Protein AF-0000000087754261 (afdb_homodimer)

Organism: NCBI:txid74557

Structure (mmCIF, N/CA/C/O backbone):
data_AF-0000000087754261-model_v1
#
loop_
_entity.id
_entity.type
_entity.pdbx_description
1 polymer 'Glycosyl transferase family 1 domain-containing protein'
#
loop_
_atom_site.group_PDB
_atom_site.id
_atom_site.type_symbol
_atom_site.label_atom_id
_atom_site.label_alt_id
_atom_site.label_comp_id
_atom_site.label_asym_id
_atom_site.label_entity_id
_atom_site.label_seq_id
_atom_site.pdbx_PDB_ins_code
_atom_site.Cartn_x
_atom_site.Cartn_y
_atom_site.Cartn_z
_atom_site.occupancy
_atom_site.B_iso_or_equiv
_atom_site.auth_seq_id
_atom_site.auth_comp_id
_atom_site.auth_asym_id
_atom_site.auth_atom_id
_atom_site.pdbx_PDB_model_num
ATOM 1 N N . MET A 1 1 ? 26.438 15.797 -62.719 1 22.52 1 MET A N 1
ATOM 2 C CA . MET A 1 1 ? 27.344 15.492 -61.625 1 22.52 1 MET A CA 1
ATOM 3 C C . MET A 1 1 ? 27.234 16.547 -60.531 1 22.52 1 MET A C 1
ATOM 5 O O . MET A 1 1 ? 28.047 16.578 -59.594 1 22.52 1 MET A O 1
ATOM 9 N N . ASN A 1 2 ? 26.531 17.562 -60.781 1 22.89 2 ASN A N 1
ATOM 10 C CA . ASN A 1 2 ? 26.359 18.766 -59.969 1 22.89 2 ASN A CA 1
ATOM 11 C C . ASN A 1 2 ? 25.844 18.422 -58.562 1 22.89 2 ASN A C 1
ATOM 13 O O . ASN A 1 2 ? 24.812 17.766 -58.438 1 22.89 2 ASN A O 1
ATOM 17 N N . GLU A 1 3 ? 26.766 18.406 -57.531 1 22.2 3 GLU A N 1
ATOM 18 C CA . GLU A 1 3 ? 26.969 18.062 -56.125 1 22.2 3 GLU A CA 1
ATOM 19 C C . GLU A 1 3 ? 26.094 18.938 -55.219 1 22.2 3 GLU A C 1
ATOM 21 O O . GLU A 1 3 ? 26.391 20.109 -55.031 1 22.2 3 GLU A O 1
ATOM 26 N N . GLN A 1 4 ? 24.797 19.016 -55.5 1 21.5 4 GLN A N 1
ATOM 27 C CA . GLN A 1 4 ? 23.906 19.922 -54.781 1 21.5 4 GLN A CA 1
ATOM 28 C C . GLN A 1 4 ? 24.078 19.75 -53.281 1 21.5 4 GLN A C 1
ATOM 30 O O . GLN A 1 4 ? 24 18.641 -52.75 1 21.5 4 GLN A O 1
ATOM 35 N N . ASN A 1 5 ? 24.844 20.688 -52.625 1 22.14 5 ASN A N 1
ATOM 36 C CA . ASN A 1 5 ? 25.375 20.828 -51.25 1 22.14 5 ASN A CA 1
ATOM 37 C C . ASN A 1 5 ? 24.25 20.891 -50.219 1 22.14 5 ASN A C 1
ATOM 39 O O . ASN A 1 5 ? 23.453 21.844 -50.219 1 22.14 5 ASN A O 1
ATOM 43 N N . PRO A 1 6 ? 23.562 19.797 -49.906 1 25.78 6 PRO A N 1
ATOM 44 C CA . PRO A 1 6 ? 22.375 19.875 -49.062 1 25.78 6 PRO A CA 1
ATOM 45 C C . PRO A 1 6 ? 22.672 20.531 -47.688 1 25.78 6 PRO A C 1
ATOM 47 O O . PRO A 1 6 ? 23.578 20.094 -47 1 25.78 6 PRO A O 1
ATOM 50 N N . TYR A 1 7 ? 22.641 21.844 -47.625 1 20.73 7 TYR A N 1
ATOM 51 C CA . TYR A 1 7 ? 22.797 22.641 -46.438 1 20.73 7 TYR A CA 1
ATOM 52 C C . TYR A 1 7 ? 21.969 22.078 -45.281 1 20.73 7 TYR A C 1
ATOM 54 O O . TYR A 1 7 ? 20.734 22.062 -45.344 1 20.73 7 TYR A O 1
ATOM 62 N N . ARG A 1 8 ? 22.531 21.078 -44.531 1 23 8 ARG A N 1
ATOM 63 C CA . ARG A 1 8 ? 22.078 20.453 -43.281 1 23 8 ARG A CA 1
ATOM 64 C C . ARG A 1 8 ? 21.75 21.516 -42.219 1 23 8 ARG A C 1
ATOM 66 O O . ARG A 1 8 ? 22.641 22.234 -41.781 1 23 8 ARG A O 1
ATOM 73 N N . GLU A 1 9 ? 20.656 22.281 -42.406 1 20.75 9 GLU A N 1
ATOM 74 C CA . GLU A 1 9 ? 20.266 23.266 -41.406 1 20.75 9 GLU A CA 1
ATOM 75 C C . GLU A 1 9 ? 20.297 22.672 -40 1 20.75 9 GLU A C 1
ATOM 77 O O . GLU A 1 9 ? 19.672 21.641 -39.75 1 20.75 9 GLU A O 1
ATOM 82 N N . HIS A 1 10 ? 21.438 22.797 -39.312 1 21.73 10 HIS A N 1
ATOM 83 C CA . HIS A 1 10 ? 21.766 22.547 -37.906 1 21.73 10 HIS A CA 1
ATOM 84 C C . HIS A 1 10 ? 20.734 23.188 -36.969 1 21.73 10 HIS A C 1
ATOM 86 O O . HIS A 1 10 ? 20.641 24.422 -36.906 1 21.73 10 HIS A O 1
ATOM 92 N N . ASN A 1 11 ? 19.5 22.703 -37.031 1 22.11 11 ASN A N 1
ATOM 93 C CA . ASN A 1 11 ? 18.531 23.219 -36.094 1 22.11 11 ASN A CA 1
ATOM 94 C C . ASN A 1 11 ? 19.109 23.25 -34.656 1 22.11 11 ASN A C 1
ATOM 96 O O . ASN A 1 11 ? 19.547 22.219 -34.156 1 22.11 11 ASN A O 1
ATOM 100 N N . VAL A 1 12 ? 19.734 24.344 -34.25 1 22.09 12 VAL A N 1
ATOM 101 C CA . VAL A 1 12 ? 20.188 24.797 -32.938 1 22.09 12 VAL A CA 1
ATOM 102 C C . VAL A 1 12 ? 19.125 24.469 -31.891 1 22.09 12 VAL A C 1
ATOM 104 O O . VAL A 1 12 ? 18.016 25.016 -31.938 1 22.09 12 VAL A O 1
ATOM 107 N N . ALA A 1 13 ? 19.031 23.219 -31.531 1 22.95 13 ALA A N 1
ATOM 108 C CA . ALA A 1 13 ? 18.266 22.781 -30.359 1 22.95 13 ALA A CA 1
ATOM 109 C C . ALA A 1 13 ? 18.547 23.688 -29.172 1 22.95 13 ALA A C 1
ATOM 111 O O . ALA A 1 13 ? 19.656 23.719 -28.625 1 22.95 13 ALA A O 1
ATOM 112 N N . CYS A 1 14 ? 18.016 24.969 -29.188 1 22.41 14 CYS A N 1
ATOM 113 C CA . CYS A 1 14 ? 18.016 25.891 -28.062 1 22.41 14 CYS A CA 1
ATOM 114 C C . CYS A 1 14 ? 17.672 25.172 -26.75 1 22.41 14 CYS A C 1
ATOM 116 O O . CYS A 1 14 ? 16.609 24.562 -26.625 1 22.41 14 CYS A O 1
ATOM 118 N N . TYR A 1 15 ? 18.672 24.562 -26.141 1 25.06 15 TYR A N 1
ATOM 119 C CA . TYR A 1 15 ? 18.734 24.109 -24.766 1 25.06 15 TYR A CA 1
ATOM 120 C C . TYR A 1 15 ? 18.062 25.109 -23.828 1 25.06 15 TYR A C 1
ATOM 122 O O . TYR A 1 15 ? 18.641 26.141 -23.484 1 25.06 15 TYR A O 1
ATOM 130 N N . GLY A 1 16 ? 16.812 25.406 -24.156 1 25.86 16 GLY A N 1
ATOM 131 C CA . GLY A 1 16 ? 16.031 26.25 -23.266 1 25.86 16 GLY A CA 1
ATOM 132 C C . GLY A 1 16 ? 16.188 25.891 -21.812 1 25.86 16 GLY A C 1
ATOM 133 O O . GLY A 1 16 ? 16.203 24.703 -21.453 1 25.86 16 GLY A O 1
ATOM 134 N N . LEU A 1 17 ? 16.922 26.719 -21.141 1 29.64 17 LEU A N 1
ATOM 135 C CA . LEU A 1 17 ? 17.062 26.703 -19.688 1 29.64 17 LEU A CA 1
ATOM 136 C C . LEU A 1 17 ? 15.758 26.297 -19.016 1 29.64 17 LEU A C 1
ATOM 138 O O . LEU A 1 17 ? 14.734 26.969 -19.188 1 29.64 17 LEU A O 1
ATOM 142 N N . ARG A 1 18 ? 15.648 25.062 -18.938 1 31.81 18 ARG A N 1
ATOM 143 C CA . ARG A 1 18 ? 14.43 24.578 -18.281 1 31.81 18 ARG A CA 1
ATOM 144 C C . ARG A 1 18 ? 14.078 25.422 -17.062 1 31.81 18 ARG A C 1
ATOM 146 O O . ARG A 1 18 ? 14.953 25.766 -16.266 1 31.81 18 ARG A O 1
ATOM 153 N N . PRO A 1 19 ? 12.938 26.031 -17.047 1 33.53 19 PRO A N 1
ATOM 154 C CA . PRO A 1 19 ? 12.453 26.844 -15.93 1 33.53 19 PRO A CA 1
ATOM 155 C C . PRO A 1 19 ? 12.773 26.25 -14.562 1 33.53 19 PRO A C 1
ATOM 157 O O . PRO A 1 19 ? 12.875 26.969 -13.57 1 33.53 19 PRO A O 1
ATOM 160 N N . SER A 1 20 ? 13.078 25.031 -14.523 1 36.19 20 SER A N 1
ATOM 161 C CA . SER A 1 20 ? 13.375 24.406 -13.242 1 36.19 20 SER A CA 1
ATOM 162 C C . SER A 1 20 ? 14.75 24.812 -12.727 1 36.19 20 SER A C 1
ATOM 164 O O . SER A 1 20 ? 14.969 24.875 -11.516 1 36.19 20 SER A O 1
ATOM 166 N N . ARG A 1 21 ? 15.664 25.031 -13.594 1 41.97 21 ARG A N 1
ATOM 167 C CA . ARG A 1 21 ? 17 25.469 -13.18 1 41.97 21 ARG A CA 1
ATOM 168 C C . ARG A 1 21 ? 16.969 26.922 -12.695 1 41.97 21 ARG A C 1
ATOM 170 O O . ARG A 1 21 ? 17.688 27.281 -11.766 1 41.97 21 ARG A O 1
ATOM 177 N N . LEU A 1 22 ? 16.156 27.641 -13.375 1 35.28 22 LEU A N 1
ATOM 178 C CA . LEU A 1 22 ? 16.062 29.031 -12.945 1 35.28 22 LEU A CA 1
ATOM 179 C C . LEU A 1 22 ? 15.445 29.125 -11.547 1 35.28 22 LEU A C 1
ATOM 181 O O . LEU A 1 22 ? 15.883 29.938 -10.734 1 35.28 22 LEU A O 1
ATOM 185 N N . ILE A 1 23 ? 14.562 28.281 -11.273 1 38.97 23 ILE A N 1
ATOM 186 C CA . ILE A 1 23 ? 13.953 28.266 -9.953 1 38.97 23 ILE A CA 1
ATOM 187 C C . ILE A 1 23 ? 14.953 27.766 -8.922 1 38.97 23 ILE A C 1
ATOM 189 O O . ILE A 1 23 ? 15.094 28.344 -7.84 1 38.97 23 ILE A O 1
ATOM 193 N N . LEU A 1 24 ? 15.75 26.875 -9.352 1 42.88 24 LEU A N 1
ATOM 194 C CA . LEU A 1 24 ? 16.781 26.391 -8.43 1 42.88 24 LEU A CA 1
ATOM 195 C C . LEU A 1 24 ? 17.812 27.484 -8.156 1 42.88 24 LEU A C 1
ATOM 197 O O . LEU A 1 24 ? 18.234 27.672 -7.012 1 42.88 24 LEU A O 1
ATOM 201 N N . LEU A 1 25 ? 18.125 28.203 -9.148 1 43.28 25 LEU A N 1
ATOM 202 C CA . LEU A 1 25 ? 19.094 29.281 -8.977 1 43.28 25 LEU A CA 1
ATOM 203 C C . LEU A 1 25 ? 18.516 30.406 -8.125 1 43.28 25 LEU A C 1
ATOM 205 O O . LEU A 1 25 ? 19.234 30.984 -7.301 1 43.28 25 LEU A O 1
ATOM 209 N N . SER A 1 26 ? 17.281 30.641 -8.289 1 42.03 26 SER A N 1
ATOM 210 C CA . SER A 1 26 ? 16.672 31.688 -7.473 1 42.03 26 SER A CA 1
ATOM 211 C C . SER A 1 26 ? 16.547 31.25 -6.016 1 42.03 26 SER A C 1
ATOM 213 O O . SER A 1 26 ? 16.688 32.062 -5.102 1 42.03 26 SER A O 1
ATOM 215 N N . VAL A 1 27 ? 16.266 30.031 -5.82 1 44.97 27 VAL A N 1
ATOM 216 C CA . VAL A 1 27 ? 16.219 29.469 -4.473 1 44.97 27 VAL A CA 1
ATOM 217 C C . VAL A 1 27 ? 17.609 29.5 -3.848 1 44.97 27 VAL A C 1
ATOM 219 O O . VAL A 1 27 ? 17.766 29.875 -2.688 1 44.97 27 VAL A O 1
ATOM 222 N N . LEU A 1 28 ? 18.531 29.281 -4.66 1 45 28 LEU A N 1
ATOM 223 C CA . LEU A 1 28 ? 19.906 29.281 -4.176 1 45 28 LEU A CA 1
ATOM 224 C C . LEU A 1 28 ? 20.375 30.703 -3.875 1 45 28 LEU A C 1
ATOM 226 O O . LEU A 1 28 ? 21.094 30.922 -2.895 1 45 28 LEU A O 1
ATOM 230 N N . ALA A 1 29 ? 19.953 31.562 -4.668 1 43.72 29 ALA A N 1
ATOM 231 C CA . ALA A 1 29 ? 20.281 32.969 -4.426 1 43.72 29 ALA A CA 1
ATOM 232 C C . ALA A 1 29 ? 19.625 33.469 -3.152 1 43.72 29 ALA A C 1
ATOM 234 O O . ALA A 1 29 ? 20.234 34.219 -2.375 1 43.72 29 ALA A O 1
ATOM 235 N N . THR A 1 30 ? 18.516 33 -2.904 1 44.44 30 THR A N 1
ATOM 236 C CA . THR A 1 30 ? 17.859 33.406 -1.664 1 44.44 30 THR A CA 1
ATOM 237 C C . THR A 1 30 ? 18.516 32.719 -0.466 1 44.44 30 THR A C 1
ATOM 239 O O . THR A 1 30 ? 18.672 33.344 0.593 1 44.44 30 THR A O 1
ATOM 242 N N . CYS A 1 31 ? 18.984 31.578 -0.702 1 45.25 31 CYS A N 1
ATOM 243 C CA . CYS A 1 31 ? 19.719 30.906 0.362 1 45.25 31 CYS A CA 1
ATOM 244 C C . CYS A 1 31 ? 21.031 31.641 0.661 1 45.25 31 CYS A C 1
ATOM 246 O O . CYS A 1 31 ? 21.391 31.812 1.824 1 45.25 31 CYS A O 1
ATOM 248 N N . ALA A 1 32 ? 21.703 32.062 -0.369 1 43.78 32 ALA A N 1
ATOM 249 C CA . ALA A 1 32 ? 22.922 32.844 -0.176 1 43.78 32 ALA A CA 1
ATOM 250 C C . ALA A 1 32 ? 22.609 34.156 0.543 1 43.78 32 ALA A C 1
ATOM 252 O O . ALA A 1 32 ? 23.375 34.594 1.417 1 43.78 32 ALA A O 1
ATOM 253 N N . LEU A 1 33 ? 21.578 34.688 0.209 1 41.97 33 LEU A N 1
ATOM 254 C CA . LEU A 1 33 ? 21.219 35.938 0.864 1 41.97 33 LEU A CA 1
ATOM 255 C C . LEU A 1 33 ? 20.828 35.719 2.316 1 41.97 33 LEU A C 1
ATOM 257 O O . LEU A 1 33 ? 21.203 36.469 3.205 1 41.97 33 LEU A O 1
ATOM 261 N N . VAL A 1 34 ? 20.188 34.625 2.582 1 42.09 34 VAL A N 1
ATOM 262 C CA . VAL A 1 34 ? 19.812 34.312 3.957 1 42.09 34 VAL A CA 1
ATOM 263 C C . VAL A 1 34 ? 21.062 33.938 4.754 1 42.09 34 VAL A C 1
ATOM 265 O O . VAL A 1 34 ? 21.219 34.375 5.906 1 42.09 34 VAL A O 1
ATOM 268 N N . GLN A 1 35 ? 21.984 33.312 4.141 1 40.22 35 GLN A N 1
ATOM 269 C CA . GLN A 1 35 ? 23.266 33.062 4.797 1 40.22 35 GLN A CA 1
ATOM 270 C C . GLN A 1 35 ? 23.984 34.375 5.082 1 40.22 35 GLN A C 1
ATOM 272 O O . GLN A 1 35 ? 24.594 34.531 6.141 1 40.22 35 GLN A O 1
ATOM 277 N N . LEU A 1 36 ? 23.984 35.219 4.191 1 38.97 36 LEU A N 1
ATOM 278 C CA . LEU A 1 36 ? 24.594 36.531 4.434 1 38.97 36 LEU A CA 1
ATOM 279 C C . LEU A 1 36 ? 23.922 37.219 5.602 1 38.97 36 LEU A C 1
ATOM 281 O O . LEU A 1 36 ? 24.578 37.875 6.406 1 38.97 36 LEU A O 1
ATOM 285 N N . ILE A 1 37 ? 22.672 37.062 5.66 1 38.09 37 ILE A N 1
ATOM 286 C CA . ILE A 1 37 ? 21.984 37.688 6.789 1 38.09 37 ILE A CA 1
ATOM 287 C C . ILE A 1 37 ? 22.266 36.875 8.062 1 38.09 37 ILE A C 1
ATOM 289 O O . ILE A 1 37 ? 22.484 37.469 9.125 1 38.09 37 ILE A O 1
ATOM 293 N N . LEU A 1 38 ? 22.406 35.562 7.996 1 37.22 38 LEU A N 1
ATOM 294 C CA . LEU A 1 38 ? 22.641 34.688 9.164 1 37.22 38 LEU A CA 1
ATOM 295 C C . LEU A 1 38 ? 24.078 34.844 9.656 1 37.22 38 LEU A C 1
ATOM 297 O O . LEU A 1 38 ? 24.328 34.844 10.867 1 37.22 38 LEU A O 1
ATOM 301 N N . PHE A 1 39 ? 25.094 34.812 8.852 1 36.22 39 PHE A N 1
ATOM 302 C CA . PHE A 1 39 ? 26.422 35 9.406 1 36.22 39 PHE A CA 1
ATOM 303 C C . PHE A 1 39 ? 26.516 36.281 10.188 1 36.22 39 PHE A C 1
ATOM 305 O O . PHE A 1 39 ? 27.25 36.375 11.18 1 36.22 39 PHE A O 1
ATOM 312 N N . GLY A 1 40 ? 25.875 37.344 9.797 1 32.81 40 GLY A N 1
ATOM 313 C CA . GLY A 1 40 ? 25.953 38.531 10.625 1 32.81 40 GLY A CA 1
ATOM 314 C C . GLY A 1 40 ? 25.156 38.438 11.914 1 32.81 40 GLY A C 1
ATOM 315 O O . GLY A 1 40 ? 25.547 38.969 12.945 1 32.81 40 GLY A O 1
ATOM 316 N N . ALA A 1 41 ? 23.953 37.875 11.898 1 33.03 41 ALA A N 1
ATOM 317 C CA . ALA A 1 41 ? 23.062 37.906 13.055 1 33.03 41 ALA A CA 1
ATOM 318 C C . ALA A 1 41 ? 23.328 36.75 13.992 1 33.03 41 ALA A C 1
ATOM 320 O O . ALA A 1 41 ? 22.922 36.781 15.156 1 33.03 41 ALA A O 1
ATOM 321 N N . TYR A 1 42 ? 23.828 35.625 13.523 1 30.98 42 TYR A N 1
ATOM 322 C CA . TYR A 1 42 ? 23.875 34.469 14.43 1 30.98 42 TYR A CA 1
ATOM 323 C C . TYR A 1 42 ? 25.047 34.594 15.406 1 30.98 42 TYR A C 1
ATOM 325 O O . TYR A 1 42 ? 25.359 33.625 16.125 1 30.98 42 TYR A O 1
ATOM 333 N N . ASN A 1 43 ? 25.922 35.594 15.367 1 27.55 43 ASN A N 1
ATOM 334 C CA . ASN A 1 43 ? 26.891 35.469 16.438 1 27.55 43 ASN A CA 1
ATOM 335 C C . ASN A 1 43 ? 26.219 35.312 17.797 1 27.55 43 ASN A C 1
ATOM 337 O O . ASN A 1 43 ? 26.578 34.406 18.562 1 27.55 43 ASN A O 1
ATOM 341 N N . ASP A 1 44 ? 25.781 36.531 18.469 1 25.77 44 ASP A N 1
ATOM 342 C CA . ASP A 1 44 ? 25.641 36.656 19.906 1 25.77 44 ASP A CA 1
ATOM 343 C C . ASP A 1 44 ? 24.328 36.062 20.391 1 25.77 44 ASP A C 1
ATOM 345 O O . ASP A 1 44 ? 23.312 36.75 20.484 1 25.77 44 ASP A O 1
ATOM 349 N N . TYR A 1 45 ? 23.938 34.938 20.031 1 27.84 45 TYR A N 1
ATOM 350 C CA . TYR A 1 45 ? 22.641 34.375 20.438 1 27.84 45 TYR A CA 1
ATOM 351 C C . TYR A 1 45 ? 22.547 34.25 21.953 1 27.84 45 TYR A C 1
ATOM 353 O O . TYR A 1 45 ? 22.609 33.156 22.516 1 27.84 45 TYR A O 1
ATOM 361 N N . GLY A 1 46 ? 23.156 35.094 22.734 1 25.11 46 GLY A N 1
ATOM 362 C CA . GLY A 1 46 ? 22.672 35.062 24.109 1 25.11 46 GLY A CA 1
ATOM 363 C C . GLY A 1 46 ? 21.172 35.312 24.234 1 25.11 46 GLY A C 1
ATOM 364 O O . GLY A 1 46 ? 20.641 36.219 23.625 1 25.11 46 GLY A O 1
ATOM 365 N N . PHE A 1 47 ? 20.328 34.281 24.359 1 26.02 47 PHE A N 1
ATOM 366 C CA . PHE A 1 47 ? 18.906 34.25 24.672 1 26.02 47 PHE A CA 1
ATOM 367 C C . PHE A 1 47 ? 18.547 35.312 25.719 1 26.02 47 PHE A C 1
ATOM 369 O O . PHE A 1 47 ? 18.797 35.125 26.906 1 26.02 47 PHE A O 1
ATOM 376 N N . ASP A 1 48 ? 18.781 36.594 25.562 1 24.27 48 ASP A N 1
ATOM 377 C CA . ASP A 1 48 ? 18.156 37.469 26.531 1 24.27 48 ASP A CA 1
ATOM 378 C C . ASP A 1 48 ? 16.641 37.312 26.531 1 24.27 48 ASP A C 1
ATOM 380 O O . ASP A 1 48 ? 15.992 37.594 25.516 1 24.27 48 ASP A O 1
ATOM 384 N N . LEU A 1 49 ? 15.93 36.469 27.344 1 26.34 49 LEU A N 1
ATOM 385 C CA . LEU A 1 49 ? 14.555 36.156 27.719 1 26.34 49 LEU A CA 1
ATOM 386 C C . LEU A 1 49 ? 13.766 37.406 28.016 1 26.34 49 LEU A C 1
ATOM 388 O O . LEU A 1 49 ? 12.641 37.344 28.516 1 26.34 49 LEU A O 1
ATOM 392 N N . ASN A 1 50 ? 14.367 38.594 28.266 1 26.75 50 ASN A N 1
ATOM 393 C CA . ASN A 1 50 ? 13.531 39.656 28.781 1 26.75 50 ASN A CA 1
ATOM 394 C C . ASN A 1 50 ? 12.453 40.062 27.781 1 26.75 50 ASN A C 1
ATOM 396 O O . ASN A 1 50 ? 12.711 40.156 26.578 1 26.75 50 ASN A O 1
ATOM 400 N N . LEU A 1 51 ? 11.086 39.938 28.031 1 29.77 51 LEU A N 1
ATOM 401 C CA . LEU A 1 51 ? 9.766 40.219 27.484 1 29.77 51 LEU A CA 1
ATOM 402 C C . LEU A 1 51 ? 9.742 41.625 26.844 1 29.77 51 LEU A C 1
ATOM 404 O O . LEU A 1 51 ? 8.672 42.188 26.609 1 29.77 51 LEU A O 1
ATOM 408 N N . ARG A 1 52 ? 10.844 42.375 27.016 1 36.06 52 ARG A N 1
ATOM 409 C CA . ARG A 1 52 ? 10.633 43.719 26.516 1 36.06 52 ARG A CA 1
ATOM 410 C C . ARG A 1 52 ? 10.281 43.719 25.031 1 36.06 52 ARG A C 1
ATOM 412 O O . ARG A 1 52 ? 10.445 42.719 24.359 1 36.06 52 ARG A O 1
ATOM 419 N N . ALA A 1 53 ? 9.969 44.906 24.391 1 37.31 53 ALA A N 1
ATOM 420 C CA . ALA A 1 53 ? 9.578 45.25 23.016 1 37.31 53 ALA A CA 1
ATOM 421 C C . ALA A 1 53 ? 10.375 44.438 22.016 1 37.31 53 ALA A C 1
ATOM 423 O O . ALA A 1 53 ? 11.602 44.312 22.109 1 37.31 53 ALA A O 1
ATOM 424 N N . PRO A 1 54 ? 9.789 43.375 21.344 1 43.22 54 PRO A N 1
ATOM 425 C CA . PRO A 1 54 ? 10.625 42.625 20.391 1 43.22 54 PRO A CA 1
ATOM 426 C C . PRO A 1 54 ? 11.594 43.531 19.625 1 43.22 54 PRO A C 1
ATOM 428 O O . PRO A 1 54 ? 11.164 44.5 18.984 1 43.22 54 PRO A O 1
ATOM 431 N N . SER A 1 55 ? 12.75 43.688 20.188 1 48.28 55 SER A N 1
ATOM 432 C CA . SER A 1 55 ? 13.836 44.438 19.578 1 48.28 55 SER A CA 1
ATOM 433 C C . SER A 1 55 ? 13.93 44.156 18.078 1 48.28 55 SER A C 1
ATOM 435 O O . SER A 1 55 ? 13.359 43.156 17.594 1 48.28 55 SER A O 1
ATOM 437 N N . LYS A 1 56 ? 14.336 45.062 17.344 1 56.06 56 LYS A N 1
ATOM 438 C CA . LYS A 1 56 ? 14.727 44.969 15.938 1 56.06 56 LYS A CA 1
ATOM 439 C C . LYS A 1 56 ? 15.398 43.625 15.641 1 56.06 56 LYS A C 1
ATOM 441 O O . LYS A 1 56 ? 15.195 43.062 14.578 1 56.06 56 LYS A O 1
ATOM 446 N N . TYR A 1 57 ? 15.992 43.094 16.672 1 43.34 57 TYR A N 1
ATOM 447 C CA . TYR A 1 57 ? 16.719 41.844 16.516 1 43.34 57 TYR A CA 1
ATOM 448 C C . TYR A 1 57 ? 15.766 40.656 16.469 1 43.34 57 TYR A C 1
ATOM 450 O O . TYR A 1 57 ? 15.906 39.75 15.625 1 43.34 57 TYR A O 1
ATOM 458 N N . ASP A 1 58 ? 14.734 40.656 17.312 1 65.44 58 ASP A N 1
ATOM 459 C CA . ASP A 1 58 ? 13.766 39.562 17.359 1 65.44 58 ASP A CA 1
ATOM 460 C C . ASP A 1 58 ? 12.945 39.5 16.062 1 65.44 58 ASP A C 1
ATOM 462 O O . ASP A 1 58 ? 12.656 38.438 15.555 1 65.44 58 ASP A O 1
ATOM 466 N N . HIS A 1 59 ? 12.789 40.688 15.594 1 71.25 59 HIS A N 1
ATOM 467 C CA . HIS A 1 59 ? 12.031 40.781 14.352 1 71.25 59 HIS A CA 1
ATOM 468 C C . HIS A 1 59 ? 12.836 40.25 13.172 1 71.25 59 HIS A C 1
ATOM 470 O O . HIS A 1 59 ? 12.32 39.469 12.344 1 71.25 59 HIS A O 1
ATOM 476 N N . ASN A 1 60 ? 14.07 40.688 13.172 1 70.31 60 ASN A N 1
ATOM 477 C CA . ASN A 1 60 ? 14.922 40.25 12.07 1 70.31 60 ASN A CA 1
ATOM 478 C C . ASN A 1 60 ? 15.164 38.75 12.109 1 70.31 60 ASN A C 1
ATOM 480 O O . ASN A 1 60 ? 15.211 38.094 11.062 1 70.31 60 ASN A O 1
ATOM 484 N N . LEU A 1 61 ? 15.273 38.25 13.242 1 73.12 61 LEU A N 1
ATOM 485 C CA . LEU A 1 61 ? 15.461 36.812 13.383 1 73.12 61 LEU A CA 1
ATOM 486 C C . LEU A 1 61 ? 14.219 36.062 12.914 1 73.12 61 LEU A C 1
ATOM 488 O O . LEU A 1 61 ? 14.336 35.031 12.219 1 73.12 61 LEU A O 1
ATOM 492 N N . LEU A 1 62 ? 13.141 36.562 13.336 1 80.62 62 LEU A N 1
ATOM 493 C CA . LEU A 1 62 ? 11.891 35.938 12.945 1 80.62 62 LEU A CA 1
ATOM 494 C C . LEU A 1 62 ? 11.695 35.969 11.438 1 80.62 62 LEU A C 1
ATOM 496 O O . LEU A 1 62 ? 11.289 35 10.82 1 80.62 62 LEU A O 1
ATOM 500 N N . LEU A 1 63 ? 11.984 37.094 10.914 1 78.88 63 LEU A N 1
ATOM 501 C CA . LEU A 1 63 ? 11.875 37.25 9.469 1 78.88 63 LEU A CA 1
ATOM 502 C C . LEU A 1 63 ? 12.797 36.25 8.75 1 78.88 63 LEU A C 1
ATOM 504 O O . LEU A 1 63 ? 12.398 35.625 7.77 1 78.88 63 LEU A O 1
ATOM 508 N N . SER A 1 64 ? 13.945 36.188 9.242 1 77.94 64 SER A N 1
ATOM 509 C CA . SER A 1 64 ? 14.906 35.25 8.672 1 77.94 64 SER A CA 1
ATOM 510 C C . SER A 1 64 ? 14.398 33.812 8.75 1 77.94 64 SER A C 1
ATOM 512 O O . SER A 1 64 ? 14.516 33.031 7.793 1 77.94 64 SER A O 1
ATOM 514 N N . ASP A 1 65 ? 13.844 33.469 9.875 1 83.06 65 ASP A N 1
ATOM 515 C CA . ASP A 1 65 ? 13.297 32.125 10.055 1 83.06 65 ASP A CA 1
ATOM 516 C C . ASP A 1 65 ? 12.203 31.844 9.031 1 83.06 65 ASP A C 1
ATOM 518 O O . ASP A 1 65 ? 12.156 30.75 8.453 1 83.06 65 ASP A O 1
ATOM 522 N N . LEU A 1 66 ? 11.438 32.781 8.836 1 87.38 66 LEU A N 1
ATOM 523 C CA . LEU A 1 66 ? 10.297 32.625 7.938 1 87.38 66 LEU A CA 1
ATOM 524 C C . LEU A 1 66 ? 10.758 32.469 6.492 1 87.38 66 LEU A C 1
ATOM 526 O O . LEU A 1 66 ? 10.258 31.625 5.754 1 87.38 66 LEU A O 1
ATOM 530 N N . LEU A 1 67 ? 11.672 33.312 6.141 1 81.62 67 LEU A N 1
ATOM 531 C CA . LEU A 1 67 ? 12.188 33.25 4.777 1 81.62 67 LEU A CA 1
ATOM 532 C C . LEU A 1 67 ? 12.922 31.922 4.531 1 81.62 67 LEU A C 1
ATOM 534 O O . LEU A 1 67 ? 12.781 31.312 3.465 1 81.62 67 LEU A O 1
ATOM 538 N N . LEU A 1 68 ? 13.648 31.531 5.512 1 83.88 68 LEU A N 1
ATOM 539 C CA . LEU A 1 68 ? 14.383 30.281 5.41 1 83.88 68 LEU A CA 1
ATOM 540 C C . LEU A 1 68 ? 13.43 29.094 5.293 1 83.88 68 LEU A C 1
ATOM 542 O O . LEU A 1 68 ? 13.641 28.188 4.48 1 83.88 68 LEU A O 1
ATOM 546 N N . MET A 1 69 ? 12.398 29.078 6.047 1 89.94 69 MET A N 1
ATOM 547 C CA . MET A 1 69 ? 11.414 28 6.008 1 89.94 69 MET A CA 1
ATOM 548 C C . MET A 1 69 ? 10.766 27.906 4.629 1 89.94 69 MET A C 1
ATOM 550 O O . MET A 1 69 ? 10.57 26.797 4.109 1 89.94 69 MET A O 1
ATOM 554 N N . ASN A 1 70 ? 10.453 29.031 4.09 1 87.94 70 ASN A N 1
ATOM 555 C CA . ASN A 1 70 ? 9.883 29.031 2.742 1 87.94 70 ASN A CA 1
ATOM 556 C C . ASN A 1 70 ? 10.859 28.453 1.722 1 87.94 70 ASN A C 1
ATOM 558 O O . ASN A 1 70 ? 10.461 27.703 0.833 1 87.94 70 ASN A O 1
ATOM 562 N N . THR A 1 71 ? 12.062 28.781 1.893 1 83.44 71 THR A N 1
ATOM 563 C CA . THR A 1 71 ? 13.094 28.297 0.982 1 83.44 71 THR A CA 1
ATOM 564 C C . THR A 1 71 ? 13.234 26.781 1.095 1 83.44 71 THR A C 1
ATOM 566 O O . THR A 1 71 ? 13.289 26.078 0.082 1 83.44 71 THR A O 1
ATOM 569 N N . PHE A 1 72 ? 13.281 26.281 2.277 1 89.19 72 PHE A N 1
ATOM 570 C CA . PHE A 1 72 ? 13.406 24.844 2.492 1 89.19 72 PHE A CA 1
ATOM 571 C C . PHE A 1 72 ? 12.219 24.109 1.887 1 89.19 72 PHE A C 1
ATOM 573 O O . PHE A 1 72 ? 12.383 23.047 1.296 1 89.19 72 PHE A O 1
ATOM 580 N N . ASN A 1 73 ? 11.078 24.656 2.041 1 91 73 ASN A N 1
ATOM 581 C CA . ASN A 1 73 ? 9.891 24.031 1.486 1 91 73 ASN A CA 1
ATOM 582 C C . ASN A 1 73 ? 9.938 23.969 -0.038 1 91 73 ASN A C 1
ATOM 584 O O . ASN A 1 73 ? 9.57 22.953 -0.64 1 91 73 ASN A O 1
ATOM 588 N N . ASP A 1 74 ? 10.391 25.062 -0.576 1 85.5 74 ASP A N 1
ATOM 589 C CA . ASP A 1 74 ? 10.531 25.109 -2.027 1 85.5 74 ASP A CA 1
ATOM 590 C C . ASP A 1 74 ? 11.531 24.047 -2.512 1 85.5 74 ASP A C 1
ATOM 592 O O . ASP A 1 74 ? 11.273 23.344 -3.492 1 85.5 74 ASP A O 1
ATOM 596 N N . VAL A 1 75 ? 12.594 23.953 -1.827 1 87.38 75 VAL A N 1
ATOM 597 C CA . VAL A 1 75 ? 13.617 22.984 -2.17 1 87.38 75 VAL A CA 1
ATOM 598 C C . VAL A 1 75 ? 13.055 21.562 -2.02 1 87.38 75 VAL A C 1
ATOM 600 O O . VAL A 1 75 ? 13.273 20.703 -2.883 1 87.38 75 VAL A O 1
ATOM 603 N N . CYS A 1 76 ? 12.328 21.328 -0.996 1 93.44 76 CYS A N 1
ATOM 604 C CA . CYS A 1 76 ? 11.727 20.031 -0.722 1 93.44 76 CYS A CA 1
ATOM 605 C C . CYS A 1 76 ? 10.789 19.609 -1.849 1 93.44 76 CYS A C 1
ATOM 607 O O . CYS A 1 76 ? 10.766 18.438 -2.244 1 93.44 76 CYS A O 1
ATOM 609 N N . LEU A 1 77 ? 10.07 20.531 -2.375 1 90.12 77 LEU A N 1
ATOM 610 C CA . LEU A 1 77 ? 9.086 20.266 -3.412 1 90.12 77 LEU A CA 1
ATOM 611 C C . LEU A 1 77 ? 9.758 20.094 -4.77 1 90.12 77 LEU A C 1
ATOM 613 O O . LEU A 1 77 ? 9.242 19.375 -5.633 1 90.12 77 LEU A O 1
ATOM 617 N N . GLU A 1 78 ? 10.906 20.703 -4.926 1 86.19 78 GLU A N 1
ATOM 618 C CA . GLU A 1 78 ? 11.562 20.688 -6.23 1 86.19 78 GLU A CA 1
ATOM 619 C C . GLU A 1 78 ? 12.57 19.547 -6.332 1 86.19 78 GLU A C 1
ATOM 621 O O . GLU A 1 78 ? 12.664 18.875 -7.359 1 86.19 78 GLU A O 1
ATOM 626 N N . ALA A 1 79 ? 13.344 19.422 -5.285 1 90.06 79 ALA A N 1
ATOM 627 C CA . ALA A 1 79 ? 14.367 18.375 -5.25 1 90.06 79 ALA A CA 1
ATOM 628 C C . ALA A 1 79 ? 13.906 17.172 -4.445 1 90.06 79 ALA A C 1
ATOM 630 O O . ALA A 1 79 ? 14.492 16.828 -3.418 1 90.06 79 ALA A O 1
ATOM 631 N N . LYS A 1 80 ? 13.008 16.422 -4.992 1 92.62 80 LYS A N 1
ATOM 632 C CA . LYS A 1 80 ? 12.242 15.43 -4.238 1 92.62 80 LYS A CA 1
ATOM 633 C C . LYS A 1 80 ? 13.109 14.227 -3.867 1 92.62 80 LYS A C 1
ATOM 635 O O . LYS A 1 80 ? 12.797 13.5 -2.924 1 92.62 80 LYS A O 1
ATOM 640 N N . ASP A 1 81 ? 14.18 14 -4.578 1 93.69 81 ASP A N 1
ATOM 641 C CA . ASP A 1 81 ? 14.969 12.805 -4.301 1 93.69 81 ASP A CA 1
ATOM 642 C C . ASP A 1 81 ? 16.344 13.172 -3.734 1 93.69 81 ASP A C 1
ATOM 644 O O . ASP A 1 81 ? 17.25 12.336 -3.678 1 93.69 81 ASP A O 1
ATOM 648 N N . ALA A 1 82 ? 16.547 14.414 -3.309 1 93.69 82 ALA A N 1
ATOM 649 C CA . ALA A 1 82 ? 17.828 14.875 -2.799 1 93.69 82 ALA A CA 1
ATOM 650 C C . ALA A 1 82 ? 17.859 14.844 -1.272 1 93.69 82 ALA A C 1
ATOM 652 O O . ALA A 1 82 ? 16.812 14.898 -0.624 1 93.69 82 ALA A O 1
ATOM 653 N N . VAL A 1 83 ? 19.078 14.648 -0.772 1 94.94 83 VAL A N 1
ATOM 654 C CA . VAL A 1 83 ? 19.312 14.914 0.645 1 94.94 83 VAL A CA 1
ATOM 655 C C . VAL A 1 83 ? 19.281 16.422 0.907 1 94.94 83 VAL A C 1
ATOM 657 O O . VAL A 1 83 ? 19.953 17.188 0.219 1 94.94 83 VAL A O 1
ATOM 660 N N . ILE A 1 84 ? 18.453 16.875 1.794 1 92.62 84 ILE A N 1
ATOM 661 C CA . ILE A 1 84 ? 18.375 18.281 2.17 1 92.62 84 ILE A CA 1
ATOM 662 C C . ILE A 1 84 ? 18.922 18.469 3.582 1 92.62 84 ILE A C 1
ATOM 664 O O . ILE A 1 84 ? 18.359 17.953 4.547 1 92.62 84 ILE A O 1
ATOM 668 N N . SER A 1 85 ? 20 19.125 3.729 1 90.31 85 SER A N 1
ATOM 669 C CA . SER A 1 85 ? 20.625 19.328 5.023 1 90.31 85 SER A CA 1
ATOM 670 C C . SER A 1 85 ? 20.594 20.812 5.43 1 90.31 85 SER A C 1
ATOM 672 O O . SER A 1 85 ? 20.609 21.688 4.57 1 90.31 85 SER A O 1
ATOM 674 N N . PHE A 1 86 ? 20.391 21 6.746 1 84.19 86 PHE A N 1
ATOM 675 C CA . PHE A 1 86 ? 20.484 22.359 7.262 1 84.19 86 PHE A CA 1
ATOM 676 C C . PHE A 1 86 ? 21.906 22.906 7.07 1 84.19 86 PHE A C 1
ATOM 678 O O . PHE A 1 86 ? 22.078 24.062 6.719 1 84.19 86 PHE A O 1
ATOM 685 N N . LYS A 1 87 ? 22.906 21.922 7.457 1 68.88 87 LYS A N 1
ATOM 686 C CA . LYS A 1 87 ? 24.312 22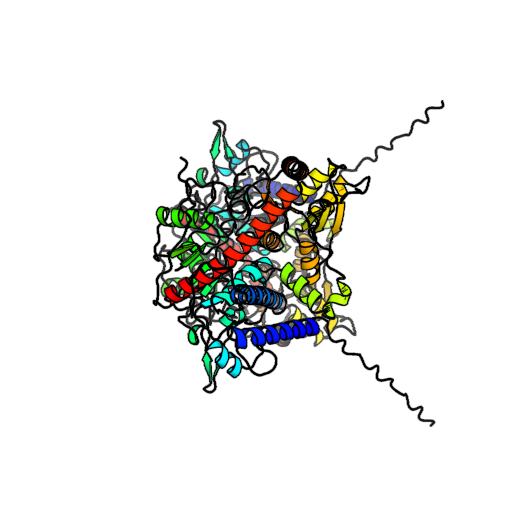.312 7.297 1 68.88 87 LYS A CA 1
ATOM 687 C C . LYS A 1 87 ? 24.688 22.375 5.82 1 68.88 87 LYS A C 1
ATOM 689 O O . LYS A 1 87 ? 24.297 21.516 5.031 1 68.88 87 LYS A O 1
ATOM 694 N N . MET A 1 88 ? 24.969 23.594 5.367 1 51.84 88 MET A N 1
ATOM 695 C CA . MET A 1 88 ? 25.375 23.766 3.977 1 51.84 88 MET A CA 1
ATOM 696 C C . MET A 1 88 ? 26.516 22.812 3.627 1 51.84 88 MET A C 1
ATOM 698 O O . MET A 1 88 ? 27.422 22.609 4.43 1 51.84 88 MET A O 1
ATOM 702 N N . ASN A 1 89 ? 26.234 21.781 2.777 1 43.5 89 ASN A N 1
ATOM 703 C CA . ASN A 1 89 ? 27.297 20.875 2.375 1 43.5 89 ASN A CA 1
ATOM 704 C C . ASN A 1 89 ? 28.453 21.625 1.708 1 43.5 89 ASN A C 1
ATOM 706 O O . ASN A 1 89 ? 28.219 22.547 0.918 1 43.5 89 ASN A O 1
ATOM 710 N N . GLY A 1 90 ? 29.531 22 2.328 1 36.25 90 GLY A N 1
ATOM 711 C CA . GLY A 1 90 ? 30.844 22.578 2.109 1 36.25 90 GLY A CA 1
ATOM 712 C C . GLY A 1 90 ? 31.078 22.984 0.667 1 36.25 90 GLY A C 1
ATOM 713 O O . GLY A 1 90 ? 32.125 23.531 0.336 1 36.25 90 GLY A O 1
ATOM 714 N N . THR A 1 91 ? 30.797 22.188 -0.311 1 38 91 THR A N 1
ATOM 715 C CA . THR A 1 91 ? 31.422 22.656 -1.54 1 38 91 THR A CA 1
ATOM 716 C C . THR A 1 91 ? 30.812 23.969 -1.999 1 38 91 THR A C 1
ATOM 718 O O . THR A 1 91 ? 29.656 24.266 -1.704 1 38 91 THR A O 1
ATOM 721 N N . ASP A 1 92 ? 31.766 24.875 -2.451 1 39.25 92 ASP A N 1
ATOM 722 C CA . ASP A 1 92 ? 31.562 26.281 -2.836 1 39.25 92 ASP A CA 1
ATOM 723 C C . ASP A 1 92 ? 30.203 26.469 -3.508 1 39.25 92 ASP A C 1
ATOM 725 O O . ASP A 1 92 ? 29.609 27.547 -3.406 1 39.25 92 ASP A O 1
ATOM 729 N N . GLU A 1 93 ? 30.125 25.812 -4.742 1 38.41 93 GLU A N 1
ATOM 730 C CA . GLU A 1 93 ? 29.078 26.281 -5.652 1 38.41 93 GLU A CA 1
ATOM 731 C C . GLU A 1 93 ? 27.719 25.672 -5.289 1 38.41 93 GLU A C 1
ATOM 733 O O . GLU A 1 93 ? 26.672 26.156 -5.727 1 38.41 93 GLU A O 1
ATOM 738 N N . ASN A 1 94 ? 27.641 24.281 -5.133 1 44.66 94 ASN A N 1
ATOM 739 C CA . ASN A 1 94 ? 26.328 23.641 -5.035 1 44.66 94 ASN A CA 1
ATOM 740 C C . ASN A 1 94 ? 25.922 23.422 -3.58 1 44.66 94 ASN A C 1
ATOM 742 O O . ASN A 1 94 ? 26.594 22.719 -2.836 1 44.66 94 ASN A O 1
ATOM 746 N N . PRO A 1 95 ? 24.875 24.109 -3.104 1 49.72 95 PRO A N 1
ATOM 747 C CA . PRO A 1 95 ? 24.047 24.188 -1.898 1 49.72 95 PRO A CA 1
ATOM 748 C C . PRO A 1 95 ? 23.75 22.828 -1.292 1 49.72 95 PRO A C 1
ATOM 750 O O . PRO A 1 95 ? 24.078 21.797 -1.883 1 49.72 95 PRO A O 1
ATOM 753 N N . LEU A 1 96 ? 22.578 22.656 -0.428 1 60.88 96 LEU A N 1
ATOM 754 C CA . LEU A 1 96 ? 21.672 21.938 0.463 1 60.88 96 LEU A CA 1
ATOM 755 C C . LEU A 1 96 ? 21.312 20.578 -0.113 1 60.88 96 LEU A C 1
ATOM 757 O O . LEU A 1 96 ? 20.609 19.797 0.523 1 60.88 96 LEU A O 1
ATOM 761 N N . LEU A 1 97 ? 22.062 20.047 -1.144 1 83.31 97 LEU A N 1
ATOM 762 C CA . LEU A 1 97 ? 21.406 18.891 -1.729 1 83.31 97 LEU A CA 1
ATOM 763 C C . LEU A 1 97 ? 22.422 17.828 -2.119 1 83.31 97 LEU A C 1
ATOM 765 O O . LEU A 1 97 ? 23.469 18.141 -2.684 1 83.31 97 LEU A O 1
ATOM 769 N N . LEU A 1 98 ? 22.406 16.594 -1.646 1 89.19 98 LEU A N 1
ATOM 770 C CA . LEU A 1 98 ? 23.109 15.406 -2.125 1 89.19 98 LEU A CA 1
ATOM 771 C C . LEU A 1 98 ? 22.188 14.547 -2.988 1 89.19 98 LEU A C 1
ATOM 773 O O . LEU A 1 98 ? 21.047 14.289 -2.619 1 89.19 98 LEU A O 1
ATOM 777 N N . GLU A 1 99 ? 22.734 14.102 -4.141 1 91.38 99 GLU A N 1
ATOM 778 C CA . GLU A 1 99 ? 21.984 13.242 -5.055 1 91.38 99 GLU A CA 1
ATOM 779 C C . GLU A 1 99 ? 22.641 11.867 -5.176 1 91.38 99 GLU A C 1
ATOM 781 O O . GLU A 1 99 ? 23.844 11.719 -4.973 1 91.38 99 GLU A O 1
ATOM 786 N N . GLU A 1 100 ? 21.812 10.867 -5.594 1 92.94 100 GLU A N 1
ATOM 787 C CA . GLU A 1 100 ? 22.219 9.469 -5.621 1 92.94 100 GLU A CA 1
ATOM 788 C C . GLU A 1 100 ? 23.359 9.242 -6.621 1 92.94 100 GLU A C 1
ATOM 790 O O . GLU A 1 100 ? 24.219 8.391 -6.398 1 92.94 100 GLU A O 1
ATOM 795 N N . ASN A 1 101 ? 23.406 9.984 -7.707 1 92.75 101 ASN A N 1
ATOM 796 C CA . ASN A 1 101 ? 24.328 9.734 -8.805 1 92.75 101 ASN A CA 1
ATOM 797 C C . ASN A 1 101 ? 25.688 10.367 -8.539 1 92.75 101 ASN A C 1
ATOM 799 O O . ASN A 1 101 ? 26.609 10.234 -9.352 1 92.75 101 ASN A O 1
ATOM 803 N N . MET A 1 102 ? 25.875 11.102 -7.457 1 91.75 102 MET A N 1
ATOM 804 C CA . MET A 1 102 ? 27.156 11.68 -7.098 1 91.75 102 MET A CA 1
ATOM 805 C C . MET A 1 102 ? 28.172 10.586 -6.785 1 91.75 102 MET A C 1
ATOM 807 O O . MET A 1 102 ? 27.797 9.438 -6.527 1 91.75 102 MET A O 1
ATOM 811 N N . ASP A 1 103 ? 29.438 10.945 -6.938 1 93.19 103 ASP A N 1
ATOM 812 C CA . ASP A 1 103 ? 30.484 9.961 -6.684 1 93.19 103 ASP A CA 1
ATOM 813 C C . ASP A 1 103 ? 30.469 9.508 -5.223 1 93.19 103 ASP A C 1
ATOM 815 O O . ASP A 1 103 ? 30.172 10.305 -4.324 1 93.19 103 ASP A O 1
ATOM 819 N N . HIS A 1 104 ? 30.859 8.336 -4.93 1 96.12 104 HIS A N 1
ATOM 820 C CA . HIS A 1 104 ? 30.75 7.707 -3.617 1 96.12 104 HIS A CA 1
ATOM 821 C C . HIS A 1 104 ? 31.609 8.438 -2.59 1 96.12 104 HIS A C 1
ATOM 823 O O . HIS A 1 104 ? 31.219 8.555 -1.424 1 96.12 104 HIS A O 1
ATOM 829 N N . ALA A 1 105 ? 32.75 8.906 -2.986 1 94 105 ALA A N 1
ATOM 830 C CA . ALA A 1 105 ? 33.625 9.617 -2.059 1 94 105 ALA A CA 1
ATOM 831 C C . ALA A 1 105 ? 32.969 10.867 -1.501 1 94 105 ALA A C 1
ATOM 833 O O . ALA A 1 105 ? 33.031 11.125 -0.298 1 94 105 ALA A O 1
ATOM 834 N N . THR A 1 106 ? 32.312 11.617 -2.375 1 91.25 106 THR A N 1
ATOM 835 C CA . THR A 1 106 ? 31.594 12.812 -1.979 1 91.25 106 THR A CA 1
ATOM 836 C C . THR A 1 106 ? 30.438 12.461 -1.051 1 91.25 106 THR A C 1
ATOM 838 O O . THR A 1 106 ? 30.234 13.102 -0.015 1 91.25 106 THR A O 1
ATOM 841 N N . LEU A 1 107 ? 29.688 11.43 -1.437 1 94.62 107 LEU A N 1
ATOM 842 C CA . LEU A 1 107 ? 28.547 11.008 -0.625 1 94.62 107 LEU A CA 1
ATOM 843 C C . LEU A 1 107 ? 29 10.562 0.761 1 94.62 107 LEU A C 1
ATOM 845 O O . LEU A 1 107 ? 28.406 10.945 1.769 1 94.62 107 LEU A O 1
ATOM 849 N N . ILE A 1 108 ? 30.062 9.789 0.813 1 95.56 108 ILE A N 1
ATOM 850 C CA . ILE A 1 108 ? 30.578 9.297 2.084 1 95.56 108 ILE A CA 1
ATOM 851 C C . ILE A 1 108 ? 31.016 10.477 2.951 1 95.56 108 ILE A C 1
ATOM 853 O O . ILE A 1 108 ? 30.703 10.531 4.145 1 95.56 108 ILE A O 1
ATOM 857 N N . GLN A 1 109 ? 31.672 11.453 2.404 1 91.25 109 GLN A N 1
ATOM 858 C CA . GLN A 1 109 ? 32.156 12.617 3.129 1 91.25 109 GLN A CA 1
ATOM 859 C C . GLN A 1 109 ? 31.031 13.383 3.795 1 91.25 109 GLN A C 1
ATOM 861 O O . GLN A 1 109 ? 31.094 13.703 4.98 1 91.25 109 GLN A O 1
ATOM 866 N N . HIS A 1 110 ? 29.984 13.586 3.049 1 90.56 110 HIS A N 1
ATOM 867 C CA . HIS A 1 110 ? 28.906 14.438 3.547 1 90.56 110 HIS A CA 1
ATOM 868 C C . HIS A 1 110 ? 27.938 13.641 4.406 1 90.56 110 HIS A C 1
ATOM 870 O O . HIS A 1 110 ? 27.391 14.164 5.379 1 90.56 110 HIS A O 1
ATOM 876 N N . LEU A 1 111 ? 27.688 12.391 4.043 1 93.62 111 LEU A N 1
ATOM 877 C CA . LEU A 1 111 ? 26.75 11.562 4.816 1 93.62 111 LEU A CA 1
ATOM 878 C C . LEU A 1 111 ? 27.375 11.164 6.152 1 93.62 111 LEU A C 1
ATOM 880 O O . LEU A 1 111 ? 26.656 10.867 7.109 1 93.62 111 LEU A O 1
ATOM 884 N N . SER A 1 112 ? 28.672 11.188 6.242 1 94 112 SER A N 1
ATOM 885 C CA . SER A 1 112 ? 29.359 10.805 7.473 1 94 112 SER A CA 1
ATOM 886 C C . SER A 1 112 ? 29.312 11.938 8.5 1 94 112 SER A C 1
ATOM 888 O O . SER A 1 112 ? 29.625 11.719 9.68 1 94 112 SER A O 1
ATOM 890 N N . ASP A 1 113 ? 29.031 13.148 8.023 1 90.94 113 ASP A N 1
ATOM 891 C CA . ASP A 1 113 ? 28.812 14.242 8.953 1 90.94 113 ASP A CA 1
ATOM 892 C C . ASP A 1 113 ? 27.438 14.133 9.617 1 90.94 113 ASP A C 1
ATOM 894 O O . ASP A 1 113 ? 26.5 14.859 9.258 1 90.94 113 ASP A O 1
ATOM 898 N N . CYS A 1 114 ? 27.359 13.258 10.578 1 92.75 114 CYS A N 1
ATOM 899 C CA . CYS A 1 114 ? 26.078 12.883 11.188 1 92.75 114 CYS A CA 1
ATOM 900 C C . CYS A 1 114 ? 25.469 14.062 11.938 1 92.75 114 CYS A C 1
ATOM 902 O O . CYS A 1 114 ? 26.141 14.719 12.727 1 92.75 114 CYS A O 1
ATOM 904 N N . HIS A 1 115 ? 24.25 14.375 11.68 1 91.06 115 HIS A N 1
ATOM 905 C CA . HIS A 1 115 ? 23.469 15.375 12.391 1 91.06 115 HIS A CA 1
ATOM 906 C C . HIS A 1 115 ? 22.891 14.812 13.68 1 91.06 115 HIS A C 1
ATOM 908 O O . HIS A 1 115 ? 22.969 13.609 13.93 1 91.06 115 HIS A O 1
ATOM 914 N N . ASP A 1 116 ? 22.422 15.711 14.516 1 90.5 116 ASP A N 1
ATOM 915 C CA . ASP A 1 116 ? 21.797 15.258 15.758 1 90.5 116 ASP A CA 1
ATOM 916 C C . ASP A 1 116 ? 20.547 14.438 15.469 1 90.5 116 ASP A C 1
ATOM 918 O O . ASP A 1 116 ? 20.156 13.578 16.266 1 90.5 116 ASP A O 1
ATOM 922 N N . VAL A 1 117 ? 19.938 14.781 14.352 1 95.94 117 VAL A N 1
ATOM 923 C CA . VAL A 1 117 ? 18.734 14.078 13.945 1 95.94 117 VAL A CA 1
ATOM 924 C C . VAL A 1 117 ? 18.656 14.008 12.422 1 95.94 117 VAL A C 1
ATOM 926 O O . VAL A 1 117 ? 19.078 14.945 11.734 1 95.94 117 VAL A O 1
ATOM 929 N N . ASP A 1 118 ? 18.25 12.898 11.914 1 97.38 118 ASP A N 1
ATOM 930 C CA . ASP A 1 118 ? 17.891 12.773 10.508 1 97.38 118 ASP A CA 1
ATOM 931 C C . ASP A 1 118 ? 16.391 12.492 10.344 1 97.38 118 ASP A C 1
ATOM 933 O O . ASP A 1 118 ? 15.742 12.031 11.273 1 97.38 118 ASP A O 1
ATOM 937 N N . ILE A 1 119 ? 15.867 12.852 9.188 1 98.25 119 ILE A N 1
ATOM 938 C CA . ILE A 1 119 ? 14.461 12.656 8.867 1 98.25 119 ILE A CA 1
ATOM 939 C C . ILE A 1 119 ? 14.328 11.773 7.637 1 98.25 119 ILE A C 1
ATOM 941 O O . ILE A 1 119 ? 14.922 12.055 6.594 1 98.25 119 ILE A O 1
ATOM 945 N N . PHE A 1 120 ? 13.602 10.68 7.824 1 98.62 120 PHE A N 1
ATOM 946 C CA . PHE A 1 120 ? 13.258 9.914 6.637 1 98.62 120 PHE A CA 1
ATOM 947 C C . PHE A 1 120 ? 12.133 10.578 5.859 1 98.62 120 PHE A C 1
ATOM 949 O O . PHE A 1 120 ? 10.992 10.617 6.328 1 98.62 120 PHE A O 1
ATOM 956 N N . LEU A 1 121 ? 12.43 11.102 4.668 1 98.25 121 LEU A N 1
ATOM 957 C CA . LEU A 1 121 ? 11.469 11.797 3.822 1 98.25 121 LEU A CA 1
ATOM 958 C C . LEU A 1 121 ? 11.656 11.414 2.357 1 98.25 121 LEU A C 1
ATOM 960 O O . LEU A 1 121 ? 12.266 12.156 1.586 1 98.25 121 LEU A O 1
ATOM 964 N N . PRO A 1 122 ? 11.047 10.32 1.981 1 97.81 122 PRO A N 1
ATOM 965 C CA . PRO A 1 122 ? 11.242 9.797 0.626 1 97.81 122 PRO A CA 1
ATOM 966 C C . PRO A 1 122 ? 10.516 10.633 -0.433 1 97.81 122 PRO A C 1
ATOM 968 O O . PRO A 1 122 ? 9.625 11.414 -0.104 1 97.81 122 PRO A O 1
ATOM 971 N N . LYS A 1 123 ? 10.922 10.438 -1.63 1 96.25 123 LYS A N 1
ATOM 972 C CA . LYS A 1 123 ? 10.492 11.227 -2.779 1 96.25 123 LYS A CA 1
ATOM 973 C C . LYS A 1 123 ? 8.969 11.281 -2.879 1 96.25 123 LYS A C 1
ATOM 975 O O . LYS A 1 123 ? 8.398 12.336 -3.121 1 96.25 123 LYS A O 1
ATOM 980 N N . ASP A 1 124 ? 8.312 10.195 -2.691 1 94.81 124 ASP A N 1
ATOM 981 C CA . ASP A 1 124 ? 6.879 10.094 -2.92 1 94.81 124 ASP A CA 1
ATOM 982 C C . ASP A 1 124 ? 6.094 10.773 -1.799 1 94.81 124 ASP A C 1
ATOM 984 O O . ASP A 1 124 ? 4.898 11.039 -1.943 1 94.81 124 ASP A O 1
ATOM 988 N N . LEU A 1 125 ? 6.727 11.07 -0.672 1 96.12 125 LEU A N 1
ATOM 989 C CA . LEU A 1 125 ? 6.07 11.727 0.455 1 96.12 125 LEU A CA 1
ATOM 990 C C . LEU A 1 125 ? 6.195 13.242 0.358 1 96.12 125 LEU A C 1
ATOM 992 O O . LEU A 1 125 ? 5.496 13.969 1.062 1 96.12 125 LEU A O 1
ATOM 996 N N . ARG A 1 126 ? 7.094 13.695 -0.434 1 95.81 126 ARG A N 1
ATOM 997 C CA . ARG A 1 126 ? 7.402 15.125 -0.491 1 95.81 126 ARG A CA 1
ATOM 998 C C . ARG A 1 126 ? 6.324 15.883 -1.257 1 95.81 126 ARG A C 1
ATOM 1000 O O . ARG A 1 126 ? 6.469 16.141 -2.455 1 95.81 126 ARG A O 1
ATOM 1007 N N . SER A 1 127 ? 5.32 16.219 -0.548 1 92.62 127 SER A N 1
ATOM 1008 C CA . SER A 1 127 ? 4.195 17.078 -0.906 1 92.62 127 SER A CA 1
ATOM 1009 C C . SER A 1 127 ? 4.137 18.312 -0.01 1 92.62 127 SER A C 1
ATOM 1011 O O . SER A 1 127 ? 4.926 18.438 0.926 1 92.62 127 SER A O 1
ATOM 1013 N N . HIS A 1 128 ? 3.264 19.172 -0.272 1 90.25 128 HIS A N 1
ATOM 1014 C CA . HIS A 1 128 ? 3.197 20.422 0.473 1 90.25 128 HIS A CA 1
ATOM 1015 C C . HIS A 1 128 ? 3.084 20.156 1.972 1 90.25 128 HIS A C 1
ATOM 1017 O O . HIS A 1 128 ? 3.826 20.75 2.764 1 90.25 128 HIS A O 1
ATOM 1023 N N . GLY A 1 129 ? 2.227 19.234 2.355 1 93.44 129 GLY A N 1
ATOM 1024 C CA . GLY A 1 129 ? 2.006 18.984 3.77 1 93.44 129 GLY A CA 1
ATOM 1025 C C . GLY A 1 129 ? 3.221 18.391 4.465 1 93.44 129 GLY A C 1
ATOM 1026 O O . GLY A 1 129 ? 3.662 18.906 5.492 1 93.44 129 GLY A O 1
ATOM 1027 N N . TYR A 1 130 ? 3.812 17.422 3.896 1 96.69 130 TYR A N 1
ATOM 1028 C CA . TYR A 1 130 ? 4.914 16.734 4.559 1 96.69 130 TYR A CA 1
ATOM 1029 C C . TYR A 1 130 ? 6.211 17.516 4.422 1 96.69 130 TYR A C 1
ATOM 1031 O O . TYR A 1 130 ? 7.109 17.391 5.262 1 96.69 130 TYR A O 1
ATOM 1039 N N . CYS A 1 131 ? 6.328 18.359 3.395 1 96.31 131 CYS A N 1
ATOM 1040 C CA . CYS A 1 131 ? 7.457 19.281 3.338 1 96.31 131 CYS A CA 1
ATOM 1041 C C . CYS A 1 131 ? 7.371 20.328 4.445 1 96.31 131 CYS A C 1
ATOM 1043 O O . CYS A 1 131 ? 8.383 20.672 5.062 1 96.31 131 CYS A O 1
ATOM 1045 N N . GLU A 1 132 ? 6.125 20.75 4.719 1 96.38 132 GLU A N 1
ATOM 1046 C CA . GLU A 1 132 ? 5.953 21.672 5.844 1 96.38 132 GLU A CA 1
ATOM 1047 C C . GLU A 1 132 ? 6.395 21.031 7.152 1 96.38 132 GLU A C 1
ATOM 1049 O O . GLU A 1 132 ? 7.078 21.656 7.961 1 96.38 132 GLU A O 1
ATOM 1054 N N . ASP A 1 133 ? 6.035 19.75 7.309 1 97.62 133 ASP A N 1
ATOM 1055 C CA . ASP A 1 133 ? 6.422 19.031 8.516 1 97.62 133 ASP A CA 1
ATOM 1056 C C . ASP A 1 133 ? 7.934 18.828 8.578 1 97.62 133 ASP A C 1
ATOM 1058 O O . ASP A 1 133 ? 8.578 19.203 9.562 1 97.62 133 ASP A O 1
ATOM 1062 N N . GLY A 1 134 ? 8.469 18.312 7.547 1 97.56 134 GLY A N 1
ATOM 1063 C CA . GLY A 1 134 ? 9.859 17.891 7.523 1 97.56 134 GLY A CA 1
ATOM 1064 C C . GLY A 1 134 ? 10.836 19.062 7.566 1 97.56 134 GLY A C 1
ATOM 1065 O O . GLY A 1 134 ? 11.844 19 8.273 1 97.56 134 GLY A O 1
ATOM 1066 N N . MET A 1 135 ? 10.555 20.125 6.828 1 95.56 135 MET A N 1
ATOM 1067 C CA . MET A 1 135 ? 11.508 21.219 6.703 1 95.56 135 MET A CA 1
ATOM 1068 C C . MET A 1 135 ? 11.555 22.047 7.98 1 95.56 135 MET A C 1
ATOM 1070 O O . MET A 1 135 ? 12.586 22.641 8.305 1 95.56 135 MET A O 1
ATOM 1074 N N . ALA A 1 136 ? 10.438 22.047 8.703 1 96.88 136 ALA A N 1
ATOM 1075 C CA . ALA A 1 136 ? 10.5 22.672 10.031 1 96.88 136 ALA A CA 1
ATOM 1076 C C . ALA A 1 136 ? 11.508 21.953 10.922 1 96.88 136 ALA A C 1
ATOM 1078 O O . ALA A 1 136 ? 12.281 22.594 11.633 1 96.88 136 ALA A O 1
ATOM 1079 N N . TYR A 1 137 ? 11.508 20.641 10.875 1 97.38 137 TYR A N 1
ATOM 1080 C CA . TYR A 1 137 ? 12.461 19.875 11.656 1 97.38 137 TYR A CA 1
ATOM 1081 C C . TYR A 1 137 ? 13.883 20.078 11.133 1 97.38 137 TYR A C 1
ATOM 1083 O O . TYR A 1 137 ? 14.828 20.156 11.914 1 97.38 137 TYR A O 1
ATOM 1091 N N . VAL A 1 138 ? 14.031 20.156 9.805 1 94.94 138 VAL A N 1
ATOM 1092 C CA . VAL A 1 138 ? 15.352 20.406 9.234 1 94.94 138 VAL A CA 1
ATOM 1093 C C . VAL A 1 138 ? 15.906 21.719 9.773 1 94.94 138 VAL A C 1
ATOM 1095 O O . VAL A 1 138 ? 17.047 21.781 10.219 1 94.94 138 VAL A O 1
ATOM 1098 N N . GLN A 1 139 ? 15.117 22.688 9.773 1 92.38 139 GLN A N 1
ATOM 1099 C CA . GLN A 1 139 ? 15.57 24.031 10.156 1 92.38 139 GLN A CA 1
ATOM 1100 C C . GLN A 1 139 ? 15.82 24.109 11.656 1 92.38 139 GLN A C 1
ATOM 1102 O O . GLN A 1 139 ? 16.875 24.562 12.094 1 92.38 139 GLN A O 1
ATOM 1107 N N . PHE A 1 140 ? 14.93 23.609 12.453 1 94.62 140 PHE A N 1
ATOM 1108 C CA . PHE A 1 140 ? 14.969 23.969 13.867 1 94.62 140 PHE A CA 1
ATOM 1109 C C . PHE A 1 140 ? 15.695 22.891 14.672 1 94.62 140 PHE A C 1
ATOM 1111 O O . PHE A 1 140 ? 16.125 23.125 15.797 1 94.62 140 PHE A O 1
ATOM 1118 N N . LEU A 1 141 ? 15.812 21.672 14.086 1 95.12 141 LEU A N 1
ATOM 1119 C CA . LEU A 1 141 ? 16.625 20.625 14.703 1 95.12 141 LEU A CA 1
ATOM 1120 C C . LEU A 1 141 ? 18 20.562 14.039 1 95.12 141 LEU A C 1
ATOM 1122 O O . LEU A 1 141 ? 18.828 19.719 14.391 1 95.12 141 LEU A O 1
ATOM 1126 N N . ARG A 1 142 ? 18.172 21.484 13.047 1 89.19 142 ARG A N 1
ATOM 1127 C CA . ARG A 1 142 ? 19.391 21.406 12.242 1 89.19 142 ARG A CA 1
ATOM 1128 C C . ARG A 1 142 ? 19.609 20 11.703 1 89.19 142 ARG A C 1
ATOM 1130 O O . ARG A 1 142 ? 20.703 19.438 11.844 1 89.19 142 ARG A O 1
ATOM 1137 N N . ALA A 1 143 ? 18.578 19.469 11.227 1 94.06 143 ALA A N 1
ATOM 1138 C CA . ALA A 1 143 ? 18.547 18.062 10.805 1 94.06 143 ALA A CA 1
ATOM 1139 C C . ALA A 1 143 ? 18.781 17.953 9.297 1 94.06 143 ALA A C 1
ATOM 1141 O O . ALA A 1 143 ? 19.125 18.938 8.633 1 94.06 143 ALA A O 1
ATOM 1142 N N . ARG A 1 144 ? 18.766 16.719 8.844 1 94.12 144 ARG A N 1
ATOM 1143 C CA . ARG A 1 144 ? 18.844 16.375 7.43 1 94.12 144 ARG A CA 1
ATOM 1144 C C . ARG A 1 144 ? 17.672 15.484 7.008 1 94.12 144 ARG A C 1
ATOM 1146 O O . ARG A 1 144 ? 17.297 14.57 7.738 1 94.12 144 ARG A O 1
ATOM 1153 N N . ALA A 1 145 ? 17.031 15.875 5.863 1 96.62 145 ALA A N 1
ATOM 1154 C CA . ALA A 1 145 ? 16 15.023 5.262 1 96.62 145 ALA A CA 1
ATOM 1155 C C . ALA A 1 145 ? 16.609 14.031 4.277 1 96.62 145 ALA A C 1
ATOM 1157 O O . ALA A 1 145 ? 17.312 14.43 3.346 1 96.62 145 ALA A O 1
ATOM 1158 N N . LEU A 1 146 ? 16.344 12.773 4.508 1 97.5 146 LEU A N 1
ATOM 1159 C CA . LEU A 1 146 ? 16.969 11.711 3.727 1 97.5 146 LEU A CA 1
ATOM 1160 C C . LEU A 1 146 ? 15.945 11.016 2.84 1 97.5 146 LEU A C 1
ATOM 1162 O O . LEU A 1 146 ? 14.898 10.578 3.32 1 97.5 146 LEU A O 1
ATOM 1166 N N . PRO A 1 147 ? 16.234 10.953 1.497 1 97.5 147 PRO A N 1
ATOM 1167 C CA . PRO A 1 147 ? 15.414 10.102 0.629 1 97.5 147 PRO A CA 1
ATOM 1168 C C . PRO A 1 147 ? 15.695 8.609 0.824 1 97.5 147 PRO A C 1
ATOM 1170 O O . PRO A 1 147 ? 16.641 8.242 1.521 1 97.5 147 PRO A O 1
ATOM 1173 N N . HIS A 1 148 ? 14.883 7.805 0.251 1 96.88 148 HIS A N 1
ATOM 1174 C CA . HIS A 1 148 ? 14.93 6.363 0.471 1 96.88 148 HIS A CA 1
ATOM 1175 C C . HIS A 1 148 ? 16.25 5.777 -0 1 96.88 148 HIS A C 1
ATOM 1177 O O . HIS A 1 148 ? 16.781 4.852 0.623 1 96.88 148 HIS A O 1
ATOM 1183 N N . TRP A 1 149 ? 16.797 6.285 -1.09 1 96.31 149 TRP A N 1
ATOM 1184 C CA . TRP A 1 149 ? 17.984 5.68 -1.699 1 96.31 149 TRP A CA 1
ATOM 1185 C C . TRP A 1 149 ? 19.172 5.73 -0.749 1 96.31 149 TRP A C 1
ATOM 1187 O O . TRP A 1 149 ? 20.094 4.926 -0.86 1 96.31 149 TRP A O 1
ATOM 1197 N N . VAL A 1 150 ? 19.203 6.691 0.191 1 97.31 150 VAL A N 1
ATOM 1198 C CA . VAL A 1 150 ? 20.297 6.82 1.132 1 97.31 150 VAL A CA 1
ATOM 1199 C C . VAL A 1 150 ? 20.438 5.547 1.959 1 97.31 150 VAL A C 1
ATOM 1201 O O . VAL A 1 150 ? 21.547 5.145 2.322 1 97.31 150 VAL A O 1
ATOM 1204 N N . PHE A 1 151 ? 19.359 4.863 2.211 1 97 151 PHE A N 1
ATOM 1205 C CA . PHE A 1 151 ? 19.359 3.67 3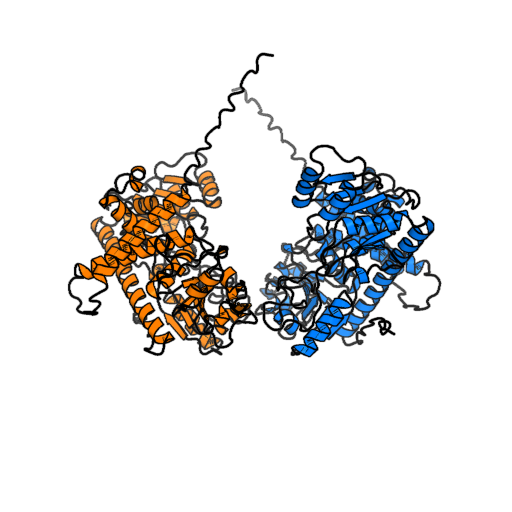.051 1 97 151 PHE A CA 1
ATOM 1206 C C . PHE A 1 151 ? 19.641 2.422 2.223 1 97 151 PHE A C 1
ATOM 1208 O O . PHE A 1 151 ? 20.016 1.382 2.766 1 97 151 PHE A O 1
ATOM 1215 N N . ASP A 1 152 ? 19.469 2.512 0.944 1 93.81 152 ASP A N 1
ATOM 1216 C CA . ASP A 1 152 ? 19.594 1.354 0.066 1 93.81 152 ASP A CA 1
ATOM 1217 C C . ASP A 1 152 ? 20.984 1.316 -0.584 1 93.81 152 ASP A C 1
ATOM 1219 O O . ASP A 1 152 ? 21.5 0.242 -0.901 1 93.81 152 ASP A O 1
ATOM 1223 N N . ILE A 1 153 ? 21.578 2.438 -0.748 1 95.12 153 ILE A N 1
ATOM 1224 C CA . ILE A 1 153 ? 22.781 2.551 -1.55 1 95.12 153 ILE A CA 1
ATOM 1225 C C . ILE A 1 153 ? 23.953 1.874 -0.827 1 95.12 153 ILE A C 1
ATOM 1227 O O . ILE A 1 153 ? 24.062 1.955 0.399 1 95.12 153 ILE A O 1
ATOM 1231 N N . GLN A 1 154 ? 24.75 1.148 -1.608 1 93.81 154 GLN A N 1
ATOM 1232 C CA . GLN A 1 154 ? 26.031 0.604 -1.147 1 93.81 154 GLN A CA 1
ATOM 1233 C C . GLN A 1 154 ? 27.203 1.466 -1.619 1 93.81 154 GLN A C 1
ATOM 1235 O O . GLN A 1 154 ? 27.469 1.559 -2.82 1 93.81 154 GLN A O 1
ATOM 1240 N N . LEU A 1 155 ? 27.844 2.076 -0.667 1 96.69 155 LEU A N 1
ATOM 1241 C CA . LEU A 1 155 ? 28.938 2.998 -0.965 1 96.69 155 LEU A CA 1
ATOM 1242 C C . LEU A 1 155 ? 30.297 2.303 -0.835 1 96.69 155 LEU A C 1
ATOM 1244 O O . LEU A 1 155 ? 30.531 1.586 0.138 1 96.69 155 LEU A O 1
ATOM 1248 N N . ARG A 1 156 ? 31.078 2.508 -1.823 1 96.75 156 ARG A N 1
ATOM 1249 C CA . ARG A 1 156 ? 32.438 1.952 -1.79 1 96.75 156 ARG A CA 1
ATOM 1250 C C . ARG A 1 156 ? 33.469 3.035 -1.483 1 96.75 156 ARG A C 1
ATOM 1252 O O . ARG A 1 156 ? 33.5 4.062 -2.162 1 96.75 156 ARG A O 1
ATOM 1259 N N . ASN A 1 157 ? 34.281 2.736 -0.456 1 94.94 157 ASN A N 1
ATOM 1260 C CA . ASN A 1 157 ? 35.312 3.697 -0.122 1 94.94 157 ASN A CA 1
ATOM 1261 C C . ASN A 1 157 ? 36.625 3.404 -0.874 1 94.94 157 ASN A C 1
ATOM 1263 O O . ASN A 1 157 ? 36.656 2.561 -1.771 1 94.94 157 ASN A O 1
ATOM 1267 N N . GLU A 1 158 ? 37.688 4.133 -0.569 1 92.81 158 GLU A N 1
ATOM 1268 C CA . GLU A 1 158 ? 38.969 4.012 -1.266 1 92.81 158 GLU A CA 1
ATOM 1269 C C . GLU A 1 158 ? 39.562 2.621 -1.085 1 92.81 158 GLU A C 1
ATOM 1271 O O . GLU A 1 158 ? 40.25 2.119 -1.972 1 92.81 158 GLU A O 1
ATOM 1276 N N . ASP A 1 159 ? 39.281 1.896 -0.043 1 94.56 159 ASP A N 1
ATOM 1277 C CA . ASP A 1 159 ? 39.781 0.562 0.257 1 94.56 159 ASP A CA 1
ATOM 1278 C C . ASP A 1 159 ? 38.875 -0.517 -0.286 1 94.56 159 ASP A C 1
ATOM 1280 O O . ASP A 1 159 ? 39 -1.694 0.054 1 94.56 159 ASP A O 1
ATOM 1284 N N . ASP A 1 160 ? 37.781 -0.142 -0.905 1 93.38 160 ASP A N 1
ATOM 1285 C CA . ASP A 1 160 ? 36.844 -1.024 -1.561 1 93.38 160 ASP A CA 1
ATOM 1286 C C . ASP A 1 160 ? 35.906 -1.677 -0.54 1 93.38 160 ASP A C 1
ATOM 1288 O O . ASP A 1 160 ? 35.375 -2.76 -0.786 1 93.38 160 ASP A O 1
ATOM 1292 N N . GLU A 1 161 ? 35.906 -1.065 0.607 1 95.5 161 GLU A N 1
ATOM 1293 C CA . GLU A 1 161 ? 34.938 -1.51 1.603 1 95.5 161 GLU A CA 1
ATOM 1294 C C . GLU A 1 161 ? 33.531 -0.962 1.299 1 95.5 161 GLU A C 1
ATOM 1296 O O . GLU A 1 161 ? 33.375 0.188 0.879 1 95.5 161 GLU A O 1
ATOM 1301 N N . ILE A 1 162 ? 32.531 -1.805 1.493 1 95.5 162 ILE A N 1
ATOM 1302 C CA . ILE A 1 162 ? 31.172 -1.385 1.274 1 95.5 162 ILE A CA 1
ATOM 1303 C C . ILE A 1 162 ? 30.609 -0.78 2.559 1 95.5 162 ILE A C 1
ATOM 1305 O O . ILE A 1 162 ? 30.656 -1.403 3.621 1 95.5 162 ILE A O 1
ATOM 1309 N N . LEU A 1 163 ? 30.094 0.432 2.422 1 96.81 163 LEU A N 1
ATOM 1310 C CA . LEU A 1 163 ? 29.5 1.152 3.545 1 96.81 163 LEU A CA 1
ATOM 1311 C C . LEU A 1 163 ? 28.031 1.499 3.262 1 96.81 163 LEU A C 1
ATOM 1313 O O . LEU A 1 163 ? 27.672 1.739 2.111 1 96.81 163 LEU A O 1
ATOM 1317 N N . THR A 1 164 ? 27.25 1.441 4.297 1 97 164 THR A N 1
ATOM 1318 C CA . THR A 1 164 ? 25.875 1.907 4.238 1 97 164 THR A CA 1
ATOM 1319 C C . THR A 1 164 ? 25.672 3.109 5.152 1 97 164 THR A C 1
ATOM 1321 O O . THR A 1 164 ? 26.562 3.467 5.926 1 97 164 THR A O 1
ATOM 1324 N N . TYR A 1 165 ? 24.516 3.752 5.051 1 97.75 165 TYR A N 1
ATOM 1325 C CA . TYR A 1 165 ? 24.172 4.859 5.93 1 97.75 165 TYR A CA 1
ATOM 1326 C C . TYR A 1 165 ? 24.312 4.461 7.391 1 97.75 165 TYR A C 1
ATOM 1328 O O . TYR A 1 165 ? 24.766 5.258 8.219 1 97.75 165 TYR A O 1
ATOM 1336 N N . PHE A 1 166 ? 24.016 3.227 7.703 1 97.62 166 PHE A N 1
ATOM 1337 C CA . PHE A 1 166 ? 24 2.766 9.086 1 97.62 166 PHE A CA 1
ATOM 1338 C C . PHE A 1 166 ? 25.422 2.549 9.594 1 97.62 166 PHE A C 1
ATOM 1340 O O . PHE A 1 166 ? 25.641 2.52 10.805 1 97.62 166 PHE A O 1
ATOM 1347 N N . ASP A 1 167 ? 26.344 2.348 8.688 1 97.31 167 ASP A N 1
ATOM 1348 C CA . ASP A 1 167 ? 27.75 2.314 9.07 1 97.31 167 ASP A CA 1
ATOM 1349 C C . ASP A 1 167 ? 28.266 3.721 9.359 1 97.31 167 ASP A C 1
ATOM 1351 O O . ASP A 1 167 ? 29.094 3.912 10.25 1 97.31 167 ASP A O 1
ATOM 1355 N N . LEU A 1 168 ? 27.766 4.656 8.594 1 97.25 168 LEU A N 1
ATOM 1356 C CA . LEU A 1 168 ? 28.25 6.031 8.688 1 97.25 168 LEU A CA 1
ATOM 1357 C C . LEU A 1 168 ? 27.656 6.734 9.906 1 97.25 168 LEU A C 1
ATOM 1359 O O . LEU A 1 168 ? 28.359 7.426 10.641 1 97.25 168 LEU A O 1
ATOM 1363 N N . CYS A 1 169 ? 26.359 6.586 10.148 1 97.06 169 CYS A N 1
ATOM 1364 C CA . CYS A 1 169 ? 25.656 7.258 11.234 1 97.06 169 CYS A CA 1
ATOM 1365 C C . CYS A 1 169 ? 24.828 6.266 12.039 1 97.06 169 CYS A C 1
ATOM 1367 O O . CYS A 1 169 ? 23.594 6.391 12.109 1 97.06 169 CYS A O 1
ATOM 1369 N N . PRO A 1 170 ? 25.391 5.312 12.758 1 96.94 170 PRO A N 1
ATOM 1370 C CA . PRO A 1 170 ? 24.672 4.23 13.445 1 96.94 170 PRO A CA 1
ATOM 1371 C C . PRO A 1 170 ? 23.844 4.73 14.633 1 96.94 170 PRO A C 1
ATOM 1373 O O . PRO A 1 170 ? 22.875 4.078 15.031 1 96.94 170 PRO A O 1
ATOM 1376 N N . LYS A 1 171 ? 24.141 5.93 15.148 1 96.12 171 LYS A N 1
ATOM 1377 C CA . LYS A 1 171 ? 23.516 6.34 16.406 1 96.12 171 LYS A CA 1
ATOM 1378 C C . LYS A 1 171 ? 22.594 7.535 16.188 1 96.12 171 LYS A C 1
ATOM 1380 O O . LYS A 1 171 ? 21.875 7.945 17.109 1 96.12 171 LYS A O 1
ATOM 1385 N N . THR A 1 172 ? 22.609 8.164 15.008 1 97.06 172 THR A N 1
ATOM 1386 C CA . THR A 1 172 ? 21.781 9.336 14.742 1 97.06 172 THR A CA 1
ATOM 1387 C C . THR A 1 172 ? 20.297 8.984 14.797 1 97.06 172 THR A C 1
ATOM 1389 O O . THR A 1 172 ? 19.828 8.109 14.062 1 97.06 172 THR A O 1
ATOM 1392 N N . PRO A 1 173 ? 19.5 9.617 15.703 1 97.94 173 PRO A N 1
ATOM 1393 C CA . PRO A 1 173 ? 18.062 9.359 15.719 1 97.94 173 PRO A CA 1
ATOM 1394 C C . PRO A 1 173 ? 17.406 9.633 14.375 1 97.94 173 PRO A C 1
ATOM 1396 O O . PRO A 1 173 ? 17.828 10.531 13.641 1 97.94 173 PRO A O 1
ATOM 1399 N N . LEU A 1 174 ? 16.453 8.852 14.078 1 98.5 174 LEU A N 1
ATOM 1400 C CA . LEU A 1 174 ? 15.742 8.969 12.805 1 98.5 174 LEU A CA 1
ATOM 1401 C C . LEU A 1 174 ? 14.266 9.305 13.039 1 98.5 174 LEU A C 1
ATOM 1403 O O . LEU A 1 174 ? 13.562 8.57 13.742 1 98.5 174 LEU A O 1
ATOM 1407 N N . ILE A 1 175 ? 13.781 10.43 12.516 1 98.75 175 ILE A N 1
ATOM 1408 C CA . ILE A 1 175 ? 12.367 10.773 12.547 1 98.75 175 ILE A CA 1
ATOM 1409 C C . ILE A 1 175 ? 11.633 10.062 11.422 1 98.75 175 ILE A C 1
ATOM 1411 O O . ILE A 1 175 ? 12.039 10.133 10.258 1 98.75 175 ILE A O 1
ATOM 1415 N N . LEU A 1 176 ? 10.672 9.312 11.781 1 98.62 176 LEU A N 1
ATOM 1416 C CA . LEU A 1 176 ? 9.734 8.68 10.859 1 98.62 176 LEU A CA 1
ATOM 1417 C C . LEU A 1 176 ? 8.344 9.281 11 1 98.62 176 LEU A C 1
ATOM 1419 O O . LEU A 1 176 ? 7.879 9.531 12.109 1 98.62 176 LEU A O 1
ATOM 1423 N N . MET A 1 177 ? 7.715 9.523 9.883 1 98.19 177 MET A N 1
ATOM 1424 C CA . MET A 1 177 ? 6.41 10.172 9.922 1 98.19 177 MET A CA 1
ATOM 1425 C C . MET A 1 177 ? 5.293 9.164 9.656 1 98.19 177 MET A C 1
ATOM 1427 O O . MET A 1 177 ? 5.316 8.445 8.656 1 98.19 177 MET A O 1
ATOM 1431 N N . ASN A 1 178 ? 4.352 9.117 10.562 1 97.81 178 ASN A N 1
ATOM 1432 C CA . ASN A 1 178 ? 3.18 8.266 10.43 1 97.81 178 ASN A CA 1
ATOM 1433 C C . ASN A 1 178 ? 3.57 6.812 10.156 1 97.81 178 ASN A C 1
ATOM 1435 O O . ASN A 1 178 ? 4.387 6.238 10.883 1 97.81 178 ASN A O 1
ATOM 1439 N N . HIS A 1 179 ? 2.93 6.188 9.211 1 96.5 179 HIS A N 1
ATOM 1440 C CA . HIS A 1 179 ? 3.207 4.801 8.852 1 96.5 179 HIS A CA 1
ATOM 1441 C C . HIS A 1 179 ? 4.199 4.719 7.699 1 96.5 179 HIS A C 1
ATOM 1443 O O . HIS A 1 179 ? 4.543 3.623 7.25 1 96.5 179 HIS A O 1
ATOM 1449 N N . TYR A 1 180 ? 4.727 5.805 7.262 1 97.19 180 TYR A N 1
ATOM 1450 C CA . TYR A 1 180 ? 5.562 5.84 6.066 1 97.19 180 TYR A CA 1
ATOM 1451 C C . TYR A 1 180 ? 7 5.465 6.398 1 97.19 180 TYR A C 1
ATOM 1453 O O . TYR A 1 180 ? 7.93 6.234 6.129 1 97.19 180 TYR A O 1
ATOM 1461 N N . TRP A 1 181 ? 7.195 4.254 6.867 1 96.81 181 TRP A N 1
ATOM 1462 C CA . TRP A 1 181 ? 8.508 3.822 7.336 1 96.81 181 TRP A CA 1
ATOM 1463 C C . TRP A 1 181 ? 9.25 3.053 6.246 1 96.81 181 TRP A C 1
ATOM 1465 O O . TRP A 1 181 ? 10.477 2.949 6.281 1 96.81 181 TRP A O 1
ATOM 1475 N N . ARG A 1 182 ? 8.5 2.52 5.289 1 93.56 182 ARG A N 1
ATOM 1476 C CA . ARG A 1 182 ? 9.031 1.768 4.156 1 93.56 182 ARG A CA 1
ATOM 1477 C C . ARG A 1 182 ? 9.992 0.677 4.617 1 93.56 182 ARG A C 1
ATOM 1479 O O . ARG A 1 182 ? 11.008 0.423 3.969 1 93.56 182 ARG A O 1
ATOM 1486 N N . GLY A 1 183 ? 9.797 0.169 5.836 1 93.25 183 GLY A N 1
ATOM 1487 C CA . GLY A 1 183 ? 10.57 -0.955 6.34 1 93.25 183 GLY A CA 1
ATOM 1488 C C . GLY A 1 183 ? 11.969 -0.566 6.793 1 93.25 183 GLY A C 1
ATOM 1489 O O . GLY A 1 183 ? 12.781 -1.431 7.121 1 93.25 183 GLY A O 1
ATOM 1490 N N . VAL A 1 184 ? 12.32 0.689 6.934 1 96.38 184 VAL A N 1
ATOM 1491 C CA . VAL A 1 184 ? 13.664 1.15 7.25 1 96.38 184 VAL A CA 1
ATOM 1492 C C . VAL A 1 184 ? 14.094 0.602 8.609 1 96.38 184 VAL A C 1
ATOM 1494 O O . VAL A 1 184 ? 15.172 0.016 8.734 1 96.38 184 VAL A O 1
ATOM 1497 N N . PRO A 1 185 ? 13.258 0.599 9.594 1 96.06 185 PRO A N 1
ATOM 1498 C CA . PRO A 1 185 ? 13.695 0.077 10.891 1 96.06 185 PRO A CA 1
ATOM 1499 C C . PRO A 1 185 ? 13.852 -1.442 10.891 1 96.06 185 PRO A C 1
ATOM 1501 O O . PRO A 1 185 ? 14.422 -2.008 11.828 1 96.06 185 PRO A O 1
ATOM 1504 N N . GLU A 1 186 ? 13.328 -2.078 9.867 1 94.06 186 GLU A N 1
ATOM 1505 C CA . GLU A 1 186 ? 13.383 -3.535 9.773 1 94.06 186 GLU A CA 1
ATOM 1506 C C . GLU A 1 186 ? 14.602 -3.988 8.977 1 94.06 186 GLU A C 1
ATOM 1508 O O . GLU A 1 186 ? 14.883 -5.188 8.891 1 94.06 186 GLU A O 1
ATOM 1513 N N . MET A 1 187 ? 15.328 -3.082 8.391 1 95.19 187 MET A N 1
ATOM 1514 C CA . MET A 1 187 ? 16.5 -3.434 7.605 1 95.19 187 MET A CA 1
ATOM 1515 C C . MET A 1 187 ? 17.531 -4.164 8.461 1 95.19 187 MET A C 1
ATOM 1517 O O . MET A 1 187 ? 17.703 -3.846 9.641 1 95.19 187 MET A O 1
ATOM 1521 N N . ALA A 1 188 ? 18.266 -5.137 7.863 1 93.38 188 ALA A N 1
ATOM 1522 C CA . ALA A 1 188 ? 19.219 -5.98 8.562 1 93.38 188 ALA A CA 1
ATOM 1523 C C . ALA A 1 188 ? 20.328 -5.145 9.203 1 93.38 188 ALA A C 1
ATOM 1525 O O . ALA A 1 188 ? 20.812 -5.469 10.281 1 93.38 188 ALA A O 1
ATOM 1526 N N . LYS A 1 189 ? 20.688 -4.016 8.594 1 94.56 189 LYS A N 1
ATOM 1527 C CA . LYS A 1 189 ? 21.812 -3.199 9.055 1 94.56 189 LYS A CA 1
ATOM 1528 C C . LYS A 1 189 ? 21.344 -2.107 10.008 1 94.56 189 LYS A C 1
ATOM 1530 O O . LYS A 1 189 ? 22.156 -1.382 10.578 1 94.56 189 LYS A O 1
ATOM 1535 N N . PHE A 1 190 ? 19.984 -1.935 10.188 1 97.06 190 PHE A N 1
ATOM 1536 C CA . PHE A 1 190 ? 19.469 -0.962 11.141 1 97.06 190 PHE A CA 1
ATOM 1537 C C . PHE A 1 190 ? 19.875 -1.329 12.562 1 97.06 190 PHE A C 1
ATOM 1539 O O . PHE A 1 190 ? 19.5 -2.387 13.07 1 97.06 190 PHE A O 1
ATOM 1546 N N . PRO A 1 191 ? 20.656 -0.49 13.195 1 96.5 191 PRO A N 1
ATOM 1547 C CA . PRO A 1 191 ? 21.094 -0.841 14.555 1 96.5 191 PRO A CA 1
ATOM 1548 C C . PRO A 1 191 ? 19.922 -0.94 15.539 1 96.5 191 PRO A C 1
ATOM 1550 O O . PRO A 1 191 ? 19.031 -0.099 15.523 1 96.5 191 PRO A O 1
ATOM 1553 N N . ASP A 1 192 ? 19.922 -1.888 16.406 1 92.06 192 ASP A N 1
ATOM 1554 C CA . ASP A 1 192 ? 18.844 -2.154 17.344 1 92.06 192 ASP A CA 1
ATOM 1555 C C . ASP A 1 192 ? 18.672 -0.994 18.328 1 92.06 192 ASP A C 1
ATOM 1557 O O . ASP A 1 192 ? 17.547 -0.711 18.766 1 92.06 192 ASP A O 1
ATOM 1561 N N . GLU A 1 193 ? 19.797 -0.344 18.594 1 93.81 193 GLU A N 1
ATOM 1562 C CA . GLU A 1 193 ? 19.75 0.709 19.609 1 93.81 193 GLU A CA 1
ATOM 1563 C C . GLU A 1 193 ? 19.531 2.078 18.969 1 93.81 193 GLU A C 1
ATOM 1565 O O . GLU A 1 193 ? 19.453 3.09 19.672 1 93.81 193 GLU A O 1
ATOM 1570 N N . LYS A 1 194 ? 19.516 2.131 17.656 1 96.19 194 LYS A N 1
ATOM 1571 C CA . LYS A 1 194 ? 19.281 3.41 16.984 1 96.19 194 LYS A CA 1
ATOM 1572 C C . LYS A 1 194 ? 17.922 3.996 17.375 1 96.19 194 LYS A C 1
ATOM 1574 O O . LYS A 1 194 ? 16.891 3.336 17.234 1 96.19 194 LYS A O 1
ATOM 1579 N N . PRO A 1 195 ? 17.875 5.242 17.906 1 97.31 195 PRO A N 1
ATOM 1580 C CA . PRO A 1 195 ? 16.594 5.809 18.359 1 97.31 195 PRO A CA 1
ATOM 1581 C C . PRO A 1 195 ? 15.656 6.117 17.188 1 97.31 195 PRO A C 1
ATOM 1583 O O . PRO A 1 195 ? 16.109 6.574 16.141 1 97.31 195 PRO A O 1
ATOM 1586 N N . ILE A 1 196 ? 14.438 5.805 17.391 1 98.38 196 ILE A N 1
ATOM 1587 C CA . ILE A 1 196 ? 13.383 6.086 16.422 1 98.38 196 ILE A CA 1
ATOM 1588 C C . ILE A 1 196 ? 12.422 7.125 16.984 1 98.38 196 ILE A C 1
ATOM 1590 O O . ILE A 1 196 ? 11.953 6.988 18.125 1 98.38 196 ILE A O 1
ATOM 1594 N N . ILE A 1 197 ? 12.18 8.164 16.25 1 98.75 197 ILE A N 1
ATOM 1595 C CA . ILE A 1 197 ? 11.273 9.25 16.625 1 98.75 197 ILE A CA 1
ATOM 1596 C C . ILE A 1 197 ? 10.062 9.242 15.695 1 98.75 197 ILE A C 1
ATOM 1598 O O . ILE A 1 197 ? 10.203 9.25 14.477 1 98.75 197 ILE A O 1
ATOM 1602 N N . LEU A 1 198 ? 8.859 9.203 16.281 1 98.81 198 LEU A N 1
ATOM 1603 C CA . LEU A 1 198 ? 7.633 9.211 15.484 1 98.81 198 LEU A CA 1
ATOM 1604 C C . LEU A 1 198 ? 6.988 10.586 15.492 1 98.81 198 LEU A C 1
ATOM 1606 O O . LEU A 1 198 ? 6.809 11.188 16.547 1 98.81 198 LEU A O 1
ATOM 1610 N N . MET A 1 199 ? 6.746 11.156 14.359 1 98.62 199 MET A N 1
ATOM 1611 C CA . MET A 1 199 ? 5.832 12.281 14.211 1 98.62 199 MET A CA 1
ATOM 1612 C C . MET A 1 199 ? 4.492 11.82 13.641 1 98.62 199 MET A C 1
ATOM 1614 O O . MET A 1 199 ? 4.348 11.656 12.43 1 98.62 199 MET A O 1
ATOM 1618 N N . PRO A 1 200 ? 3.527 11.68 14.469 1 98.38 200 PRO A N 1
ATOM 1619 C CA . PRO A 1 200 ? 2.244 11.148 14 1 98.38 200 PRO A CA 1
ATOM 1620 C C . PRO A 1 200 ? 1.253 12.25 13.625 1 98.38 200 PRO A C 1
ATOM 1622 O O . PRO A 1 200 ? 1.293 13.344 14.195 1 98.38 200 PRO A O 1
ATOM 1625 N N . ASN A 1 201 ? 0.488 12.031 12.609 1 97.94 201 ASN A N 1
ATOM 1626 C CA . ASN A 1 201 ? -0.854 12.578 12.445 1 97.94 201 ASN A CA 1
ATOM 1627 C C . ASN A 1 201 ? -1.923 11.586 12.898 1 97.94 201 ASN A C 1
ATOM 1629 O O . ASN A 1 201 ? -2.254 10.648 12.172 1 97.94 201 ASN A O 1
ATOM 1633 N N . ILE A 1 202 ? -2.469 11.82 14.07 1 97.56 202 ILE A N 1
ATOM 1634 C CA . ILE A 1 202 ? -3.184 10.766 14.781 1 97.56 202 ILE A CA 1
ATOM 1635 C C . ILE A 1 202 ? -4.52 10.492 14.094 1 97.56 202 ILE A C 1
ATOM 1637 O O . ILE A 1 202 ? -5.176 9.492 14.375 1 97.56 202 ILE A O 1
ATOM 1641 N N . GLU A 1 203 ? -4.973 11.406 13.18 1 95.69 203 GLU A N 1
ATOM 1642 C CA . GLU A 1 203 ? -6.223 11.195 12.461 1 95.69 203 GLU A CA 1
ATOM 1643 C C . GLU A 1 203 ? -6.047 10.172 11.336 1 95.69 203 GLU A C 1
ATOM 1645 O O . GLU A 1 203 ? -7.027 9.68 10.781 1 95.69 203 GLU A O 1
ATOM 1650 N N . MET A 1 204 ? -4.832 9.82 11.047 1 94.19 204 MET A N 1
ATOM 1651 C CA . MET A 1 204 ? -4.562 8.906 9.945 1 94.19 204 MET A CA 1
ATOM 1652 C C . MET A 1 204 ? -5.082 7.504 10.266 1 94.19 204 MET A C 1
ATOM 1654 O O . MET A 1 204 ? -4.98 7.047 11.406 1 94.19 204 MET A O 1
ATOM 1658 N N . HIS A 1 205 ? -5.496 6.785 9.195 1 92.44 205 HIS A N 1
ATOM 1659 C CA . HIS A 1 205 ? -6.176 5.5 9.336 1 92.44 205 HIS A CA 1
ATOM 1660 C C . HIS A 1 205 ? -5.18 4.352 9.398 1 92.44 205 HIS A C 1
ATOM 1662 O O . HIS A 1 205 ? -5.52 3.25 9.836 1 92.44 205 HIS A O 1
ATOM 1668 N N . GLU A 1 206 ? -3.971 4.629 9.031 1 92.44 206 GLU A N 1
ATOM 1669 C CA . GLU A 1 206 ? -3.035 3.529 8.805 1 92.44 206 GLU A CA 1
ATOM 1670 C C . GLU A 1 206 ? -2.164 3.293 10.039 1 92.44 206 GLU A C 1
ATOM 1672 O O . GLU A 1 206 ? -1.469 2.277 10.125 1 92.44 206 GLU A O 1
ATOM 1677 N N . LEU A 1 207 ? -2.178 4.152 10.984 1 95.25 207 LEU A N 1
ATOM 1678 C CA . LEU A 1 207 ? -1.374 3.992 12.195 1 95.25 207 LEU A CA 1
ATOM 1679 C C . LEU A 1 207 ? -1.93 2.877 13.07 1 95.25 207 LEU A C 1
ATOM 1681 O O . LEU A 1 207 ? -3.146 2.744 13.219 1 95.25 207 LEU A O 1
ATOM 1685 N N . ARG A 1 208 ? -1.06 2.027 13.633 1 95.62 208 ARG A N 1
ATOM 1686 C CA . ARG A 1 208 ? -1.373 0.898 14.5 1 95.62 208 ARG A CA 1
ATOM 1687 C C . ARG A 1 208 ? -0.53 0.935 15.773 1 95.62 208 ARG A C 1
ATOM 1689 O O . ARG A 1 208 ? 0.401 1.735 15.883 1 95.62 208 ARG A O 1
ATOM 1696 N N . ALA A 1 209 ? -0.858 0.077 16.734 1 96.56 209 ALA A N 1
ATOM 1697 C CA . ALA A 1 209 ? -0.164 0.003 18.016 1 96.56 209 ALA A CA 1
ATOM 1698 C C . ALA A 1 209 ? 1.329 -0.24 17.828 1 96.56 209 ALA A C 1
ATOM 1700 O O . ALA A 1 209 ? 2.156 0.306 18.562 1 96.56 209 ALA A O 1
ATOM 1701 N N . GLU A 1 210 ? 1.677 -0.978 16.844 1 94.44 210 GLU A N 1
ATOM 1702 C CA . GLU A 1 210 ? 3.064 -1.367 16.609 1 94.44 210 GLU A CA 1
ATOM 1703 C C . GLU A 1 210 ? 3.934 -0.151 16.297 1 94.44 210 GLU A C 1
ATOM 1705 O O . GLU A 1 210 ? 5.105 -0.11 16.672 1 94.44 210 GLU A O 1
ATOM 1710 N N . HIS A 1 211 ? 3.391 0.824 15.617 1 96.94 211 HIS A N 1
ATOM 1711 C CA . HIS A 1 211 ? 4.145 2.037 15.32 1 96.94 211 HIS A CA 1
ATOM 1712 C C . HIS A 1 211 ? 4.531 2.771 16.594 1 96.94 211 HIS A C 1
ATOM 1714 O O . HIS A 1 211 ? 5.648 3.283 16.719 1 96.94 211 HIS A O 1
ATOM 1720 N N . TYR A 1 212 ? 3.627 2.775 17.531 1 98.31 212 TYR A N 1
ATOM 1721 C CA . TYR A 1 212 ? 3.844 3.521 18.766 1 98.31 212 TYR A CA 1
ATOM 1722 C C . TYR A 1 212 ? 4.719 2.734 19.734 1 98.31 212 TYR A C 1
ATOM 1724 O O . TYR A 1 212 ? 5.488 3.318 20.5 1 98.31 212 TYR A O 1
ATOM 1732 N N . TRP A 1 213 ? 4.613 1.415 19.703 1 97.5 213 TRP A N 1
ATOM 1733 C CA . TRP A 1 213 ? 5.41 0.579 20.594 1 97.5 213 TRP A CA 1
ATOM 1734 C C . TRP A 1 213 ? 6.855 0.499 20.109 1 97.5 213 TRP A C 1
ATOM 1736 O O . TRP A 1 213 ? 7.742 0.089 20.875 1 97.5 213 TRP A O 1
ATOM 1746 N N . ARG A 1 214 ? 7.148 0.908 18.859 1 96.5 214 ARG A N 1
ATOM 1747 C CA . ARG A 1 214 ? 8.453 0.694 18.25 1 96.5 214 ARG A CA 1
ATOM 1748 C C . ARG A 1 214 ? 9.328 1.938 18.375 1 96.5 214 ARG A C 1
ATOM 1750 O O . ARG A 1 214 ? 10.477 1.947 17.922 1 96.5 214 ARG A O 1
ATOM 1757 N N . VAL A 1 215 ? 8.883 2.975 19.016 1 98.31 215 VAL A N 1
ATOM 1758 C CA . VAL A 1 215 ? 9.609 4.238 18.922 1 98.31 215 VAL A CA 1
ATOM 1759 C C . VAL A 1 215 ? 10.094 4.656 20.297 1 98.31 215 VAL A C 1
ATOM 1761 O O . VAL A 1 215 ? 9.609 4.145 21.312 1 98.31 215 VAL A O 1
ATOM 1764 N N . ASP A 1 216 ? 11.055 5.551 20.312 1 98.19 216 ASP A N 1
ATOM 1765 C CA . ASP A 1 216 ? 11.617 6.086 21.547 1 98.19 216 ASP A CA 1
ATOM 1766 C C . ASP A 1 216 ? 10.969 7.418 21.922 1 98.19 216 ASP A C 1
ATOM 1768 O O . ASP A 1 216 ? 10.883 7.766 23.109 1 98.19 216 ASP A O 1
ATOM 1772 N N . TYR A 1 217 ? 10.586 8.148 20.969 1 98.69 217 TYR A N 1
ATOM 1773 C CA . TYR A 1 217 ? 9.945 9.445 21.156 1 98.69 217 TYR A CA 1
ATOM 1774 C C . TYR A 1 217 ? 8.75 9.602 20.219 1 98.69 217 TYR A C 1
ATOM 1776 O O . TYR A 1 217 ? 8.75 9.078 19.109 1 98.69 217 TYR A O 1
ATOM 1784 N N . VAL A 1 218 ? 7.719 10.219 20.719 1 98.81 218 VAL A N 1
ATOM 1785 C CA . VAL A 1 218 ? 6.59 10.648 19.891 1 98.81 218 VAL A CA 1
ATOM 1786 C C . VAL A 1 218 ? 6.469 12.164 19.938 1 98.81 218 VAL A C 1
ATOM 1788 O O . VAL A 1 218 ? 6.344 12.758 21 1 98.81 218 VAL A O 1
ATOM 1791 N N . LEU A 1 219 ? 6.586 12.805 18.797 1 98.81 219 LEU A N 1
ATOM 1792 C CA . LEU A 1 219 ? 6.43 14.258 18.703 1 98.81 219 LEU A CA 1
ATOM 1793 C C . LEU A 1 219 ? 4.984 14.625 18.391 1 98.81 219 LEU A C 1
ATOM 1795 O O . LEU A 1 219 ? 4.531 14.5 17.25 1 98.81 219 LEU A O 1
ATOM 1799 N N . CYS A 1 220 ? 4.297 15.109 19.391 1 98.75 220 CYS A N 1
ATOM 1800 C CA . CYS A 1 220 ? 2.908 15.516 19.203 1 98.75 220 CYS A CA 1
ATOM 1801 C C . CYS A 1 220 ? 2.816 17 18.844 1 98.75 220 CYS A C 1
ATOM 1803 O O . CYS A 1 220 ? 3.215 17.859 19.625 1 98.75 220 CYS A O 1
ATOM 1805 N N . LYS A 1 221 ? 2.197 17.266 17.766 1 98.31 221 LYS A N 1
ATOM 1806 C CA . LYS A 1 221 ? 2.111 18.625 17.25 1 98.31 221 LYS A CA 1
ATOM 1807 C C . LYS A 1 221 ? 0.952 19.391 17.891 1 98.31 221 LYS A C 1
ATOM 1809 O O . LYS A 1 221 ? 0.864 20.609 17.766 1 98.31 221 LYS A O 1
ATOM 1814 N N . THR A 1 222 ? 0.008 18.688 18.5 1 98.12 222 THR A N 1
ATOM 1815 C CA . THR A 1 222 ? -1.168 19.297 19.109 1 98.12 222 THR A CA 1
ATOM 1816 C C . THR A 1 222 ? -1.373 18.766 20.531 1 98.12 222 THR A C 1
ATOM 1818 O O . THR A 1 222 ? -0.819 17.734 20.906 1 98.12 222 THR A O 1
ATOM 1821 N N . LYS A 1 223 ? -2.104 19.547 21.344 1 97.75 223 LYS A N 1
ATOM 1822 C CA . LYS A 1 223 ? -2.447 19.094 22.688 1 97.75 223 LYS A CA 1
ATOM 1823 C C . LYS A 1 223 ? -3.283 17.828 22.656 1 97.75 223 LYS A C 1
ATOM 1825 O O . LYS A 1 223 ? -3.1 16.922 23.484 1 97.75 223 LYS A O 1
ATOM 1830 N N . ASP A 1 224 ? -4.168 17.781 21.719 1 97.69 224 ASP A N 1
ATOM 1831 C CA . ASP A 1 224 ? -5.02 16.609 21.562 1 97.69 224 ASP A CA 1
ATOM 1832 C C . ASP A 1 224 ? -4.184 15.352 21.297 1 97.69 224 ASP A C 1
ATOM 1834 O O . ASP A 1 224 ? -4.422 14.305 21.891 1 97.69 224 ASP A O 1
ATOM 1838 N N . CYS A 1 225 ? -3.244 15.469 20.406 1 98.31 225 CYS A N 1
ATOM 1839 C CA . CYS A 1 225 ? -2.33 14.359 20.125 1 98.31 225 CYS A CA 1
ATOM 1840 C C . CYS A 1 225 ? -1.612 13.922 21.406 1 98.31 225 CYS A C 1
ATOM 1842 O O . CYS A 1 225 ? -1.593 12.734 21.734 1 98.31 225 CYS A O 1
ATOM 1844 N N . TYR A 1 226 ? -1.032 14.883 22.141 1 98.44 226 TYR A N 1
ATOM 1845 C CA . TYR A 1 226 ? -0.3 14.578 23.359 1 98.44 226 TYR A CA 1
ATOM 1846 C C . TYR A 1 226 ? -1.18 13.82 24.344 1 98.44 226 TYR A C 1
ATOM 1848 O O . TYR A 1 226 ? -0.783 12.773 24.875 1 98.44 226 TYR A O 1
ATOM 1856 N N . ARG A 1 227 ? -2.357 14.328 24.562 1 97.75 227 ARG A N 1
ATOM 1857 C CA . ARG A 1 227 ? -3.264 13.75 25.547 1 97.75 227 ARG A CA 1
ATOM 1858 C C . ARG A 1 227 ? -3.662 12.328 25.172 1 97.75 227 ARG A C 1
ATOM 1860 O O . ARG A 1 227 ? -3.648 11.422 26 1 97.75 227 ARG A O 1
ATOM 1867 N N . ARG A 1 228 ? -4 12.125 23.922 1 98.31 228 ARG A N 1
ATOM 1868 C CA . ARG A 1 228 ? -4.465 10.82 23.469 1 98.31 228 ARG A CA 1
ATOM 1869 C C . ARG A 1 228 ? -3.336 9.797 23.5 1 98.31 228 ARG A C 1
ATOM 1871 O O . ARG A 1 228 ? -3.527 8.672 23.969 1 98.31 228 ARG A O 1
ATOM 1878 N N . VAL A 1 229 ? -2.18 10.172 23.016 1 98.69 229 VAL A N 1
ATOM 1879 C CA . VAL A 1 229 ? -1.054 9.242 22.938 1 98.69 229 VAL A CA 1
ATOM 1880 C C . VAL A 1 229 ? -0.594 8.891 24.359 1 98.69 229 VAL A C 1
ATOM 1882 O O . VAL A 1 229 ? -0.304 7.727 24.641 1 98.69 229 VAL A O 1
ATOM 1885 N N . ASP A 1 230 ? -0.524 9.914 25.188 1 98.25 230 ASP A N 1
ATOM 1886 C CA . ASP A 1 230 ? -0.157 9.672 26.578 1 98.25 230 ASP A CA 1
ATOM 1887 C C . ASP A 1 230 ? -1.134 8.711 27.25 1 98.25 230 ASP A C 1
ATOM 1889 O O . ASP A 1 230 ? -0.718 7.758 27.922 1 98.25 230 ASP A O 1
ATOM 1893 N N . ALA A 1 231 ? -2.424 8.953 27.047 1 98.44 231 ALA A N 1
ATOM 1894 C CA . ALA A 1 231 ? -3.453 8.078 27.609 1 98.44 231 ALA A CA 1
ATOM 1895 C C . ALA A 1 231 ? -3.328 6.66 27.062 1 98.44 231 ALA A C 1
ATOM 1897 O O . ALA A 1 231 ? -3.521 5.688 27.797 1 98.44 231 ALA A O 1
ATOM 1898 N N . TRP A 1 232 ? -3.047 6.543 25.797 1 98.62 232 TRP A N 1
ATOM 1899 C CA . TRP A 1 232 ? -2.943 5.242 25.156 1 98.62 232 TRP A CA 1
ATOM 1900 C C . TRP A 1 232 ? -1.793 4.43 25.75 1 98.62 232 TRP A C 1
ATOM 1902 O O . TRP A 1 232 ? -1.946 3.24 26.031 1 98.62 232 TRP A O 1
ATOM 1912 N N . TYR A 1 233 ? -0.588 5.062 25.938 1 98.56 233 TYR A N 1
ATOM 1913 C CA . TYR A 1 233 ? 0.542 4.359 26.531 1 98.56 233 TYR A CA 1
ATOM 1914 C C . TYR A 1 233 ? 0.206 3.889 27.938 1 98.56 233 TYR A C 1
ATOM 1916 O O . TYR A 1 233 ? 0.628 2.807 28.359 1 98.56 233 TYR A O 1
ATOM 1924 N N . LYS A 1 234 ? -0.509 4.676 28.688 1 98 234 LYS A N 1
ATOM 1925 C CA . LYS A 1 234 ? -0.93 4.285 30.031 1 98 234 LYS A CA 1
ATOM 1926 C C . LYS A 1 234 ? -1.874 3.088 29.984 1 98 234 LYS A C 1
ATOM 1928 O O . LYS A 1 234 ? -1.819 2.213 30.844 1 98 234 LYS A O 1
ATOM 1933 N N . GLN A 1 235 ? -2.684 3.07 28.953 1 98.06 235 GLN A N 1
ATOM 1934 C CA . GLN A 1 235 ? -3.678 2.018 28.766 1 98.06 235 GLN A CA 1
ATOM 1935 C C . GLN A 1 235 ? -3.025 0.726 28.281 1 98.06 235 GLN A C 1
ATOM 1937 O O . GLN A 1 235 ? -3.289 -0.349 28.828 1 98.06 235 GLN A O 1
ATOM 1942 N N . GLU A 1 236 ? -2.184 0.82 27.25 1 97.25 236 GLU A N 1
ATOM 1943 C CA . GLU A 1 236 ? -1.724 -0.344 26.5 1 97.25 236 GLU A CA 1
ATOM 1944 C C . GLU A 1 236 ? -0.318 -0.756 26.922 1 97.25 236 GLU A C 1
ATOM 1946 O O . GLU A 1 236 ? 0.176 -1.812 26.531 1 97.25 236 GLU A O 1
ATOM 1951 N N . GLY A 1 237 ? 0.332 0.056 27.688 1 97.38 237 GLY A N 1
ATOM 1952 C CA . GLY A 1 237 ? 1.71 -0.203 28.078 1 97.38 237 GLY A CA 1
ATOM 1953 C C . GLY A 1 237 ? 2.721 0.518 27.203 1 97.38 237 GLY A C 1
A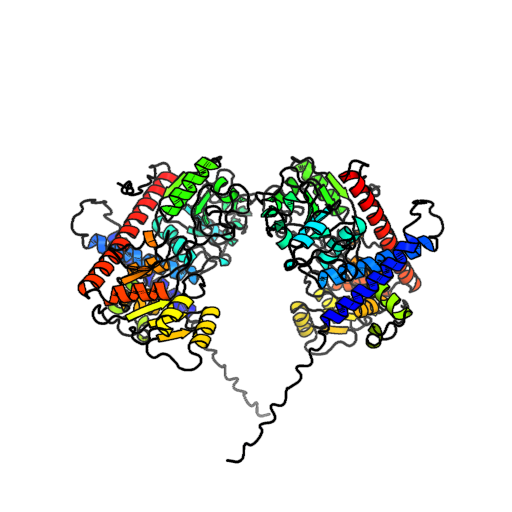TOM 1954 O O . GLY A 1 237 ? 2.393 0.968 26.109 1 97.38 237 GLY A O 1
ATOM 1955 N N . ASN A 1 238 ? 3.895 0.661 27.703 1 97.06 238 ASN A N 1
ATOM 1956 C CA . ASN A 1 238 ? 4.996 1.379 27.078 1 97.06 238 ASN A CA 1
ATOM 1957 C C . ASN A 1 238 ? 6.305 0.594 27.172 1 97.06 238 ASN A C 1
ATOM 1959 O O . ASN A 1 238 ? 7.215 0.983 27.906 1 97.06 238 ASN A O 1
ATOM 1963 N N . PRO A 1 239 ? 6.344 -0.436 26.359 1 93.81 239 PRO A N 1
ATOM 1964 C CA . PRO A 1 239 ? 7.457 -1.376 26.516 1 93.81 239 PRO A CA 1
ATOM 1965 C C . PRO A 1 239 ? 8.812 -0.736 26.234 1 93.81 239 PRO A C 1
ATOM 1967 O O . PRO A 1 239 ? 9.828 -1.16 26.797 1 93.81 239 PRO A O 1
ATOM 1970 N N . ARG A 1 240 ? 8.922 0.334 25.469 1 94.44 240 ARG A N 1
ATOM 1971 C CA . ARG A 1 240 ? 10.195 0.953 25.125 1 94.44 240 ARG A CA 1
ATOM 1972 C C . ARG A 1 240 ? 10.422 2.23 25.922 1 94.44 240 ARG A C 1
ATOM 1974 O O . ARG A 1 240 ? 11.383 2.963 25.672 1 94.44 240 ARG A O 1
ATOM 1981 N N . LYS A 1 241 ? 9.5 2.484 26.844 1 96.38 241 LYS A N 1
ATOM 1982 C CA . LYS A 1 241 ? 9.57 3.703 27.641 1 96.38 241 LYS A CA 1
ATOM 1983 C C . LYS A 1 241 ? 9.633 4.941 26.75 1 96.38 241 LYS A C 1
ATOM 1985 O O . LYS A 1 241 ? 10.461 5.832 26.969 1 96.38 241 LYS A O 1
ATOM 1990 N N . SER A 1 242 ? 8.82 4.852 25.734 1 98.06 242 SER A N 1
ATOM 1991 C CA . SER A 1 242 ? 8.727 5.969 24.797 1 98.06 242 SER A CA 1
ATOM 1992 C C . SER A 1 242 ? 8.32 7.25 25.516 1 98.06 242 SER A C 1
ATOM 1994 O O . SER A 1 242 ? 7.457 7.23 26.406 1 98.06 242 SER A O 1
ATOM 1996 N N . ARG A 1 243 ? 8.969 8.352 25.188 1 98.38 243 ARG A N 1
ATOM 1997 C CA . ARG A 1 243 ? 8.57 9.656 25.719 1 98.38 243 ARG A CA 1
ATOM 1998 C C . ARG A 1 243 ? 7.676 10.398 24.734 1 98.38 243 ARG A C 1
ATOM 2000 O O . ARG A 1 243 ? 8.008 10.5 23.547 1 98.38 243 ARG A O 1
ATOM 2007 N N . VAL A 1 244 ? 6.535 10.852 25.203 1 98.62 244 VAL A N 1
ATOM 2008 C CA . VAL A 1 244 ? 5.605 11.641 24.406 1 98.62 244 VAL A CA 1
ATOM 2009 C C . VAL A 1 244 ? 5.875 13.133 24.609 1 98.62 244 VAL A C 1
ATOM 2011 O O . VAL A 1 244 ? 5.797 13.625 25.734 1 98.62 244 VAL A O 1
ATOM 2014 N N . LEU A 1 245 ? 6.211 13.867 23.578 1 98.69 245 LEU A N 1
ATOM 2015 C CA . LEU A 1 245 ? 6.609 15.266 23.688 1 98.69 245 LEU A CA 1
ATOM 2016 C C . LEU A 1 245 ? 5.59 16.172 23 1 98.69 245 LEU A C 1
ATOM 2018 O O . LEU A 1 245 ? 5.238 15.945 21.844 1 98.69 245 LEU A O 1
ATOM 2022 N N . TYR A 1 246 ? 5.082 17.125 23.703 1 98.44 246 TYR A N 1
ATOM 2023 C CA . TYR A 1 246 ? 4.277 18.188 23.109 1 98.44 246 TYR A CA 1
ATOM 2024 C C . TYR A 1 246 ? 5.156 19.297 22.547 1 98.44 246 TYR A C 1
ATOM 2026 O O . TYR A 1 246 ? 5.703 20.109 23.297 1 98.44 246 TYR A O 1
ATOM 2034 N N . THR A 1 247 ? 5.227 19.359 21.25 1 98.06 247 THR A N 1
ATOM 2035 C CA . THR A 1 247 ? 6.184 20.266 20.609 1 98.06 247 THR A CA 1
ATOM 2036 C C . THR A 1 247 ? 5.461 21.406 19.906 1 98.06 247 THR A C 1
ATOM 2038 O O . THR A 1 247 ? 6.086 22.391 19.516 1 98.06 247 THR A O 1
ATOM 2041 N N . GLN A 1 248 ? 4.102 21.281 19.859 1 97.19 248 GLN A N 1
ATOM 2042 C CA . GLN A 1 248 ? 3.432 22.078 18.828 1 97.19 248 GLN A CA 1
ATOM 2043 C C . GLN A 1 248 ? 4.102 21.891 17.469 1 97.19 248 GLN A C 1
ATOM 2045 O O . GLN A 1 248 ? 4.562 20.781 17.141 1 97.19 248 GLN A O 1
ATOM 2050 N N . HIS A 1 249 ? 3.869 22.688 16.531 1 97.81 249 HIS A N 1
ATOM 2051 C CA . HIS A 1 249 ? 4.516 22.719 15.227 1 97.81 249 HIS A CA 1
ATOM 2052 C C . HIS A 1 249 ? 4.41 24.109 14.609 1 97.81 249 HIS A C 1
ATOM 2054 O O . HIS A 1 249 ? 4.035 25.078 15.289 1 97.81 249 HIS A O 1
ATOM 2060 N N . THR A 1 250 ? 4.918 24.297 13.492 1 96.44 250 THR A N 1
ATOM 2061 C CA . THR A 1 250 ? 4.793 25.562 12.781 1 96.44 250 THR A CA 1
ATOM 2062 C C . THR A 1 250 ? 4.695 25.328 11.273 1 96.44 250 THR A C 1
ATOM 2064 O O . THR A 1 250 ? 4.684 24.188 10.82 1 96.44 250 THR A O 1
ATOM 2067 N N . SER A 1 251 ? 4.43 26.391 10.57 1 96.44 251 SER A N 1
ATOM 2068 C CA . SER A 1 251 ? 4.289 26.375 9.117 1 96.44 251 SER A CA 1
ATOM 2069 C C . SER A 1 251 ? 5 27.562 8.469 1 96.44 251 SER A C 1
ATOM 2071 O O . SER A 1 251 ? 5.281 28.562 9.133 1 96.44 251 SER A O 1
ATOM 2073 N N . SER A 1 252 ? 5.285 27.406 7.211 1 94 252 SER A N 1
ATOM 2074 C CA . SER A 1 252 ? 5.82 28.516 6.441 1 94 252 SER A CA 1
ATOM 2075 C C . SER A 1 252 ? 4.785 29.625 6.289 1 94 252 SER A C 1
ATOM 2077 O O . SER A 1 252 ? 3.602 29.422 6.57 1 94 252 SER A O 1
ATOM 2079 N N . ASP A 1 253 ? 5.316 30.797 5.91 1 94.44 253 ASP A N 1
ATOM 2080 C CA . ASP A 1 253 ? 4.477 31.969 5.688 1 94.44 253 ASP A CA 1
ATOM 2081 C C . ASP A 1 253 ? 4.664 32.531 4.273 1 94.44 253 ASP A C 1
ATOM 2083 O O . ASP A 1 253 ? 5.453 33.438 4.059 1 94.44 253 ASP A O 1
ATOM 2087 N N . PRO A 1 254 ? 3.879 32.094 3.404 1 91.06 254 PRO A N 1
ATOM 2088 C CA . PRO A 1 254 ? 4.004 32.562 2.025 1 91.06 254 PRO A CA 1
ATOM 2089 C C . PRO A 1 254 ? 3.754 34.062 1.898 1 91.06 254 PRO A C 1
ATOM 2091 O O . PRO A 1 254 ? 4.281 34.688 0.986 1 91.06 254 PRO A O 1
ATOM 2094 N N . THR A 1 255 ? 3.008 34.594 2.799 1 91.56 255 THR A N 1
ATOM 2095 C CA . THR A 1 255 ? 2.695 36.031 2.775 1 91.56 255 THR A CA 1
ATOM 2096 C C . THR A 1 255 ? 3.955 36.844 2.992 1 91.56 255 THR A C 1
ATOM 2098 O O . THR A 1 255 ? 4.195 37.812 2.27 1 91.56 255 THR A O 1
ATOM 2101 N N . THR A 1 256 ? 4.684 36.438 3.992 1 87.06 256 THR A N 1
ATOM 2102 C CA . THR A 1 256 ? 5.934 37.156 4.273 1 87.06 256 THR A CA 1
ATOM 2103 C C . THR A 1 256 ? 6.875 37.062 3.072 1 87.06 256 THR A C 1
ATOM 2105 O O . THR A 1 256 ? 7.539 38.062 2.738 1 87.06 256 THR A O 1
ATOM 2108 N N . LEU A 1 257 ? 6.91 36 2.447 1 83.31 257 LEU A N 1
ATOM 2109 C CA . LEU A 1 257 ? 7.742 35.844 1.261 1 83.31 257 LEU A CA 1
ATOM 2110 C C . LEU A 1 257 ? 7.289 36.781 0.145 1 83.31 257 LEU A C 1
ATOM 2112 O O . LEU A 1 257 ? 8.109 37.438 -0.481 1 83.31 257 LEU A O 1
ATOM 2116 N N . ALA A 1 258 ? 6.07 36.781 -0.059 1 85 258 ALA A N 1
ATOM 2117 C CA . ALA A 1 258 ? 5.516 37.656 -1.104 1 85 258 ALA A CA 1
ATOM 2118 C C . ALA A 1 258 ? 5.785 39.125 -0.807 1 85 258 ALA A C 1
ATOM 2120 O O . ALA A 1 258 ? 6.184 39.875 -1.695 1 85 258 ALA A O 1
ATOM 2121 N N . LYS A 1 259 ? 5.562 39.531 0.385 1 84.75 259 LYS A N 1
ATOM 2122 C CA . LYS A 1 259 ? 5.793 40.906 0.788 1 84.75 259 LYS A CA 1
ATOM 2123 C C . LYS A 1 259 ? 7.27 41.281 0.665 1 84.75 259 LYS A C 1
ATOM 2125 O O . LYS A 1 259 ? 7.602 42.406 0.248 1 84.75 259 LYS A O 1
ATOM 2130 N N . TYR A 1 260 ? 8.039 40.312 1.072 1 79.31 260 TYR A N 1
ATOM 2131 C CA . TYR A 1 260 ? 9.477 40.562 0.978 1 79.31 260 TYR A CA 1
ATOM 2132 C C . TYR A 1 260 ? 9.898 40.781 -0.469 1 79.31 260 TYR A C 1
ATOM 2134 O O . TYR A 1 260 ? 10.633 41.719 -0.771 1 79.31 260 TYR A O 1
ATOM 2142 N N . HIS A 1 261 ? 9.477 39.969 -1.34 1 75.94 261 HIS A N 1
ATOM 2143 C CA . HIS A 1 261 ? 9.828 40.094 -2.752 1 75.94 261 HIS A CA 1
ATOM 2144 C C . HIS A 1 261 ? 9.25 41.344 -3.367 1 75.94 261 HIS A C 1
ATOM 2146 O O . HIS A 1 261 ? 9.891 42 -4.207 1 75.94 261 HIS A O 1
ATOM 2152 N N . TRP A 1 262 ? 8.094 41.656 -2.955 1 77.62 262 TRP A N 1
ATOM 2153 C CA . TRP A 1 262 ? 7.469 42.875 -3.439 1 77.62 262 TRP A CA 1
ATOM 2154 C C . TRP A 1 262 ? 8.281 44.094 -3.027 1 77.62 262 TRP A C 1
ATOM 2156 O O . TRP A 1 262 ? 8.5 45 -3.832 1 77.62 262 TRP A O 1
ATOM 2166 N N . LYS A 1 263 ? 8.648 44.125 -1.823 1 74.38 263 LYS A N 1
ATOM 2167 C CA . LYS A 1 263 ? 9.414 45.281 -1.311 1 74.38 263 LYS A CA 1
ATOM 2168 C C . LYS A 1 263 ? 10.773 45.375 -1.991 1 74.38 263 LYS A C 1
ATOM 2170 O O . LYS A 1 263 ? 11.258 46.469 -2.264 1 74.38 263 LYS A O 1
ATOM 2175 N N . LYS A 1 264 ? 11.312 44.219 -2.324 1 71.69 264 LYS A N 1
ATOM 2176 C CA . LYS A 1 264 ? 12.648 44.219 -2.914 1 71.69 264 LYS A CA 1
ATOM 2177 C C . LYS A 1 264 ? 12.578 44.312 -4.434 1 71.69 264 LYS A C 1
ATOM 2179 O O . LYS A 1 264 ? 13.609 44.312 -5.109 1 71.69 264 LYS A O 1
ATOM 2184 N N . HIS A 1 265 ? 11.398 44.531 -4.934 1 60.78 265 HIS A N 1
ATOM 2185 C CA . HIS A 1 265 ? 11.148 44.719 -6.359 1 60.78 265 HIS A CA 1
ATOM 2186 C C . HIS A 1 265 ? 11.875 43.656 -7.18 1 60.78 265 HIS A C 1
ATOM 2188 O O . HIS A 1 265 ? 12.523 43.969 -8.18 1 60.78 265 HIS A O 1
ATOM 2194 N N . THR A 1 266 ? 11.719 42.469 -6.711 1 59.91 266 THR A N 1
ATOM 2195 C CA . THR A 1 266 ? 12.406 41.406 -7.438 1 59.91 266 THR A CA 1
ATOM 2196 C C . THR A 1 266 ? 11.695 41.125 -8.758 1 59.91 266 THR A C 1
ATOM 2198 O O . THR A 1 266 ? 10.461 41.156 -8.82 1 59.91 266 THR A O 1
ATOM 2201 N N . PRO A 1 267 ? 12.414 41 -9.867 1 52.53 267 PRO A N 1
ATOM 2202 C CA . PRO A 1 267 ? 11.867 40.688 -11.195 1 52.53 267 PRO A CA 1
ATOM 2203 C C . PRO A 1 267 ? 10.867 39.531 -11.18 1 52.53 267 PRO A C 1
ATOM 2205 O O . PRO A 1 267 ? 9.977 39.469 -12.031 1 52.53 267 PRO A O 1
ATOM 2208 N N . VAL A 1 268 ? 11.039 38.688 -10.266 1 52.38 268 VAL A N 1
ATOM 2209 C CA . VAL A 1 268 ? 10.172 37.531 -10.227 1 52.38 268 VAL A CA 1
ATOM 2210 C C . VAL A 1 268 ? 8.719 37.969 -10.102 1 52.38 268 VAL A C 1
ATOM 2212 O O . VAL A 1 268 ? 7.816 37.281 -10.617 1 52.38 268 VAL A O 1
ATOM 2215 N N . LEU A 1 269 ? 8.508 39.188 -9.547 1 55.03 269 LEU A N 1
ATOM 2216 C CA . LEU A 1 269 ? 7.184 39.688 -9.211 1 55.03 269 LEU A CA 1
ATOM 2217 C C . LEU A 1 269 ? 6.531 40.375 -10.414 1 55.03 269 LEU A C 1
ATOM 2219 O O . LEU A 1 269 ? 5.336 40.656 -10.391 1 55.03 269 LEU A O 1
ATOM 2223 N N . ASP A 1 270 ? 7.387 40.75 -11.328 1 54.88 270 ASP A N 1
ATOM 2224 C CA . ASP A 1 270 ? 6.73 41.5 -12.398 1 54.88 270 ASP A CA 1
ATOM 2225 C C . ASP A 1 270 ? 5.461 40.781 -12.867 1 54.88 270 ASP A C 1
ATOM 2227 O O . ASP A 1 270 ? 4.488 41.438 -13.258 1 54.88 270 ASP A O 1
ATOM 2231 N N . GLY A 1 271 ? 5.355 39.531 -12.445 1 60.81 271 GLY A N 1
ATOM 2232 C CA . GLY A 1 271 ? 4.148 38.875 -12.898 1 60.81 271 GLY A CA 1
ATOM 2233 C C . GLY A 1 271 ? 3.053 38.844 -11.852 1 60.81 271 GLY A C 1
ATOM 2234 O O . GLY A 1 271 ? 1.893 38.562 -12.164 1 60.81 271 GLY A O 1
ATOM 2235 N N . ILE A 1 272 ? 3.352 39.188 -10.57 1 69.19 272 ILE A N 1
ATOM 2236 C CA . ILE A 1 272 ? 2.295 39 -9.586 1 69.19 272 ILE A CA 1
ATOM 2237 C C . ILE A 1 272 ? 1.597 40.344 -9.305 1 69.19 272 ILE A C 1
ATOM 2239 O O . ILE A 1 272 ? 0.476 40.375 -8.797 1 69.19 272 ILE A O 1
ATOM 2243 N N . GLY A 1 273 ? 2.141 41.531 -9.617 1 74.25 273 GLY A N 1
ATOM 2244 C CA . GLY A 1 273 ? 1.526 42.812 -9.406 1 74.25 273 GLY A CA 1
ATOM 2245 C C . GLY A 1 273 ? 1.583 43.281 -7.961 1 74.25 273 GLY A C 1
ATOM 2246 O O . GLY A 1 273 ? 2.18 42.594 -7.117 1 74.25 273 GLY A O 1
ATOM 2247 N N . ARG A 1 274 ? 1.014 44.438 -7.613 1 81.19 274 ARG A N 1
ATOM 2248 C CA . ARG A 1 274 ? 1.013 45.094 -6.301 1 81.19 274 ARG A CA 1
ATOM 2249 C C . ARG A 1 274 ? 0.12 44.344 -5.32 1 81.19 274 ARG A C 1
ATOM 2251 O O . ARG A 1 274 ? -0.954 43.844 -5.695 1 81.19 274 ARG A O 1
ATOM 2258 N N . ILE A 1 275 ? 0.623 44.25 -4.031 1 89.38 275 ILE A N 1
ATOM 2259 C CA . ILE A 1 275 ? -0.184 43.688 -2.959 1 89.38 275 ILE A CA 1
ATOM 2260 C C . ILE A 1 275 ? -1.05 44.75 -2.326 1 89.38 275 ILE A C 1
ATOM 2262 O O . ILE A 1 275 ? -0.531 45.719 -1.742 1 89.38 275 ILE A O 1
ATOM 2266 N N . LYS A 1 276 ? -2.283 44.625 -2.482 1 89.5 276 LYS A N 1
ATOM 2267 C CA . LYS A 1 276 ? -3.215 45.594 -1.914 1 89.5 276 LYS A CA 1
ATOM 2268 C C . LYS A 1 276 ? -3.316 45.438 -0.399 1 89.5 276 LYS A C 1
ATOM 2270 O O . LYS A 1 276 ? -3.328 44.312 0.113 1 89.5 276 LYS A O 1
ATOM 2275 N N . PRO A 1 277 ? -3.377 46.562 0.303 1 90.69 277 PRO A N 1
ATOM 2276 C CA . PRO A 1 277 ? -3.551 46.469 1.754 1 90.69 277 PRO A CA 1
ATOM 2277 C C . PRO A 1 277 ? -4.891 45.844 2.143 1 90.69 277 PRO A C 1
ATOM 2279 O O . PRO A 1 277 ? -5.906 46.125 1.498 1 90.69 277 PRO A O 1
ATOM 2282 N N . ARG A 1 278 ? -4.805 45.094 3.135 1 93.88 278 ARG A N 1
ATOM 2283 C CA . ARG A 1 278 ? -6.016 44.469 3.67 1 93.88 278 ARG A CA 1
ATOM 2284 C C . ARG A 1 278 ? -6.957 45.531 4.246 1 93.88 278 ARG A C 1
ATOM 2286 O O . ARG A 1 278 ? -6.516 46.469 4.902 1 93.88 278 ARG A O 1
ATOM 2293 N N . ASN A 1 279 ? -8.297 45.406 3.824 1 94.75 279 ASN A N 1
ATOM 2294 C CA . ASN A 1 279 ? -9.328 46.312 4.293 1 94.75 279 ASN A CA 1
ATOM 2295 C C . ASN A 1 279 ? -10.5 45.562 4.93 1 94.75 279 ASN A C 1
ATOM 2297 O O . ASN A 1 279 ? -11.359 45.031 4.223 1 94.75 279 ASN A O 1
ATOM 2301 N N . PHE A 1 280 ? -10.633 45.625 6.285 1 96.12 280 PHE A N 1
ATOM 2302 C CA . PHE A 1 280 ? -11.633 44.875 7.016 1 96.12 280 PHE A CA 1
ATOM 2303 C C . PHE A 1 280 ? -13.008 45.5 6.891 1 96.12 280 PHE A C 1
ATOM 2305 O O . PHE A 1 280 ? -14.008 44.938 7.332 1 96.12 280 PHE A O 1
ATOM 2312 N N . ARG A 1 281 ? -13.148 46.656 6.215 1 94.62 281 ARG A N 1
ATOM 2313 C CA . ARG A 1 281 ? -14.438 47.281 5.953 1 94.62 281 ARG A CA 1
ATOM 2314 C C . ARG A 1 281 ? -15.062 46.75 4.676 1 94.62 281 ARG A C 1
ATOM 2316 O O . ARG A 1 281 ? -16.266 46.906 4.441 1 94.62 281 ARG A O 1
ATOM 2323 N N . ASP A 1 282 ? -14.234 46.281 3.924 1 94.38 282 ASP A N 1
ATOM 2324 C CA . ASP A 1 282 ? -14.648 45.625 2.684 1 94.38 282 ASP A CA 1
ATOM 2325 C C . ASP A 1 282 ? -14.25 44.156 2.668 1 94.38 282 ASP A C 1
ATOM 2327 O O . ASP A 1 282 ? -13.242 43.781 2.061 1 94.38 282 ASP A O 1
ATOM 2331 N N . ILE A 1 283 ? -15.109 43.312 3.156 1 95.44 283 ILE A N 1
ATOM 2332 C CA . ILE A 1 283 ? -14.766 41.938 3.463 1 95.44 283 ILE A CA 1
ATOM 2333 C C . ILE A 1 283 ? -14.734 41.125 2.176 1 95.44 283 ILE A C 1
ATOM 2335 O O . ILE A 1 283 ? -15.68 41.156 1.381 1 95.44 283 ILE A O 1
ATOM 2339 N N . HIS A 1 284 ? -13.672 40.469 1.99 1 94.94 284 HIS A N 1
ATOM 2340 C CA . HIS A 1 284 ? -13.484 39.5 0.918 1 94.94 284 HIS A CA 1
ATOM 2341 C C . HIS A 1 284 ? -13.016 38.156 1.467 1 94.94 284 HIS A C 1
ATOM 2343 O O . HIS A 1 284 ? -12.078 38.094 2.268 1 94.94 284 HIS A O 1
ATOM 2349 N N . PHE A 1 285 ? -13.711 37.094 0.99 1 98 285 PHE A N 1
ATOM 2350 C CA . PHE A 1 285 ? -13.398 35.75 1.508 1 98 285 PHE A CA 1
ATOM 2351 C C . PHE A 1 285 ? -12.5 35 0.541 1 98 285 PHE A C 1
ATOM 2353 O O . PHE A 1 285 ? -12.617 35.156 -0.676 1 98 285 PHE A O 1
ATOM 2360 N N . PHE A 1 286 ? -11.602 34.156 1.115 1 98 286 PHE A N 1
ATOM 2361 C CA . PHE A 1 286 ? -10.695 33.344 0.337 1 98 286 PHE A CA 1
ATOM 2362 C C . PHE A 1 286 ? -10.719 31.891 0.841 1 98 286 PHE A C 1
ATOM 2364 O O . PHE A 1 286 ? -10.828 31.656 2.045 1 98 286 PHE A O 1
ATOM 2371 N N . HIS A 1 287 ? -10.672 30.922 -0.092 1 98.12 287 HIS A N 1
ATOM 2372 C CA . HIS A 1 287 ? -10.539 29.516 0.235 1 98.12 287 HIS A CA 1
ATOM 2373 C C . HIS A 1 287 ? -9.797 28.766 -0.861 1 98.12 287 HIS A C 1
ATOM 2375 O O . HIS A 1 287 ? -10.008 29.016 -2.049 1 98.12 287 HIS A O 1
ATOM 2381 N N . ALA A 1 288 ? -8.891 27.906 -0.445 1 96 288 ALA A N 1
ATOM 2382 C CA . ALA A 1 288 ? -8.18 27.016 -1.353 1 96 288 ALA A CA 1
ATOM 2383 C C . ALA A 1 288 ? -8.039 25.625 -0.747 1 96 288 ALA A C 1
ATOM 2385 O O . ALA A 1 288 ? -7.641 25.469 0.413 1 96 288 ALA A O 1
ATOM 2386 N N . ASN A 1 289 ? -8.367 24.547 -1.553 1 94.44 289 ASN A N 1
ATOM 2387 C CA . ASN A 1 289 ? -8.312 23.203 -0.975 1 94.44 289 ASN A CA 1
ATOM 2388 C C . ASN A 1 289 ? -7.309 22.328 -1.715 1 94.44 289 ASN A C 1
ATOM 2390 O O . ASN A 1 289 ? -7.062 21.188 -1.311 1 94.44 289 ASN A O 1
ATOM 2394 N N . GLY A 1 290 ? -6.652 22.906 -2.748 1 90.94 290 GLY A N 1
ATOM 2395 C CA . GLY A 1 290 ? -5.832 22 -3.547 1 90.94 290 GLY A CA 1
ATOM 2396 C C . GLY A 1 290 ? -6.566 20.75 -3.986 1 90.94 290 GLY A C 1
ATOM 2397 O O . GLY A 1 290 ? -7.66 20.828 -4.551 1 90.94 290 GLY A O 1
ATOM 2398 N N . HIS A 1 291 ? -6.039 19.578 -3.648 1 89.44 291 HIS A N 1
ATOM 2399 C CA . HIS A 1 291 ? -6.66 18.312 -4 1 89.44 291 HIS A CA 1
ATOM 2400 C C . HIS A 1 291 ? -7.41 17.703 -2.814 1 89.44 291 HIS A C 1
ATOM 2402 O O . HIS A 1 291 ? -8.039 16.656 -2.939 1 89.44 291 HIS A O 1
ATOM 2408 N N . SER A 1 292 ? -7.34 18.359 -1.733 1 90.75 292 SER A N 1
ATOM 2409 C CA . SER A 1 292 ? -7.898 17.812 -0.507 1 90.75 292 SER A CA 1
ATOM 2410 C C . SER A 1 292 ? -9.422 17.781 -0.556 1 90.75 292 SER A C 1
ATOM 2412 O O . SER A 1 292 ? -10.055 18.75 -0.987 1 90.75 292 SER A O 1
ATOM 2414 N N . THR A 1 293 ? -9.945 16.656 -0.086 1 89.81 293 THR A N 1
ATOM 2415 C CA . THR A 1 293 ? -11.398 16.516 0.024 1 89.81 293 THR A CA 1
ATOM 2416 C C . THR A 1 293 ? -11.852 16.719 1.467 1 89.81 293 THR A C 1
ATOM 2418 O O . THR A 1 293 ? -13.031 16.562 1.778 1 89.81 293 THR A O 1
ATOM 2421 N N . GLN A 1 294 ? -10.898 17.109 2.332 1 91.44 294 GLN A N 1
ATOM 2422 C CA . GLN A 1 294 ? -11.188 17.188 3.76 1 91.44 294 GLN A CA 1
ATOM 2423 C C . GLN A 1 294 ? -11.43 18.625 4.191 1 91.44 294 GLN A C 1
ATOM 2425 O O . GLN A 1 294 ? -11.719 18.891 5.363 1 91.44 294 GLN A O 1
ATOM 2430 N N . LYS A 1 295 ? -11.414 19.594 3.254 1 96.19 295 LYS A N 1
ATOM 2431 C CA . LYS A 1 295 ? -11.438 21 3.625 1 96.19 295 LYS A CA 1
ATOM 2432 C C . LYS A 1 295 ? -12.836 21.594 3.455 1 96.19 295 LYS A C 1
ATOM 2434 O O . LYS A 1 295 ? -12.992 22.812 3.355 1 96.19 295 LYS A O 1
ATOM 2439 N N . SER A 1 296 ? -13.859 20.781 3.34 1 97.19 296 SER A N 1
ATOM 2440 C CA . SER A 1 296 ? -15.281 21.125 3.338 1 97.19 296 SER A CA 1
ATOM 2441 C C . SER A 1 296 ? -15.594 22.172 2.266 1 97.19 296 SER A C 1
ATOM 2443 O O . SER A 1 296 ? -16.359 23.094 2.504 1 97.19 296 SER A O 1
ATOM 2445 N N . THR A 1 297 ? -14.938 22.047 1.141 1 97.88 297 THR A N 1
ATOM 2446 C CA . THR A 1 297 ? -15.102 23 0.044 1 97.88 297 THR A CA 1
ATOM 2447 C C . THR A 1 297 ? -16.516 22.938 -0.514 1 97.88 297 THR A C 1
ATOM 2449 O O . THR A 1 297 ? -17.109 23.984 -0.829 1 97.88 297 THR A O 1
ATOM 2452 N N . ARG A 1 298 ? -17.094 21.797 -0.61 1 97 298 ARG A N 1
ATOM 2453 C CA . ARG A 1 298 ? -18.469 21.656 -1.104 1 97 298 ARG A CA 1
ATOM 2454 C C . ARG A 1 298 ? -19.453 22.375 -0.197 1 97 298 ARG A C 1
ATOM 2456 O O . ARG A 1 298 ? -20.406 22.984 -0.678 1 97 298 ARG A O 1
ATOM 2463 N N . GLN A 1 299 ? -19.203 22.297 1.059 1 97.94 299 GLN A N 1
ATOM 2464 C CA . GLN A 1 299 ? -20.078 22.953 2.031 1 97.94 299 GLN A CA 1
ATOM 2465 C C . GLN A 1 299 ? -19.984 24.469 1.936 1 97.94 299 GLN A C 1
ATOM 2467 O O . GLN A 1 299 ? -20.969 25.172 2.16 1 97.94 299 GLN A O 1
ATOM 2472 N N . ILE A 1 300 ? -18.781 25 1.665 1 98.56 300 ILE A N 1
ATOM 2473 C CA . ILE A 1 300 ? -18.609 26.422 1.411 1 98.56 300 ILE A CA 1
ATOM 2474 C C . ILE A 1 300 ? -19.469 26.844 0.221 1 98.56 300 ILE A C 1
ATOM 2476 O O . ILE A 1 300 ? -20.203 27.828 0.292 1 98.56 300 ILE A O 1
ATOM 2480 N N . LEU A 1 301 ? -19.406 26.047 -0.816 1 97.88 301 LEU A N 1
ATOM 2481 C CA . LEU A 1 301 ? -20.203 26.312 -2.016 1 97.88 301 LEU A CA 1
ATOM 2482 C C . LEU A 1 301 ? -21.688 26.266 -1.713 1 97.88 301 LEU A C 1
ATOM 2484 O O . LEU A 1 301 ? -22.469 27.078 -2.217 1 97.88 301 LEU A O 1
ATOM 2488 N N . ASP A 1 302 ? -22.078 25.312 -0.917 1 97.62 302 ASP A N 1
ATOM 2489 C CA . ASP A 1 302 ? -23.484 25.203 -0.525 1 97.62 302 ASP A CA 1
ATOM 2490 C C . ASP A 1 302 ? -23.969 26.484 0.145 1 97.62 302 ASP A C 1
ATOM 2492 O O . ASP A 1 302 ? -25.094 26.922 -0.099 1 97.62 302 ASP A O 1
ATOM 2496 N N . CYS A 1 303 ? -23.188 27.047 1.032 1 98.19 303 CYS A N 1
ATOM 2497 C CA . CYS A 1 303 ? -23.547 28.281 1.716 1 98.19 303 CYS A CA 1
ATOM 2498 C C . CYS A 1 303 ? -23.719 29.422 0.721 1 98.19 303 CYS A C 1
ATOM 2500 O O . CYS A 1 303 ? -24.75 30.078 0.705 1 98.19 303 CYS A O 1
ATOM 2502 N N . TRP A 1 304 ? -22.75 29.672 -0.165 1 97.81 304 TRP A N 1
ATOM 2503 C CA . TRP A 1 304 ? -22.797 30.781 -1.107 1 97.81 304 TRP A CA 1
ATOM 2504 C C . TRP A 1 304 ? -23.922 30.594 -2.113 1 97.81 304 TRP A C 1
ATOM 2506 O O . TRP A 1 304 ? -24.516 31.578 -2.588 1 97.81 304 TRP A O 1
ATOM 2516 N N . ALA A 1 305 ? -24.203 29.344 -2.438 1 96.44 305 ALA A N 1
ATOM 2517 C CA . ALA A 1 305 ? -25.297 29.078 -3.367 1 96.44 305 ALA A CA 1
ATOM 2518 C C . ALA A 1 305 ? -26.625 29.547 -2.803 1 96.44 305 ALA A C 1
ATOM 2520 O O . ALA A 1 305 ? -27.5 29.984 -3.551 1 96.44 305 ALA A O 1
ATOM 2521 N N . ARG A 1 306 ? -26.766 29.547 -1.557 1 95.31 306 ARG A N 1
ATOM 2522 C CA . ARG A 1 306 ? -28.016 29.922 -0.903 1 95.31 306 ARG A CA 1
ATOM 2523 C C . ARG A 1 306 ? -28.016 31.391 -0.504 1 95.31 306 ARG A C 1
ATOM 2525 O O . ARG A 1 306 ? -29.047 31.938 -0.118 1 95.31 306 ARG A O 1
ATOM 2532 N N . ARG A 1 307 ? -26.875 32 -0.668 1 96.75 307 ARG A N 1
ATOM 2533 C CA . ARG A 1 307 ? -26.719 33.344 -0.136 1 96.75 307 ARG A CA 1
ATOM 2534 C C . ARG A 1 307 ? -26.062 34.25 -1.163 1 96.75 307 ARG A C 1
ATOM 2536 O O . ARG A 1 307 ? -24.922 34.688 -0.989 1 96.75 307 ARG A O 1
ATOM 2543 N N . PRO A 1 308 ? -26.828 34.688 -2.109 1 95.12 308 PRO A N 1
ATOM 2544 C CA . PRO A 1 308 ? -26.266 35.594 -3.121 1 95.12 308 PRO A CA 1
ATOM 2545 C C . PRO A 1 308 ? -25.906 36.969 -2.553 1 95.12 308 PRO A C 1
ATOM 2547 O O . PRO A 1 308 ? -25.219 37.75 -3.215 1 95.12 308 PRO A O 1
ATOM 2550 N N . ASP A 1 309 ? -26.344 37.25 -1.35 1 96.31 309 ASP A N 1
ATOM 2551 C CA . ASP A 1 309 ? -26.078 38.531 -0.692 1 96.31 309 ASP A CA 1
ATOM 2552 C C . ASP A 1 309 ? -24.688 38.531 -0.057 1 96.31 309 ASP A C 1
ATOM 2554 O O . ASP A 1 309 ? -24.203 39.594 0.334 1 96.31 309 ASP A O 1
ATOM 2558 N N . LEU A 1 310 ? -24.016 37.438 -0.037 1 97.69 310 LEU A N 1
ATOM 2559 C CA . LEU A 1 310 ? -22.719 37.344 0.638 1 97.69 310 LEU A CA 1
ATOM 2560 C C . LEU A 1 310 ? -21.625 38.031 -0.185 1 97.69 310 LEU A C 1
ATOM 2562 O O . LEU A 1 310 ? -21.75 38.156 -1.407 1 97.69 310 LEU A O 1
ATOM 2566 N N . PRO A 1 311 ? -20.578 38.5 0.579 1 97.25 311 PRO A N 1
ATOM 2567 C CA . PRO A 1 311 ? -19.453 39.125 -0.135 1 97.25 311 PRO A CA 1
ATOM 2568 C C . PRO A 1 311 ? -18.766 38.125 -1.073 1 97.25 311 PRO A C 1
ATOM 2570 O O . PRO A 1 311 ? -19.047 36.938 -1.041 1 97.25 311 PRO A O 1
ATOM 2573 N N . MET A 1 312 ? -17.859 38.719 -1.838 1 97 312 MET A N 1
ATOM 2574 C CA . MET A 1 312 ? -17.141 37.938 -2.844 1 97 312 MET A CA 1
ATOM 2575 C C . MET A 1 312 ? -16.328 36.812 -2.195 1 97 312 MET A C 1
ATOM 2577 O O . MET A 1 312 ? -15.703 37.031 -1.152 1 97 312 MET A O 1
ATOM 2581 N N . LEU A 1 313 ? -16.391 35.625 -2.799 1 97.94 313 LEU A N 1
ATOM 2582 C CA . LEU A 1 313 ? -15.562 34.469 -2.449 1 97.94 313 LEU A CA 1
ATOM 2583 C C . LEU A 1 313 ? -14.578 34.156 -3.568 1 97.94 313 LEU A C 1
ATOM 2585 O O . LEU A 1 313 ? -14.984 33.906 -4.711 1 97.94 313 LEU A O 1
ATOM 2589 N N . GLU A 1 314 ? -13.344 34.281 -3.262 1 97.06 314 GLU A N 1
ATOM 2590 C CA . GLU A 1 314 ? -12.305 33.75 -4.145 1 97.06 314 GLU A CA 1
ATOM 2591 C C . GLU A 1 314 ? -11.945 32.312 -3.789 1 97.06 314 GLU A C 1
ATOM 2593 O O . GLU A 1 314 ? -11.422 32.031 -2.703 1 97.06 314 GLU A O 1
ATOM 2598 N N . LEU A 1 315 ? -12.211 31.344 -4.715 1 97.12 315 LEU A N 1
ATOM 2599 C CA . LEU A 1 315 ? -12.07 29.922 -4.422 1 97.12 315 LEU A CA 1
ATOM 2600 C C . LEU A 1 315 ? -11.148 29.234 -5.43 1 97.12 315 LEU A C 1
ATOM 2602 O O . LEU A 1 315 ? -11.398 29.281 -6.637 1 97.12 315 LEU A O 1
ATOM 2606 N N . TYR A 1 316 ? -10.07 28.656 -4.953 1 96.38 316 TYR A N 1
ATOM 2607 C CA . TYR A 1 316 ? -9.148 27.891 -5.773 1 96.38 316 TYR A CA 1
ATOM 2608 C C . TYR A 1 316 ? -9.234 26.406 -5.438 1 96.38 316 TYR A C 1
ATOM 2610 O O . TYR A 1 316 ? -9.188 26.016 -4.266 1 96.38 316 TYR A O 1
ATOM 2618 N N . SER A 1 317 ? -9.383 25.484 -6.48 1 95.62 317 SER A N 1
ATOM 2619 C CA . SER A 1 317 ? -9.484 24.062 -6.234 1 95.62 317 SER A CA 1
ATOM 2620 C C . SER A 1 317 ? -8.836 23.25 -7.359 1 95.62 317 SER A C 1
ATOM 2622 O O . SER A 1 317 ? -8.812 23.703 -8.508 1 95.62 317 SER A O 1
ATOM 2624 N N . LEU A 1 318 ? -8.266 22.141 -7.008 1 93.12 318 LEU A N 1
ATOM 2625 C CA . LEU A 1 318 ? -7.746 21.172 -7.969 1 93.12 318 LEU A CA 1
ATOM 2626 C C . LEU A 1 318 ? -8.477 19.828 -7.848 1 93.12 318 LEU A C 1
ATOM 2628 O O . LEU A 1 318 ? -8.078 18.844 -8.461 1 93.12 318 LEU A O 1
ATOM 2632 N N . ASP A 1 319 ? -9.484 19.781 -7.07 1 93.31 319 ASP A N 1
ATOM 2633 C CA . ASP A 1 319 ? -10.258 18.562 -6.793 1 93.31 319 ASP A CA 1
ATOM 2634 C C . ASP A 1 319 ? -11.445 18.438 -7.742 1 93.31 319 ASP A C 1
ATOM 2636 O O . ASP A 1 319 ? -12.305 19.312 -7.785 1 93.31 319 ASP A O 1
ATOM 2640 N N . TYR A 1 320 ? -11.617 17.328 -8.469 1 91.69 320 TYR A N 1
ATOM 2641 C CA . TYR A 1 320 ? -12.695 17.109 -9.43 1 91.69 320 TYR A CA 1
ATOM 2642 C C . TYR A 1 320 ? -14.055 17.109 -8.742 1 91.69 320 TYR A C 1
ATOM 2644 O O . TYR A 1 320 ? -15.047 17.578 -9.312 1 91.69 320 TYR A O 1
ATOM 2652 N N . GLY A 1 321 ? -14.023 16.578 -7.566 1 92.94 321 GLY A N 1
ATOM 2653 C CA . GLY A 1 321 ? -15.273 16.578 -6.824 1 92.94 321 GLY A CA 1
ATOM 2654 C C . GLY A 1 321 ? -15.852 17.953 -6.609 1 92.94 321 GLY A C 1
ATOM 2655 O O . GLY A 1 321 ? -17.062 18.156 -6.746 1 92.94 321 GLY A O 1
ATOM 2656 N N . THR A 1 322 ? -15.016 18.906 -6.312 1 94.56 322 THR A N 1
ATOM 2657 C CA . THR A 1 322 ? -15.43 20.281 -6.129 1 94.56 322 THR A CA 1
ATOM 2658 C C . THR A 1 322 ? -15.938 20.875 -7.441 1 94.56 322 THR A C 1
ATOM 2660 O O . THR A 1 322 ? -16.969 21.547 -7.469 1 94.56 322 THR A O 1
ATOM 2663 N N . ARG A 1 323 ? -15.188 20.625 -8.5 1 94.94 323 ARG A N 1
ATOM 2664 C CA . ARG A 1 323 ? -15.594 21.109 -9.812 1 94.94 323 ARG A CA 1
ATOM 2665 C C . ARG A 1 323 ? -16.984 20.594 -10.172 1 94.94 323 ARG A C 1
ATOM 2667 O O . ARG A 1 323 ? -17.844 21.359 -10.602 1 94.94 323 ARG A O 1
ATOM 2674 N N . ASP A 1 324 ? -17.172 19.328 -9.977 1 95.25 324 ASP A N 1
ATOM 2675 C CA . ASP A 1 324 ? -18.453 18.719 -10.328 1 95.25 324 ASP A CA 1
ATOM 2676 C C . ASP A 1 324 ? -19.578 19.281 -9.469 1 95.25 324 ASP A C 1
ATOM 2678 O O . ASP A 1 324 ? -20.688 19.516 -9.969 1 95.25 324 ASP A O 1
ATOM 2682 N N . HIS A 1 325 ? -19.312 19.422 -8.211 1 95.75 325 HIS A N 1
ATOM 2683 C CA . HIS A 1 325 ? -20.312 20 -7.312 1 95.75 325 HIS A CA 1
ATOM 2684 C C . HIS A 1 325 ? -20.672 21.422 -7.727 1 95.75 325 HIS A C 1
ATOM 2686 O O . HIS A 1 325 ? -21.844 21.797 -7.758 1 95.75 325 HIS A O 1
ATOM 2692 N N . TYR A 1 326 ? -19.688 22.328 -7.988 1 96.31 326 TYR A N 1
ATOM 2693 C CA . TYR A 1 326 ? -19.891 23.688 -8.469 1 96.31 326 TYR A CA 1
ATOM 2694 C C . TYR A 1 326 ? -20.781 23.703 -9.703 1 96.31 326 TYR A C 1
ATOM 2696 O O . TYR A 1 326 ? -21.75 24.469 -9.781 1 96.31 326 TYR A O 1
ATOM 2704 N N . ASN A 1 327 ? -20.453 22.812 -10.641 1 95.25 327 ASN A N 1
ATOM 2705 C CA . ASN A 1 327 ? -21.203 22.75 -11.891 1 95.25 327 ASN A CA 1
ATOM 2706 C C . ASN A 1 327 ? -22.656 22.328 -11.648 1 95.25 327 ASN A C 1
ATOM 2708 O O . ASN A 1 327 ? -23.562 22.781 -12.352 1 95.25 327 ASN A O 1
ATOM 2712 N N . GLN A 1 328 ? -22.766 21.453 -10.75 1 95.56 328 GLN A N 1
ATOM 2713 C CA . GLN A 1 328 ? -24.094 20.969 -10.438 1 95.56 328 GLN A CA 1
ATOM 2714 C C . GLN A 1 328 ? -24.953 22.062 -9.805 1 95.56 328 GLN A C 1
ATOM 2716 O O . GLN A 1 328 ? -26.094 22.266 -10.195 1 95.56 328 GLN A O 1
ATOM 2721 N N . ILE A 1 329 ? -24.422 22.734 -8.867 1 94.88 329 ILE A N 1
ATOM 2722 C CA . ILE A 1 329 ? -25.203 23.703 -8.102 1 94.88 329 ILE A CA 1
ATOM 2723 C C . ILE A 1 329 ? -25.406 24.969 -8.922 1 94.88 329 ILE A C 1
ATOM 2725 O O . ILE A 1 329 ? -26.391 25.672 -8.758 1 94.88 329 ILE A O 1
ATOM 2729 N N . PHE A 1 330 ? -24.516 25.281 -9.805 1 94.19 330 PHE A N 1
ATOM 2730 C CA . PHE A 1 330 ? -24.609 26.5 -10.609 1 94.19 330 PHE A CA 1
ATOM 2731 C C . PHE A 1 330 ? -24.781 26.156 -12.086 1 94.19 330 PHE A C 1
ATOM 2733 O O . PHE A 1 330 ? -24.156 26.781 -12.945 1 94.19 330 PHE A O 1
ATOM 2740 N N . GLU A 1 331 ? -25.422 25.125 -12.312 1 89.19 331 GLU A N 1
ATOM 2741 C CA . GLU A 1 331 ? -25.656 24.641 -13.672 1 89.19 331 GLU A CA 1
ATOM 2742 C C . GLU A 1 331 ? -26.344 25.688 -14.523 1 89.19 331 GLU A C 1
ATOM 2744 O O . GLU A 1 331 ? -26.031 25.844 -15.711 1 89.19 331 GLU A O 1
ATOM 2749 N N . ASN A 1 332 ? -27.266 26.469 -13.977 1 86.69 332 ASN A N 1
ATOM 2750 C CA . ASN A 1 332 ? -28.141 27.359 -14.758 1 86.69 332 ASN A CA 1
ATOM 2751 C C . ASN A 1 332 ? -27.562 28.766 -14.828 1 86.69 332 ASN A C 1
ATOM 2753 O O . ASN A 1 332 ? -27.844 29.5 -15.773 1 86.69 332 ASN A O 1
ATOM 2757 N N . ALA A 1 333 ? -26.922 29.266 -13.766 1 85.44 333 ALA A N 1
ATOM 2758 C CA . ALA A 1 333 ? -26.406 30.625 -13.703 1 85.44 333 ALA A CA 1
ATOM 2759 C C . ALA A 1 333 ? -25.125 30.688 -12.859 1 85.44 333 ALA A C 1
ATOM 2761 O O . ALA A 1 333 ? -25.109 30.188 -11.727 1 85.44 333 ALA A O 1
ATOM 2762 N N . LYS A 1 334 ? -24.25 31.375 -13.492 1 89.56 334 LYS A N 1
ATOM 2763 C CA . LYS A 1 334 ? -23.031 31.594 -12.734 1 89.56 334 LYS A CA 1
ATOM 2764 C C . LYS A 1 334 ? -23.25 32.594 -11.609 1 89.56 334 LYS A C 1
ATOM 2766 O O . LYS A 1 334 ? -23.875 33.656 -11.812 1 89.56 334 LYS A O 1
ATOM 2771 N N . PRO A 1 335 ? -22.766 32.25 -10.438 1 94 335 PRO A N 1
ATOM 2772 C CA . PRO A 1 335 ? -22.938 33.219 -9.336 1 94 335 PRO A CA 1
ATOM 2773 C C . PRO A 1 335 ? -22.094 34.469 -9.5 1 94 335 PRO A C 1
ATOM 2775 O O . PRO A 1 335 ? -20.969 34.406 -10.023 1 94 335 PRO A O 1
ATOM 2778 N N . ASN A 1 336 ? -22.516 35.594 -8.992 1 94.12 336 ASN A N 1
ATOM 2779 C CA . ASN A 1 336 ? -21.812 36.844 -9.094 1 94.12 336 ASN A CA 1
ATOM 2780 C C . ASN A 1 336 ? -20.844 37.062 -7.926 1 94.12 336 ASN A C 1
ATOM 2782 O O . ASN A 1 336 ? -19.953 37.906 -7.992 1 94.12 336 ASN A O 1
ATOM 2786 N N . ASN A 1 337 ? -21.047 36.344 -6.922 1 96.62 337 ASN A N 1
ATOM 2787 C CA . ASN A 1 337 ? -20.266 36.562 -5.711 1 96.62 337 ASN A CA 1
ATOM 2788 C C . ASN A 1 337 ? -19.266 35.438 -5.457 1 96.62 337 ASN A C 1
ATOM 2790 O O . ASN A 1 337 ? -18.812 35.25 -4.324 1 96.62 337 ASN A O 1
ATOM 2794 N N . ILE A 1 338 ? -18.938 34.625 -6.492 1 97.25 338 ILE A N 1
ATOM 2795 C CA . ILE A 1 338 ? -17.922 33.594 -6.383 1 97.25 338 ILE A CA 1
ATOM 2796 C C . ILE A 1 338 ? -16.969 33.688 -7.574 1 97.25 338 ILE A C 1
ATOM 2798 O O . ILE A 1 338 ? -17.391 33.625 -8.727 1 97.25 338 ILE A O 1
ATOM 2802 N N . ALA A 1 339 ? -15.75 33.875 -7.355 1 96.38 339 ALA A N 1
ATOM 2803 C CA . ALA A 1 339 ? -14.703 33.656 -8.344 1 96.38 339 ALA A CA 1
ATOM 2804 C C . ALA A 1 339 ? -14.07 32.281 -8.188 1 96.38 339 ALA A C 1
ATOM 2806 O O . ALA A 1 339 ? -13.148 32.094 -7.387 1 96.38 339 ALA A O 1
ATOM 2807 N N . PHE A 1 340 ? -14.531 31.328 -8.961 1 95.81 340 PHE A N 1
ATOM 2808 C CA . PHE A 1 340 ? -14.086 29.953 -8.852 1 95.81 340 PHE A CA 1
ATOM 2809 C C . PHE A 1 340 ? -12.953 29.672 -9.836 1 95.81 340 PHE A C 1
ATOM 2811 O O . PHE A 1 340 ? -13.133 29.75 -11.047 1 95.81 340 PHE A O 1
ATOM 2818 N N . HIS A 1 341 ? -11.773 29.406 -9.305 1 94.81 341 HIS A N 1
ATOM 2819 C CA . HIS A 1 341 ? -10.586 29.062 -10.078 1 94.81 341 HIS A CA 1
ATOM 2820 C C . HIS A 1 341 ? -10.281 27.578 -10.016 1 94.81 341 HIS A C 1
ATOM 2822 O O . HIS A 1 341 ? -9.633 27.109 -9.078 1 94.81 341 HIS A O 1
ATOM 2828 N N . TRP A 1 342 ? -10.711 26.812 -10.992 1 91.12 342 TRP A N 1
ATOM 2829 C CA . TRP A 1 342 ? -10.5 25.375 -11.055 1 91.12 342 TRP A CA 1
ATOM 2830 C C . TRP A 1 342 ? -9.258 25.031 -11.875 1 91.12 342 TRP A C 1
ATOM 2832 O O . TRP A 1 342 ? -9.07 25.562 -12.969 1 91.12 342 TRP A O 1
ATOM 2842 N N . GLY A 1 343 ? -8.406 24.125 -11.352 1 88.62 343 GLY A N 1
ATOM 2843 C CA . GLY A 1 343 ? -7.297 23.562 -12.109 1 88.62 343 GLY A CA 1
ATOM 2844 C C . GLY A 1 343 ? -6.109 24.5 -12.188 1 88.62 343 GLY A C 1
ATOM 2845 O O . GLY A 1 343 ? -5.113 24.203 -12.852 1 88.62 343 GLY A O 1
ATOM 2846 N N . GLU A 1 344 ? -6.227 25.734 -11.594 1 84.19 344 GLU A N 1
ATOM 2847 C CA . GLU A 1 344 ? -5.121 26.688 -11.594 1 84.19 344 GLU A CA 1
ATOM 2848 C C . GLU A 1 344 ? -4.121 26.375 -10.484 1 84.19 344 GLU A C 1
ATOM 2850 O O . GLU A 1 344 ? -4.457 26.422 -9.305 1 84.19 344 GLU A O 1
ATOM 2855 N N . ASP A 1 345 ? -2.979 25.953 -10.93 1 77.62 345 ASP A N 1
ATOM 2856 C CA . ASP A 1 345 ? -1.903 25.766 -9.961 1 77.62 345 ASP A CA 1
ATOM 2857 C C . ASP A 1 345 ? -1.177 27.078 -9.672 1 77.62 345 ASP A C 1
ATOM 2859 O O . ASP A 1 345 ? -0.527 27.641 -10.562 1 77.62 345 ASP A O 1
ATOM 2863 N N . ILE A 1 346 ? -1.327 27.625 -8.516 1 80.19 346 ILE A N 1
ATOM 2864 C CA . ILE A 1 346 ? -0.764 28.922 -8.156 1 80.19 346 ILE A CA 1
ATOM 2865 C C . ILE A 1 346 ? 0.586 28.734 -7.469 1 80.19 346 ILE A C 1
ATOM 2867 O O . ILE A 1 346 ? 0.742 27.828 -6.641 1 80.19 346 ILE A O 1
ATOM 2871 N N . ASP A 1 347 ? 1.575 29.453 -7.934 1 78.75 347 ASP A N 1
ATOM 2872 C CA . ASP A 1 347 ? 2.883 29.328 -7.297 1 78.75 347 ASP A CA 1
ATOM 2873 C C . ASP A 1 347 ? 2.877 29.984 -5.914 1 78.75 347 ASP A C 1
ATOM 2875 O O . ASP A 1 347 ? 1.908 30.641 -5.535 1 78.75 347 ASP A O 1
ATOM 2879 N N . VAL A 1 348 ? 3.984 29.922 -5.223 1 83.19 348 VAL A N 1
ATOM 2880 C CA . VAL A 1 348 ? 4.043 30.266 -3.807 1 83.19 348 VAL A CA 1
ATOM 2881 C C . VAL A 1 348 ? 3.924 31.781 -3.645 1 83.19 348 VAL A C 1
ATOM 2883 O O . VAL A 1 348 ? 3.34 32.25 -2.672 1 83.19 348 VAL A O 1
ATOM 2886 N N . LEU A 1 349 ? 4.457 32.594 -4.555 1 84.5 349 LEU A N 1
ATOM 2887 C CA . LEU A 1 349 ? 4.41 34.031 -4.441 1 84.5 349 LEU A CA 1
ATOM 2888 C C . LEU A 1 349 ? 2.998 34.562 -4.684 1 84.5 349 LEU A C 1
ATOM 2890 O O . LEU A 1 349 ? 2.51 35.406 -3.947 1 84.5 349 LEU A O 1
ATOM 2894 N N . ARG A 1 350 ? 2.426 34.062 -5.734 1 87.88 350 ARG A N 1
ATOM 2895 C CA . ARG A 1 350 ? 1.042 34.438 -6 1 87.88 350 ARG A CA 1
ATOM 2896 C C . ARG A 1 350 ? 0.125 33.969 -4.867 1 87.88 350 ARG A C 1
ATOM 2898 O O . ARG A 1 350 ? -0.788 34.719 -4.477 1 87.88 350 ARG A O 1
ATOM 2905 N N . PHE A 1 351 ? 0.373 32.812 -4.402 1 91.75 351 PHE A N 1
ATOM 2906 C CA . PHE A 1 351 ? -0.391 32.344 -3.266 1 91.75 351 PHE A CA 1
ATOM 2907 C C . PHE A 1 351 ? -0.228 33.25 -2.061 1 91.75 351 PHE A C 1
ATOM 2909 O O . PHE A 1 351 ? -1.213 33.625 -1.419 1 91.75 351 PHE A O 1
ATOM 2916 N N . GLY A 1 352 ? 1.01 33.656 -1.778 1 92.38 352 GLY A N 1
ATOM 2917 C CA . GLY A 1 352 ? 1.286 34.594 -0.701 1 92.38 352 GLY A CA 1
ATOM 2918 C C . GLY A 1 352 ? 0.57 35.906 -0.865 1 92.38 352 GLY A C 1
ATOM 2919 O O . GLY A 1 352 ? 0.087 36.469 0.112 1 92.38 352 GLY A O 1
ATOM 2920 N N . LYS A 1 353 ? 0.519 36.375 -2.111 1 92.12 353 LYS A N 1
ATOM 2921 C CA . LYS A 1 353 ? -0.186 37.625 -2.393 1 92.12 353 LYS A CA 1
ATOM 2922 C C . LYS A 1 353 ? -1.676 37.469 -2.088 1 92.12 353 LYS A C 1
ATOM 2924 O O . LYS A 1 353 ? -2.268 38.375 -1.471 1 92.12 353 LYS A O 1
ATOM 2929 N N . LEU A 1 354 ? -2.227 36.375 -2.57 1 94 354 LEU A N 1
ATOM 2930 C CA . LEU A 1 354 ? -3.646 36.125 -2.334 1 94 354 LEU A CA 1
ATOM 2931 C C . LEU A 1 354 ? -3.953 36.125 -0.84 1 94 354 LEU A C 1
ATOM 2933 O O . LEU A 1 354 ? -4.934 36.719 -0.392 1 94 354 LEU A O 1
ATOM 2937 N N . LEU A 1 355 ? -3.115 35.5 -0.082 1 95.94 355 LEU A N 1
ATOM 2938 C CA . LEU A 1 355 ? -3.291 35.438 1.364 1 95.94 355 LEU A CA 1
ATOM 2939 C C . LEU A 1 355 ? -3.133 36.812 1.987 1 95.94 355 LEU A C 1
ATOM 2941 O O . LEU A 1 355 ? -3.867 37.156 2.912 1 95.94 355 LEU A O 1
ATOM 2945 N N . ALA A 1 356 ? -2.209 37.531 1.482 1 93.94 356 ALA A N 1
ATOM 2946 C CA . ALA A 1 356 ? -1.914 38.875 2.012 1 93.94 356 ALA A CA 1
ATOM 2947 C C . ALA A 1 356 ? -3.094 39.812 1.807 1 93.94 356 ALA A C 1
ATOM 2949 O O . ALA A 1 356 ? -3.336 40.719 2.627 1 93.94 356 ALA A O 1
ATOM 2950 N N . GLU A 1 357 ? -3.797 39.625 0.762 1 94.81 357 GLU A N 1
ATOM 2951 C CA . GLU A 1 357 ? -4.855 40.531 0.386 1 94.81 357 GLU A CA 1
ATOM 2952 C C . GLU A 1 357 ? -6.199 40.125 0.964 1 94.81 357 GLU A C 1
ATOM 2954 O O . GLU A 1 357 ? -7.121 40.938 1.089 1 94.81 357 GLU A O 1
ATOM 2959 N N . ALA A 1 358 ? -6.383 38.906 1.316 1 96.31 358 ALA A N 1
ATOM 2960 C CA . ALA A 1 358 ? -7.645 38.375 1.824 1 96.31 358 ALA A CA 1
ATOM 2961 C C . ALA A 1 358 ? -7.965 38.938 3.203 1 96.31 358 ALA A C 1
ATOM 2963 O O . ALA A 1 358 ? -7.074 39.094 4.047 1 96.31 358 ALA A O 1
ATOM 2964 N N . THR A 1 359 ? -9.25 39.344 3.342 1 97.31 359 THR A N 1
ATOM 2965 C CA . THR A 1 359 ? -9.695 39.844 4.641 1 97.31 359 THR A CA 1
ATOM 2966 C C . THR A 1 359 ? -10.016 38.656 5.574 1 97.31 359 THR A C 1
ATOM 2968 O O . THR A 1 359 ? -9.688 38.719 6.762 1 97.31 359 THR A O 1
ATOM 2971 N N . ALA A 1 360 ? -10.664 37.719 5.02 1 98.38 360 ALA A N 1
ATOM 2972 C CA . ALA A 1 360 ? -11.062 36.531 5.758 1 98.38 360 ALA A CA 1
ATOM 2973 C C . ALA A 1 360 ? -10.75 35.25 4.957 1 98.38 360 ALA A C 1
ATOM 2975 O O . ALA A 1 360 ? -10.977 35.219 3.748 1 98.38 360 ALA A O 1
ATOM 2976 N N . ILE A 1 361 ? -10.164 34.312 5.602 1 98.69 361 ILE A N 1
ATOM 2977 C CA . ILE A 1 361 ? -9.836 33.031 4.945 1 98.69 361 ILE A CA 1
ATOM 2978 C C . ILE A 1 361 ? -10.625 31.906 5.594 1 98.69 361 ILE A C 1
ATOM 2980 O O . ILE A 1 361 ? -10.586 31.719 6.812 1 98.69 361 ILE A O 1
ATOM 2984 N N . LEU A 1 362 ? -11.352 31.156 4.777 1 98.81 362 LEU A N 1
ATOM 2985 C CA . LEU A 1 362 ? -12.148 30.016 5.223 1 98.81 362 LEU A CA 1
ATOM 2986 C C . LEU A 1 362 ? -11.312 28.734 5.234 1 98.81 362 LEU A C 1
ATOM 2988 O O . LEU A 1 362 ? -10.898 28.25 4.184 1 98.81 362 LEU A O 1
ATOM 2992 N N . CYS A 1 363 ? -11.164 28.141 6.445 1 98.56 363 CYS A N 1
ATOM 2993 C CA . CYS A 1 363 ? -10.375 26.922 6.617 1 98.56 363 CYS A CA 1
ATOM 2994 C C . CYS A 1 363 ? -11.172 25.859 7.359 1 98.56 363 CYS A C 1
ATOM 2996 O O . CYS A 1 363 ? -10.703 25.312 8.352 1 98.56 363 CYS A O 1
ATOM 2998 N N . PRO A 1 364 ? -12.336 25.562 6.828 1 98.25 364 PRO A N 1
ATOM 2999 C CA . PRO A 1 364 ? -13.047 24.453 7.477 1 98.25 364 PRO A CA 1
ATOM 3000 C C . PRO A 1 364 ? -12.484 23.078 7.105 1 98.25 364 PRO A C 1
ATOM 3002 O O . PRO A 1 364 ? -12.18 22.828 5.938 1 98.25 364 PRO A O 1
ATOM 3005 N N . SER A 1 365 ? -12.227 22.25 8.086 1 97.31 365 SER A N 1
ATOM 3006 C CA . SER A 1 365 ? -11.695 20.922 7.832 1 97.31 365 SER A CA 1
ATOM 3007 C C . SER A 1 365 ? -12.5 19.859 8.562 1 97.31 365 SER A C 1
ATOM 3009 O O . SER A 1 365 ? -12.953 20.078 9.695 1 97.31 365 SER A O 1
ATOM 3011 N N . LYS A 1 366 ? -12.641 18.734 7.883 1 96.69 366 LYS A N 1
ATOM 3012 C CA . LYS A 1 366 ? -13.25 17.562 8.523 1 96.69 366 LYS A CA 1
ATOM 3013 C C . LYS A 1 366 ? -12.312 16.969 9.57 1 96.69 366 LYS A C 1
ATOM 3015 O O . LYS A 1 366 ? -12.766 16.484 10.609 1 96.69 366 LYS A O 1
ATOM 3020 N N . MET A 1 367 ? -11.109 16.906 9.336 1 95.94 367 MET A N 1
ATOM 3021 C CA . MET A 1 367 ? -10.086 16.438 10.258 1 95.94 367 MET A CA 1
ATOM 3022 C C . MET A 1 367 ? -8.719 17.016 9.898 1 95.94 367 MET A C 1
ATOM 3024 O O . MET A 1 367 ? -8.453 17.312 8.734 1 95.94 367 MET A O 1
ATOM 3028 N N . GLU A 1 368 ? -7.859 17.203 10.922 1 95.94 368 GLU A N 1
ATOM 3029 C CA . GLU A 1 368 ? -6.492 17.688 10.758 1 95.94 368 GLU A CA 1
ATOM 3030 C C . GLU A 1 368 ? -5.531 16.969 11.695 1 95.94 368 GLU A C 1
ATOM 3032 O O . GLU A 1 368 ? -5.926 16.531 12.781 1 95.94 368 GLU A O 1
ATOM 3037 N N . GLY A 1 369 ? -4.344 16.828 11.242 1 95.62 369 GLY A N 1
ATOM 3038 C CA . GLY A 1 369 ? -3.277 16.422 12.148 1 95.62 369 GLY A CA 1
ATOM 3039 C C . GLY A 1 369 ? -2.664 17.594 12.898 1 95.62 369 GLY A C 1
ATOM 3040 O O . GLY A 1 369 ? -2.342 17.469 14.086 1 95.62 369 GLY A O 1
ATOM 3041 N N . PHE A 1 370 ? -2.461 18.625 12.258 1 97.19 370 PHE A N 1
ATOM 3042 C CA . PHE A 1 370 ? -1.979 19.891 12.789 1 97.19 370 PHE A CA 1
ATOM 3043 C C . PHE A 1 370 ? -2.76 21.062 12.195 1 97.19 370 PHE A C 1
ATOM 3045 O O . PHE A 1 370 ? -3.367 21.844 12.93 1 97.19 370 PHE A O 1
ATOM 3052 N N . GLY A 1 371 ? -2.807 21.125 10.906 1 97.25 371 GLY A N 1
ATOM 3053 C CA . GLY A 1 371 ? -3.535 22.172 10.234 1 97.25 371 GLY A CA 1
ATOM 3054 C C . GLY A 1 371 ? -2.631 23.25 9.641 1 97.25 371 GLY A C 1
ATOM 3055 O O . GLY A 1 371 ? -2.816 24.438 9.898 1 97.25 371 GLY A O 1
ATOM 3056 N N . HIS A 1 372 ? -1.764 22.812 8.766 1 96.94 372 HIS A N 1
ATOM 3057 C CA . HIS A 1 372 ? -0.799 23.719 8.156 1 96.94 372 HIS A CA 1
ATOM 3058 C C . HIS A 1 372 ? -1.501 24.859 7.434 1 96.94 372 HIS A C 1
ATOM 3060 O O . HIS A 1 372 ? -1.079 26.016 7.535 1 96.94 372 HIS A O 1
ATOM 3066 N N . TYR A 1 373 ? -2.527 24.641 6.668 1 95.62 373 TYR A N 1
ATOM 3067 C CA . TYR A 1 373 ? -3.145 25.703 5.883 1 95.62 373 TYR A CA 1
ATOM 3068 C C . TYR A 1 373 ? -3.893 26.672 6.785 1 95.62 373 TYR A C 1
ATOM 3070 O O . TYR A 1 373 ? -4.016 27.859 6.457 1 95.62 373 TYR A O 1
ATOM 3078 N N . ILE A 1 374 ? -4.371 26.188 7.93 1 98.31 374 ILE A N 1
ATOM 3079 C CA . ILE A 1 374 ? -4.953 27.062 8.938 1 98.31 374 ILE A CA 1
ATOM 3080 C C . ILE A 1 374 ? -3.869 27.969 9.516 1 98.31 374 ILE A C 1
ATOM 3082 O O . ILE A 1 374 ? -4.074 29.172 9.664 1 98.31 374 ILE A O 1
ATOM 3086 N N . ASN A 1 375 ? -2.766 27.312 9.805 1 98.19 375 ASN A N 1
ATOM 3087 C CA . ASN A 1 375 ? -1.66 28.062 10.398 1 98.19 375 ASN A CA 1
ATOM 3088 C C . ASN A 1 375 ? -1.092 29.094 9.422 1 98.19 375 ASN A C 1
ATOM 3090 O O . ASN A 1 375 ? -0.711 30.188 9.828 1 98.19 375 ASN A O 1
ATOM 3094 N N . GLN A 1 376 ? -1.038 28.781 8.172 1 97 376 GLN A N 1
ATOM 3095 C CA . GLN A 1 376 ? -0.605 29.734 7.148 1 97 376 GLN A CA 1
ATOM 3096 C C . GLN A 1 376 ? -1.593 30.891 7.02 1 97 376 GLN A C 1
ATOM 3098 O O . GLN A 1 376 ? -1.193 32.031 6.781 1 97 376 GLN A O 1
ATOM 3103 N N . ALA A 1 377 ? -2.822 30.594 7.172 1 98.25 377 ALA A N 1
ATOM 3104 C CA . ALA A 1 377 ? -3.838 31.641 7.168 1 98.25 377 ALA A CA 1
ATOM 3105 C C . ALA A 1 377 ? -3.645 32.594 8.344 1 98.25 377 ALA A C 1
ATOM 3107 O O . ALA A 1 377 ? -3.742 33.812 8.18 1 98.25 377 ALA A O 1
ATOM 3108 N N . ARG A 1 378 ? -3.373 32.031 9.492 1 98.06 378 ARG A N 1
ATOM 3109 C CA . ARG A 1 378 ? -3.066 32.875 10.648 1 98.06 378 ARG A CA 1
ATOM 3110 C C . ARG A 1 378 ? -1.852 33.75 10.383 1 98.06 378 ARG A C 1
ATOM 3112 O O . ARG A 1 378 ? -1.862 34.938 10.695 1 98.06 378 ARG A O 1
ATOM 3119 N N . ALA A 1 379 ? -0.854 33.188 9.789 1 96.56 379 ALA A N 1
ATOM 3120 C CA . ALA A 1 379 ? 0.388 33.875 9.484 1 96.56 379 ALA A CA 1
ATOM 3121 C C . ALA A 1 379 ? 0.127 35.094 8.594 1 96.56 379 ALA A C 1
ATOM 3123 O O . ALA A 1 379 ? 0.825 36.094 8.688 1 96.56 379 ALA A O 1
ATOM 3124 N N . SER A 1 380 ? -0.806 35 7.797 1 96.56 380 SER A N 1
ATOM 3125 C CA . SER A 1 380 ? -1.082 36.062 6.801 1 96.56 380 SER A CA 1
ATOM 3126 C C . SER A 1 380 ? -1.638 37.312 7.457 1 96.56 380 SER A C 1
ATOM 3128 O O . SER A 1 380 ? -1.583 38.406 6.871 1 96.56 380 SER A O 1
ATOM 3130 N N . GLY A 1 381 ? -2.26 37.125 8.57 1 96.94 381 GLY A N 1
ATOM 3131 C CA . GLY A 1 381 ? -2.902 38.25 9.234 1 96.94 381 GLY A CA 1
ATOM 3132 C C . GLY A 1 381 ? -4.367 38.406 8.867 1 96.94 381 GLY A C 1
ATOM 3133 O O . GLY A 1 381 ? -5 39.406 9.234 1 96.94 381 GLY A O 1
ATOM 3134 N N . ALA A 1 382 ? -4.871 37.5 8.172 1 98.12 382 ALA A N 1
ATOM 3135 C CA . ALA A 1 382 ? -6.293 37.5 7.84 1 98.12 382 ALA A CA 1
ATOM 3136 C C . ALA A 1 382 ? -7.133 36.969 8.992 1 98.12 382 ALA A C 1
ATOM 3138 O O . ALA A 1 382 ? -6.598 36.344 9.914 1 98.12 382 ALA A O 1
ATOM 3139 N N . LEU A 1 383 ? -8.414 37.344 8.984 1 98.62 383 LEU A N 1
ATOM 3140 C CA . LEU A 1 383 ? -9.352 36.656 9.875 1 98.62 383 LEU A CA 1
ATOM 3141 C C . LEU A 1 383 ? -9.562 35.219 9.438 1 98.62 383 LEU A C 1
ATOM 3143 O O . LEU A 1 383 ? -9.922 34.938 8.289 1 98.62 383 LEU A O 1
ATOM 3147 N N . VAL A 1 384 ? -9.352 34.281 10.328 1 98.88 384 VAL A N 1
ATOM 3148 C CA . VAL A 1 384 ? -9.43 32.875 9.977 1 98.88 384 VAL A CA 1
ATOM 3149 C C . VAL A 1 384 ? -10.719 32.25 10.539 1 98.88 384 VAL A C 1
ATOM 3151 O O . VAL A 1 384 ? -11.039 32.438 11.719 1 98.88 384 VAL A O 1
ATOM 3154 N N . LEU A 1 385 ? -11.492 31.641 9.719 1 98.81 385 LEU A N 1
ATOM 3155 C CA . LEU A 1 385 ? -12.641 30.828 10.125 1 98.81 385 LEU A CA 1
ATOM 3156 C C . LEU A 1 385 ? -12.344 29.344 9.977 1 98.81 385 LEU A C 1
ATOM 3158 O O . LEU A 1 385 ? -11.992 28.891 8.891 1 98.81 385 LEU A O 1
ATOM 3162 N N . THR A 1 386 ? -12.453 28.578 11.047 1 98.75 386 THR A N 1
ATOM 3163 C CA . THR A 1 386 ? -12.125 27.156 10.953 1 98.75 386 THR A CA 1
ATOM 3164 C C . THR A 1 386 ? -13.086 26.328 11.789 1 98.75 386 THR A C 1
ATOM 3166 O O . THR A 1 386 ? -13.953 26.875 12.477 1 98.75 386 THR A O 1
ATOM 3169 N N . THR A 1 387 ? -13 25.047 11.648 1 98.62 387 THR A N 1
ATOM 3170 C CA . THR A 1 387 ? -13.891 24.062 12.273 1 98.62 387 THR A CA 1
ATOM 3171 C C . THR A 1 387 ? -13.75 24.094 13.789 1 98.62 387 THR A C 1
ATOM 3173 O O . THR A 1 387 ? -12.633 24.109 14.312 1 98.62 387 THR A O 1
ATOM 3176 N N . ASN A 1 388 ? -14.875 24.188 14.5 1 98.44 388 ASN A N 1
ATOM 3177 C CA . ASN A 1 388 ? -14.867 24.047 15.953 1 98.44 388 ASN A CA 1
ATOM 3178 C C . ASN A 1 388 ? -14.75 22.594 16.375 1 98.44 388 ASN A C 1
ATOM 3180 O O . ASN A 1 388 ? -15.695 22.031 16.938 1 98.44 388 ASN A O 1
ATOM 3184 N N . GLY A 1 389 ? -13.664 22.047 16.219 1 97.31 389 GLY A N 1
ATOM 3185 C CA . GLY A 1 389 ? -13.258 20.703 16.578 1 97.31 389 GLY A CA 1
ATOM 3186 C C . GLY A 1 389 ? -11.75 20.531 16.688 1 97.31 389 GLY A C 1
ATOM 3187 O O . GLY A 1 389 ? -11 21.172 15.953 1 97.31 389 GLY A O 1
ATOM 3188 N N . THR A 1 390 ? -11.281 19.688 17.562 1 95.56 390 THR A N 1
ATOM 3189 C CA . THR A 1 390 ? -9.852 19.453 17.719 1 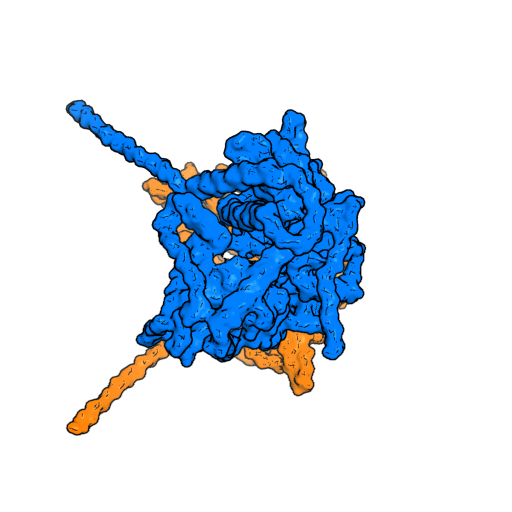95.56 390 THR A CA 1
ATOM 3190 C C . THR A 1 390 ? -9.297 18.672 16.531 1 95.56 390 THR A C 1
ATOM 3192 O O . THR A 1 390 ? -9.93 17.734 16.062 1 95.56 390 THR A O 1
ATOM 3195 N N . PRO A 1 391 ? -8.086 19.078 16.047 1 96.94 391 PRO A N 1
ATOM 3196 C CA . PRO A 1 391 ? -7.219 20.062 16.688 1 96.94 391 PRO A CA 1
ATOM 3197 C C . PRO A 1 391 ? -7.34 21.453 16.062 1 96.94 391 PRO A C 1
ATOM 3199 O O . PRO A 1 391 ? -6.555 22.359 16.375 1 96.94 391 PRO A O 1
ATOM 3202 N N . MET A 1 392 ? -8.328 21.672 15.18 1 98 392 MET A N 1
ATOM 3203 C CA . MET A 1 392 ? -8.445 22.953 14.492 1 98 392 MET A CA 1
ATOM 3204 C C . MET A 1 392 ? -8.672 24.094 15.477 1 98 392 MET A C 1
ATOM 3206 O O . MET A 1 392 ? -8.07 25.156 15.352 1 98 392 MET A O 1
ATOM 3210 N N . ASN A 1 393 ? -9.438 23.828 16.516 1 98 393 ASN A N 1
ATOM 3211 C CA . ASN A 1 393 ? -9.797 24.875 17.469 1 98 393 ASN A CA 1
ATOM 3212 C C . ASN A 1 393 ? -8.695 25.094 18.5 1 98 393 ASN A C 1
ATOM 3214 O O . ASN A 1 393 ? -8.867 25.875 19.438 1 98 393 ASN A O 1
ATOM 3218 N N . GLU A 1 394 ? -7.586 24.375 18.359 1 96.62 394 GLU A N 1
ATOM 3219 C CA . GLU A 1 394 ? -6.391 24.703 19.125 1 96.62 394 GLU A CA 1
ATOM 3220 C C . GLU A 1 394 ? -5.629 25.875 18.5 1 96.62 394 GLU A C 1
ATOM 3222 O O . GLU A 1 394 ? -4.926 26.609 19.203 1 96.62 394 GLU A O 1
ATOM 3227 N N . LEU A 1 395 ? -5.762 26.016 17.156 1 96.56 395 LEU A N 1
ATOM 3228 C CA . LEU A 1 395 ? -5.059 27.078 16.438 1 96.56 395 LEU A CA 1
ATOM 3229 C C . LEU A 1 395 ? -5.84 28.375 16.469 1 96.56 395 LEU A C 1
ATOM 3231 O O . LEU A 1 395 ? -5.242 29.469 16.484 1 96.56 395 LEU A O 1
ATOM 3235 N N . VAL A 1 396 ? -7.137 28.234 16.453 1 97.75 396 VAL A N 1
ATOM 3236 C CA . VAL A 1 396 ? -8.016 29.406 16.375 1 97.75 396 VAL A CA 1
ATOM 3237 C C . VAL A 1 396 ? -9.102 29.297 17.453 1 97.75 396 VAL A C 1
ATOM 3239 O O . VAL A 1 396 ? -9.656 28.219 17.672 1 97.75 396 VAL A O 1
ATOM 3242 N N . ASP A 1 397 ? -9.328 30.375 18.203 1 95.88 397 ASP A N 1
ATOM 3243 C CA . ASP A 1 397 ? -10.461 30.453 19.109 1 95.88 397 ASP A CA 1
ATOM 3244 C C . ASP A 1 397 ? -11.25 31.75 18.891 1 95.88 397 ASP A C 1
ATOM 3246 O O . ASP A 1 397 ? -11.047 32.438 17.891 1 95.88 397 ASP A O 1
ATOM 3250 N N . GLU A 1 398 ? -12.125 32.031 19.766 1 93.62 398 GLU A N 1
ATOM 3251 C CA . GLU A 1 398 ? -13.047 33.156 19.578 1 93.62 398 GLU A CA 1
ATOM 3252 C C . GLU A 1 398 ? -12.312 34.5 19.656 1 93.62 398 GLU A C 1
ATOM 3254 O O . GLU A 1 398 ? -12.781 35.5 19.109 1 93.62 398 GLU A O 1
ATOM 3259 N N . ASP A 1 399 ? -11.156 34.5 20.25 1 96.31 399 ASP A N 1
ATOM 3260 C CA . ASP A 1 399 ? -10.398 35.75 20.391 1 96.31 399 ASP A CA 1
ATOM 3261 C C . ASP A 1 399 ? -9.516 36 19.172 1 96.31 399 ASP A C 1
ATOM 3263 O O . ASP A 1 399 ? -9.07 37.125 18.938 1 96.31 399 ASP A O 1
ATOM 3267 N N . SER A 1 400 ? -9.266 35 18.406 1 98.25 400 SER A N 1
ATOM 3268 C CA . SER A 1 400 ? -8.25 35.094 17.359 1 98.25 400 SER A CA 1
ATOM 3269 C C . SER A 1 400 ? -8.844 34.844 15.992 1 98.25 400 SER A C 1
ATOM 3271 O O . SER A 1 400 ? -8.164 35 14.969 1 98.25 400 SER A O 1
ATOM 3273 N N . GLY A 1 401 ? -10.023 34.469 15.875 1 98.44 401 GLY A N 1
ATOM 3274 C CA . GLY A 1 401 ? -10.734 34.156 14.641 1 98.44 401 GLY A CA 1
ATOM 3275 C C . GLY A 1 401 ? -12.203 33.875 14.852 1 98.44 401 GLY A C 1
ATOM 3276 O O . GLY A 1 401 ? -12.875 34.531 15.641 1 98.44 401 GLY A O 1
ATOM 3277 N N . VAL A 1 402 ? -12.742 33 14.016 1 98.62 402 VAL A N 1
ATOM 3278 C CA . VAL A 1 402 ? -14.133 32.562 14.117 1 98.62 402 VAL A CA 1
ATOM 3279 C C . VAL A 1 402 ? -14.234 31.062 14 1 98.62 402 VAL A C 1
ATOM 3281 O O . VAL A 1 402 ? -13.68 30.469 13.07 1 98.62 402 VAL A O 1
ATOM 3284 N N . LEU A 1 403 ? -14.922 30.453 14.977 1 98.62 403 LEU A N 1
ATOM 3285 C CA . LEU A 1 403 ? -15.117 29 14.938 1 98.62 403 LEU A CA 1
ATOM 3286 C C . LEU A 1 403 ? -16.422 28.656 14.242 1 98.62 403 LEU A C 1
ATOM 3288 O O . LEU A 1 403 ? -17.469 29.234 14.539 1 98.62 403 LEU A O 1
ATOM 3292 N N . ILE A 1 404 ? -16.344 27.797 13.312 1 98.75 404 ILE A N 1
ATOM 3293 C CA . ILE A 1 404 ? -17.516 27.266 12.617 1 98.75 404 ILE A CA 1
ATOM 3294 C C . ILE A 1 404 ? -18.047 26.047 13.359 1 98.75 404 ILE A C 1
ATOM 3296 O O . ILE A 1 404 ? -17.312 25.109 13.633 1 98.75 404 ILE A O 1
ATOM 3300 N N . LYS A 1 405 ? -19.281 26.078 13.648 1 98.38 405 LYS A N 1
ATOM 3301 C CA . LYS A 1 405 ? -19.906 24.922 14.289 1 98.38 405 LYS A CA 1
ATOM 3302 C C . LYS A 1 405 ? -19.688 23.656 13.477 1 98.38 405 LYS A C 1
ATOM 3304 O O . LYS A 1 405 ? -19.641 23.703 12.242 1 98.38 405 LYS A O 1
ATOM 3309 N N . ALA A 1 406 ? -19.516 22.531 14.172 1 98.38 406 ALA A N 1
ATOM 3310 C CA . ALA A 1 406 ? -19.328 21.25 13.516 1 98.38 406 ALA A CA 1
ATOM 3311 C C . ALA A 1 406 ? -19.812 20.109 14.406 1 98.38 406 ALA A C 1
ATOM 3313 O O . ALA A 1 406 ? -19.781 20.219 15.633 1 98.38 406 ALA A O 1
ATOM 3314 N N . ASP A 1 407 ? -20.266 19.062 13.797 1 97.88 407 ASP A N 1
ATOM 3315 C CA . ASP A 1 407 ? -20.734 17.891 14.523 1 97.88 407 ASP A CA 1
ATOM 3316 C C . ASP A 1 407 ? -19.688 16.766 14.508 1 97.88 407 ASP A C 1
ATOM 3318 O O . ASP A 1 407 ? -19.203 16.375 13.438 1 97.88 407 ASP A O 1
ATOM 3322 N N . PRO A 1 408 ? -19.328 16.328 15.766 1 96.44 408 PRO A N 1
ATOM 3323 C CA . PRO A 1 408 ? -18.484 15.133 15.742 1 96.44 408 PRO A CA 1
ATOM 3324 C C . PRO A 1 408 ? -19.141 13.953 15.039 1 96.44 408 PRO A C 1
ATOM 3326 O O . PRO A 1 408 ? -20.344 13.734 15.18 1 96.44 408 PRO A O 1
ATOM 3329 N N . ILE A 1 409 ? -18.406 13.336 14.234 1 94.12 409 ILE A N 1
ATOM 3330 C CA . ILE A 1 409 ? -18.969 12.172 13.547 1 94.12 409 ILE A CA 1
ATOM 3331 C C . ILE A 1 409 ? -18.188 10.922 13.938 1 94.12 409 ILE A C 1
ATOM 3333 O O . ILE A 1 409 ? -17.016 11 14.297 1 94.12 409 ILE A O 1
ATOM 3337 N N . PRO A 1 410 ? -18.891 9.758 13.898 1 87.12 410 PRO A N 1
ATOM 3338 C CA . PRO A 1 410 ? -18.219 8.508 14.258 1 87.12 410 PRO A CA 1
ATOM 3339 C C . PRO A 1 410 ? -17.109 8.133 13.273 1 87.12 410 PRO A C 1
ATOM 3341 O O . PRO A 1 410 ? -17.25 8.352 12.062 1 87.12 410 PRO A O 1
ATOM 3344 N N . SER A 1 411 ? -16.062 7.652 13.891 1 84.56 411 SER A N 1
ATOM 3345 C CA . SER A 1 411 ? -14.992 7.117 13.055 1 84.56 411 SER A CA 1
ATOM 3346 C C . SER A 1 411 ? -15.438 5.848 12.336 1 84.56 411 SER A C 1
ATOM 3348 O O . SER A 1 411 ? -16.344 5.152 12.797 1 84.56 411 SER A O 1
ATOM 3350 N N . GLU A 1 412 ? -14.898 5.574 11.164 1 83.56 412 GLU A N 1
ATOM 3351 C CA . GLU A 1 412 ? -15.172 4.348 10.422 1 83.56 412 GLU A CA 1
ATOM 3352 C C . GLU A 1 412 ? -14.414 3.162 11.016 1 83.56 412 GLU A C 1
ATOM 3354 O O . GLU A 1 412 ? -14.414 2.07 10.445 1 83.56 412 GLU A O 1
ATOM 3359 N N . GLY A 1 413 ? -13.789 3.41 12.062 1 90.75 413 GLY A N 1
ATOM 3360 C CA . GLY A 1 413 ? -13.156 2.324 12.797 1 90.75 413 GLY A CA 1
ATOM 3361 C C . GLY A 1 413 ? -11.695 2.131 12.43 1 90.75 413 GLY A C 1
ATOM 3362 O O . GLY A 1 413 ? -11.086 1.124 12.797 1 90.75 413 GLY A O 1
ATOM 3363 N N . ASN A 1 414 ? -11.109 3.057 11.781 1 93.12 414 ASN A N 1
ATOM 3364 C CA . ASN A 1 414 ? -9.742 2.883 11.312 1 93.12 414 ASN A CA 1
ATOM 3365 C C . ASN A 1 414 ? -8.773 3.787 12.07 1 93.12 414 ASN A C 1
ATOM 3367 O O . ASN A 1 414 ? -7.555 3.686 11.898 1 93.12 414 ASN A O 1
ATOM 3371 N N . GLN A 1 415 ? -9.242 4.676 12.914 1 96.44 415 GLN A N 1
ATOM 3372 C CA . GLN A 1 415 ? -8.383 5.59 13.664 1 96.44 415 GLN A CA 1
ATOM 3373 C C . GLN A 1 415 ? -8.094 5.051 15.062 1 96.44 415 GLN A C 1
ATOM 3375 O O . GLN A 1 415 ? -8.992 4.965 15.898 1 96.44 415 GLN A O 1
ATOM 3380 N N . LEU A 1 416 ? -6.82 4.832 15.352 1 97.44 416 LEU A N 1
ATOM 3381 C CA . LEU A 1 416 ? -6.359 4.16 16.562 1 97.44 416 LEU A CA 1
ATOM 3382 C C . LEU A 1 416 ? -6.844 4.895 17.812 1 97.44 416 LEU A C 1
ATOM 3384 O O . LEU A 1 416 ? -7.176 4.27 18.812 1 97.44 416 LEU A O 1
ATOM 3388 N N . PHE A 1 417 ? -6.965 6.234 17.688 1 98 417 PHE A N 1
ATOM 3389 C CA . PHE A 1 417 ? -7.223 7.039 18.875 1 98 417 PHE A CA 1
ATOM 3390 C C . PHE A 1 417 ? -8.648 7.574 18.875 1 98 417 PHE A C 1
ATOM 3392 O O . PHE A 1 417 ? -8.961 8.539 19.578 1 98 417 PHE A O 1
ATOM 3399 N N . ALA A 1 418 ? -9.516 7.109 18.016 1 97.12 418 ALA A N 1
ATOM 3400 C CA . ALA A 1 418 ? -10.93 7.457 17.953 1 97.12 418 ALA A CA 1
ATOM 3401 C C . ALA A 1 418 ? -11.805 6.293 18.406 1 97.12 418 ALA A C 1
ATOM 3403 O O . ALA A 1 418 ? -11.32 5.172 18.578 1 97.12 418 ALA A O 1
ATOM 3404 N N . PRO A 1 419 ? -13.031 6.574 18.641 1 94.62 419 PRO A N 1
ATOM 3405 C CA . PRO A 1 419 ? -13.93 5.492 19.062 1 94.62 419 PRO A CA 1
ATOM 3406 C C . PRO A 1 419 ? -14.125 4.434 17.969 1 94.62 419 PRO A C 1
ATOM 3408 O O . PRO A 1 419 ? -13.969 4.723 16.781 1 94.62 419 PRO A O 1
ATOM 3411 N N . ASN A 1 420 ? -14.484 3.189 18.469 1 90.62 420 ASN A N 1
ATOM 3412 C CA . ASN A 1 420 ? -14.906 2.078 17.625 1 90.62 420 ASN A CA 1
ATOM 3413 C C . ASN A 1 420 ? -13.773 1.612 16.719 1 90.62 420 ASN A C 1
ATOM 3415 O O . ASN A 1 420 ? -14.008 1.254 15.562 1 90.62 420 ASN A O 1
ATOM 3419 N N . PHE A 1 421 ? -12.523 1.714 17.203 1 94.31 421 PHE A N 1
ATOM 3420 C CA . PHE A 1 421 ? -11.391 1.194 16.438 1 94.31 421 PHE A CA 1
ATOM 3421 C C . PHE A 1 421 ? -11.547 -0.3 16.188 1 94.31 421 PHE A C 1
ATOM 3423 O O . PHE A 1 421 ? -11.75 -1.076 17.125 1 94.31 421 PHE A O 1
ATOM 3430 N N . LYS A 1 422 ? -11.477 -0.683 14.875 1 92.69 422 LYS A N 1
ATOM 3431 C CA . LYS A 1 422 ? -11.836 -2.037 14.461 1 92.69 422 LYS A CA 1
ATOM 3432 C C . LYS A 1 422 ? -10.727 -3.025 14.797 1 92.69 422 LYS A C 1
ATOM 3434 O O . LYS A 1 422 ? -10.945 -4.238 14.797 1 92.69 422 LYS A O 1
ATOM 3439 N N . TYR A 1 423 ? -9.539 -2.59 15.047 1 94.56 423 TYR A N 1
ATOM 3440 C CA . TYR A 1 423 ? -8.398 -3.457 15.328 1 94.56 423 TYR A CA 1
ATOM 3441 C C . TYR A 1 423 ? -8.078 -3.479 16.812 1 94.56 423 TYR A C 1
ATOM 3443 O O . TYR A 1 423 ? -8.758 -2.822 17.609 1 94.56 423 TYR A O 1
ATOM 3451 N N . LYS A 1 424 ? -7.094 -4.297 17.219 1 94.38 424 LYS A N 1
ATOM 3452 C CA . LYS A 1 424 ? -6.715 -4.434 18.625 1 94.38 424 LYS A CA 1
ATOM 3453 C C . LYS A 1 424 ? -6.004 -3.184 19.125 1 94.38 424 LYS A C 1
ATOM 3455 O O . LYS A 1 424 ? -5.391 -2.455 18.344 1 94.38 424 LYS A O 1
ATOM 3460 N N . HIS A 1 425 ? -6.172 -2.82 20.422 1 96.44 425 HIS A N 1
ATOM 3461 C CA . HIS A 1 425 ? -5.371 -1.861 21.188 1 96.44 425 HIS A CA 1
ATOM 3462 C C . HIS A 1 425 ? -5.789 -0.429 20.875 1 96.44 425 HIS A C 1
ATOM 3464 O O . HIS A 1 425 ? -4.957 0.48 20.875 1 96.44 425 HIS A O 1
ATOM 3470 N N . GLY A 1 426 ? -7.008 -0.258 20.469 1 96.62 426 GLY A N 1
ATOM 3471 C CA . GLY A 1 426 ? -7.516 1.098 20.312 1 96.62 426 GLY A CA 1
ATOM 3472 C C . GLY A 1 426 ? -7.645 1.833 21.641 1 96.62 426 GLY A C 1
ATOM 3473 O O . GLY A 1 426 ? -7.777 1.208 22.688 1 96.62 426 GLY A O 1
ATOM 3474 N N . LEU A 1 427 ? -7.527 3.15 21.578 1 97.75 427 LEU A N 1
ATOM 3475 C CA . LEU A 1 427 ? -7.75 3.941 22.781 1 97.75 427 LEU A CA 1
ATOM 3476 C C . LEU A 1 427 ? -9.203 3.848 23.234 1 97.75 427 LEU A C 1
ATOM 3478 O O . LEU A 1 427 ? -10.117 4.117 22.453 1 97.75 427 LEU A O 1
ATOM 3482 N N . MET A 1 428 ? -9.367 3.475 24.453 1 95.75 428 MET A N 1
ATOM 3483 C CA . MET A 1 428 ? -10.711 3.361 25.016 1 95.75 428 MET A CA 1
ATOM 3484 C C . MET A 1 428 ? -11.219 4.723 25.484 1 95.75 428 MET A C 1
ATOM 3486 O O . MET A 1 428 ? -10.43 5.609 25.812 1 95.75 428 MET A O 1
ATOM 3490 N N . ASN A 1 429 ? -12.539 4.922 25.453 1 93.94 429 ASN A N 1
ATOM 3491 C CA . ASN A 1 429 ? -13.211 6.125 25.938 1 93.94 429 ASN A CA 1
ATOM 3492 C C . ASN A 1 429 ? -12.703 7.375 25.219 1 93.94 429 ASN A C 1
ATOM 3494 O O . ASN A 1 429 ? -12.461 8.398 25.859 1 93.94 429 ASN A O 1
ATOM 3498 N N . SER A 1 430 ? -12.398 7.223 23.969 1 95.31 430 SER A N 1
ATOM 3499 C CA . SER A 1 430 ? -11.891 8.336 23.172 1 95.31 430 SER A CA 1
ATOM 3500 C C . SER A 1 430 ? -13.031 9.086 22.5 1 95.31 430 SER A C 1
ATOM 3502 O O . SER A 1 430 ? -14.172 8.617 22.484 1 95.31 430 SER A O 1
ATOM 3504 N N . THR A 1 431 ? -12.75 10.266 22.078 1 95.88 431 THR A N 1
ATOM 3505 C CA . THR A 1 431 ? -13.695 11.062 21.312 1 95.88 431 THR A CA 1
ATOM 3506 C C . THR A 1 431 ? -13.312 11.086 19.828 1 95.88 431 THR A C 1
ATOM 3508 O O . THR A 1 431 ? -12.219 10.664 19.453 1 95.88 431 THR A O 1
ATOM 3511 N N . SER A 1 432 ? -14.258 11.562 19.062 1 96.06 432 SER A N 1
ATOM 3512 C CA . SER A 1 432 ? -14.07 11.555 17.609 1 96.06 432 SER A CA 1
ATOM 3513 C C . SER A 1 432 ? -12.914 12.453 17.188 1 96.06 432 SER A C 1
ATOM 3515 O O . SER A 1 432 ? -12.633 13.453 17.859 1 96.06 432 SER A O 1
ATOM 3517 N N . LEU A 1 433 ? -12.289 12.062 16.109 1 96.88 433 LEU A N 1
ATOM 3518 C CA . LEU A 1 433 ? -11.242 12.875 15.5 1 96.88 433 LEU A CA 1
ATOM 3519 C C . LEU A 1 433 ? -11.75 13.523 14.219 1 96.88 433 LEU A C 1
ATOM 3521 O O . LEU A 1 433 ? -11.008 14.25 13.547 1 96.88 433 LEU A O 1
ATOM 3525 N N . GLU A 1 434 ? -12.977 13.289 13.867 1 96.38 434 GLU A N 1
ATOM 3526 C CA . GLU A 1 434 ? -13.578 13.805 12.648 1 96.38 434 GLU A CA 1
ATOM 3527 C C . GLU A 1 434 ? -14.828 14.633 12.953 1 96.38 434 GLU A C 1
ATOM 3529 O O . GLU A 1 434 ? -15.57 14.32 13.883 1 96.38 434 GLU A O 1
ATOM 3534 N N . PHE A 1 435 ? -15.023 15.641 12.102 1 97.56 435 PHE A N 1
ATOM 3535 C CA . PHE A 1 435 ? -16.125 16.578 12.297 1 97.56 435 PHE A CA 1
ATOM 3536 C C . PHE A 1 435 ? -16.812 16.875 10.969 1 97.56 435 PHE A C 1
ATOM 3538 O O . PHE A 1 435 ? -16.156 17.016 9.938 1 97.56 435 PHE A O 1
ATOM 3545 N N . GLU A 1 436 ? -18.047 16.906 11.008 1 97 436 GLU A N 1
ATOM 3546 C CA . GLU A 1 436 ? -18.812 17.297 9.836 1 97 436 GLU A CA 1
ATOM 3547 C C . GLU A 1 436 ? -19.219 18.766 9.914 1 97 436 GLU A C 1
ATOM 3549 O O . GLU A 1 436 ? -19.859 19.203 10.891 1 97 436 GLU A O 1
ATOM 3554 N N . VAL A 1 437 ? -18.812 19.531 8.938 1 97.88 437 VAL A N 1
ATOM 3555 C CA . VAL A 1 437 ? -19.219 20.922 8.789 1 97.88 437 VAL A CA 1
ATOM 3556 C C . VAL A 1 437 ? -20.328 21.031 7.75 1 97.88 437 VAL A C 1
ATOM 3558 O O . VAL A 1 437 ? -20.188 20.531 6.633 1 97.88 437 VAL A O 1
ATOM 3561 N N . HIS A 1 438 ? -21.391 21.719 8.133 1 97.56 438 HIS A N 1
ATOM 3562 C CA . HIS A 1 438 ? -22.516 21.891 7.211 1 97.56 438 HIS A CA 1
ATOM 3563 C C . HIS A 1 438 ? -22.5 23.281 6.57 1 97.56 438 HIS A C 1
ATOM 3565 O O . HIS A 1 438 ? -21.953 24.219 7.145 1 97.56 438 HIS A O 1
ATOM 3571 N N . GLY A 1 439 ? -23.109 23.328 5.375 1 98.12 439 GLY A N 1
ATOM 3572 C CA . GLY A 1 439 ? -23.203 24.594 4.684 1 98.12 439 GLY A CA 1
ATOM 3573 C C . GLY A 1 439 ? -23.844 25.688 5.52 1 98.12 439 GLY A C 1
ATOM 3574 O O . GLY A 1 439 ? -23.375 26.828 5.543 1 98.12 439 GLY A O 1
ATOM 3575 N N . HIS A 1 440 ? -24.891 25.328 6.195 1 98.06 440 HIS A N 1
ATOM 3576 C CA . HIS A 1 440 ? -25.594 26.328 6.969 1 98.06 440 HIS A CA 1
ATOM 3577 C C . HIS A 1 440 ? -24.766 26.781 8.172 1 98.06 440 HIS A C 1
ATOM 3579 O O . HIS A 1 440 ? -24.891 27.938 8.617 1 98.06 440 HIS A O 1
ATOM 3585 N N . TYR A 1 441 ? -23.891 25.859 8.742 1 98.62 441 TYR A N 1
ATOM 3586 C CA . TYR A 1 441 ? -22.969 26.266 9.797 1 98.62 441 TYR A CA 1
ATOM 3587 C C . TYR A 1 441 ? -22 27.328 9.297 1 98.62 441 TYR A C 1
ATOM 3589 O O . TYR A 1 441 ? -21.688 28.281 10.016 1 98.62 441 TYR A O 1
ATOM 3597 N N . ILE A 1 442 ? -21.516 27.188 8.078 1 98.75 442 ILE A N 1
ATOM 3598 C CA . ILE A 1 442 ? -20.609 28.141 7.461 1 98.75 442 ILE A CA 1
ATOM 3599 C C . ILE A 1 442 ? -21.328 29.484 7.277 1 98.75 442 ILE A C 1
ATOM 3601 O O . ILE A 1 442 ? -20.781 30.531 7.621 1 98.75 442 ILE A O 1
ATOM 3605 N N . CYS A 1 443 ? -22.562 29.453 6.809 1 98.69 443 CYS A N 1
ATOM 3606 C CA . CYS A 1 443 ? -23.344 30.672 6.621 1 98.69 443 CYS A CA 1
ATOM 3607 C C . CYS A 1 443 ? -23.562 31.391 7.945 1 98.69 443 CYS A C 1
ATOM 3609 O O . CYS A 1 443 ? -23.469 32.625 8.008 1 98.69 443 CYS A O 1
ATOM 3611 N N . GLU A 1 444 ? -23.781 30.609 8.922 1 98.56 444 GLU A N 1
ATOM 3612 C CA . GLU A 1 444 ? -23.969 31.203 10.242 1 98.56 444 GLU A CA 1
ATOM 3613 C C . GLU A 1 444 ? -22.703 31.906 10.711 1 98.56 444 GLU A C 1
ATOM 3615 O O . GLU A 1 444 ? -22.766 33 11.281 1 98.56 444 GLU A O 1
ATOM 3620 N N . ALA A 1 445 ? -21.609 31.297 10.539 1 98.56 445 ALA A N 1
ATOM 3621 C CA . ALA A 1 445 ? -20.328 31.891 10.914 1 98.56 445 ALA A CA 1
ATOM 3622 C C . ALA A 1 445 ? -20.078 33.188 10.133 1 98.56 445 ALA A C 1
ATOM 3624 O O . ALA A 1 445 ? -19.594 34.156 10.695 1 98.56 445 ALA A O 1
ATOM 3625 N N . ILE A 1 446 ? -20.391 33.188 8.867 1 98.5 446 ILE A N 1
ATOM 3626 C CA . ILE A 1 446 ? -20.203 34.375 8.023 1 98.5 446 ILE A CA 1
ATOM 3627 C C . ILE A 1 446 ? -21.125 35.5 8.492 1 98.5 446 ILE A C 1
ATOM 3629 O O . ILE A 1 446 ? -20.719 36.656 8.539 1 98.5 446 ILE A O 1
ATOM 3633 N N . ASP A 1 447 ? -22.344 35.125 8.828 1 98.38 447 ASP A N 1
ATOM 3634 C CA . ASP A 1 447 ? -23.266 36.125 9.359 1 98.38 447 ASP A CA 1
ATOM 3635 C C . ASP A 1 447 ? -22.688 36.781 10.617 1 98.38 447 ASP A C 1
ATOM 3637 O O . ASP A 1 447 ? -22.844 38 10.812 1 98.38 447 ASP A O 1
ATOM 3641 N N . ARG A 1 448 ? -22.094 35.969 11.422 1 97.81 448 ARG A N 1
ATOM 3642 C CA . ARG A 1 448 ? -21.453 36.531 12.609 1 97.81 448 ARG A CA 1
ATOM 3643 C C . ARG A 1 448 ? -20.344 37.5 12.242 1 97.81 448 ARG A C 1
ATOM 3645 O O . ARG A 1 448 ? -20.219 38.562 12.859 1 97.81 448 ARG A O 1
ATOM 3652 N N . VAL A 1 449 ? -19.547 37.188 11.266 1 98 449 VAL A N 1
ATOM 3653 C CA . VAL A 1 449 ? -18.469 38.031 10.797 1 98 449 VAL A CA 1
ATOM 3654 C C . VAL A 1 449 ? -19.047 39.375 10.289 1 98 449 VAL A C 1
ATOM 3656 O O . VAL A 1 449 ? -18.547 40.438 10.641 1 98 449 VAL A O 1
ATOM 3659 N N . LEU A 1 450 ? -20.094 39.281 9.523 1 97.38 450 LEU A N 1
ATOM 3660 C CA . LEU A 1 450 ? -20.688 40.469 8.898 1 97.38 450 LEU A CA 1
ATOM 3661 C C . LEU A 1 450 ? -21.359 41.344 9.938 1 97.38 450 LEU A C 1
ATOM 3663 O O . LEU A 1 450 ? -21.594 42.531 9.703 1 97.38 450 LEU A O 1
ATOM 3667 N N . GLY A 1 451 ? -21.672 40.75 11.023 1 96.94 451 GLY A N 1
ATOM 3668 C CA . GLY A 1 451 ? -22.328 41.469 12.094 1 96.94 451 GLY A CA 1
ATOM 3669 C C . GLY A 1 451 ? -21.344 42.188 13.008 1 96.94 451 GLY A C 1
ATOM 3670 O O . GLY A 1 451 ? -21.75 43.062 13.781 1 96.94 451 GLY A O 1
ATOM 3671 N N . LEU A 1 452 ? -20.094 41.938 12.953 1 96.56 452 LEU A N 1
ATOM 3672 C CA . LEU A 1 452 ? -19.078 42.531 13.805 1 96.56 452 LEU A CA 1
ATOM 3673 C C . LEU A 1 452 ? -18.5 43.781 13.156 1 96.56 452 LEU A C 1
ATOM 3675 O O . LEU A 1 452 ? -18.391 43.844 11.93 1 96.56 452 LEU A O 1
ATOM 3679 N N . PRO A 1 453 ? -18.125 44.75 13.992 1 96.88 453 PRO A N 1
ATOM 3680 C CA . PRO A 1 453 ? -17.453 45.906 13.422 1 96.88 453 PRO A CA 1
ATOM 3681 C C . PRO A 1 453 ? -16.078 45.594 12.852 1 96.88 453 PRO A C 1
ATOM 3683 O O . PRO A 1 453 ? -15.414 44.656 13.344 1 96.88 453 PRO A O 1
ATOM 3686 N N . SER A 1 454 ? -15.656 46.375 11.906 1 96.81 454 SER A N 1
ATOM 3687 C CA . SER A 1 454 ? -14.406 46.125 11.203 1 96.81 454 SER A CA 1
ATOM 3688 C C . SER A 1 454 ? -13.227 46.094 12.164 1 96.81 454 SER A C 1
ATOM 3690 O O . SER A 1 454 ? -12.273 45.344 11.977 1 96.81 454 SER A O 1
ATOM 3692 N N . HIS A 1 455 ? -13.266 46.906 13.219 1 96.38 455 HIS A N 1
ATOM 3693 C CA . HIS A 1 455 ? -12.148 46.938 14.156 1 96.38 455 HIS A CA 1
ATOM 3694 C C . HIS A 1 455 ? -12.031 45.656 14.953 1 96.38 455 HIS A C 1
ATOM 3696 O O . HIS A 1 455 ? -10.93 45.25 15.32 1 96.38 455 HIS A O 1
ATOM 3702 N N . GLU A 1 456 ? -13.164 45.062 15.18 1 97.62 456 GLU A N 1
ATOM 3703 C CA . GLU A 1 456 ? -13.164 43.781 15.891 1 97.62 456 GLU A CA 1
ATOM 3704 C C . GLU A 1 456 ? -12.594 42.688 15.016 1 97.62 456 GLU A C 1
ATOM 3706 O O . GLU A 1 456 ? -11.859 41.812 15.492 1 97.62 456 GLU A O 1
ATOM 3711 N N . LEU A 1 457 ? -12.938 42.719 13.758 1 98.06 457 LEU A N 1
ATOM 3712 C CA . LEU A 1 457 ? -12.383 41.75 12.82 1 98.06 457 LEU A CA 1
ATOM 3713 C C . LEU A 1 457 ? -10.867 41.875 12.734 1 98.06 457 LEU A C 1
ATOM 3715 O O . LEU A 1 457 ? -10.156 40.875 12.781 1 98.06 457 LEU A O 1
ATOM 3719 N N . GLU A 1 458 ? -10.43 43.031 12.633 1 97.38 458 GLU A N 1
ATOM 3720 C CA . GLU A 1 458 ? -9 43.312 12.555 1 97.38 458 GLU A CA 1
ATOM 3721 C C . GLU A 1 458 ? -8.281 42.875 13.836 1 97.38 458 GLU A C 1
ATOM 3723 O O . GLU A 1 458 ? -7.18 42.344 13.781 1 97.38 458 GLU A O 1
ATOM 3728 N N . ARG A 1 459 ? -8.898 43.156 14.969 1 97.88 459 ARG A N 1
ATOM 3729 C CA . ARG A 1 459 ? -8.32 42.781 16.25 1 97.88 459 ARG A CA 1
ATOM 3730 C C . ARG A 1 459 ? -8.117 41.281 16.328 1 97.88 459 ARG A C 1
ATOM 3732 O O . ARG A 1 459 ? -7.039 40.812 16.703 1 97.88 459 ARG A O 1
ATOM 3739 N N . ARG A 1 460 ? -9.117 40.5 16 1 98.38 460 ARG A N 1
ATOM 3740 C CA . ARG A 1 460 ? -9.039 39.062 16.031 1 98.38 460 ARG A CA 1
ATOM 3741 C C . ARG A 1 460 ? -7.969 38.531 15.078 1 98.38 460 ARG A C 1
ATOM 3743 O O . ARG A 1 460 ? -7.203 37.625 15.414 1 98.38 460 ARG A O 1
ATOM 3750 N N . ALA A 1 461 ? -7.941 39.125 13.891 1 98.25 461 ALA A N 1
ATOM 3751 C CA . ALA A 1 461 ? -6.938 38.75 12.891 1 98.25 461 ALA A CA 1
ATOM 3752 C C . ALA A 1 461 ? -5.527 38.969 13.422 1 98.25 461 ALA A C 1
ATOM 3754 O O . ALA A 1 461 ? -4.648 38.125 13.266 1 98.25 461 ALA A O 1
ATOM 3755 N N . ASN A 1 462 ? -5.297 40.062 14.07 1 97.12 462 ASN A N 1
ATOM 3756 C CA . ASN A 1 462 ? -3.994 40.406 14.633 1 97.12 462 ASN A CA 1
ATOM 3757 C C . ASN A 1 462 ? -3.594 39.469 15.75 1 97.12 462 ASN A C 1
ATOM 3759 O O . ASN A 1 462 ? -2.432 39.062 15.852 1 97.12 462 ASN A O 1
ATOM 3763 N N . ILE A 1 463 ? -4.547 39.156 16.562 1 97.88 463 ILE A N 1
ATOM 3764 C CA . ILE A 1 463 ? -4.277 38.188 17.625 1 97.88 463 ILE A CA 1
ATOM 3765 C C . ILE A 1 463 ? -3.865 36.844 17.031 1 97.88 463 ILE A C 1
ATOM 3767 O O . ILE A 1 463 ? -2.93 36.188 17.516 1 97.88 463 ILE A O 1
ATOM 3771 N N . GLY A 1 464 ? -4.625 36.469 15.969 1 97.94 464 GLY A N 1
ATOM 3772 C CA . GLY A 1 464 ? -4.258 35.219 15.273 1 97.94 464 GLY A CA 1
ATOM 3773 C C . GLY A 1 464 ? -2.83 35.25 14.766 1 97.94 464 GLY A C 1
ATOM 3774 O O . GLY A 1 464 ? -2.1 34.25 14.93 1 97.94 464 GLY A O 1
ATOM 3775 N N . ARG A 1 465 ? -2.41 36.25 14.141 1 96.44 465 ARG A N 1
ATOM 3776 C CA . ARG A 1 465 ? -1.056 36.375 13.609 1 96.44 465 ARG A CA 1
ATOM 3777 C C . ARG A 1 465 ? -0.028 36.406 14.734 1 96.44 465 ARG A C 1
ATOM 3779 O O . ARG A 1 465 ? 1.021 35.781 14.641 1 96.44 465 ARG A O 1
ATOM 3786 N N . ASP A 1 466 ? -0.306 37.188 15.82 1 95.62 466 ASP A N 1
ATOM 3787 C CA . ASP A 1 466 ? 0.592 37.25 16.969 1 95.62 466 ASP A CA 1
ATOM 3788 C C . ASP A 1 466 ? 0.812 35.875 17.578 1 95.62 466 ASP A C 1
ATOM 3790 O O . ASP A 1 466 ? 1.937 35.5 17.922 1 95.62 466 ASP A O 1
ATOM 3794 N N . ARG A 1 467 ? -0.219 35.156 17.625 1 96.44 467 ARG A N 1
ATOM 3795 C CA . ARG A 1 467 ? -0.125 33.781 18.172 1 96.44 467 ARG A CA 1
ATOM 3796 C C . ARG A 1 467 ? 0.662 32.875 17.25 1 96.44 467 ARG A C 1
ATOM 3798 O O . ARG A 1 467 ? 1.362 31.969 17.719 1 96.44 467 ARG A O 1
ATOM 3805 N N . TYR A 1 468 ? 0.485 33.094 15.961 1 96.31 468 TYR A N 1
ATOM 3806 C CA . TYR A 1 468 ? 1.334 32.344 15.023 1 96.31 468 TYR A CA 1
ATOM 3807 C C . TYR A 1 468 ? 2.809 32.625 15.297 1 96.31 468 TYR A C 1
ATOM 3809 O O . TYR A 1 468 ? 3.623 31.703 15.336 1 96.31 468 TYR A O 1
ATOM 3817 N N . LEU A 1 469 ? 3.164 33.844 15.508 1 93.62 469 LEU A N 1
ATOM 3818 C CA . LEU A 1 469 ? 4.547 34.25 15.75 1 93.62 469 LEU A CA 1
ATOM 3819 C C . LEU A 1 469 ? 5.051 33.688 17.078 1 93.62 469 LEU A C 1
ATOM 3821 O O . LEU A 1 469 ? 6.203 33.25 17.172 1 93.62 469 LEU A O 1
ATOM 3825 N N . GLU A 1 470 ? 4.199 33.688 18.031 1 93.56 470 GLU A N 1
ATOM 3826 C CA . GLU A 1 470 ? 4.555 33.094 19.312 1 93.56 470 GLU A CA 1
ATOM 3827 C C . GLU A 1 470 ? 4.766 31.578 19.172 1 93.56 470 GLU A C 1
ATOM 3829 O O . GLU A 1 470 ? 5.617 31 19.844 1 93.56 470 GLU A O 1
ATOM 3834 N N . GLN A 1 471 ? 4.008 30.969 18.344 1 95.19 471 GLN A N 1
ATOM 3835 C CA . GLN A 1 471 ? 4.09 29.531 18.125 1 95.19 471 GLN A CA 1
ATOM 3836 C C . GLN A 1 471 ? 5.426 29.141 17.484 1 95.19 471 GLN A C 1
ATOM 3838 O O . GLN A 1 471 ? 6.004 28.109 17.828 1 95.19 471 GLN A O 1
ATOM 3843 N N . ILE A 1 472 ? 5.887 29.922 16.562 1 94.44 472 ILE A N 1
ATOM 3844 C CA . ILE A 1 472 ? 7.184 29.656 15.945 1 94.44 472 ILE A CA 1
ATOM 3845 C C . ILE A 1 472 ? 8.281 29.734 17.016 1 94.44 472 ILE A C 1
ATOM 3847 O O . ILE A 1 472 ? 9.203 28.922 17.016 1 94.44 472 ILE A O 1
ATOM 3851 N N . LYS A 1 473 ? 8.195 30.75 17.859 1 92.81 473 LYS A N 1
ATOM 3852 C CA . LYS A 1 473 ? 9.172 30.891 18.938 1 92.81 473 LYS A CA 1
ATOM 3853 C C . LYS A 1 473 ? 9.117 29.703 19.906 1 92.81 473 LYS A C 1
ATOM 3855 O O . LYS A 1 473 ? 10.156 29.203 20.328 1 92.81 473 LYS A O 1
ATOM 3860 N N . PHE A 1 474 ? 7.93 29.344 20.172 1 95.25 474 PHE A N 1
ATOM 3861 C CA . PHE A 1 474 ? 7.742 28.188 21.047 1 95.25 474 PHE A CA 1
ATOM 3862 C C . PHE A 1 474 ? 8.352 26.938 20.438 1 95.25 474 PHE A C 1
ATOM 3864 O O . PHE A 1 474 ? 9.086 26.203 21.094 1 95.25 474 PHE A O 1
ATOM 3871 N N . PHE A 1 475 ? 8.031 26.75 19.188 1 96.88 475 PHE A N 1
ATOM 3872 C CA . PHE A 1 475 ? 8.539 25.578 18.484 1 96.88 475 PHE A CA 1
ATOM 3873 C C . PHE A 1 475 ? 10.062 25.562 18.469 1 96.88 475 PHE A C 1
ATOM 3875 O O . PHE A 1 475 ? 10.688 24.531 18.734 1 96.88 475 PHE A O 1
ATOM 3882 N N . ARG A 1 476 ? 10.633 26.672 18.156 1 94.5 476 ARG A N 1
ATOM 3883 C CA . ARG A 1 476 ? 12.086 26.797 18.172 1 94.5 476 ARG A CA 1
ATOM 3884 C C . ARG A 1 476 ? 12.672 26.406 19.516 1 94.5 476 ARG A C 1
ATOM 3886 O O . ARG A 1 476 ? 13.633 25.641 19.594 1 94.5 476 ARG A O 1
ATOM 3893 N N . ARG A 1 477 ? 12.117 26.922 20.547 1 95.44 477 ARG A N 1
ATOM 3894 C CA . ARG A 1 477 ? 12.594 26.609 21.891 1 95.44 477 ARG A CA 1
ATOM 3895 C C . ARG A 1 477 ? 12.461 25.125 22.188 1 95.44 477 ARG A C 1
ATOM 3897 O O . ARG A 1 477 ? 13.383 24.516 22.719 1 95.44 477 ARG A O 1
ATOM 3904 N N . LYS A 1 478 ? 11.383 24.531 21.828 1 97.5 478 LYS A N 1
ATOM 3905 C CA . LYS A 1 478 ? 11.133 23.125 22.094 1 97.5 478 LYS A CA 1
ATOM 3906 C C . LYS A 1 478 ? 12.086 22.234 21.297 1 97.5 478 LYS A C 1
ATOM 3908 O O . LYS A 1 478 ? 12.523 21.188 21.797 1 97.5 478 LYS A O 1
ATOM 3913 N N . MET A 1 479 ? 12.352 22.609 20.078 1 97.25 479 MET A N 1
ATOM 3914 C CA . MET A 1 479 ? 13.32 21.859 19.281 1 97.25 479 MET A CA 1
ATOM 3915 C C . MET A 1 479 ? 14.703 21.922 19.922 1 97.25 479 MET A C 1
ATOM 3917 O O . MET A 1 479 ? 15.438 20.922 19.922 1 97.25 479 MET A O 1
ATOM 3921 N N . THR A 1 480 ? 15.031 23.062 20.453 1 95.31 480 THR A N 1
ATOM 3922 C CA . THR A 1 480 ? 16.297 23.188 21.172 1 95.31 480 THR A CA 1
ATOM 3923 C C . THR A 1 480 ? 16.312 22.281 22.391 1 95.31 480 THR A C 1
ATOM 3925 O O . THR A 1 480 ? 17.312 21.594 22.641 1 95.31 480 THR A O 1
ATOM 3928 N N . GLU A 1 481 ? 15.258 22.297 23.094 1 97.25 481 GLU A N 1
ATOM 3929 C CA . GLU A 1 481 ? 15.148 21.406 24.25 1 97.25 481 GLU A CA 1
ATOM 3930 C C . GLU A 1 481 ? 15.25 19.938 23.828 1 97.25 481 GLU A C 1
ATOM 3932 O O . GLU A 1 481 ? 15.852 19.125 24.531 1 97.25 481 GLU A O 1
ATOM 3937 N N . PHE A 1 482 ? 14.625 19.672 22.781 1 97.94 482 PHE A N 1
ATOM 3938 C CA . PHE A 1 482 ? 14.617 18.297 22.297 1 97.94 482 PHE A CA 1
ATOM 3939 C C . PHE A 1 482 ? 16.031 17.844 21.922 1 97.94 482 PHE A C 1
ATOM 3941 O O . PHE A 1 482 ? 16.438 16.719 22.234 1 97.94 482 PHE A O 1
ATOM 3948 N N . ILE A 1 483 ? 16.812 18.688 21.25 1 96.25 483 ILE A N 1
ATOM 3949 C CA . ILE A 1 483 ? 18.203 18.391 20.953 1 96.25 483 ILE A CA 1
ATOM 3950 C C . ILE A 1 483 ? 18.953 18.125 22.266 1 96.25 483 ILE A C 1
ATOM 3952 O O . ILE A 1 483 ? 19.75 17.172 22.344 1 96.25 483 ILE A O 1
ATOM 3956 N N . GLY A 1 484 ? 18.734 19 23.234 1 95.69 484 GLY A N 1
ATOM 3957 C CA . GLY A 1 484 ? 19.344 18.781 24.531 1 95.69 484 GLY A CA 1
ATOM 3958 C C . GLY A 1 484 ? 19 17.422 25.125 1 95.69 484 GLY A C 1
ATOM 3959 O O . GLY A 1 484 ? 19.859 16.766 25.719 1 95.69 484 GLY A O 1
ATOM 3960 N N . GLU A 1 485 ? 17.75 17.031 24.953 1 95.88 485 GLU A N 1
ATOM 3961 C CA . GLU A 1 485 ? 17.281 15.742 25.453 1 95.88 485 GLU A CA 1
ATOM 3962 C C . GLU A 1 485 ? 17.969 14.594 24.719 1 95.88 485 GLU A C 1
ATOM 3964 O O . GLU A 1 485 ? 18.406 13.625 25.344 1 95.88 485 GLU A O 1
ATOM 3969 N N . LEU A 1 486 ? 18.047 14.672 23.438 1 94.81 486 LEU A N 1
ATOM 3970 C CA . LEU A 1 486 ? 18.641 13.625 22.609 1 94.81 486 LEU A CA 1
ATOM 3971 C C . LEU A 1 486 ? 20.125 13.469 22.922 1 94.81 486 LEU A C 1
ATOM 3973 O O . LEU A 1 486 ? 20.672 12.359 22.875 1 94.81 486 LEU A O 1
ATOM 3977 N N . THR A 1 487 ? 20.797 14.586 23.281 1 92.75 487 THR A N 1
ATOM 3978 C CA . THR A 1 487 ? 22.234 14.57 23.516 1 92.75 487 THR A CA 1
ATOM 3979 C C . THR A 1 487 ? 22.547 14.398 25 1 92.75 487 THR A C 1
ATOM 3981 O O . THR A 1 487 ? 23.703 14.375 25.391 1 92.75 487 THR A O 1
ATOM 3984 N N . GLY A 1 488 ? 21.594 14.367 25.812 1 92.25 488 GLY A N 1
ATOM 3985 C CA . GLY A 1 488 ? 21.766 14.164 27.25 1 92.25 488 GLY A CA 1
ATOM 3986 C C . GLY A 1 488 ? 22.172 15.43 27.969 1 92.25 488 GLY A C 1
ATOM 3987 O O . GLY A 1 488 ? 22.656 15.375 29.109 1 92.25 488 GLY A O 1
ATOM 3988 N N . GLN A 1 489 ? 22.016 16.594 27.375 1 93.25 489 GLN A N 1
ATOM 3989 C CA . GLN A 1 489 ? 22.453 17.859 27.953 1 93.25 489 GLN A CA 1
ATOM 3990 C C . GLN A 1 489 ? 21.344 18.484 28.812 1 93.25 489 GLN A C 1
ATOM 3992 O O . GLN A 1 489 ? 21.625 19.219 29.75 1 93.25 489 GLN A O 1
ATOM 3997 N N . SER A 1 490 ? 20.125 18.25 28.422 1 93.56 490 SER A N 1
ATOM 3998 C CA . SER A 1 490 ? 18.969 18.766 29.156 1 93.56 490 SER A CA 1
ATOM 3999 C C . SER A 1 490 ? 17.766 17.859 29 1 93.56 490 SER A C 1
ATOM 4001 O O . SER A 1 490 ? 17.844 16.844 28.312 1 93.56 490 SER A O 1
ATOM 4003 N N . THR A 1 491 ? 16.734 18.188 29.75 1 94.5 491 THR A N 1
ATOM 4004 C CA . THR A 1 491 ? 15.5 17.406 29.672 1 94.5 491 THR A CA 1
ATOM 4005 C C . THR A 1 491 ? 14.383 18.219 29.031 1 94.5 491 THR A C 1
ATOM 4007 O O . THR A 1 491 ? 14.203 19.406 29.344 1 94.5 491 THR A O 1
ATOM 4010 N N . PHE A 1 492 ? 13.781 17.641 28.094 1 97.12 492 PHE A N 1
ATOM 4011 C CA . PHE A 1 492 ? 12.625 18.266 27.453 1 97.12 492 PHE A CA 1
ATOM 4012 C C . PHE A 1 492 ? 11.453 18.344 28.422 1 97.12 492 PHE A C 1
ATOM 4014 O O . PHE A 1 492 ? 11.125 17.359 29.094 1 97.12 492 PHE A O 1
ATOM 4021 N N . LYS A 1 493 ? 10.812 19.484 28.547 1 95.94 493 LYS A N 1
ATOM 4022 C CA . LYS A 1 493 ? 9.672 19.672 29.438 1 95.94 493 LYS A CA 1
ATOM 4023 C C . LYS A 1 493 ? 8.398 19.969 28.656 1 95.94 493 LYS A C 1
ATOM 4025 O O . LYS A 1 493 ? 8.344 20.938 27.891 1 95.94 493 LYS A O 1
ATOM 4030 N N . ASN A 1 494 ? 7.418 19.109 28.844 1 96.44 494 ASN A N 1
ATOM 4031 C CA . ASN A 1 494 ? 6.117 19.359 28.234 1 96.44 494 ASN A CA 1
ATOM 4032 C C . ASN A 1 494 ? 5.402 20.531 28.891 1 96.44 494 ASN A C 1
ATOM 4034 O O . ASN A 1 494 ? 5.223 20.547 30.109 1 96.44 494 ASN A O 1
ATOM 4038 N N . GLU A 1 495 ? 5.035 21.609 28.203 1 93.56 495 GLU A N 1
ATOM 4039 C CA . GLU A 1 495 ? 4.332 22.812 28.672 1 93.56 495 GLU A CA 1
ATOM 4040 C C . GLU A 1 495 ? 2.924 22.875 28.094 1 93.56 495 GLU A C 1
ATOM 4042 O O . GLU A 1 495 ? 2.711 23.5 27.047 1 93.56 495 GLU A O 1
ATOM 4047 N N . LEU A 1 496 ? 2.012 22.156 28.703 1 87.44 496 LEU A N 1
ATOM 4048 C CA . LEU A 1 496 ? 0.617 22.188 28.281 1 87.44 496 LEU A CA 1
ATOM 4049 C C . LEU A 1 496 ? -0.173 23.234 29.078 1 87.44 496 LEU A C 1
ATOM 4051 O O . LEU A 1 496 ? -0.001 23.344 30.281 1 87.44 496 LEU A O 1
ATOM 4055 N N . ALA A 1 497 ? -0.209 24.516 28.719 1 68.56 497 ALA A N 1
ATOM 4056 C CA . ALA A 1 497 ? -0.948 25.484 29.531 1 68.56 497 ALA A CA 1
ATOM 4057 C C . ALA A 1 497 ? -2.057 24.797 30.328 1 68.56 497 ALA A C 1
ATOM 4059 O O . ALA A 1 497 ? -2.672 23.844 29.844 1 68.56 497 ALA A O 1
ATOM 4060 N N . GLU A 1 498 ? -1.938 24.766 31.609 1 53.84 498 GLU A N 1
ATOM 4061 C CA . GLU A 1 498 ? -2.936 24.234 32.531 1 53.84 498 GLU A CA 1
ATOM 4062 C C . GLU A 1 498 ? -4.352 24.516 32.031 1 53.84 498 GLU A C 1
ATOM 4064 O O . GLU A 1 498 ? -4.656 25.641 31.641 1 53.84 498 GLU A O 1
ATOM 4069 N N . GLU A 1 499 ? -4.938 23.703 31.25 1 47.81 499 GLU A N 1
ATOM 4070 C CA . GLU A 1 499 ? -6.367 23.844 30.969 1 47.81 499 GLU A CA 1
ATOM 4071 C C . GLU A 1 499 ? -7.109 24.406 32.188 1 47.81 499 GLU A C 1
ATOM 4073 O O . GLU A 1 499 ? -6.762 24.109 33.312 1 47.81 499 GLU A O 1
ATOM 4078 N N . GLU A 1 500 ? -7.688 25.609 32.031 1 38.03 500 GLU A N 1
ATOM 4079 C CA . GLU A 1 500 ? -8.703 25.984 33.031 1 38.03 500 GLU A CA 1
ATOM 4080 C C . GLU A 1 500 ? -9.531 24.781 33.469 1 38.03 500 GLU A C 1
ATOM 4082 O O . GLU A 1 500 ? -10.086 24.078 32.625 1 38.03 500 GLU A O 1
ATOM 4087 N N . GLU A 1 501 ? -9.133 24.016 34.438 1 35.97 501 GLU A N 1
ATOM 4088 C CA . GLU A 1 501 ? -10.07 23.125 35.125 1 35.97 501 GLU A CA 1
ATOM 4089 C C . GLU A 1 501 ? -11.508 23.641 34.969 1 35.97 501 GLU A C 1
ATOM 4091 O O . GLU A 1 501 ? -11.758 24.844 35.125 1 35.97 501 GLU A O 1
ATOM 4096 N N . ASP A 1 502 ? -12.344 23.031 34.188 1 33.34 502 ASP A N 1
ATOM 4097 C CA . ASP A 1 502 ? -13.766 23.312 34.344 1 33.34 502 ASP A CA 1
ATOM 4098 C C . ASP A 1 502 ? -14.078 23.75 35.781 1 33.34 502 ASP A C 1
ATOM 4100 O O . ASP A 1 502 ? -14.016 22.953 36.719 1 33.34 502 ASP A O 1
ATOM 4104 N N . ARG A 1 503 ? -13.648 24.906 36.281 1 25.73 503 ARG A N 1
ATOM 4105 C CA . ARG A 1 503 ? -14.609 25.5 37.219 1 25.73 503 ARG A CA 1
ATOM 4106 C C . ARG A 1 503 ? -15.906 25.859 36.5 1 25.73 503 ARG A C 1
ATOM 4108 O O . ARG A 1 503 ? -15.891 26.359 35.375 1 25.73 503 ARG A O 1
ATOM 4115 N N . MET B 1 1 ? -58.688 25.094 -32.406 1 23.16 1 MET B N 1
ATOM 4116 C CA . MET B 1 1 ? -58.812 24.344 -31.156 1 23.16 1 MET B CA 1
ATOM 4117 C C . MET B 1 1 ? -58.312 22.922 -31.312 1 23.16 1 MET B C 1
ATOM 4119 O O . MET B 1 1 ? -58.531 22.078 -30.438 1 23.16 1 MET B O 1
ATOM 4123 N N . ASN B 1 2 ? -58 22.547 -32.531 1 23.58 2 ASN B N 1
ATOM 4124 C CA . ASN B 1 2 ? -57.594 21.25 -33.062 1 23.58 2 ASN B CA 1
ATOM 4125 C C . ASN B 1 2 ? -56.406 20.656 -32.344 1 23.58 2 ASN B C 1
ATOM 4127 O O . ASN B 1 2 ? -55.344 21.25 -32.312 1 23.58 2 ASN B O 1
ATOM 4131 N N . GLU B 1 3 ? -56.688 19.844 -31.25 1 23.22 3 GLU B N 1
ATOM 4132 C CA . GLU B 1 3 ? -56 19.188 -30.141 1 23.22 3 GLU B CA 1
ATOM 4133 C C . GLU B 1 3 ? -55 18.172 -30.641 1 23.22 3 GLU B C 1
ATOM 4135 O O . GLU B 1 3 ? -55.375 17.109 -31.141 1 23.22 3 GLU B O 1
ATOM 4140 N N . GLN B 1 4 ? -54.031 18.594 -31.469 1 22.27 4 GLN B N 1
ATOM 4141 C CA . GLN B 1 4 ? -53.062 17.719 -32.156 1 22.27 4 GLN B CA 1
ATOM 4142 C C . GLN B 1 4 ? -52.375 16.812 -31.141 1 22.27 4 GLN B C 1
ATOM 4144 O O . GLN B 1 4 ? -51.812 17.281 -30.156 1 22.27 4 GLN B O 1
ATOM 4149 N N . ASN B 1 5 ? -52.875 15.523 -31 1 23.17 5 ASN B N 1
ATOM 4150 C CA . ASN B 1 5 ? -52.594 14.43 -30.078 1 23.17 5 ASN B CA 1
ATOM 4151 C C . ASN B 1 5 ? -51.125 13.984 -30.156 1 23.17 5 ASN B C 1
ATOM 4153 O O . ASN B 1 5 ? -50.688 13.477 -31.188 1 23.17 5 ASN B O 1
ATOM 4157 N N . PRO B 1 6 ? -50.125 14.688 -29.578 1 26.08 6 PRO B N 1
ATOM 4158 C CA . PRO B 1 6 ? -48.719 14.391 -29.797 1 26.08 6 PRO B CA 1
ATOM 4159 C C . PRO B 1 6 ? -48.344 12.961 -29.406 1 26.08 6 PRO B C 1
ATOM 4161 O O . PRO B 1 6 ? -48.594 12.547 -28.266 1 26.08 6 PRO B O 1
ATOM 4164 N N . TYR B 1 7 ? -48.5 11.961 -30.25 1 21.42 7 TYR B N 1
ATOM 4165 C CA . TYR B 1 7 ? -48.125 10.555 -30.109 1 21.42 7 TYR B CA 1
ATOM 4166 C C . TYR B 1 7 ? -46.688 10.406 -29.625 1 21.42 7 TYR B C 1
ATOM 4168 O O . TYR B 1 7 ? -45.75 10.727 -30.375 1 21.42 7 TYR B O 1
ATOM 4176 N N . ARG B 1 8 ? -46.406 10.633 -28.297 1 23.47 8 ARG B N 1
ATOM 4177 C CA . ARG B 1 8 ? -45.125 10.461 -27.625 1 23.47 8 ARG B CA 1
ATOM 4178 C C . ARG B 1 8 ? -44.562 9.055 -27.859 1 23.47 8 ARG B C 1
ATOM 4180 O O . ARG B 1 8 ? -45.188 8.07 -27.453 1 23.47 8 ARG B O 1
ATOM 4187 N N . GLU B 1 9 ? -43.906 8.734 -28.984 1 20.62 9 GLU B N 1
ATOM 4188 C CA . GLU B 1 9 ? -43.281 7.461 -29.312 1 20.62 9 GLU B CA 1
ATOM 4189 C C . GLU B 1 9 ? -42.375 6.973 -28.172 1 20.62 9 GLU B C 1
ATOM 4191 O O . GLU B 1 9 ? -41.469 7.684 -27.75 1 20.62 9 GLU B O 1
ATOM 4196 N N . HIS B 1 10 ? -42.906 6.145 -27.234 1 22 10 HIS B N 1
ATOM 4197 C CA . HIS B 1 10 ? -42.344 5.352 -26.156 1 22 10 HIS B CA 1
ATOM 4198 C C . HIS B 1 10 ? -41.156 4.5 -26.656 1 22 10 HIS B C 1
ATOM 4200 O O . HIS B 1 10 ? -41.375 3.557 -27.422 1 22 10 HIS B O 1
ATOM 4206 N N . ASN B 1 11 ? -40.094 5.145 -27.094 1 21.77 11 ASN B N 1
ATOM 4207 C CA . ASN B 1 11 ? -38.938 4.352 -27.469 1 21.77 11 ASN B CA 1
ATOM 4208 C C . ASN B 1 11 ? -38.594 3.297 -26.406 1 21.77 11 ASN B C 1
ATOM 4210 O O . ASN B 1 11 ? -38.375 3.629 -25.25 1 21.77 11 ASN B O 1
ATOM 4214 N N . VAL B 1 12 ? -39.094 2.078 -26.484 1 22.02 12 VAL B N 1
ATOM 4215 C CA . VAL B 1 12 ? -38.812 0.815 -25.812 1 22.02 12 VAL B CA 1
ATOM 4216 C C . VAL B 1 12 ? -37.312 0.588 -25.719 1 22.02 12 VAL B C 1
ATOM 4218 O O . VAL B 1 12 ? -36.625 0.401 -26.734 1 22.02 12 VAL B O 1
ATOM 4221 N N . ALA B 1 13 ? -36.656 1.355 -24.875 1 23.06 13 ALA B N 1
ATOM 4222 C CA . ALA B 1 13 ? -35.25 1.089 -24.531 1 23.06 13 ALA B CA 1
ATOM 4223 C C . ALA B 1 13 ? -35.031 -0.389 -24.219 1 23.06 13 ALA B C 1
ATOM 4225 O O . ALA B 1 13 ? -35.594 -0.914 -23.266 1 23.06 13 ALA B O 1
ATOM 4226 N N . CYS B 1 14 ? -34.844 -1.284 -25.25 1 22.41 14 CYS B N 1
ATOM 4227 C CA . CYS B 1 14 ? -34.438 -2.686 -25.203 1 22.41 14 CYS B CA 1
ATOM 4228 C C . CYS B 1 14 ? -33.312 -2.902 -24.219 1 22.41 14 CYS B C 1
ATOM 4230 O O . CYS B 1 14 ? -32.25 -2.326 -24.359 1 22.41 14 CYS B O 1
ATOM 4232 N N . TYR B 1 15 ? -33.656 -3.062 -22.953 1 24.77 15 TYR B N 1
ATOM 4233 C CA . TYR B 1 15 ? -32.844 -3.566 -21.859 1 24.77 15 TYR B CA 1
ATOM 4234 C C . TYR B 1 15 ? -32 -4.766 -22.312 1 24.77 15 TYR B C 1
ATOM 4236 O O . TYR B 1 15 ? -32.531 -5.867 -22.469 1 24.77 15 TYR B O 1
ATOM 4244 N N . GLY B 1 16 ? -31.125 -4.516 -23.266 1 26.08 16 GLY B N 1
ATOM 4245 C CA . GLY B 1 16 ? -30.156 -5.512 -23.719 1 26.08 16 GLY B CA 1
ATOM 4246 C C . GLY B 1 16 ? -29.516 -6.277 -22.578 1 26.08 16 GLY B C 1
ATOM 4247 O O . GLY B 1 16 ? -29.141 -5.688 -21.562 1 26.08 16 GLY B O 1
ATOM 4248 N N . LEU B 1 17 ? -29.938 -7.492 -22.453 1 30.19 17 LEU B N 1
ATOM 4249 C CA . LEU B 1 17 ? -29.344 -8.477 -21.547 1 30.19 17 LEU B CA 1
ATOM 4250 C C . LEU B 1 17 ? -27.828 -8.328 -21.5 1 30.19 17 LEU B C 1
ATOM 4252 O O . LEU B 1 17 ? -27.156 -8.453 -22.516 1 30.19 17 LEU B O 1
ATOM 4256 N N . ARG B 1 18 ? -27.438 -7.547 -20.641 1 32.69 18 ARG B N 1
ATOM 4257 C CA . ARG B 1 18 ? -26 -7.355 -20.5 1 32.69 18 ARG B CA 1
ATOM 4258 C C . ARG B 1 18 ? -25.266 -8.688 -20.562 1 32.69 18 ARG B C 1
ATOM 4260 O O . ARG B 1 18 ? -25.688 -9.672 -19.969 1 32.69 18 ARG B O 1
ATOM 4267 N N . PRO B 1 19 ? -24.344 -8.867 -21.469 1 33.97 19 PRO B N 1
ATOM 4268 C CA . PRO B 1 19 ? -23.547 -10.078 -21.656 1 33.97 19 PRO B CA 1
ATOM 4269 C C . PRO B 1 19 ? -23.062 -10.68 -20.344 1 33.97 19 PRO B C 1
ATOM 4271 O O . PRO B 1 19 ? -22.844 -11.891 -20.266 1 33.97 19 PRO B O 1
ATOM 4274 N N . SER B 1 20 ? -23.062 -9.969 -19.328 1 36.47 20 SER B N 1
ATOM 4275 C CA . SER B 1 20 ? -22.594 -10.484 -18.047 1 36.47 20 SER B CA 1
ATOM 4276 C C . SER B 1 20 ? -23.609 -11.445 -17.438 1 36.47 20 SER B C 1
ATOM 4278 O O . SER B 1 20 ? -23.234 -12.383 -16.719 1 36.47 20 SER B O 1
ATOM 4280 N N . ARG B 1 21 ? -24.844 -11.203 -17.641 1 42.72 21 ARG B N 1
ATOM 4281 C CA . ARG B 1 21 ? -25.875 -12.094 -17.125 1 42.72 21 ARG B CA 1
ATOM 4282 C C . ARG B 1 21 ? -25.906 -13.414 -17.891 1 42.72 21 ARG B C 1
ATOM 4284 O O . ARG B 1 21 ? -26.156 -14.469 -17.312 1 42.72 21 ARG B O 1
ATOM 4291 N N . LEU B 1 22 ? -25.656 -13.25 -19.141 1 35.78 22 LEU B N 1
ATOM 4292 C CA . LEU B 1 22 ? -25.641 -14.477 -19.922 1 35.78 22 LEU B CA 1
ATOM 4293 C C . LEU B 1 22 ? -24.484 -15.375 -19.516 1 35.78 22 LEU B C 1
ATOM 4295 O O . LEU B 1 22 ? -24.641 -16.594 -19.438 1 35.78 22 LEU B O 1
ATOM 4299 N N . ILE B 1 23 ? -23.438 -14.789 -19.156 1 39.41 23 ILE B N 1
ATOM 4300 C CA . ILE B 1 23 ? -22.281 -15.57 -18.719 1 39.41 23 ILE B CA 1
ATOM 4301 C C . ILE B 1 23 ? -22.562 -16.172 -17.344 1 39.41 23 ILE B C 1
ATOM 4303 O O . ILE B 1 23 ? -22.281 -17.344 -17.109 1 39.41 23 ILE B O 1
ATOM 4307 N N . LEU B 1 24 ? -23.281 -15.438 -16.578 1 43.38 24 LEU B N 1
ATOM 4308 C CA . LEU B 1 24 ? -23.641 -15.977 -15.273 1 43.38 24 LEU B CA 1
ATOM 4309 C C . LEU B 1 24 ? -24.609 -17.141 -15.422 1 43.38 24 LEU B C 1
ATOM 4311 O O . LEU B 1 24 ? -24.469 -18.172 -14.75 1 43.38 24 LEU B O 1
ATOM 4315 N N . LEU B 1 25 ? -25.484 -17.047 -16.359 1 43.75 25 LEU B N 1
ATOM 4316 C CA . LEU B 1 25 ? -26.453 -18.109 -16.578 1 43.75 25 LEU B CA 1
ATOM 4317 C C . LEU B 1 25 ? -25.766 -19.344 -17.172 1 43.75 25 LEU B C 1
ATOM 4319 O O . LEU B 1 25 ? -26.109 -20.469 -16.828 1 43.75 25 LEU B O 1
ATOM 4323 N N . SER B 1 26 ? -24.797 -19.109 -17.969 1 42.41 26 SER B N 1
ATOM 4324 C CA . SER B 1 26 ? -24.078 -20.25 -18.531 1 42.41 26 SER B CA 1
ATOM 4325 C C . SER B 1 26 ? -23.219 -20.938 -17.484 1 42.41 26 SER B C 1
ATOM 4327 O O . SER B 1 26 ? -23.078 -22.156 -17.5 1 42.41 26 SER B O 1
ATOM 4329 N N . VAL B 1 27 ? -22.641 -20.188 -16.641 1 45.28 27 VAL B N 1
ATOM 4330 C CA . VAL B 1 27 ? -21.875 -20.734 -15.539 1 45.28 27 VAL B CA 1
ATOM 4331 C C . VAL B 1 27 ? -22.797 -21.516 -14.602 1 45.28 27 VAL B C 1
ATOM 4333 O O . VAL B 1 27 ? -22.453 -22.625 -14.18 1 45.28 27 VAL B O 1
ATOM 4336 N N . LEU B 1 28 ? -23.953 -21.031 -14.484 1 45.28 28 LEU B N 1
ATOM 4337 C CA . LEU B 1 28 ? -24.922 -21.688 -13.617 1 45.28 28 LEU B CA 1
ATOM 4338 C C . LEU B 1 28 ? -25.422 -22.984 -14.25 1 45.28 28 LEU B C 1
ATOM 4340 O O . LEU B 1 28 ? -25.625 -23.984 -13.562 1 45.28 28 LEU B O 1
ATOM 4344 N N . ALA B 1 29 ? -25.562 -22.906 -15.492 1 44.72 29 ALA B N 1
ATOM 4345 C CA . ALA B 1 29 ? -26 -24.109 -16.203 1 44.72 29 ALA B CA 1
ATOM 4346 C C . ALA B 1 29 ? -24.922 -25.188 -16.172 1 44.72 29 ALA B C 1
ATOM 4348 O O . ALA B 1 29 ? -25.219 -26.375 -16 1 44.72 29 ALA B O 1
ATOM 4349 N N . THR B 1 30 ? -23.766 -24.781 -16.188 1 45.19 30 THR B N 1
ATOM 4350 C CA . THR B 1 30 ? -22.672 -25.75 -16.094 1 45.19 30 THR B CA 1
ATOM 4351 C C . THR B 1 30 ? -22.562 -26.297 -14.664 1 45.19 30 THR B C 1
ATOM 4353 O O . THR B 1 30 ? -22.328 -27.484 -14.469 1 45.19 30 THR B O 1
ATOM 4356 N N . CYS B 1 31 ? -22.844 -25.453 -13.766 1 46.06 31 CYS B N 1
ATOM 4357 C CA . CYS B 1 31 ? -22.859 -25.938 -12.383 1 46.06 31 CYS B CA 1
ATOM 4358 C C . CYS B 1 31 ? -23.969 -26.953 -12.172 1 46.06 31 CYS B C 1
ATOM 4360 O O . CYS B 1 31 ? -23.766 -27.969 -11.508 1 46.06 31 CYS B O 1
ATOM 4362 N N . ALA B 1 32 ? -25.141 -26.703 -12.711 1 44.69 32 ALA B N 1
ATOM 4363 C CA . ALA B 1 32 ? -26.25 -27.656 -12.633 1 44.69 32 ALA B CA 1
ATOM 4364 C C . ALA B 1 32 ? -25.891 -28.969 -13.312 1 44.69 32 ALA B C 1
ATOM 4366 O O . ALA B 1 32 ? -26.203 -30.047 -12.805 1 44.69 32 ALA B O 1
ATOM 4367 N N . LEU B 1 33 ? -25.25 -28.828 -14.328 1 43.06 33 LEU B N 1
ATOM 4368 C CA . LEU B 1 33 ? -24.875 -30.047 -15.039 1 43.06 33 LEU B CA 1
ATOM 4369 C C . LEU B 1 33 ? -23.797 -30.797 -14.266 1 43.06 33 LEU B C 1
ATOM 4371 O O . LEU B 1 33 ? -23.859 -32.031 -14.164 1 43.06 33 LEU B O 1
ATOM 4375 N N . VAL B 1 34 ? -22.906 -30.094 -13.633 1 43.28 34 VAL B N 1
ATOM 4376 C CA . VAL B 1 34 ? -21.891 -30.75 -12.828 1 43.28 34 VAL B CA 1
ATOM 4377 C C . VAL B 1 34 ? -22.531 -31.391 -11.594 1 43.28 34 VAL B C 1
ATOM 4379 O O . VAL B 1 34 ? -22.203 -32.531 -11.227 1 43.28 34 VAL B O 1
ATOM 4382 N N . GLN B 1 35 ? -23.5 -30.75 -11.055 1 41.19 35 GLN B N 1
ATOM 4383 C CA . GLN B 1 35 ? -24.266 -31.359 -9.969 1 41.19 35 GLN B CA 1
ATOM 4384 C C . GLN B 1 35 ? -24.984 -32.625 -10.438 1 41.19 35 GLN B C 1
ATOM 4386 O O . GLN B 1 35 ? -25.047 -33.625 -9.719 1 41.19 35 GLN B O 1
ATOM 4391 N N . LEU B 1 36 ? -25.547 -32.562 -11.539 1 40.34 36 LEU B N 1
ATOM 4392 C CA . LEU B 1 36 ? -26.188 -33.719 -12.078 1 40.34 36 LEU B CA 1
ATOM 4393 C C . LEU B 1 36 ? -25.188 -34.875 -12.273 1 40.34 36 LEU B C 1
ATOM 4395 O O . LEU B 1 36 ? -25.5 -36.031 -12.008 1 40.34 36 LEU B O 1
ATOM 4399 N N . ILE B 1 37 ? -24.062 -34.469 -12.695 1 39.28 37 ILE B N 1
ATOM 4400 C CA . ILE B 1 37 ? -23.047 -35.531 -12.859 1 39.28 37 ILE B CA 1
ATOM 4401 C C . ILE B 1 37 ? -22.547 -35.969 -11.484 1 39.28 37 ILE B C 1
ATOM 4403 O O . ILE B 1 37 ? -22.344 -37.156 -11.25 1 39.28 37 ILE B O 1
ATOM 4407 N N . LEU B 1 38 ? -22.422 -35.062 -10.5 1 38.19 38 LEU B N 1
ATOM 4408 C CA . LEU B 1 38 ? -21.938 -35.406 -9.164 1 38.19 38 LEU B CA 1
ATOM 4409 C C . LEU B 1 38 ? -22.969 -36.219 -8.398 1 38.19 38 LEU B C 1
ATOM 4411 O O . LEU B 1 38 ? -22.609 -37.125 -7.656 1 38.19 38 LEU B O 1
ATOM 4415 N N . PHE B 1 39 ? -24.203 -35.844 -8.352 1 36.81 39 PHE B N 1
ATOM 4416 C CA . PHE B 1 39 ? -25.141 -36.688 -7.621 1 36.81 39 PHE B CA 1
ATOM 4417 C C . PHE B 1 39 ? -25.109 -38.125 -8.141 1 36.81 39 PHE B C 1
ATOM 4419 O O . PHE B 1 39 ? -25.281 -39.094 -7.375 1 36.81 39 PHE B O 1
ATOM 4426 N N . GLY B 1 40 ? -24.906 -38.344 -9.391 1 33.16 40 GLY B N 1
ATOM 4427 C CA . GLY B 1 40 ? -24.812 -39.719 -9.812 1 33.16 40 GLY B CA 1
ATOM 4428 C C . GLY B 1 40 ? -23.5 -40.375 -9.414 1 33.16 40 GLY B C 1
ATOM 4429 O O . GLY B 1 40 ? -23.469 -41.562 -9.094 1 33.16 40 GLY B O 1
ATOM 4430 N N . ALA B 1 41 ? -22.391 -39.719 -9.531 1 34 41 ALA B N 1
ATOM 4431 C CA . ALA B 1 41 ? -21.094 -40.344 -9.344 1 34 41 ALA B CA 1
ATOM 4432 C C . ALA B 1 41 ? -20.688 -40.344 -7.871 1 34 41 ALA B C 1
ATOM 4434 O O . ALA B 1 41 ? -19.812 -41.094 -7.465 1 34 41 ALA B O 1
ATOM 4435 N N . TYR B 1 42 ? -21.188 -39.438 -7.027 1 31.34 42 TYR B N 1
ATOM 4436 C CA . TYR B 1 42 ? -20.625 -39.375 -5.68 1 31.34 42 TYR B CA 1
ATOM 4437 C C . TYR B 1 42 ? -21.156 -40.5 -4.824 1 31.34 42 TYR B C 1
ATOM 4439 O O . TYR B 1 42 ? -20.906 -40.562 -3.615 1 31.34 42 TYR B O 1
ATOM 4447 N N . ASN B 1 43 ? -22.109 -41.312 -5.25 1 27.44 43 ASN B N 1
ATOM 4448 C CA . ASN B 1 43 ? -22.406 -42.312 -4.223 1 27.44 43 ASN B CA 1
ATOM 4449 C C . ASN B 1 43 ? -21.141 -43.062 -3.793 1 27.44 43 ASN B C 1
ATOM 4451 O O . ASN B 1 43 ? -20.891 -43.219 -2.598 1 27.44 43 ASN B O 1
ATOM 4455 N N . ASP B 1 44 ? -20.641 -44.062 -4.691 1 25.86 44 ASP B N 1
ATOM 4456 C CA . ASP B 1 44 ? -19.844 -45.188 -4.203 1 25.86 44 ASP B CA 1
ATOM 4457 C C . ASP B 1 44 ? -18.375 -44.781 -4.043 1 25.86 44 ASP B C 1
ATOM 4459 O O . ASP B 1 44 ? -17.578 -44.938 -4.965 1 25.86 44 ASP B O 1
ATOM 4463 N N . TYR B 1 45 ? -18 -43.719 -3.443 1 27.39 45 TYR B N 1
ATOM 4464 C CA . TYR B 1 45 ? -16.609 -43.312 -3.277 1 27.39 45 TYR B CA 1
ATOM 4465 C C . TYR B 1 45 ? -15.812 -44.406 -2.561 1 27.39 45 TYR B C 1
ATOM 4467 O O . TYR B 1 45 ? -15.383 -44.188 -1.421 1 27.39 45 TYR B O 1
ATOM 4475 N N . GLY B 1 46 ? -16.203 -45.625 -2.537 1 25.06 46 GLY B N 1
ATOM 4476 C CA . GLY B 1 46 ? -15.18 -46.531 -2.012 1 25.06 46 GLY B CA 1
ATOM 4477 C C . GLY B 1 46 ? -13.859 -46.406 -2.756 1 25.06 46 GLY B C 1
ATOM 4478 O O . GLY B 1 46 ? -13.836 -46.406 -3.988 1 25.06 46 GLY B O 1
ATOM 4479 N N . PHE B 1 47 ? -12.844 -45.719 -2.234 1 25.88 47 PHE B N 1
ATOM 4480 C CA . PHE B 1 47 ? -11.445 -45.625 -2.648 1 25.88 47 PHE B CA 1
ATOM 4481 C C . PHE B 1 47 ? -10.93 -46.969 -3.121 1 25.88 47 PHE B C 1
ATOM 4483 O O . PHE B 1 47 ? -10.617 -47.844 -2.307 1 25.88 47 PHE B O 1
ATOM 4490 N N . ASP B 1 48 ? -11.5 -47.688 -4.051 1 24.17 48 ASP B N 1
ATOM 4491 C CA . ASP B 1 48 ? -10.727 -48.844 -4.52 1 24.17 48 ASP B CA 1
ATOM 4492 C C . ASP B 1 48 ? -9.375 -48.375 -5.086 1 24.17 48 ASP B C 1
ATOM 4494 O O . ASP B 1 48 ? -9.328 -47.656 -6.066 1 24.17 48 ASP B O 1
ATOM 4498 N N . LEU B 1 49 ? -8.203 -48.281 -4.32 1 26.19 49 LEU B N 1
ATOM 4499 C CA . LEU B 1 49 ? -6.773 -48.062 -4.535 1 26.19 49 LEU B CA 1
ATOM 4500 C C . LEU B 1 49 ? -6.258 -48.906 -5.695 1 26.19 49 LEU B C 1
ATOM 4502 O O . LEU B 1 49 ? -5.051 -49 -5.914 1 26.19 49 LEU B O 1
ATOM 4506 N N . ASN B 1 50 ? -6.902 -49.969 -6.113 1 26.25 50 ASN B N 1
ATOM 4507 C CA . ASN B 1 50 ? -6.199 -50.875 -7.039 1 26.25 50 ASN B CA 1
ATOM 4508 C C . ASN B 1 50 ? -5.816 -50.156 -8.328 1 26.25 50 ASN B C 1
ATOM 4510 O O . ASN B 1 50 ? -6.598 -49.344 -8.852 1 26.25 50 ASN B O 1
ATOM 4514 N N . LEU B 1 51 ? -4.465 -50 -8.719 1 28.83 51 LEU B N 1
ATOM 4515 C CA . LEU B 1 51 ? -3.686 -49.5 -9.852 1 28.83 51 LEU B CA 1
ATOM 4516 C C . LEU B 1 51 ? -4.379 -49.844 -11.172 1 28.83 51 LEU B C 1
ATOM 4518 O O . LEU B 1 51 ? -3.748 -49.812 -12.227 1 28.83 51 LEU B O 1
ATOM 4522 N N . ARG B 1 52 ? -5.406 -50.625 -11.055 1 35.5 52 ARG B N 1
ATOM 4523 C CA . ARG B 1 52 ? -5.836 -51.031 -12.391 1 35.5 52 ARG B CA 1
ATOM 4524 C C . ARG B 1 52 ? -6.172 -49.844 -13.258 1 35.5 52 ARG B C 1
ATOM 4526 O O . ARG B 1 52 ? -6.344 -48.719 -12.742 1 35.5 52 ARG B O 1
ATOM 4533 N N . ALA B 1 53 ? -6.434 -50.031 -14.609 1 35.84 53 ALA B N 1
ATOM 4534 C CA . ALA B 1 53 ? -6.766 -49.094 -15.688 1 35.84 53 ALA B CA 1
ATOM 4535 C C . ALA B 1 53 ? -7.699 -48 -15.195 1 35.84 53 ALA B C 1
ATOM 4537 O O . ALA B 1 53 ? -8.695 -48.281 -14.523 1 35.84 53 ALA B O 1
ATOM 4538 N N . PRO B 1 54 ? -7.176 -46.781 -14.961 1 42.81 54 PRO B N 1
ATOM 4539 C CA . PRO B 1 54 ? -8.133 -45.75 -14.516 1 42.81 54 PRO B CA 1
ATOM 4540 C C . PRO B 1 54 ? -9.508 -45.938 -15.148 1 42.81 54 PRO B C 1
ATOM 4542 O O . PRO B 1 54 ? -9.641 -45.906 -16.375 1 42.81 54 PRO B O 1
ATOM 4545 N N . SER B 1 55 ? -10.352 -46.781 -14.531 1 47.75 55 SER B N 1
ATOM 4546 C CA . SER B 1 55 ? -11.703 -47.094 -14.969 1 47.75 55 SER B CA 1
ATOM 4547 C C . SER B 1 55 ? -12.43 -45.844 -15.453 1 47.75 55 SER B C 1
ATOM 4549 O O . SER B 1 55 ? -11.984 -44.719 -15.219 1 47.75 55 SER B O 1
ATOM 4551 N N . LYS B 1 56 ? -13.352 -46 -16.234 1 54.97 56 LYS B N 1
ATOM 4552 C CA . LYS B 1 56 ? -14.344 -45.031 -16.688 1 54.97 56 LYS B CA 1
ATOM 4553 C C . LYS B 1 56 ? -14.734 -44.094 -15.555 1 54.97 56 LYS B C 1
ATOM 4555 O O . LYS B 1 56 ? -14.938 -42.875 -15.789 1 54.97 56 LYS B O 1
ATOM 4560 N N . TYR B 1 57 ? -14.633 -44.594 -14.336 1 42.94 57 TYR B N 1
ATOM 4561 C CA . TYR B 1 57 ? -15.039 -43.812 -13.172 1 42.94 57 TYR B CA 1
ATOM 4562 C C . TYR B 1 57 ? -13.984 -42.75 -12.828 1 42.94 57 TYR B C 1
ATOM 4564 O O . TYR B 1 57 ? -14.312 -41.594 -12.555 1 42.94 57 TYR B O 1
ATOM 4572 N N . ASP B 1 58 ? -12.688 -43.156 -12.875 1 64.94 58 ASP B N 1
ATOM 4573 C CA . ASP B 1 58 ? -11.602 -42.219 -12.555 1 64.94 58 ASP B CA 1
ATOM 4574 C C . ASP B 1 58 ? -11.516 -41.094 -13.578 1 64.94 58 ASP B C 1
ATOM 4576 O O . ASP B 1 58 ? -11.281 -39.938 -13.211 1 64.94 58 ASP B O 1
ATOM 4580 N N . HIS B 1 59 ? -11.891 -41.5 -14.703 1 71 59 HIS B N 1
ATOM 4581 C CA . HIS B 1 59 ? -11.875 -40.531 -15.781 1 71 59 HIS B CA 1
ATOM 4582 C C . HIS B 1 59 ? -13.008 -39.531 -15.625 1 71 59 HIS B C 1
ATOM 4584 O O . HIS B 1 59 ? -12.805 -38.312 -15.766 1 71 59 HIS B O 1
ATOM 4590 N N . ASN B 1 60 ? -14.164 -40.094 -15.32 1 69.88 60 ASN B N 1
ATOM 4591 C CA . ASN B 1 60 ? -15.32 -39.219 -15.164 1 69.88 60 ASN B CA 1
ATOM 4592 C C . ASN B 1 60 ? -15.156 -38.281 -13.969 1 69.88 60 ASN B C 1
ATOM 4594 O O . ASN B 1 60 ? -15.562 -37.125 -14.031 1 69.88 60 ASN B O 1
ATOM 4598 N N . LEU B 1 61 ? -14.594 -38.781 -12.984 1 72.62 61 LEU B N 1
ATOM 4599 C CA . LEU B 1 61 ? -14.352 -37.969 -11.797 1 72.62 61 LEU B CA 1
ATOM 4600 C C . LEU B 1 61 ? -13.367 -36.844 -12.109 1 72.62 61 LEU B C 1
ATOM 4602 O O . LEU B 1 61 ? -13.57 -35.688 -11.695 1 72.62 61 LEU B O 1
ATOM 4606 N N . LEU B 1 62 ? -12.375 -37.219 -12.773 1 80.69 62 LEU B N 1
ATOM 4607 C CA . LEU B 1 62 ? -11.359 -36.25 -13.141 1 80.69 62 LEU B CA 1
ATOM 4608 C C . LEU B 1 62 ? -11.945 -35.188 -14.047 1 80.69 62 LEU B C 1
ATOM 4610 O O . LEU B 1 62 ? -11.68 -34 -13.867 1 80.69 62 LEU B O 1
ATOM 4614 N N . LEU B 1 63 ? -12.695 -35.625 -14.969 1 78.75 63 LEU B N 1
ATOM 4615 C CA . LEU B 1 63 ? -13.344 -34.688 -15.867 1 78.75 63 LEU B CA 1
ATOM 4616 C C . LEU B 1 63 ? -14.242 -33.719 -15.102 1 78.75 63 LEU B C 1
ATOM 4618 O O . LEU B 1 63 ? -14.242 -32.531 -15.352 1 78.75 63 LEU B O 1
ATOM 4622 N N . SER B 1 64 ? -14.953 -34.25 -14.219 1 77.75 64 SER B N 1
ATOM 4623 C CA . SER B 1 64 ? -15.828 -33.438 -13.383 1 77.75 64 SER B CA 1
ATOM 4624 C C . SER B 1 64 ? -15.031 -32.438 -12.578 1 77.75 64 SER B C 1
ATOM 4626 O O . SER B 1 64 ? -15.422 -31.266 -12.477 1 77.75 64 SER B O 1
ATOM 4628 N N . ASP B 1 65 ? -13.945 -32.875 -12.023 1 82.56 65 ASP B N 1
ATOM 4629 C CA . ASP B 1 65 ? -13.086 -31.969 -11.258 1 82.56 65 ASP B CA 1
ATOM 4630 C C . ASP B 1 65 ? -12.594 -30.812 -12.117 1 82.56 65 ASP B C 1
ATOM 4632 O O . ASP B 1 65 ? -12.594 -29.656 -11.68 1 82.56 65 ASP B O 1
ATOM 4636 N N . LEU B 1 66 ? -12.258 -31.141 -13.273 1 87.19 66 LEU B N 1
ATOM 4637 C CA . LEU B 1 66 ? -11.688 -30.141 -14.172 1 87.19 66 LEU B CA 1
ATOM 4638 C C . LEU B 1 66 ? -12.742 -29.141 -14.594 1 87.19 66 LEU B C 1
ATOM 4640 O O . LEU B 1 66 ? -12.484 -27.938 -14.617 1 87.19 66 LEU B O 1
ATOM 4644 N N . LEU B 1 67 ? -13.883 -29.641 -14.906 1 81.81 67 LEU B N 1
ATOM 4645 C CA . LEU B 1 67 ? -14.961 -28.75 -15.312 1 81.81 67 LEU B CA 1
ATOM 4646 C C . LEU B 1 67 ? -15.398 -27.859 -14.156 1 81.81 67 LEU B C 1
ATOM 4648 O O . LEU B 1 67 ? -15.656 -26.672 -14.352 1 81.81 67 LEU B O 1
ATOM 4652 N N . LEU B 1 68 ? -15.469 -28.453 -13.016 1 83.69 68 LEU B N 1
ATOM 4653 C CA . LEU B 1 68 ? -15.852 -27.703 -11.828 1 83.69 68 LEU B CA 1
ATOM 4654 C C . LEU B 1 68 ? -14.828 -26.609 -11.523 1 83.69 68 LEU B C 1
ATOM 4656 O O . LEU B 1 68 ? -15.195 -25.484 -11.203 1 83.69 68 LEU B O 1
ATOM 4660 N N . MET B 1 69 ? -13.578 -26.906 -11.609 1 89.69 69 MET B N 1
ATOM 4661 C CA . MET B 1 69 ? -12.523 -25.922 -11.359 1 89.69 69 MET B CA 1
ATOM 4662 C C . MET B 1 69 ? -12.625 -24.75 -12.312 1 89.69 69 MET B C 1
ATOM 4664 O O . MET B 1 69 ? -12.461 -23.594 -11.906 1 89.69 69 MET B O 1
ATOM 4668 N N . ASN B 1 70 ? -12.867 -25.047 -13.547 1 87.69 70 ASN B N 1
ATOM 4669 C CA . ASN B 1 70 ? -13.055 -23.984 -14.531 1 87.69 70 ASN B CA 1
ATOM 4670 C C . ASN B 1 70 ? -14.234 -23.094 -14.172 1 87.69 70 ASN B C 1
ATOM 4672 O O . ASN B 1 70 ? -14.156 -21.875 -14.297 1 87.69 70 ASN B O 1
ATOM 4676 N N . THR B 1 71 ? -15.234 -23.703 -13.727 1 83.38 71 THR B N 1
ATOM 4677 C CA . THR B 1 71 ? -16.438 -22.969 -13.352 1 83.38 71 THR B CA 1
ATOM 4678 C C . THR B 1 71 ? -16.172 -22.062 -12.156 1 83.38 71 THR B C 1
ATOM 4680 O O . THR B 1 71 ? -16.547 -20.891 -12.156 1 83.38 71 THR B O 1
ATOM 4683 N N . PHE B 1 72 ? -15.523 -22.578 -11.164 1 88.94 72 PHE B N 1
ATOM 4684 C CA . PHE B 1 72 ? -15.195 -21.781 -9.977 1 88.94 72 PHE B CA 1
ATOM 4685 C C . PHE B 1 72 ? -14.32 -20.594 -10.344 1 88.94 72 PHE B C 1
ATOM 4687 O O . PHE B 1 72 ? -14.508 -19.5 -9.82 1 88.94 72 PHE B O 1
ATOM 4694 N N . ASN B 1 73 ? -13.414 -20.812 -11.219 1 90.88 73 ASN B N 1
ATOM 4695 C CA . ASN B 1 73 ? -12.531 -19.719 -11.641 1 90.88 73 ASN B CA 1
ATOM 4696 C C . ASN B 1 73 ? -13.305 -18.625 -12.359 1 90.88 73 ASN B C 1
ATOM 4698 O O . ASN B 1 73 ? -13.062 -17.438 -12.141 1 90.88 73 ASN B O 1
ATOM 4702 N N . ASP B 1 74 ? -14.188 -19.078 -13.188 1 85.12 74 ASP B N 1
ATOM 4703 C CA . ASP B 1 74 ? -15.023 -18.125 -13.898 1 85.12 74 ASP B CA 1
ATOM 4704 C C . ASP B 1 74 ? -15.859 -17.297 -12.922 1 85.12 74 ASP B C 1
ATOM 4706 O O . ASP B 1 74 ? -15.953 -16.078 -13.055 1 85.12 74 ASP B O 1
ATOM 4710 N N . VAL B 1 75 ? -16.406 -17.938 -11.992 1 87.06 75 VAL B N 1
ATOM 4711 C CA . VAL B 1 75 ? -17.219 -17.266 -10.977 1 87.06 75 VAL B CA 1
ATOM 4712 C C . VAL B 1 75 ? -16.344 -16.297 -10.18 1 87.06 75 VAL B C 1
ATOM 4714 O O . VAL B 1 75 ? -16.75 -15.164 -9.914 1 87.06 75 VAL B O 1
ATOM 4717 N N . CYS B 1 76 ? -15.195 -16.703 -9.828 1 93.31 76 CYS B N 1
ATOM 4718 C CA . CYS B 1 76 ? -14.258 -15.891 -9.062 1 93.31 76 CYS B CA 1
ATOM 4719 C C . CYS B 1 76 ? -13.922 -14.602 -9.812 1 93.31 76 CYS B C 1
ATOM 4721 O O . CYS B 1 76 ? -13.836 -13.539 -9.203 1 93.31 76 CYS B O 1
ATOM 4723 N N . LEU B 1 77 ? -13.773 -14.688 -11.078 1 89.81 77 LEU B N 1
ATOM 4724 C CA . LEU B 1 77 ? -13.383 -13.547 -11.898 1 89.81 77 LEU B CA 1
ATOM 4725 C C . LEU B 1 77 ? -14.57 -12.625 -12.156 1 89.81 77 LEU B C 1
ATOM 4727 O O . LEU B 1 77 ? -14.391 -11.414 -12.344 1 89.81 77 LEU B O 1
ATOM 4731 N N . GLU B 1 78 ? -15.75 -13.18 -12.102 1 86.06 78 GLU B N 1
ATOM 4732 C CA . GLU B 1 78 ? -16.938 -12.406 -12.453 1 86.06 78 GLU B CA 1
ATOM 4733 C C . GLU B 1 78 ? -17.578 -11.797 -11.211 1 86.06 78 GLU B C 1
ATOM 4735 O O . GLU B 1 78 ? -18.016 -10.641 -11.234 1 86.06 78 GLU B O 1
ATOM 4740 N N . ALA B 1 79 ? -17.688 -12.609 -10.195 1 90 79 ALA B N 1
ATOM 4741 C CA . ALA B 1 79 ? -18.312 -12.172 -8.953 1 90 79 ALA B CA 1
ATOM 4742 C C . ALA B 1 79 ? -17.25 -11.82 -7.906 1 90 79 ALA B C 1
ATOM 4744 O O . ALA B 1 79 ? -17.188 -12.453 -6.852 1 90 79 ALA B O 1
ATOM 4745 N N . LYS B 1 80 ? -16.594 -10.727 -8.094 1 92.44 80 LYS B N 1
ATOM 4746 C CA . LYS B 1 80 ? -15.352 -10.43 -7.379 1 92.44 80 LYS B CA 1
ATOM 4747 C C . LYS B 1 80 ? -15.633 -10.078 -5.922 1 92.44 80 LYS B C 1
ATOM 4749 O O . LYS B 1 80 ? -14.742 -10.18 -5.07 1 92.44 80 LYS B O 1
ATOM 4754 N N . ASP B 1 81 ? -16.828 -9.664 -5.602 1 93.5 81 ASP B N 1
ATOM 4755 C CA . ASP B 1 81 ? -17.094 -9.242 -4.227 1 93.5 81 ASP B CA 1
ATOM 4756 C C . ASP B 1 81 ? -18.062 -10.203 -3.535 1 93.5 81 ASP B C 1
ATOM 4758 O O . ASP B 1 81 ? -18.609 -9.891 -2.473 1 93.5 81 ASP B O 1
ATOM 4762 N N . ALA B 1 82 ? -18.297 -11.375 -4.102 1 93.5 82 ALA B N 1
ATOM 4763 C CA . ALA B 1 82 ? -19.234 -12.336 -3.539 1 93.5 82 ALA B CA 1
ATOM 4764 C C . ALA B 1 82 ? -18.516 -13.398 -2.713 1 93.5 82 ALA B C 1
ATOM 4766 O O . ALA B 1 82 ? -17.328 -13.656 -2.926 1 93.5 82 ALA B O 1
ATOM 4767 N N . VAL B 1 83 ? -19.25 -13.914 -1.721 1 94.69 83 VAL B N 1
ATOM 4768 C CA . VAL B 1 83 ? -18.828 -15.141 -1.058 1 94.69 83 VAL B CA 1
ATOM 4769 C C . VAL B 1 83 ? -19 -16.328 -2 1 94.69 83 VAL B C 1
ATOM 4771 O O . VAL B 1 83 ? -20.078 -16.516 -2.58 1 94.69 83 VAL B O 1
ATOM 4774 N N . ILE B 1 84 ? -17.969 -17.078 -2.268 1 92.44 84 ILE B N 1
ATOM 4775 C CA . ILE B 1 84 ? -18.047 -18.281 -3.102 1 92.44 84 ILE B CA 1
ATOM 4776 C C . ILE B 1 84 ? -17.844 -19.531 -2.238 1 92.44 84 ILE B C 1
ATOM 4778 O O . ILE B 1 84 ? -16.781 -19.719 -1.64 1 92.44 84 ILE B O 1
ATOM 4782 N N . SER B 1 85 ? -18.812 -20.328 -2.074 1 89.88 85 SER B N 1
ATOM 4783 C CA . SER B 1 85 ? -18.766 -21.516 -1.237 1 89.88 85 SER B CA 1
ATOM 4784 C C . SER B 1 85 ? -18.875 -22.781 -2.074 1 89.88 85 SER B C 1
ATOM 4786 O O . SER B 1 85 ? -19.531 -22.797 -3.117 1 89.88 85 SER B O 1
ATOM 4788 N N . PHE B 1 86 ? -18.094 -23.812 -1.615 1 82.88 86 PHE B N 1
ATOM 4789 C CA . PHE B 1 86 ? -18.25 -25.109 -2.246 1 82.88 86 PHE B CA 1
ATOM 4790 C C . PHE B 1 86 ? -19.641 -25.672 -2.002 1 82.88 86 PHE B C 1
ATOM 4792 O O . PHE B 1 86 ? -20.266 -26.219 -2.91 1 82.88 86 PHE B O 1
ATOM 4799 N N . LYS B 1 87 ? -19.984 -25.562 -0.522 1 68.44 87 LYS B N 1
ATOM 4800 C CA . LYS B 1 87 ? -21.312 -26.047 -0.172 1 68.44 87 LYS B CA 1
ATOM 4801 C C . LYS B 1 87 ? -22.406 -25.172 -0.797 1 68.44 87 LYS B C 1
ATOM 4803 O O . LYS B 1 87 ? -22.25 -23.953 -0.867 1 68.44 87 LYS B O 1
ATOM 4808 N N . MET B 1 88 ? -23.062 -25.688 -1.734 1 49.41 88 MET B N 1
ATOM 4809 C CA . MET B 1 88 ? -24.125 -24.969 -2.422 1 49.41 88 MET B CA 1
ATOM 4810 C C . MET B 1 88 ? -25.062 -24.297 -1.421 1 49.41 88 MET B C 1
ATOM 4812 O O . MET B 1 88 ? -25.625 -24.969 -0.544 1 49.41 88 MET B O 1
ATOM 4816 N N . ASN B 1 89 ? -24.672 -23.094 -0.893 1 42.34 89 ASN B N 1
ATOM 4817 C CA . ASN B 1 89 ? -25.531 -22.516 0.136 1 42.34 89 ASN B CA 1
ATOM 4818 C C . ASN B 1 89 ? -27 -22.594 -0.249 1 42.34 89 ASN B C 1
ATOM 4820 O O . ASN B 1 89 ? -27.844 -22.922 0.584 1 42.34 89 ASN B O 1
ATOM 4824 N N . GLY B 1 90 ? -27.5 -21.266 -0.925 1 37.31 90 GLY B N 1
ATOM 4825 C CA . GLY B 1 90 ? -28.875 -20.781 -0.85 1 37.31 90 GLY B CA 1
ATOM 4826 C C . GLY B 1 90 ? -29.859 -21.656 -1.612 1 37.31 90 GLY B C 1
ATOM 4827 O O . GLY B 1 90 ? -29.469 -22.656 -2.205 1 37.31 90 GLY B O 1
ATOM 4828 N N . THR B 1 91 ? -31.156 -20.891 -1.779 1 36.44 91 THR B N 1
ATOM 4829 C CA . THR B 1 91 ? -32.438 -21.234 -2.412 1 36.44 91 THR B CA 1
ATOM 4830 C C . THR B 1 91 ? -32.188 -21.812 -3.805 1 36.44 91 THR B C 1
ATOM 4832 O O . THR B 1 91 ? -31.109 -21.672 -4.371 1 36.44 91 THR B O 1
ATOM 4835 N N . ASP B 1 92 ? -33.344 -22 -4.625 1 38.34 92 ASP B N 1
ATOM 4836 C CA . ASP B 1 92 ? -33.469 -22.578 -5.957 1 38.34 92 ASP B CA 1
ATOM 4837 C C . ASP B 1 92 ? -32.312 -22.172 -6.852 1 38.34 92 ASP B C 1
ATOM 4839 O O . ASP B 1 92 ? -31.656 -23.031 -7.469 1 38.34 92 ASP B O 1
ATOM 4843 N N . GLU B 1 93 ? -32.5 -20.938 -7.473 1 39.41 93 GLU B N 1
ATOM 4844 C CA . GLU B 1 93 ? -31.969 -20.547 -8.773 1 39.41 93 GLU B CA 1
ATOM 4845 C C . GLU B 1 93 ? -30.469 -20.25 -8.688 1 39.41 93 GLU B C 1
ATOM 4847 O O . GLU B 1 93 ? -29.734 -20.422 -9.672 1 39.41 93 GLU B O 1
ATOM 4852 N N . ASN B 1 94 ? -29.922 -19.312 -7.824 1 45.12 94 ASN B N 1
ATOM 4853 C CA . ASN B 1 94 ? -28.547 -18.812 -7.949 1 45.12 94 ASN B CA 1
ATOM 4854 C C . ASN B 1 94 ? -27.656 -19.359 -6.84 1 45.12 94 ASN B C 1
ATOM 4856 O O . ASN B 1 94 ? -27.641 -18.828 -5.73 1 45.12 94 ASN B O 1
ATOM 4860 N N . PRO B 1 95 ? -27.188 -20.594 -6.727 1 49.19 95 PRO B N 1
ATOM 4861 C CA . PRO B 1 95 ? -26.516 -21.188 -5.57 1 49.19 95 PRO B CA 1
ATOM 4862 C C . PRO B 1 95 ? -25.359 -20.359 -5.047 1 49.19 95 PRO B C 1
ATOM 4864 O O . PRO B 1 95 ? -25.266 -20.109 -3.842 1 49.19 95 PRO B O 1
ATOM 4867 N N . LEU B 1 96 ? -24.109 -20.359 -5.672 1 58.69 96 LEU B N 1
ATOM 4868 C CA . LEU B 1 96 ? -22.781 -20.281 -5.094 1 58.69 96 LEU B CA 1
ATOM 4869 C C . LEU B 1 96 ? -22.406 -18.828 -4.777 1 58.69 96 LEU B C 1
ATOM 4871 O O . LEU B 1 96 ? -21.266 -18.547 -4.395 1 58.69 96 LEU B O 1
ATOM 4875 N N . LEU B 1 97 ? -23.266 -17.812 -4.398 1 81.62 97 LEU B N 1
ATOM 4876 C CA . LEU B 1 97 ? -22.703 -16.484 -4.211 1 81.62 97 LEU B CA 1
ATOM 4877 C C . LEU B 1 97 ? -23.484 -15.703 -3.158 1 81.62 97 LEU B C 1
ATOM 4879 O O . LEU B 1 97 ? -24.719 -15.688 -3.186 1 81.62 97 LEU B O 1
ATOM 4883 N N . LEU B 1 98 ? -22.938 -15.32 -1.965 1 88.62 98 LEU B N 1
ATOM 4884 C CA . LEU B 1 98 ? -23.5 -14.352 -1.026 1 88.62 98 LEU B CA 1
ATOM 4885 C C . LEU B 1 98 ? -22.938 -12.953 -1.301 1 88.62 98 LEU B C 1
ATOM 4887 O O . LEU B 1 98 ? -21.734 -12.789 -1.511 1 88.62 98 LEU B O 1
ATOM 4891 N N . GLU B 1 99 ? -23.844 -11.992 -1.299 1 91.19 99 GLU B N 1
ATOM 4892 C CA . GLU B 1 99 ? -23.453 -10.602 -1.524 1 91.19 99 GLU B CA 1
ATOM 4893 C C . GLU B 1 99 ? -23.766 -9.742 -0.303 1 91.19 99 GLU B C 1
ATOM 4895 O O . GLU B 1 99 ? -24.656 -10.055 0.479 1 91.19 99 GLU B O 1
ATOM 4900 N N . GLU B 1 100 ? -23.047 -8.594 -0.189 1 92.69 100 GLU B N 1
ATOM 4901 C CA . GLU B 1 100 ? -23.094 -7.719 0.98 1 92.69 100 GLU B CA 1
ATOM 4902 C C . GLU B 1 100 ? -24.484 -7.121 1.172 1 92.69 100 GLU B C 1
ATOM 4904 O O . GLU B 1 100 ? -24.922 -6.902 2.303 1 92.69 100 GLU B O 1
ATOM 4909 N N . ASN B 1 101 ? -25.203 -6.875 0.086 1 92.31 101 ASN B N 1
ATOM 4910 C CA . ASN B 1 101 ? -26.453 -6.145 0.144 1 92.31 101 ASN B CA 1
ATOM 4911 C C . ASN B 1 101 ? -27.625 -7.062 0.493 1 92.31 101 ASN B C 1
ATOM 4913 O O . ASN B 1 101 ? -28.766 -6.609 0.625 1 92.31 101 ASN B O 1
ATOM 4917 N N . MET B 1 102 ? -27.406 -8.359 0.631 1 91.25 102 MET B N 1
ATOM 4918 C CA . MET B 1 102 ? -28.453 -9.297 1.036 1 91.25 102 MET B CA 1
ATOM 4919 C C . MET B 1 102 ? -28.922 -9.016 2.463 1 91.25 102 MET B C 1
ATOM 4921 O O . MET B 1 102 ? -28.219 -8.344 3.225 1 91.25 102 MET B O 1
ATOM 4925 N N . ASP B 1 103 ? -30.125 -9.438 2.742 1 92.56 103 ASP B N 1
ATOM 4926 C CA . ASP B 1 103 ? -30.672 -9.195 4.074 1 92.56 103 ASP B CA 1
ATOM 4927 C C . ASP B 1 103 ? -29.844 -9.922 5.141 1 92.56 103 ASP B C 1
ATOM 4929 O O . ASP B 1 103 ? -29.359 -11.023 4.906 1 92.56 103 ASP B O 1
ATOM 4933 N N . HIS B 1 104 ? -29.766 -9.422 6.309 1 95.88 104 HIS B N 1
ATOM 4934 C CA . HIS B 1 104 ? -28.906 -9.906 7.383 1 95.88 104 HIS B CA 1
ATOM 4935 C C . HIS B 1 104 ? -29.297 -11.312 7.816 1 95.88 104 HIS B C 1
ATOM 4937 O O . HIS B 1 104 ? -28.422 -12.125 8.148 1 95.88 104 HIS B O 1
ATOM 4943 N N . ALA B 1 105 ? -30.562 -11.609 7.832 1 93.5 105 ALA B N 1
ATOM 4944 C CA . ALA B 1 105 ? -31.016 -12.938 8.242 1 93.5 105 ALA B CA 1
ATOM 4945 C C . ALA B 1 105 ? -30.453 -14.016 7.32 1 93.5 105 ALA B C 1
ATOM 4947 O O . ALA B 1 105 ? -29.984 -15.055 7.785 1 93.5 105 ALA B O 1
ATOM 4948 N N . THR B 1 106 ? -30.516 -13.766 6.027 1 90.56 106 THR B N 1
ATOM 4949 C CA . THR B 1 106 ? -29.969 -14.688 5.031 1 90.56 106 THR B CA 1
ATOM 4950 C C . THR B 1 106 ? -28.469 -14.844 5.195 1 90.56 106 THR B C 1
ATOM 4952 O O . THR B 1 106 ? -27.953 -15.961 5.184 1 90.56 106 THR B O 1
ATOM 4955 N N . LEU B 1 107 ? -27.797 -13.695 5.355 1 94.25 107 LEU B N 1
ATOM 4956 C CA . LEU B 1 107 ? -26.344 -13.719 5.523 1 94.25 107 LEU B CA 1
ATOM 4957 C C . LEU B 1 107 ? -25.953 -14.5 6.773 1 94.25 107 LEU B C 1
ATOM 4959 O O . LEU B 1 107 ? -25.047 -15.336 6.73 1 94.25 107 LEU B O 1
ATOM 4963 N N . ILE B 1 108 ? -26.641 -14.258 7.863 1 95.19 108 ILE B N 1
ATOM 4964 C CA . ILE B 1 108 ? -26.359 -14.945 9.117 1 95.19 108 ILE B CA 1
ATOM 4965 C C . ILE B 1 108 ? -26.562 -16.438 8.945 1 95.19 108 ILE B C 1
ATOM 4967 O O . ILE B 1 108 ? -25.734 -17.25 9.375 1 95.19 108 ILE B O 1
ATOM 4971 N N . GLN B 1 109 ? -27.609 -16.859 8.289 1 90.69 109 GLN B N 1
ATOM 4972 C CA . GLN B 1 109 ? -27.938 -18.266 8.078 1 90.69 109 GLN B CA 1
ATOM 4973 C C . GLN B 1 109 ? -26.812 -18.984 7.332 1 90.69 109 GLN B C 1
ATOM 4975 O O . GLN B 1 109 ? -26.359 -20.062 7.754 1 90.69 109 GLN B O 1
ATOM 4980 N N . HIS B 1 110 ? -26.344 -18.359 6.305 1 90.12 110 HIS B N 1
ATOM 4981 C CA . HIS B 1 110 ? -25.391 -19.047 5.441 1 90.12 110 HIS B CA 1
ATOM 4982 C C . HIS B 1 110 ? -23.969 -18.891 5.969 1 90.12 110 HIS B C 1
ATOM 4984 O O . HIS B 1 110 ? -23.156 -19.812 5.84 1 90.12 110 HIS B O 1
ATOM 4990 N N . LEU B 1 111 ? -23.656 -17.734 6.555 1 93.38 111 LEU B N 1
ATOM 4991 C CA . LEU B 1 111 ? -22.312 -17.516 7.09 1 93.38 111 LEU B CA 1
ATOM 4992 C C . LEU B 1 111 ? -22.094 -18.328 8.359 1 93.38 111 LEU B C 1
ATOM 4994 O O . LEU B 1 111 ? -20.953 -18.641 8.711 1 93.38 111 LEU B O 1
ATOM 4998 N N . SER B 1 112 ? -23.141 -18.719 9.016 1 93.69 112 SER B N 1
ATOM 4999 C CA . SER B 1 112 ? -23.031 -19.484 10.25 1 93.69 112 SER B CA 1
ATOM 5000 C C . SER B 1 112 ? -22.75 -20.953 9.969 1 93.69 112 SER B C 1
ATOM 5002 O O . SER B 1 112 ? -22.391 -21.719 10.875 1 93.69 112 SER B O 1
ATOM 5004 N N . ASP B 1 113 ? -23.031 -21.359 8.719 1 90.62 113 ASP B N 1
ATOM 5005 C CA . ASP B 1 113 ? -22.625 -22.703 8.312 1 90.62 113 ASP B CA 1
ATOM 5006 C C . ASP B 1 113 ? -21.125 -22.797 8.07 1 90.62 113 ASP B C 1
ATOM 5008 O O . ASP B 1 113 ? -20.672 -22.812 6.922 1 90.62 113 ASP B O 1
ATOM 5012 N N . CYS B 1 114 ? -20.391 -22.844 9.148 1 92.56 114 CYS B N 1
ATOM 5013 C CA . CYS B 1 114 ? -18.938 -22.734 9.102 1 92.56 114 CYS B CA 1
ATOM 5014 C C . CYS B 1 114 ? -18.328 -23.922 8.367 1 92.56 114 CYS B C 1
ATOM 5016 O O . CYS B 1 114 ? -18.656 -25.078 8.656 1 92.56 114 CYS B O 1
ATOM 5018 N N . HIS B 1 115 ? -17.5 -23.688 7.41 1 90.75 115 HIS B N 1
ATOM 5019 C CA . HIS B 1 115 ? -16.734 -24.688 6.688 1 90.75 115 HIS B CA 1
ATOM 5020 C C . HIS B 1 115 ? -15.477 -25.078 7.465 1 90.75 115 HIS B C 1
ATOM 5022 O O . HIS B 1 115 ? -15.156 -24.469 8.484 1 90.75 115 HIS B O 1
ATOM 5028 N N . ASP B 1 116 ? -14.891 -26.172 7.039 1 90.31 116 ASP B N 1
ATOM 5029 C CA . ASP B 1 116 ? -13.656 -26.594 7.695 1 90.31 116 ASP B CA 1
ATOM 5030 C C . ASP B 1 116 ? -12.555 -25.562 7.512 1 90.31 116 ASP B C 1
ATOM 5032 O O . ASP B 1 116 ? -11.648 -25.453 8.344 1 90.31 116 ASP B O 1
ATOM 5036 N N . VAL B 1 117 ? -12.656 -24.859 6.395 1 95.88 117 VAL B N 1
ATOM 5037 C CA . VAL B 1 117 ? -11.672 -23.828 6.098 1 95.88 117 VAL B CA 1
ATOM 5038 C C . VAL B 1 117 ? -12.344 -22.688 5.324 1 95.88 117 VAL B C 1
ATOM 5040 O O . VAL B 1 117 ? -13.242 -22.922 4.516 1 95.88 117 VAL B O 1
ATOM 5043 N N . ASP B 1 118 ? -11.984 -21.484 5.656 1 97.25 118 ASP B N 1
ATOM 5044 C CA . ASP B 1 118 ? -12.344 -20.328 4.848 1 97.25 118 ASP B CA 1
ATOM 5045 C C . ASP B 1 118 ? -11.102 -19.688 4.227 1 97.25 118 ASP B C 1
ATOM 5047 O O . ASP B 1 118 ? -9.984 -19.891 4.711 1 97.25 118 ASP B O 1
ATOM 5051 N N . ILE B 1 119 ? -11.289 -19 3.123 1 98.19 119 ILE B N 1
ATOM 5052 C CA . ILE B 1 119 ? -10.219 -18.328 2.406 1 98.19 119 ILE B CA 1
ATOM 5053 C C . ILE B 1 119 ? -10.508 -16.828 2.334 1 98.19 119 ILE B C 1
ATOM 5055 O O . ILE B 1 119 ? -11.586 -16.422 1.893 1 98.19 119 ILE B O 1
ATOM 5059 N N . PHE B 1 120 ? -9.562 -16.062 2.852 1 98.62 120 PHE B N 1
ATOM 5060 C CA . PHE B 1 120 ? -9.68 -14.625 2.619 1 98.62 120 PHE B CA 1
ATOM 5061 C C . PHE B 1 120 ? -9.25 -14.273 1.199 1 98.62 120 PHE B C 1
ATOM 5063 O O . PHE B 1 120 ? -8.07 -14.367 0.857 1 98.62 120 PHE B O 1
ATOM 5070 N N . LEU B 1 121 ? -10.211 -13.859 0.362 1 98.12 121 LEU B N 1
ATOM 5071 C CA . LEU B 1 121 ? -9.969 -13.516 -1.034 1 98.12 121 LEU B CA 1
ATOM 5072 C C . LEU B 1 121 ? -10.742 -12.258 -1.426 1 98.12 121 LEU B C 1
ATOM 5074 O O . LEU B 1 121 ? -11.805 -12.352 -2.051 1 98.12 121 LEU B O 1
ATOM 5078 N N . PRO B 1 122 ? -10.164 -11.125 -1.147 1 97.75 122 PRO B N 1
ATOM 5079 C CA . PRO B 1 122 ? -10.875 -9.859 -1.39 1 97.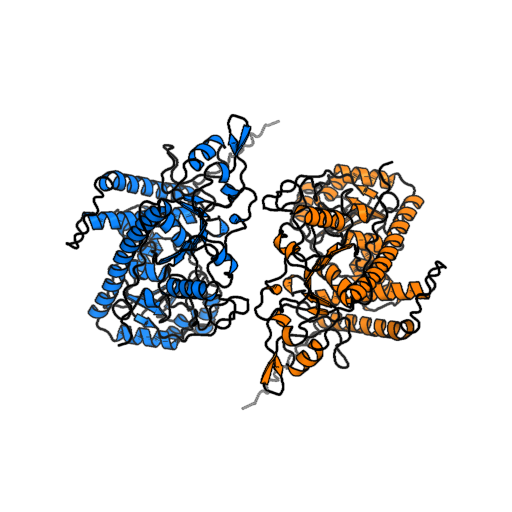75 122 PRO B CA 1
ATOM 5080 C C . PRO B 1 122 ? -10.961 -9.508 -2.873 1 97.75 122 PRO B C 1
ATOM 5082 O O . PRO B 1 122 ? -10.227 -10.078 -3.689 1 97.75 122 PRO B O 1
ATOM 5085 N N . LYS B 1 123 ? -11.836 -8.625 -3.16 1 96.25 123 LYS B N 1
ATOM 5086 C CA . LYS B 1 123 ? -12.211 -8.25 -4.52 1 96.25 123 LYS B CA 1
ATOM 5087 C C . LYS B 1 123 ? -10.977 -7.875 -5.344 1 96.25 123 LYS B C 1
ATOM 5089 O O . LYS B 1 123 ? -10.852 -8.289 -6.496 1 96.25 123 LYS B O 1
ATOM 5094 N N . ASP B 1 124 ? -10.094 -7.133 -4.801 1 94.75 124 ASP B N 1
ATOM 5095 C CA . ASP B 1 124 ? -8.961 -6.582 -5.543 1 94.75 124 ASP B CA 1
ATOM 5096 C C . ASP B 1 124 ? -7.914 -7.656 -5.824 1 94.75 124 ASP B C 1
ATOM 5098 O O . ASP B 1 124 ? -7.031 -7.465 -6.664 1 94.75 124 ASP B O 1
ATOM 5102 N N . LEU B 1 125 ? -7.977 -8.797 -5.156 1 96.12 125 LEU B N 1
ATOM 5103 C CA . LEU B 1 125 ? -7.027 -9.883 -5.355 1 96.12 125 LEU B CA 1
ATOM 5104 C C . LEU B 1 125 ? -7.531 -10.859 -6.418 1 96.12 125 LEU B C 1
ATOM 5106 O O . LEU B 1 125 ? -6.77 -11.695 -6.91 1 96.12 125 LEU B O 1
ATOM 5110 N N . ARG B 1 126 ? -8.773 -10.805 -6.703 1 95.62 126 ARG B N 1
ATOM 5111 C CA . ARG B 1 126 ? -9.391 -11.789 -7.586 1 95.62 126 ARG B CA 1
ATOM 5112 C C . ARG B 1 126 ? -9.031 -11.516 -9.047 1 95.62 126 ARG B C 1
ATOM 5114 O O . ARG B 1 126 ? -9.789 -10.867 -9.766 1 95.62 126 ARG B O 1
ATOM 5121 N N . SER B 1 127 ? -7.918 -12.016 -9.398 1 92.62 127 SER B N 1
ATOM 5122 C CA . SER B 1 127 ? -7.34 -12.086 -10.734 1 92.62 127 SER B CA 1
ATOM 5123 C C . SER B 1 127 ? -7.129 -13.531 -11.172 1 92.62 127 SER B C 1
ATOM 5125 O O . SER B 1 127 ? -7.371 -14.461 -10.398 1 92.62 127 SER B O 1
ATOM 5127 N N . HIS B 1 128 ? -6.707 -13.727 -12.344 1 90.31 128 HIS B N 1
ATOM 5128 C CA . HIS B 1 128 ? -6.57 -15.078 -12.875 1 90.31 128 HIS B CA 1
ATOM 5129 C C . HIS B 1 128 ? -5.688 -15.938 -11.969 1 90.31 128 HIS B C 1
ATOM 5131 O O . HIS B 1 128 ? -6.062 -17.047 -11.609 1 90.31 128 HIS B O 1
ATOM 5137 N N . GLY B 1 129 ? -4.566 -15.383 -11.547 1 93.38 129 GLY B N 1
ATOM 5138 C CA . GLY B 1 129 ? -3.633 -16.156 -10.742 1 93.38 129 GLY B CA 1
ATOM 5139 C C . GLY B 1 129 ? -4.188 -16.531 -9.375 1 93.38 129 GLY B C 1
ATOM 5140 O O . GLY B 1 129 ? -4.176 -17.703 -8.992 1 93.38 129 GLY B O 1
ATOM 5141 N N . TYR B 1 130 ? -4.742 -15.609 -8.688 1 96.69 130 TYR B N 1
ATOM 5142 C CA . TYR B 1 130 ? -5.195 -15.867 -7.328 1 96.69 130 TYR B CA 1
ATOM 5143 C C . TYR B 1 130 ? -6.531 -16.594 -7.324 1 96.69 130 TYR B C 1
ATOM 5145 O O . TYR B 1 130 ? -6.855 -17.312 -6.371 1 96.69 130 TYR B O 1
ATOM 5153 N N . CYS B 1 131 ? -7.324 -16.469 -8.391 1 96 131 CYS B N 1
ATOM 5154 C CA . CYS B 1 131 ? -8.516 -17.297 -8.516 1 96 131 CYS B CA 1
ATOM 5155 C C . CYS B 1 131 ? -8.133 -18.766 -8.727 1 96 131 CYS B C 1
ATOM 5157 O O . CYS B 1 131 ? -8.758 -19.656 -8.164 1 96 131 CYS B O 1
ATOM 5159 N N . GLU B 1 132 ? -7.047 -18.969 -9.5 1 96.31 132 GLU B N 1
ATOM 5160 C CA . GLU B 1 132 ? -6.559 -20.328 -9.656 1 96.31 132 GLU B CA 1
ATOM 5161 C C . GLU B 1 132 ? -6.145 -20.922 -8.305 1 96.31 132 GLU B C 1
ATOM 5163 O O . GLU B 1 132 ? -6.465 -22.078 -8 1 96.31 132 GLU B O 1
ATOM 5168 N N . ASP B 1 133 ? -5.477 -20.094 -7.5 1 97.56 133 ASP B N 1
ATOM 5169 C CA . ASP B 1 133 ? -5.051 -20.547 -6.18 1 97.56 133 ASP B CA 1
ATOM 5170 C C . ASP B 1 133 ? -6.25 -20.797 -5.27 1 97.56 133 ASP B C 1
ATOM 5172 O O . ASP B 1 133 ? -6.398 -21.891 -4.719 1 97.56 133 ASP B O 1
ATOM 5176 N N . GLY B 1 134 ? -7.09 -19.844 -5.176 1 97.38 134 GLY B N 1
ATOM 5177 C CA . GLY B 1 134 ? -8.18 -19.859 -4.211 1 97.38 134 GLY B CA 1
ATOM 5178 C C . GLY B 1 134 ? -9.242 -20.891 -4.535 1 97.38 134 GLY B C 1
ATOM 5179 O O . GLY B 1 134 ? -9.734 -21.578 -3.643 1 97.38 134 GLY B O 1
ATOM 5180 N N . MET B 1 135 ? -9.625 -21.031 -5.805 1 95.25 135 MET B N 1
ATOM 5181 C CA . MET B 1 135 ? -10.742 -21.891 -6.176 1 95.25 135 MET B CA 1
ATOM 5182 C C . MET B 1 135 ? -10.344 -23.359 -6.086 1 95.25 135 MET B C 1
ATOM 5184 O O . MET B 1 135 ? -11.188 -24.219 -5.824 1 95.25 135 MET B O 1
ATOM 5188 N N . ALA B 1 136 ? -9.055 -23.609 -6.254 1 96.81 136 ALA B N 1
ATOM 5189 C CA . ALA B 1 136 ? -8.602 -24.969 -5.98 1 96.81 136 ALA B CA 1
ATOM 5190 C C . ALA B 1 136 ? -8.852 -25.344 -4.523 1 96.81 136 ALA B C 1
ATOM 5192 O O . ALA B 1 136 ? -9.297 -26.469 -4.23 1 96.81 136 ALA B O 1
ATOM 5193 N N . TYR B 1 137 ? -8.562 -24.438 -3.627 1 97.19 137 TYR B N 1
ATOM 5194 C CA . TYR B 1 137 ? -8.812 -24.688 -2.213 1 97.19 137 TYR B CA 1
ATOM 5195 C C . TYR B 1 137 ? -10.312 -24.781 -1.931 1 97.19 137 TYR B C 1
ATOM 5197 O O . TYR B 1 137 ? -10.75 -25.609 -1.126 1 97.19 137 TYR B O 1
ATOM 5205 N N . VAL B 1 138 ? -11.109 -23.922 -2.598 1 94.56 138 VAL B N 1
ATOM 5206 C CA . VAL B 1 138 ? -12.555 -24 -2.42 1 94.56 138 VAL B CA 1
ATOM 5207 C C . VAL B 1 138 ? -13.055 -25.375 -2.799 1 94.56 138 VAL B C 1
ATOM 5209 O O . VAL B 1 138 ? -13.812 -26 -2.049 1 94.56 138 VAL B O 1
ATOM 5212 N N . GLN B 1 139 ? -12.617 -25.859 -3.873 1 91.94 139 GLN B N 1
ATOM 5213 C CA . GLN B 1 13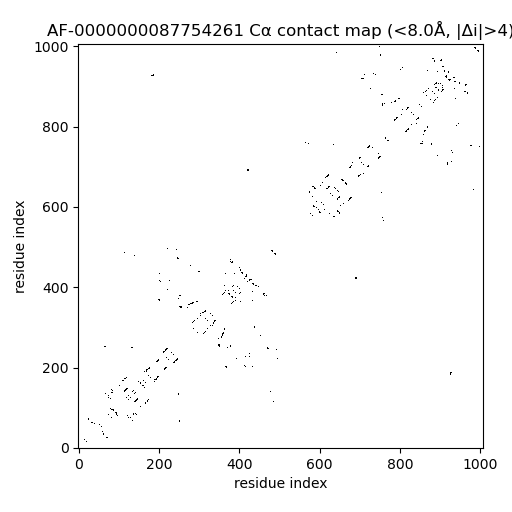9 ? -13.117 -27.125 -4.395 1 91.94 139 GLN B CA 1
ATOM 5214 C C . GLN B 1 139 ? -12.609 -28.297 -3.559 1 91.94 139 GLN B C 1
ATOM 5216 O O . GLN B 1 139 ? -13.398 -29.156 -3.137 1 91.94 139 GLN B O 1
ATOM 5221 N N . PHE B 1 140 ? -11.367 -28.328 -3.23 1 94.5 140 PHE B N 1
ATOM 5222 C CA . PHE B 1 140 ? -10.789 -29.562 -2.723 1 94.5 140 PHE B CA 1
ATOM 5223 C C . PHE B 1 140 ? -10.766 -29.562 -1.198 1 94.5 140 PHE B C 1
ATOM 5225 O O . PHE B 1 140 ? -10.633 -30.625 -0.576 1 94.5 140 PHE B O 1
ATOM 5232 N N . LEU B 1 141 ? -10.867 -28.359 -0.577 1 94.88 141 LEU B N 1
ATOM 5233 C CA . LEU B 1 141 ? -11.031 -28.281 0.871 1 94.88 141 LEU B CA 1
ATOM 5234 C C . LEU B 1 141 ? -12.492 -28.078 1.245 1 94.88 141 LEU B C 1
ATOM 5236 O O . LEU B 1 141 ? -12.82 -27.938 2.424 1 94.88 141 LEU B O 1
ATOM 5240 N N . ARG B 1 142 ? -13.328 -28.047 0.166 1 88.81 142 ARG B N 1
ATOM 5241 C CA . ARG B 1 142 ? -14.727 -27.703 0.391 1 88.81 142 ARG B CA 1
ATOM 5242 C C . ARG B 1 142 ? -14.859 -26.422 1.22 1 88.81 142 ARG B C 1
ATOM 5244 O O . ARG B 1 142 ? -15.586 -26.391 2.211 1 88.81 142 ARG B O 1
ATOM 5251 N N . ALA B 1 143 ? -14.102 -25.5 0.845 1 93.75 143 ALA B N 1
ATOM 5252 C CA . ALA B 1 143 ? -13.961 -24.25 1.593 1 93.75 143 ALA B CA 1
ATOM 5253 C C . ALA B 1 143 ? -14.859 -23.156 1.019 1 93.75 143 ALA B C 1
ATOM 5255 O O . ALA B 1 143 ? -15.695 -23.438 0.154 1 93.75 143 ALA B O 1
ATOM 5256 N N . ARG B 1 144 ? -14.781 -22.016 1.649 1 93.69 144 ARG B N 1
ATOM 5257 C CA . ARG B 1 144 ? -15.469 -20.797 1.21 1 93.69 144 ARG B CA 1
ATOM 5258 C C . ARG B 1 144 ? -14.492 -19.641 1.047 1 93.69 144 ARG B C 1
ATOM 5260 O O . ARG B 1 144 ? -13.602 -19.453 1.881 1 93.69 144 ARG B O 1
ATOM 5267 N N . ALA B 1 145 ? -14.586 -18.953 -0.145 1 96.62 145 ALA B N 1
ATOM 5268 C CA . ALA B 1 145 ? -13.82 -17.734 -0.359 1 96.62 145 ALA B CA 1
ATOM 5269 C C . ALA B 1 145 ? -14.594 -16.516 0.13 1 96.62 145 ALA B C 1
ATOM 5271 O O . ALA B 1 145 ? -15.727 -16.281 -0.288 1 96.62 145 ALA B O 1
ATOM 5272 N N . LEU B 1 146 ? -13.969 -15.758 1 1 97.31 146 LEU B N 1
ATOM 5273 C CA . LEU B 1 146 ? -14.633 -14.633 1.649 1 97.31 146 LEU B CA 1
ATOM 5274 C C . LEU B 1 146 ? -14.039 -13.305 1.186 1 97.31 146 LEU B C 1
ATOM 5276 O O . LEU B 1 146 ? -12.828 -13.117 1.238 1 97.31 146 LEU B O 1
ATOM 5280 N N . PRO B 1 147 ? -14.914 -12.383 0.687 1 97.38 147 PRO B N 1
ATOM 5281 C CA . PRO B 1 147 ? -14.453 -11.016 0.435 1 97.38 147 PRO B CA 1
ATOM 5282 C C . PRO B 1 147 ? -14.258 -10.211 1.72 1 97.38 147 PRO B C 1
ATOM 5284 O O . PRO B 1 147 ? -14.641 -10.672 2.801 1 97.38 147 PRO B O 1
ATOM 5287 N N . HIS B 1 148 ? -13.664 -9.086 1.599 1 96.88 148 HIS B N 1
ATOM 5288 C CA . HIS B 1 148 ? -13.273 -8.281 2.748 1 96.88 148 HIS B CA 1
ATOM 5289 C C . HIS B 1 148 ? -14.492 -7.852 3.564 1 96.88 148 HIS B C 1
ATOM 5291 O O . HIS B 1 148 ? -14.43 -7.793 4.797 1 96.88 148 HIS B O 1
ATOM 5297 N N . TRP B 1 149 ? -15.609 -7.555 2.906 1 96.25 149 TRP B N 1
ATOM 5298 C CA . TRP B 1 149 ? -16.766 -6.988 3.592 1 96.25 149 TRP B CA 1
ATOM 5299 C C . TRP B 1 149 ? -17.312 -7.965 4.625 1 96.25 149 TRP B C 1
ATOM 5301 O O . TRP B 1 149 ? -17.969 -7.555 5.586 1 96.25 149 TRP B O 1
ATOM 5311 N N . VAL B 1 150 ? -17.094 -9.273 4.445 1 97.31 150 VAL B N 1
ATOM 5312 C CA . VAL B 1 150 ? -17.594 -10.273 5.375 1 97.31 150 VAL B CA 1
ATOM 5313 C C . VAL B 1 150 ? -17.016 -10.031 6.766 1 97.31 150 VAL B C 1
ATOM 5315 O O . VAL B 1 150 ? -17.688 -10.266 7.773 1 97.31 150 VAL B O 1
ATOM 5318 N N . PHE B 1 151 ? -15.836 -9.508 6.852 1 96.94 151 PHE B N 1
ATOM 5319 C CA . PHE B 1 151 ? -15.148 -9.297 8.125 1 96.94 151 PHE B CA 1
ATOM 5320 C C . PHE B 1 151 ? -15.508 -7.938 8.719 1 96.94 151 PHE B C 1
ATOM 5322 O O . PHE B 1 151 ? -15.328 -7.711 9.914 1 96.94 151 PHE B O 1
ATOM 5329 N N . ASP B 1 152 ? -16 -7.055 7.91 1 93.81 152 ASP B N 1
ATOM 5330 C CA . ASP B 1 152 ? -16.281 -5.691 8.344 1 93.81 152 ASP B CA 1
ATOM 5331 C C . ASP B 1 152 ? -17.75 -5.52 8.703 1 93.81 152 ASP B C 1
ATOM 5333 O O . ASP B 1 152 ? -18.094 -4.691 9.547 1 93.81 152 ASP B O 1
ATOM 5337 N N . ILE B 1 153 ? -18.594 -6.301 8.109 1 95.06 153 ILE B N 1
ATOM 5338 C CA . ILE B 1 153 ? -20.031 -6.086 8.203 1 95.06 153 ILE B CA 1
ATOM 5339 C C . ILE B 1 153 ? -20.5 -6.402 9.625 1 95.06 153 ILE B C 1
ATOM 5341 O O . ILE B 1 153 ? -20.016 -7.348 10.25 1 95.06 153 ILE B O 1
ATOM 5345 N N . GLN B 1 154 ? -21.391 -5.551 10.125 1 93.88 154 GLN B N 1
ATOM 5346 C CA . GLN B 1 154 ? -22.109 -5.801 11.367 1 93.88 154 GLN B CA 1
ATOM 5347 C C . GLN B 1 154 ? -23.531 -6.312 11.086 1 93.88 154 GLN B C 1
ATOM 5349 O O . GLN B 1 154 ? -24.359 -5.586 10.539 1 93.88 154 GLN B O 1
ATOM 5354 N N . LEU B 1 155 ? -23.75 -7.543 11.461 1 96.69 155 LEU B N 1
ATOM 5355 C CA . LEU B 1 155 ? -25.016 -8.203 11.188 1 96.69 155 LEU B CA 1
ATOM 5356 C C . LEU B 1 155 ? -25.938 -8.133 12.398 1 96.69 155 LEU B C 1
ATOM 5358 O O . LEU B 1 155 ? -25.516 -8.391 13.523 1 96.69 155 LEU B O 1
ATOM 5362 N N . ARG B 1 156 ? -27.125 -7.734 12.125 1 96.69 156 ARG B N 1
ATOM 5363 C CA . ARG B 1 156 ? -28.125 -7.691 13.188 1 96.69 156 ARG B CA 1
ATOM 5364 C C . ARG B 1 156 ? -29.094 -8.867 13.086 1 96.69 156 ARG B C 1
ATOM 5366 O O . ARG B 1 156 ? -29.703 -9.094 12.031 1 96.69 156 ARG B O 1
ATOM 5373 N N . ASN B 1 157 ? -29.219 -9.586 14.227 1 94.94 157 ASN B N 1
ATOM 5374 C CA . ASN B 1 157 ? -30.156 -10.703 14.227 1 94.94 157 ASN B CA 1
ATOM 5375 C C . ASN B 1 157 ? -31.547 -10.273 14.672 1 94.94 157 ASN B C 1
ATOM 5377 O O . ASN B 1 157 ? -31.828 -9.078 14.812 1 94.94 157 ASN B O 1
ATOM 5381 N N . GLU B 1 158 ? -32.469 -11.234 14.836 1 92.69 158 GLU B N 1
ATOM 5382 C CA . GLU B 1 158 ? -33.875 -10.961 15.188 1 92.69 158 GLU B CA 1
ATOM 5383 C C . GLU B 1 158 ? -33.969 -10.289 16.547 1 92.69 158 GLU B C 1
ATOM 5385 O O . GLU B 1 158 ? -34.875 -9.484 16.781 1 92.69 158 GLU B O 1
ATOM 5390 N N . ASP B 1 159 ? -33.062 -10.469 17.453 1 94.5 159 ASP B N 1
ATOM 5391 C CA . ASP B 1 159 ? -33.031 -9.906 18.797 1 94.5 159 ASP B CA 1
ATOM 5392 C C . ASP B 1 159 ? -32.281 -8.578 18.828 1 94.5 159 ASP B C 1
ATOM 5394 O O . ASP B 1 159 ? -31.969 -8.062 19.906 1 94.5 159 ASP B O 1
ATOM 5398 N N . ASP B 1 160 ? -31.766 -8.141 17.75 1 93.31 160 ASP B N 1
ATOM 5399 C CA . ASP B 1 160 ? -31.094 -6.867 17.562 1 93.31 160 ASP B CA 1
ATOM 5400 C C . ASP B 1 160 ? -29.656 -6.934 18.109 1 93.31 160 ASP B C 1
ATOM 5402 O O . ASP B 1 160 ? -29.078 -5.91 18.484 1 93.31 160 ASP B O 1
ATOM 5406 N N . GLU B 1 161 ? -29.219 -8.148 18.25 1 95.44 161 GLU B N 1
ATOM 5407 C CA . GLU B 1 161 ? -27.812 -8.32 18.609 1 95.44 161 GLU B CA 1
ATOM 5408 C C . GLU B 1 161 ? -26.922 -8.164 17.391 1 95.44 161 GLU B C 1
ATOM 5410 O O . GLU B 1 161 ? -27.25 -8.609 16.297 1 95.44 161 GLU B O 1
ATOM 5415 N N . ILE B 1 162 ? -25.797 -7.52 17.609 1 95.5 162 ILE B N 1
ATOM 5416 C CA . ILE B 1 162 ? -24.828 -7.336 16.531 1 95.5 162 ILE B CA 1
ATOM 5417 C C . ILE B 1 162 ? -23.875 -8.523 16.484 1 95.5 162 ILE B C 1
ATOM 5419 O O . ILE B 1 162 ? -23.266 -8.867 17.5 1 95.5 162 ILE B O 1
ATOM 5423 N N . LEU B 1 163 ? -23.781 -9.117 15.305 1 96.75 163 LEU B N 1
ATOM 5424 C CA . LEU B 1 163 ? -22.891 -10.266 15.086 1 96.75 163 LEU B CA 1
ATOM 5425 C C . LEU B 1 163 ? -21.875 -9.961 13.984 1 96.75 163 LEU B C 1
ATOM 5427 O O . LEU B 1 163 ? -22.172 -9.227 13.047 1 96.75 163 LEU B O 1
ATOM 5431 N N . THR B 1 164 ? -20.703 -10.469 14.18 1 97 164 THR B N 1
ATOM 5432 C CA . THR B 1 164 ? -19.672 -10.422 13.148 1 97 164 THR B CA 1
ATOM 5433 C C . THR B 1 164 ? -19.312 -11.836 12.672 1 97 164 THR B C 1
ATOM 5435 O O . THR B 1 164 ? -19.766 -12.82 13.258 1 97 164 THR B O 1
ATOM 5438 N N . TYR B 1 165 ? -18.547 -11.938 11.609 1 97.75 165 TYR B N 1
ATOM 5439 C CA . TYR B 1 165 ? -18.078 -13.219 11.109 1 97.75 165 TYR B CA 1
ATOM 5440 C C . TYR B 1 165 ? -17.391 -14.016 12.211 1 97.75 165 TYR B C 1
ATOM 5442 O O . TYR B 1 165 ? -17.547 -15.234 12.297 1 97.75 165 TYR B O 1
ATOM 5450 N N . PHE B 1 166 ? -16.703 -13.328 13.102 1 97.62 166 PHE B N 1
ATOM 5451 C CA . PHE B 1 166 ? -15.914 -13.992 14.133 1 97.62 166 PHE B CA 1
ATOM 5452 C C . PHE B 1 166 ? -16.812 -14.531 15.242 1 97.62 166 PHE B C 1
ATOM 5454 O O . PHE B 1 166 ? -16.422 -15.422 15.992 1 97.62 166 PHE B O 1
ATOM 5461 N N . ASP B 1 167 ? -17.984 -13.961 15.359 1 97.25 167 ASP B N 1
ATOM 5462 C CA . ASP B 1 167 ? -18.984 -14.531 16.266 1 97.25 167 ASP B CA 1
ATOM 5463 C C . ASP B 1 167 ? -19.609 -15.797 15.68 1 97.25 167 ASP B C 1
ATOM 5465 O O . ASP B 1 167 ? -19.906 -16.734 16.406 1 97.25 167 ASP B O 1
ATOM 5469 N N . LEU B 1 168 ? -19.75 -15.781 14.383 1 97.25 168 LEU B N 1
ATOM 5470 C CA . LEU B 1 168 ? -20.422 -16.875 13.695 1 97.25 168 LEU B CA 1
ATOM 5471 C C . LEU B 1 168 ? -19.484 -18.078 13.539 1 97.25 168 LEU B C 1
ATOM 5473 O O . LEU B 1 168 ? -19.891 -19.219 13.773 1 97.25 168 LEU B O 1
ATOM 5477 N N . CYS B 1 169 ? -18.266 -17.844 13.125 1 97 169 CYS B N 1
ATOM 5478 C CA . CYS B 1 169 ? -17.281 -18.906 12.867 1 97 169 CYS B CA 1
ATOM 5479 C C . CYS B 1 169 ? -15.969 -18.609 13.578 1 97 169 CYS B C 1
ATOM 5481 O O . CYS B 1 169 ? -14.93 -18.469 12.93 1 97 169 CYS B O 1
ATOM 5483 N N . PRO B 1 170 ? -15.875 -18.609 14.906 1 96.88 170 PRO B N 1
ATOM 5484 C CA . PRO B 1 170 ? -14.695 -18.203 15.68 1 96.88 170 PRO B CA 1
ATOM 5485 C C . PRO B 1 170 ? -13.531 -19.188 15.531 1 96.88 170 PRO B C 1
ATOM 5487 O O . PRO B 1 170 ? -12.375 -18.812 15.727 1 96.88 170 PRO B O 1
ATOM 5490 N N . LYS B 1 171 ? -13.797 -20.422 15.102 1 96.06 171 LYS B N 1
ATOM 5491 C CA . LYS B 1 171 ? -12.75 -21.438 15.156 1 96.06 171 LYS B CA 1
ATOM 5492 C C . LYS B 1 171 ? -12.344 -21.891 13.75 1 96.06 171 LYS B C 1
ATOM 5494 O O . LYS B 1 171 ? -11.391 -22.641 13.594 1 96.06 171 LYS B O 1
ATOM 5499 N N . THR B 1 172 ? -13.078 -21.469 12.695 1 97 172 THR B N 1
ATOM 5500 C CA . THR B 1 172 ? -12.781 -21.891 11.336 1 97 172 THR B CA 1
ATOM 5501 C C . THR B 1 172 ? -11.422 -21.344 10.891 1 97 172 THR B C 1
ATOM 5503 O O . THR B 1 172 ? -11.195 -20.141 10.906 1 97 172 THR B O 1
ATOM 5506 N N . PRO B 1 173 ? -10.469 -22.234 10.531 1 97.94 173 PRO B N 1
ATOM 5507 C CA . PRO B 1 173 ? -9.18 -21.75 10.016 1 97.94 173 PRO B CA 1
ATOM 5508 C C . PRO B 1 173 ? -9.336 -20.844 8.805 1 97.94 173 PRO B C 1
ATOM 5510 O O . PRO B 1 173 ? -10.266 -21.016 8.008 1 97.94 173 PRO B O 1
ATOM 5513 N N . LEU B 1 174 ? -8.508 -19.891 8.75 1 98.5 174 LEU B N 1
ATOM 5514 C CA . LEU B 1 174 ? -8.547 -18.906 7.664 1 98.5 174 LEU B CA 1
ATOM 5515 C C . LEU B 1 174 ? -7.27 -18.969 6.832 1 98.5 174 LEU B C 1
ATOM 5517 O O . LEU B 1 174 ? -6.168 -18.812 7.367 1 98.5 174 LEU B O 1
ATOM 5521 N N . ILE B 1 175 ? -7.375 -19.234 5.527 1 98.75 175 ILE B N 1
ATOM 5522 C CA . ILE B 1 175 ? -6.246 -19.188 4.609 1 98.75 175 ILE B CA 1
ATOM 5523 C C . ILE B 1 175 ? -6.012 -17.734 4.172 1 98.75 175 ILE B C 1
ATOM 5525 O O . ILE B 1 175 ? -6.938 -17.062 3.719 1 98.75 175 ILE B O 1
ATOM 5529 N N . LEU B 1 176 ? -4.852 -17.266 4.418 1 98.62 176 LEU B N 1
ATOM 5530 C CA . LEU B 1 176 ? -4.375 -15.977 3.934 1 98.62 176 LEU B CA 1
ATOM 5531 C C . LEU B 1 176 ? -3.266 -16.156 2.904 1 98.62 176 LEU B C 1
ATOM 5533 O O . LEU B 1 176 ? -2.391 -17.016 3.074 1 98.62 176 LEU B O 1
ATOM 5537 N N . MET B 1 177 ? -3.334 -15.391 1.848 1 98.19 177 MET B N 1
ATOM 5538 C CA . MET B 1 177 ? -2.363 -15.555 0.771 1 98.19 177 MET B CA 1
ATOM 5539 C C . MET B 1 177 ? -1.321 -14.445 0.802 1 98.19 177 MET B C 1
ATOM 5541 O O . MET B 1 177 ? -1.668 -13.266 0.797 1 98.19 177 MET B O 1
ATOM 5545 N N . ASN B 1 178 ? -0.071 -14.844 0.852 1 97.75 178 ASN B N 1
ATOM 5546 C CA . ASN B 1 178 ? 1.049 -13.914 0.815 1 97.75 178 ASN B CA 1
ATOM 5547 C C . ASN B 1 178 ? 0.915 -12.828 1.887 1 97.75 178 ASN B C 1
ATOM 5549 O O . ASN B 1 178 ? 0.716 -13.141 3.062 1 97.75 178 ASN B O 1
ATOM 5553 N N . HIS B 1 179 ? 1.138 -11.602 1.518 1 96.44 179 HIS B N 1
ATOM 5554 C CA . HIS B 1 179 ? 1.042 -10.477 2.445 1 96.44 179 HIS B CA 1
ATOM 5555 C C . HIS B 1 179 ? -0.34 -9.836 2.395 1 96.44 179 HIS B C 1
ATOM 5557 O O . HIS B 1 179 ? -0.603 -8.859 3.105 1 96.44 179 HIS B O 1
ATOM 5563 N N . TYR B 1 180 ? -1.24 -10.375 1.662 1 97.12 180 TYR B N 1
ATOM 5564 C CA . TYR B 1 180 ? -2.537 -9.742 1.431 1 97.12 180 TYR B CA 1
ATOM 5565 C C . TYR B 1 180 ? -3.504 -10.055 2.568 1 97.12 180 TYR B C 1
ATOM 5567 O O . TYR B 1 180 ? -4.59 -10.594 2.338 1 97.12 180 TYR B O 1
ATOM 5575 N N . TRP B 1 181 ? -3.16 -9.617 3.758 1 96.81 181 TRP B N 1
ATOM 5576 C CA . TRP B 1 181 ? -3.943 -9.953 4.945 1 96.81 181 TRP B CA 1
ATOM 5577 C C . TRP B 1 181 ? -4.926 -8.844 5.281 1 96.81 181 TRP B C 1
ATOM 5579 O O . TRP B 1 181 ? -5.922 -9.07 5.969 1 96.81 181 TRP B O 1
ATOM 5589 N N . ARG B 1 182 ? -4.629 -7.633 4.812 1 93.5 182 ARG B N 1
ATOM 5590 C CA . ARG B 1 182 ? -5.457 -6.449 5.012 1 93.5 182 ARG B CA 1
ATOM 5591 C C . ARG B 1 182 ? -5.805 -6.262 6.484 1 93.5 182 ARG B C 1
ATOM 5593 O O . ARG B 1 182 ? -6.926 -5.871 6.82 1 93.5 182 ARG B O 1
ATOM 5600 N N . GLY B 1 183 ? -4.934 -6.738 7.363 1 93.25 183 GLY B N 1
ATOM 5601 C CA . GLY B 1 183 ? -5.086 -6.512 8.789 1 93.25 183 GLY B CA 1
ATOM 5602 C C . GLY B 1 183 ? -6.133 -7.406 9.43 1 93.25 183 GLY B C 1
ATOM 5603 O O . GLY B 1 183 ? -6.465 -7.242 10.602 1 93.25 183 GLY B O 1
ATOM 5604 N N . VAL B 1 184 ? -6.652 -8.43 8.789 1 96.38 184 VAL B N 1
ATOM 5605 C CA . VAL B 1 184 ? -7.738 -9.266 9.281 1 96.38 184 VAL B CA 1
ATOM 5606 C C . VAL B 1 184 ? -7.312 -9.953 10.578 1 96.38 184 VAL B C 1
ATOM 5608 O O . VAL B 1 184 ? -8.031 -9.898 11.586 1 96.38 184 VAL B O 1
ATOM 5611 N N . PRO B 1 185 ? -6.125 -10.453 10.688 1 96.06 185 PRO B N 1
ATOM 5612 C CA . PRO B 1 185 ? -5.746 -11.109 11.938 1 96.06 185 PRO B CA 1
ATOM 5613 C C . PRO B 1 185 ? -5.531 -10.125 13.078 1 96.06 185 PRO B C 1
ATOM 5615 O O . PRO B 1 185 ? -5.43 -10.531 14.242 1 96.06 185 PRO B O 1
ATOM 5618 N N . GLU B 1 186 ? -5.441 -8.859 12.75 1 94.06 186 GLU B N 1
ATOM 5619 C CA . GLU B 1 186 ? -5.207 -7.824 13.758 1 94.06 186 GLU B CA 1
ATOM 5620 C C . GLU B 1 186 ? -6.523 -7.234 14.258 1 94.06 186 GLU B C 1
ATOM 5622 O O . GLU B 1 186 ? -6.531 -6.426 15.195 1 94.06 186 GLU B O 1
ATOM 5627 N N . MET B 1 187 ? -7.625 -7.605 13.672 1 95.19 187 MET B N 1
ATOM 5628 C CA . MET B 1 187 ? -8.922 -7.086 14.086 1 95.19 187 MET B CA 1
ATOM 5629 C C . MET B 1 187 ? -9.203 -7.434 15.539 1 95.19 187 MET B C 1
ATOM 5631 O O . MET B 1 187 ? -8.844 -8.516 16.016 1 95.19 187 MET B O 1
ATOM 5635 N N . ALA B 1 188 ? -9.891 -6.523 16.281 1 93.31 188 ALA B N 1
ATOM 5636 C CA . ALA B 1 188 ? -10.164 -6.668 17.703 1 93.31 188 ALA B CA 1
ATOM 5637 C C . ALA B 1 188 ? -10.977 -7.93 17.984 1 93.31 188 ALA B C 1
ATOM 5639 O O . ALA B 1 188 ? -10.797 -8.586 19.016 1 93.31 188 ALA B O 1
ATOM 5640 N N . LYS B 1 189 ? -11.836 -8.344 17.047 1 94.56 189 LYS B N 1
ATOM 5641 C CA . LYS B 1 189 ? -12.742 -9.469 17.25 1 94.56 189 LYS B CA 1
ATOM 5642 C C . LYS B 1 189 ? -12.125 -10.766 16.75 1 94.56 189 LYS B C 1
ATOM 5644 O O . LYS B 1 189 ? -12.695 -11.844 16.922 1 94.56 189 LYS B O 1
ATOM 5649 N N . PHE B 1 190 ? -10.938 -10.703 16.047 1 97.06 190 PHE B N 1
ATOM 5650 C CA . PHE B 1 190 ? -10.258 -11.914 15.609 1 97.06 190 PHE B CA 1
ATOM 5651 C C . PHE B 1 190 ? -9.828 -12.758 16.797 1 97.06 190 PHE B C 1
ATOM 5653 O O . PHE B 1 190 ? -9.023 -12.32 17.625 1 97.06 190 PHE B O 1
ATOM 5660 N N . PRO B 1 191 ? -10.352 -13.945 16.922 1 96.44 191 PRO B N 1
ATOM 5661 C CA . PRO B 1 191 ? -9.984 -14.758 18.078 1 96.44 191 PRO B CA 1
ATOM 5662 C C . PRO B 1 191 ? -8.5 -15.125 18.094 1 96.44 191 PRO B C 1
ATOM 5664 O O . PRO B 1 191 ? -7.934 -15.469 17.047 1 96.44 191 PRO B O 1
ATOM 5667 N N . ASP B 1 192 ? -7.863 -15.094 19.203 1 91.94 192 ASP B N 1
ATOM 5668 C CA . ASP B 1 192 ? -6.43 -15.328 19.359 1 91.94 192 ASP B CA 1
ATOM 5669 C C . ASP B 1 192 ? -6.066 -16.766 18.953 1 91.94 192 ASP B C 1
ATOM 5671 O O . ASP B 1 192 ? -4.973 -17.016 18.453 1 91.94 192 ASP B O 1
ATOM 5675 N N . GLU B 1 193 ? -7.035 -17.641 19.188 1 93.69 193 GLU B N 1
ATOM 5676 C CA . GLU B 1 193 ? -6.738 -19.062 18.953 1 93.69 193 GLU B CA 1
ATOM 5677 C C . GLU B 1 193 ? -7.18 -19.484 17.547 1 93.69 193 GLU B C 1
ATOM 5679 O O . GLU B 1 193 ? -7.008 -20.641 17.156 1 93.69 193 GLU B O 1
ATOM 5684 N N . LYS B 1 194 ? -7.812 -18.578 16.812 1 96.12 194 LYS B N 1
ATOM 5685 C CA . LYS B 1 194 ? -8.234 -18.922 15.445 1 96.12 194 LYS B CA 1
ATOM 5686 C C . LYS B 1 194 ? -7.031 -19.281 14.578 1 96.12 194 LYS B C 1
ATOM 5688 O O . LYS B 1 194 ? -6.082 -18.516 14.461 1 96.12 194 LYS B O 1
ATOM 5693 N N . PRO B 1 195 ? -7.008 -20.484 13.953 1 97.25 195 PRO B N 1
ATOM 5694 C CA . PRO B 1 195 ? -5.844 -20.891 13.156 1 97.25 195 PRO B CA 1
ATOM 5695 C C . PRO B 1 195 ? -5.688 -20.078 11.883 1 97.25 195 PRO B C 1
ATOM 5697 O O . PRO B 1 195 ? -6.68 -19.734 11.234 1 97.25 195 PRO B O 1
ATOM 5700 N N . ILE B 1 196 ? -4.5 -19.719 11.617 1 98.31 196 ILE B N 1
ATOM 5701 C CA . ILE B 1 196 ? -4.148 -18.984 10.406 1 98.31 196 ILE B CA 1
ATOM 5702 C C . ILE B 1 196 ? -3.293 -19.859 9.5 1 98.31 196 ILE B C 1
ATOM 5704 O O . ILE B 1 196 ? -2.314 -20.469 9.945 1 98.31 196 ILE B O 1
ATOM 5708 N N . ILE B 1 197 ? -3.691 -19.984 8.266 1 98.75 197 ILE B N 1
ATOM 5709 C CA . ILE B 1 197 ? -2.994 -20.766 7.254 1 98.75 197 ILE B CA 1
ATOM 5710 C C . ILE B 1 197 ? -2.422 -19.844 6.188 1 98.75 197 ILE B C 1
ATOM 5712 O O . ILE B 1 197 ? -3.143 -19.016 5.629 1 98.75 197 ILE B O 1
ATOM 5716 N N . LEU B 1 198 ? -1.124 -19.953 5.93 1 98.75 198 LEU B N 1
ATOM 5717 C CA . LEU B 1 198 ? -0.476 -19.109 4.926 1 98.75 198 LEU B CA 1
ATOM 5718 C C . LEU B 1 198 ? -0.238 -19.906 3.641 1 98.75 198 LEU B C 1
ATOM 5720 O O . LEU B 1 198 ? 0.299 -21.016 3.676 1 98.75 198 LEU B O 1
ATOM 5724 N N . MET B 1 199 ? -0.706 -19.422 2.543 1 98.62 199 MET B N 1
ATOM 5725 C CA . MET B 1 199 ? -0.267 -19.875 1.222 1 98.62 199 MET B CA 1
ATOM 5726 C C . MET B 1 199 ? 0.691 -18.859 0.599 1 98.62 199 MET B C 1
ATOM 5728 O O . MET B 1 199 ? 0.257 -17.859 0.016 1 98.62 199 MET B O 1
ATOM 5732 N N . PRO B 1 200 ? 1.938 -19.125 0.659 1 98.38 200 PRO B N 1
ATOM 5733 C CA . PRO B 1 200 ? 2.91 -18.156 0.164 1 98.38 200 PRO B CA 1
ATOM 5734 C C . PRO B 1 200 ? 3.314 -18.406 -1.287 1 98.38 200 PRO B C 1
ATOM 5736 O O . PRO B 1 200 ? 3.309 -19.547 -1.742 1 98.38 200 PRO B O 1
ATOM 5739 N N . ASN B 1 201 ? 3.514 -17.375 -2.035 1 97.88 201 ASN B N 1
ATOM 5740 C CA . ASN B 1 201 ? 4.441 -17.312 -3.158 1 97.88 201 ASN B CA 1
ATOM 5741 C C . ASN B 1 201 ? 5.789 -16.734 -2.748 1 97.88 201 ASN B C 1
ATOM 5743 O O . ASN B 1 201 ? 5.922 -15.508 -2.625 1 97.88 201 ASN B O 1
ATOM 5747 N N . ILE B 1 202 ? 6.773 -17.594 -2.57 1 97.56 202 ILE B N 1
ATOM 5748 C CA . ILE B 1 202 ? 7.965 -17.219 -1.812 1 97.56 202 ILE B CA 1
ATOM 5749 C C . ILE B 1 202 ? 8.812 -16.25 -2.629 1 97.56 202 ILE B C 1
ATOM 5751 O O . ILE B 1 202 ? 9.734 -15.617 -2.098 1 97.56 202 ILE B O 1
ATOM 5755 N N . GLU B 1 203 ? 8.539 -16.109 -3.973 1 95.56 203 GLU B N 1
ATOM 5756 C CA . GLU B 1 203 ? 9.289 -15.18 -4.805 1 95.56 203 GLU B CA 1
ATOM 5757 C C . GLU B 1 203 ? 8.828 -13.742 -4.578 1 95.56 203 GLU B C 1
ATOM 5759 O O . GLU B 1 203 ? 9.492 -12.797 -5.004 1 95.56 203 GLU B O 1
ATOM 5764 N N . MET B 1 204 ? 7.73 -13.586 -3.893 1 93.94 204 MET B N 1
ATOM 5765 C CA . MET B 1 204 ? 7.176 -12.25 -3.682 1 93.94 204 MET B CA 1
ATOM 5766 C C . MET B 1 204 ? 8.078 -11.422 -2.779 1 93.94 204 MET B C 1
ATOM 5768 O O . MET B 1 204 ? 8.656 -11.945 -1.82 1 93.94 204 MET B O 1
ATOM 5772 N N . HIS B 1 205 ? 8.062 -10.078 -3.01 1 92.38 205 HIS B N 1
ATOM 5773 C CA . HIS B 1 205 ? 9 -9.164 -2.363 1 92.38 205 HIS B CA 1
ATOM 5774 C C . HIS B 1 205 ? 8.445 -8.656 -1.034 1 92.38 205 HIS B C 1
ATOM 5776 O O . HIS B 1 205 ? 9.195 -8.148 -0.197 1 92.38 205 HIS B O 1
ATOM 5782 N N . GLU B 1 206 ? 7.184 -8.867 -0.838 1 92.31 206 GLU B N 1
ATOM 5783 C CA . GLU B 1 206 ? 6.535 -8.18 0.276 1 92.31 206 GLU B CA 1
ATOM 5784 C C . GLU B 1 206 ? 6.453 -9.078 1.506 1 92.31 206 GLU B C 1
ATOM 5786 O O . GLU B 1 206 ? 6.137 -8.617 2.602 1 92.31 206 GLU B O 1
ATOM 5791 N N . LEU B 1 207 ? 6.738 -10.312 1.381 1 95.12 207 LEU B N 1
ATOM 5792 C CA . LEU B 1 207 ? 6.688 -11.234 2.51 1 95.12 207 LEU B CA 1
ATOM 5793 C C . LEU B 1 207 ? 7.836 -10.977 3.477 1 95.12 207 LEU B C 1
ATOM 5795 O O . LEU B 1 207 ? 8.961 -10.719 3.051 1 95.12 207 LEU B O 1
ATOM 5799 N N . ARG B 1 208 ? 7.566 -11 4.789 1 95.56 208 ARG B N 1
ATOM 5800 C CA . ARG B 1 208 ? 8.516 -10.781 5.879 1 95.56 208 ARG B CA 1
ATOM 5801 C C . ARG B 1 208 ? 8.414 -11.891 6.918 1 95.56 208 ARG B C 1
ATOM 5803 O O . ARG B 1 208 ? 7.508 -12.727 6.863 1 95.56 208 ARG B O 1
ATOM 5810 N N . ALA B 1 209 ? 9.359 -11.922 7.859 1 96.5 209 ALA B N 1
ATOM 5811 C CA . ALA B 1 209 ? 9.414 -12.938 8.906 1 96.5 209 ALA B CA 1
ATOM 5812 C C . ALA B 1 209 ? 8.117 -12.969 9.711 1 96.5 209 ALA B C 1
ATOM 5814 O O . ALA B 1 209 ? 7.656 -14.039 10.109 1 96.5 209 ALA B O 1
ATOM 5815 N N . GLU B 1 210 ? 7.52 -11.859 9.898 1 94.38 210 GLU B N 1
ATOM 5816 C CA . GLU B 1 210 ? 6.324 -11.75 10.727 1 94.38 210 GLU B CA 1
ATOM 5817 C C . GLU B 1 210 ? 5.168 -12.547 10.141 1 94.38 210 GLU B C 1
ATOM 5819 O O . GLU B 1 210 ? 4.359 -13.117 10.875 1 94.38 210 GLU B O 1
ATOM 5824 N N . HIS B 1 211 ? 5.062 -12.602 8.828 1 96.88 211 HIS B N 1
ATOM 5825 C CA . HIS B 1 211 ? 4.008 -13.383 8.195 1 96.88 211 HIS B CA 1
ATOM 5826 C C . HIS B 1 211 ? 4.137 -14.867 8.531 1 96.88 211 HIS B C 1
ATOM 5828 O O . HIS B 1 211 ? 3.133 -15.539 8.781 1 96.88 211 HIS B O 1
ATOM 5834 N N . TYR B 1 212 ? 5.352 -15.32 8.555 1 98.31 212 TYR B N 1
ATOM 5835 C CA . TYR B 1 212 ? 5.602 -16.75 8.773 1 98.31 212 TYR B CA 1
ATOM 5836 C C . TYR B 1 212 ? 5.516 -17.094 10.25 1 98.31 212 TYR B C 1
ATOM 5838 O O . TYR B 1 212 ? 5.102 -18.188 10.609 1 98.31 212 TYR B O 1
ATOM 5846 N N . TRP B 1 213 ? 5.891 -16.156 11.117 1 97.44 213 TRP B N 1
ATOM 5847 C CA . TRP B 1 213 ? 5.848 -16.406 12.555 1 97.44 213 TRP B CA 1
ATOM 5848 C C . TRP B 1 213 ? 4.414 -16.344 13.07 1 97.44 213 TRP B C 1
ATOM 5850 O O . TRP B 1 213 ? 4.129 -16.797 14.18 1 97.44 213 TRP B O 1
ATOM 5860 N N . ARG B 1 214 ? 3.467 -15.812 12.281 1 96.44 214 ARG B N 1
ATOM 5861 C CA . ARG B 1 214 ? 2.115 -15.531 12.758 1 96.44 214 ARG B CA 1
ATOM 5862 C C . ARG B 1 214 ? 1.158 -16.656 12.367 1 96.44 214 ARG B C 1
ATOM 5864 O O . ARG B 1 214 ? -0.029 -16.609 12.695 1 96.44 214 ARG B O 1
ATOM 5871 N N . VAL B 1 215 ? 1.607 -17.688 11.734 1 98.31 215 VAL B N 1
ATOM 5872 C CA . VAL B 1 215 ? 0.666 -18.641 11.156 1 98.31 215 VAL B CA 1
ATOM 5873 C C . VAL B 1 215 ? 0.835 -20 11.812 1 98.31 215 VAL B C 1
ATOM 5875 O O . VAL B 1 215 ? 1.848 -20.266 12.461 1 98.31 215 VAL B O 1
ATOM 5878 N N . ASP B 1 216 ? -0.173 -20.828 11.656 1 98.19 216 ASP B N 1
ATOM 5879 C CA . ASP B 1 216 ? -0.169 -22.188 12.195 1 98.19 216 ASP B CA 1
ATOM 5880 C C . ASP B 1 216 ? 0.256 -23.203 11.133 1 98.19 216 ASP B C 1
ATOM 5882 O O . ASP B 1 216 ? 0.826 -24.25 11.453 1 98.19 216 ASP B O 1
ATOM 5886 N N . TYR B 1 217 ? -0.054 -22.938 9.945 1 98.62 217 TYR B N 1
ATOM 5887 C CA . TYR B 1 217 ? 0.28 -23.781 8.812 1 98.62 217 TYR B CA 1
ATOM 5888 C C . TYR B 1 217 ? 0.801 -22.969 7.641 1 98.62 217 TYR B C 1
ATOM 5890 O O . TYR B 1 217 ? 0.373 -21.828 7.434 1 98.62 217 TYR B O 1
ATOM 5898 N N . VAL B 1 218 ? 1.771 -23.5 6.949 1 98.81 218 VAL B N 1
ATOM 5899 C CA . VAL B 1 218 ? 2.227 -22.953 5.676 1 98.81 218 VAL B CA 1
ATOM 5900 C C . VAL B 1 218 ? 2.002 -23.969 4.566 1 98.81 218 VAL B C 1
ATOM 5902 O O . VAL B 1 218 ? 2.492 -25.109 4.641 1 98.81 218 VAL B O 1
ATOM 5905 N N . LEU B 1 219 ? 1.199 -23.625 3.584 1 98.75 219 LEU B N 1
ATOM 5906 C CA . LEU B 1 219 ? 0.956 -24.5 2.438 1 98.75 219 LEU B CA 1
ATOM 5907 C C . LEU B 1 219 ? 1.945 -24.203 1.314 1 98.75 219 LEU B C 1
ATOM 5909 O O . LEU B 1 219 ? 1.801 -23.219 0.597 1 98.75 219 LEU B O 1
ATOM 5913 N N . CYS B 1 220 ? 2.889 -25.078 1.147 1 98.75 220 CYS B N 1
ATOM 5914 C CA . CYS B 1 220 ? 3.883 -24.922 0.093 1 98.75 220 CYS B CA 1
ATOM 5915 C C . CYS B 1 220 ? 3.449 -25.625 -1.182 1 98.75 220 CYS B C 1
ATOM 5917 O O . CYS B 1 220 ? 3.299 -26.844 -1.194 1 98.75 220 CYS B O 1
ATOM 5919 N N . LYS B 1 221 ? 3.387 -24.906 -2.232 1 98.31 221 LYS B N 1
ATOM 5920 C CA . LYS B 1 221 ? 2.898 -25.422 -3.502 1 98.31 221 LYS B CA 1
ATOM 5921 C C . LYS B 1 221 ? 4.016 -26.125 -4.273 1 98.31 221 LYS B C 1
ATOM 5923 O O . LYS B 1 221 ? 3.756 -26.844 -5.242 1 98.31 221 LYS B O 1
ATOM 5928 N N . THR B 1 222 ? 5.277 -25.875 -3.918 1 98.12 222 THR B N 1
ATOM 5929 C CA . THR B 1 222 ? 6.426 -26.453 -4.605 1 98.12 222 THR B CA 1
ATOM 5930 C C . THR B 1 222 ? 7.406 -27.062 -3.605 1 98.12 222 THR B C 1
ATOM 5932 O O . THR B 1 222 ? 7.352 -26.766 -2.412 1 98.12 222 THR B O 1
ATOM 5935 N N . LYS B 1 223 ? 8.242 -28 -4.09 1 97.69 223 LYS B N 1
ATOM 5936 C CA . LYS B 1 223 ? 9.289 -28.562 -3.25 1 97.69 223 LYS B CA 1
ATOM 5937 C C . LYS B 1 223 ? 10.266 -27.484 -2.779 1 97.69 223 LYS B C 1
ATOM 5939 O O . LYS B 1 223 ? 10.719 -27.516 -1.632 1 97.69 223 LYS B O 1
ATOM 5944 N N . ASP B 1 224 ? 10.562 -26.594 -3.662 1 97.62 224 ASP B N 1
ATOM 5945 C CA . ASP B 1 224 ? 11.477 -25.516 -3.326 1 97.62 224 ASP B CA 1
ATOM 5946 C C . ASP B 1 224 ? 10.922 -24.672 -2.18 1 97.62 224 ASP B C 1
ATOM 5948 O O . ASP B 1 224 ? 11.648 -24.328 -1.244 1 97.62 224 ASP B O 1
ATOM 5952 N N . CYS B 1 225 ? 9.672 -24.328 -2.254 1 98.31 225 CYS B N 1
ATOM 5953 C CA . CYS B 1 225 ? 9.023 -23.594 -1.17 1 98.31 225 CYS B CA 1
ATOM 5954 C C . CYS B 1 225 ? 9.133 -24.359 0.145 1 98.31 225 CYS B C 1
ATOM 5956 O O . CYS B 1 225 ? 9.547 -23.797 1.159 1 98.31 225 CYS B O 1
ATOM 5958 N N . TYR B 1 226 ? 8.781 -25.656 0.131 1 98.44 226 TYR B N 1
ATOM 5959 C CA . TYR B 1 226 ? 8.828 -26.484 1.336 1 98.44 226 TYR B CA 1
ATOM 5960 C C . TYR B 1 226 ? 10.227 -26.469 1.947 1 98.44 226 TYR B C 1
ATOM 5962 O O . TYR B 1 226 ? 10.383 -26.219 3.146 1 98.44 226 TYR B O 1
ATOM 5970 N N . ARG B 1 227 ? 11.203 -26.688 1.123 1 97.75 227 ARG B N 1
ATOM 5971 C CA . ARG B 1 227 ? 12.578 -26.781 1.597 1 97.75 227 ARG B CA 1
ATOM 5972 C C . ARG B 1 227 ? 13.047 -25.469 2.205 1 97.75 227 ARG B C 1
ATOM 5974 O O . ARG B 1 227 ? 13.648 -25.453 3.281 1 97.75 227 ARG B O 1
ATOM 5981 N N . ARG B 1 228 ? 12.781 -24.391 1.537 1 98.31 228 ARG B N 1
ATOM 5982 C CA . ARG B 1 228 ? 13.242 -23.078 1.995 1 98.31 228 ARG B CA 1
ATOM 5983 C C . ARG B 1 228 ? 12.539 -22.672 3.285 1 98.31 228 ARG B C 1
ATOM 5985 O O . ARG B 1 228 ? 13.188 -22.203 4.227 1 98.31 228 ARG B O 1
ATOM 5992 N N . VAL B 1 229 ? 11.242 -22.844 3.338 1 98.69 229 VAL B N 1
ATOM 5993 C CA . VAL B 1 229 ? 10.469 -22.438 4.504 1 98.69 229 VAL B CA 1
ATOM 5994 C C . VAL B 1 229 ? 10.852 -23.297 5.707 1 98.69 229 VAL B C 1
ATOM 5996 O O . VAL B 1 229 ? 11.008 -22.781 6.816 1 98.69 229 VAL B O 1
ATOM 5999 N N . ASP B 1 230 ? 10.977 -24.578 5.449 1 98.19 230 ASP B N 1
ATOM 6000 C CA . ASP B 1 230 ? 11.406 -25.484 6.512 1 98.19 230 ASP B CA 1
ATOM 6001 C C . ASP B 1 230 ? 12.773 -25.078 7.059 1 98.19 230 ASP B C 1
ATOM 6003 O O . ASP B 1 230 ? 12.961 -25 8.273 1 98.19 230 ASP B O 1
ATOM 6007 N N . ALA B 1 231 ? 13.695 -24.812 6.16 1 98.44 231 ALA B N 1
ATOM 6008 C CA . ALA B 1 231 ? 15.039 -24.391 6.559 1 98.44 231 ALA B CA 1
ATOM 6009 C C . ALA B 1 231 ? 14.984 -23.078 7.34 1 98.44 231 ALA B C 1
ATOM 6011 O O . ALA B 1 231 ? 15.727 -22.891 8.305 1 98.44 231 ALA B O 1
ATOM 6012 N N . TRP B 1 232 ? 14.164 -22.172 6.91 1 98.62 232 TRP B N 1
ATOM 6013 C CA . TRP B 1 232 ? 14.055 -20.875 7.543 1 98.62 232 TRP B CA 1
ATOM 6014 C C . TRP B 1 232 ? 13.555 -21 8.977 1 98.62 232 TRP B C 1
ATOM 6016 O O . TRP B 1 232 ? 14.094 -20.359 9.891 1 98.62 232 TRP B O 1
ATOM 6026 N N . TYR B 1 233 ? 12.484 -21.828 9.211 1 98.56 233 TYR B N 1
ATOM 6027 C CA . TYR B 1 233 ? 11.984 -22.031 10.562 1 98.56 233 TYR B CA 1
ATOM 6028 C C . TYR B 1 233 ? 13.062 -22.641 11.461 1 98.56 233 TYR B C 1
ATOM 6030 O O . TYR B 1 233 ? 13.148 -22.297 12.641 1 98.56 233 TYR B O 1
ATOM 6038 N N . LYS B 1 234 ? 13.852 -23.531 10.945 1 98 234 LYS B N 1
ATOM 6039 C CA . LYS B 1 234 ? 14.945 -24.125 11.703 1 98 234 LYS B CA 1
ATOM 6040 C C . LYS B 1 234 ? 15.992 -23.078 12.062 1 98 234 LYS B C 1
ATOM 6042 O O . LYS B 1 234 ? 16.562 -23.109 13.156 1 98 234 LYS B O 1
ATOM 6047 N N . GLN B 1 235 ? 16.188 -22.156 11.156 1 98.06 235 GLN B N 1
ATOM 6048 C CA . GLN B 1 235 ? 17.172 -21.094 11.32 1 98.06 235 GLN B CA 1
ATOM 6049 C C . GLN B 1 235 ? 16.672 -20.031 12.297 1 98.06 235 GLN B C 1
ATOM 6051 O O . GLN B 1 235 ? 17.406 -19.625 13.203 1 98.06 235 GLN B O 1
ATOM 6056 N N . GLU B 1 236 ? 15.438 -19.562 12.117 1 97.25 236 GLU B N 1
ATOM 6057 C CA . GLU B 1 236 ? 14.945 -18.344 12.781 1 97.25 236 GLU B CA 1
ATOM 6058 C C . GLU B 1 236 ? 14.07 -18.688 13.977 1 97.25 236 GLU B C 1
ATOM 6060 O O . GLU B 1 236 ? 13.703 -17.812 14.758 1 97.25 236 GLU B O 1
ATOM 6065 N N . GLY B 1 237 ? 13.703 -19.922 14.125 1 97.31 237 GLY B N 1
ATOM 6066 C CA . GLY B 1 237 ? 12.789 -20.328 15.172 1 97.31 237 GLY B CA 1
ATOM 6067 C C . GLY B 1 237 ? 11.352 -20.422 14.711 1 97.31 237 GLY B C 1
ATOM 6068 O O . GLY B 1 237 ? 10.992 -19.875 13.672 1 97.31 237 GLY B O 1
ATOM 6069 N N . ASN B 1 238 ? 10.57 -21.141 15.422 1 97.06 238 ASN B N 1
ATOM 6070 C CA . ASN B 1 238 ? 9.172 -21.438 15.133 1 97.06 238 ASN B CA 1
ATOM 6071 C C . ASN B 1 238 ? 8.297 -21.266 16.359 1 97.06 238 ASN B C 1
ATOM 6073 O O . ASN B 1 238 ? 7.797 -22.25 16.922 1 97.06 238 ASN B O 1
ATOM 6077 N N . PRO B 1 239 ? 8.102 -19.984 16.703 1 93.75 239 PRO B N 1
ATOM 6078 C CA . PRO B 1 239 ? 7.453 -19.719 17.984 1 93.75 239 PRO B CA 1
ATOM 6079 C C . PRO B 1 239 ? 6.027 -20.266 18.047 1 93.75 239 PRO B C 1
ATOM 6081 O O . PRO B 1 239 ? 5.543 -20.594 19.141 1 93.75 239 PRO B O 1
ATOM 6084 N N . ARG B 1 240 ? 5.312 -20.469 16.953 1 94.44 240 ARG B N 1
ATOM 6085 C CA . ARG B 1 240 ? 3.928 -20.922 16.969 1 94.44 240 ARG B CA 1
ATOM 6086 C C . ARG B 1 240 ? 3.834 -22.391 16.594 1 94.44 240 ARG B C 1
ATOM 6088 O O . ARG B 1 240 ? 2.736 -22.922 16.406 1 94.44 240 ARG B O 1
ATOM 6095 N N . LYS B 1 241 ? 5 -23 16.438 1 96.31 241 LYS B N 1
ATOM 6096 C CA . LYS B 1 241 ? 5.055 -24.406 16.031 1 96.31 241 LYS B CA 1
ATOM 6097 C C . LYS B 1 241 ? 4.293 -24.625 14.719 1 96.31 241 LYS B C 1
ATOM 6099 O O . LYS B 1 241 ? 3.5 -25.562 14.609 1 96.31 241 LYS B O 1
ATOM 6104 N N . SER B 1 242 ? 4.512 -23.672 13.859 1 98.12 242 SER B N 1
ATOM 6105 C CA . SER B 1 242 ? 3.889 -23.75 12.547 1 98.12 242 SER B CA 1
ATOM 6106 C C . SER B 1 242 ? 4.289 -25.016 11.812 1 98.12 242 SER B C 1
ATOM 6108 O O . SER B 1 242 ? 5.449 -25.438 11.867 1 98.12 242 SER B O 1
ATOM 6110 N N . ARG B 1 243 ? 3.336 -25.688 11.18 1 98.38 243 ARG B N 1
ATOM 6111 C CA . ARG B 1 243 ? 3.627 -26.844 10.344 1 98.38 243 ARG B CA 1
ATOM 6112 C C . ARG B 1 243 ? 3.734 -26.438 8.875 1 98.38 243 ARG B C 1
ATOM 6114 O O . ARG B 1 243 ? 2.857 -25.75 8.352 1 98.38 243 ARG B O 1
ATOM 6121 N N . VAL B 1 244 ? 4.812 -26.812 8.234 1 98.62 244 VAL B N 1
ATOM 6122 C CA . VAL B 1 244 ? 5.027 -26.578 6.812 1 98.62 244 VAL B CA 1
ATOM 6123 C C . VAL B 1 244 ? 4.566 -27.781 6.004 1 98.62 244 VAL B C 1
ATOM 6125 O O . VAL B 1 244 ? 5.066 -28.891 6.195 1 98.62 244 VAL B O 1
ATOM 6128 N N . LEU B 1 245 ? 3.613 -27.625 5.133 1 98.69 245 LEU B N 1
ATOM 6129 C CA . LEU B 1 245 ? 3.008 -28.734 4.391 1 98.69 245 LEU B CA 1
ATOM 6130 C C . LEU B 1 245 ? 3.326 -28.625 2.902 1 98.69 245 LEU B C 1
ATOM 6132 O O . LEU B 1 245 ? 3.111 -27.578 2.291 1 98.69 245 LEU B O 1
ATOM 6136 N N . TYR B 1 246 ? 3.893 -29.672 2.346 1 98.44 246 TYR B N 1
ATOM 6137 C CA . TYR B 1 246 ? 4.043 -29.766 0.898 1 98.44 246 TYR B CA 1
ATOM 6138 C C . TYR B 1 246 ? 2.775 -30.312 0.255 1 98.44 246 TYR B C 1
ATOM 6140 O O . TYR B 1 246 ? 2.504 -31.516 0.329 1 98.44 246 TYR B O 1
ATOM 6148 N N . THR B 1 247 ? 2.07 -29.453 -0.426 1 98.06 247 THR B N 1
ATOM 6149 C CA . THR B 1 247 ? 0.75 -29.828 -0.92 1 98.06 247 THR B CA 1
ATOM 6150 C C . THR B 1 247 ? 0.755 -29.953 -2.441 1 98.06 247 THR B C 1
ATOM 6152 O O . THR B 1 247 ? -0.187 -30.484 -3.033 1 98.06 247 THR B O 1
ATOM 6155 N N . GLN B 1 248 ? 1.896 -29.516 -3.049 1 97.19 248 GLN B N 1
ATOM 6156 C CA . GLN B 1 248 ? 1.78 -29.172 -4.461 1 97.19 248 GLN B CA 1
ATOM 6157 C C . GLN B 1 248 ? 0.594 -28.25 -4.703 1 97.19 248 GLN B C 1
ATOM 6159 O O . GLN B 1 248 ? 0.285 -27.391 -3.869 1 97.19 248 GLN B O 1
ATOM 6164 N N . HIS B 1 249 ? 0.159 -28.078 -5.859 1 97.81 249 HIS B N 1
ATOM 6165 C CA . HIS B 1 249 ? -1.033 -27.328 -6.25 1 97.81 249 HIS B CA 1
ATOM 6166 C C . HIS B 1 249 ? -1.561 -27.812 -7.602 1 97.81 249 HIS B C 1
ATOM 6168 O O . HIS B 1 249 ? -1.129 -28.844 -8.109 1 97.81 249 HIS B O 1
ATOM 6174 N N . THR B 1 250 ? -2.574 -27.25 -8.055 1 96.5 250 THR B N 1
ATOM 6175 C CA . THR B 1 250 ? -3.104 -27.578 -9.375 1 96.5 250 THR B CA 1
ATOM 6176 C C . THR B 1 250 ? -3.699 -26.344 -10.039 1 96.5 250 THR B C 1
ATOM 6178 O O . THR B 1 250 ? -3.652 -25.25 -9.477 1 96.5 250 THR B O 1
ATOM 6181 N N . SER B 1 251 ? -4.051 -26.5 -11.289 1 96.38 251 SER B N 1
ATOM 6182 C CA . SER B 1 251 ? -4.629 -25.422 -12.086 1 96.38 251 SER B CA 1
ATOM 6183 C C . SER B 1 251 ? -5.812 -25.922 -12.906 1 96.38 251 SER B C 1
ATOM 6185 O O . SER B 1 251 ? -5.953 -27.125 -13.133 1 96.38 251 SER B O 1
ATOM 6187 N N . SER B 1 252 ? -6.629 -25 -13.312 1 93.94 252 SER B N 1
ATOM 6188 C CA . SER B 1 252 ? -7.711 -25.328 -14.242 1 93.94 252 SER B CA 1
ATOM 6189 C C . SER B 1 252 ? -7.164 -25.734 -15.609 1 93.94 252 SER B C 1
ATOM 6191 O O . SER B 1 252 ? -5.984 -25.531 -15.891 1 93.94 252 SER B O 1
ATOM 6193 N N . ASP B 1 253 ? -8.062 -26.375 -16.359 1 94.38 253 ASP B N 1
ATOM 6194 C CA . ASP B 1 253 ? -7.73 -26.812 -17.719 1 94.38 253 ASP B CA 1
ATOM 6195 C C . ASP B 1 253 ? -8.703 -26.234 -18.734 1 94.38 253 ASP B C 1
ATOM 6197 O O . ASP B 1 253 ? -9.688 -26.875 -19.109 1 94.38 253 ASP B O 1
ATOM 6201 N N . PRO B 1 254 ? -8.359 -25.141 -19.266 1 91.12 254 PRO B N 1
ATOM 6202 C CA . PRO B 1 254 ? -9.25 -24.516 -20.25 1 91.12 254 PRO B CA 1
ATOM 6203 C C . PRO B 1 254 ? -9.445 -25.375 -21.484 1 91.12 254 PRO B C 1
ATOM 6205 O O . PRO B 1 254 ? -10.477 -25.281 -22.156 1 91.12 254 PRO B O 1
ATOM 6208 N N . THR B 1 255 ? -8.492 -26.2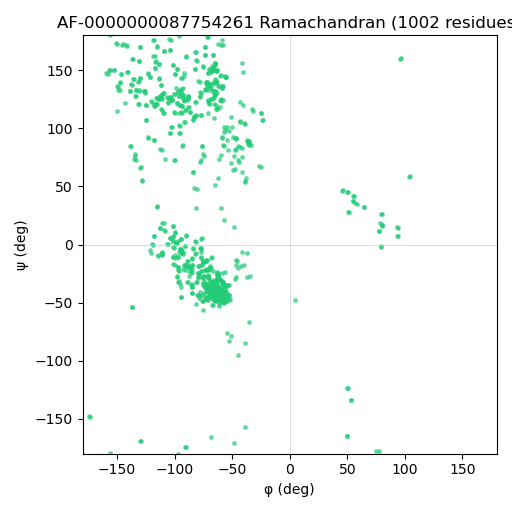03 -21.781 1 91.69 255 THR B N 1
ATOM 6209 C CA . THR B 1 255 ? -8.57 -27.062 -22.953 1 91.69 255 THR B CA 1
ATOM 6210 C C . THR B 1 255 ? -9.719 -28.062 -22.812 1 91.69 255 THR B C 1
ATOM 6212 O O . THR B 1 255 ? -10.492 -28.266 -23.75 1 91.69 255 THR B O 1
ATOM 6215 N N . THR B 1 256 ? -9.758 -28.656 -21.641 1 87.06 256 THR B N 1
ATOM 6216 C CA . THR B 1 256 ? -10.836 -29.609 -21.391 1 87.06 256 THR B CA 1
ATOM 6217 C C . THR B 1 256 ? -12.195 -28.922 -21.5 1 87.06 256 THR B C 1
ATOM 6219 O O . THR B 1 256 ? -13.141 -29.5 -22.047 1 87.06 256 THR B O 1
ATOM 6222 N N . LEU B 1 257 ? -12.289 -27.781 -21.047 1 83.38 257 LEU B N 1
ATOM 6223 C CA . LEU B 1 257 ? -13.531 -27.016 -21.141 1 83.38 257 LEU B CA 1
ATOM 6224 C C . LEU B 1 257 ? -13.898 -26.75 -22.594 1 83.38 257 LEU B C 1
ATOM 6226 O O . LEU B 1 257 ? -15.047 -26.953 -23 1 83.38 257 LEU B O 1
ATOM 6230 N N . ALA B 1 258 ? -12.969 -26.344 -23.312 1 85.12 258 ALA B N 1
ATOM 6231 C CA . ALA B 1 258 ? -13.203 -26.062 -24.719 1 85.12 258 ALA B CA 1
ATOM 6232 C C . ALA B 1 258 ? -13.617 -27.312 -25.484 1 85.12 258 ALA B C 1
ATOM 6234 O O . ALA B 1 258 ? -14.555 -27.281 -26.281 1 85.12 258 ALA B O 1
ATOM 6235 N N . LYS B 1 259 ? -12.938 -28.391 -25.266 1 84.62 259 LYS B N 1
ATOM 6236 C CA . LYS B 1 259 ? -13.25 -29.656 -25.922 1 84.62 259 LYS B CA 1
ATOM 6237 C C . LYS B 1 259 ? -14.641 -30.141 -25.531 1 84.62 259 LYS B C 1
ATOM 6239 O O . LYS B 1 259 ? -15.375 -30.672 -26.375 1 84.62 259 LYS B O 1
ATOM 6244 N N . TYR B 1 260 ? -14.875 -29.969 -24.266 1 79.19 260 TYR B N 1
ATOM 6245 C CA . TYR B 1 260 ? -16.188 -30.375 -23.781 1 79.19 260 TYR B CA 1
ATOM 6246 C C . TYR B 1 260 ? -17.297 -29.594 -24.469 1 79.19 260 TYR B C 1
ATOM 6248 O O . TYR B 1 260 ? -18.281 -30.172 -24.953 1 79.19 260 TYR B O 1
ATOM 6256 N N . HIS B 1 261 ? -17.188 -28.359 -24.562 1 75.88 261 HIS B N 1
ATOM 6257 C CA . HIS B 1 261 ? -18.188 -27.516 -25.203 1 75.88 261 HIS B CA 1
ATOM 6258 C C . HIS B 1 261 ? -18.281 -27.797 -26.688 1 75.88 261 HIS B C 1
ATOM 6260 O O . HIS B 1 261 ? -19.375 -27.781 -27.266 1 75.88 261 HIS B O 1
ATOM 6266 N N . TRP B 1 262 ? -17.172 -28.031 -27.266 1 77.5 262 TRP B N 1
ATOM 6267 C CA . TRP B 1 262 ? -17.156 -28.375 -28.688 1 77.5 262 TRP B CA 1
ATOM 6268 C C . TRP B 1 262 ? -17.922 -29.672 -28.938 1 77.5 262 TRP B C 1
ATOM 6270 O O . TRP B 1 262 ? -18.703 -29.766 -29.875 1 77.5 262 TRP B O 1
ATOM 6280 N N . LYS B 1 263 ? -17.656 -30.625 -28.156 1 74.69 263 LYS B N 1
ATOM 6281 C CA . LYS B 1 263 ? -18.312 -31.922 -28.312 1 74.69 263 LYS B CA 1
ATOM 6282 C C . LYS B 1 263 ? -19.812 -31.828 -28.078 1 74.69 263 LYS B C 1
ATOM 6284 O O . LYS B 1 263 ? -20.609 -32.469 -28.75 1 74.69 263 LYS B O 1
ATOM 6289 N N . LYS B 1 264 ? -20.172 -30.922 -27.156 1 71.38 264 LYS B N 1
ATOM 6290 C CA . LYS B 1 264 ? -21.594 -30.797 -26.812 1 71.38 264 LYS B CA 1
ATOM 6291 C C . LYS B 1 264 ? -22.297 -29.781 -27.703 1 71.38 264 LYS B C 1
ATOM 6293 O O . LYS B 1 264 ? -23.484 -29.547 -27.562 1 71.38 264 LYS B O 1
ATOM 6298 N N . HIS B 1 265 ? -21.578 -29.328 -28.719 1 60.56 265 HIS B N 1
ATOM 6299 C CA . HIS B 1 265 ? -22.094 -28.391 -29.703 1 60.56 265 HIS B CA 1
ATOM 6300 C C . HIS B 1 265 ? -22.859 -27.25 -29.031 1 60.56 265 HIS B C 1
ATOM 6302 O O . HIS B 1 265 ? -23.969 -26.922 -29.453 1 60.56 265 HIS B O 1
ATOM 6308 N N . THR B 1 266 ? -22.266 -26.75 -28.031 1 59.56 266 THR B N 1
ATOM 6309 C CA . THR B 1 266 ? -22.953 -25.688 -27.328 1 59.56 266 THR B CA 1
ATOM 6310 C C . THR B 1 266 ? -22.922 -24.391 -28.141 1 59.56 266 THR B C 1
ATOM 6312 O O . THR B 1 266 ? -21.922 -24.078 -28.766 1 59.56 266 THR B O 1
ATOM 6315 N N . PRO B 1 267 ? -24.031 -23.703 -28.297 1 52.41 267 PRO B N 1
ATOM 6316 C CA . PRO B 1 267 ? -24.156 -22.453 -29.047 1 52.41 267 PRO B CA 1
ATOM 6317 C C . PRO B 1 267 ? -23.062 -21.453 -28.688 1 52.41 267 PRO B C 1
ATOM 6319 O O . PRO B 1 267 ? -22.703 -20.609 -29.516 1 52.41 267 PRO B O 1
ATOM 6322 N N . VAL B 1 268 ? -22.625 -21.547 -27.5 1 51.91 268 VAL B N 1
ATOM 6323 C CA . VAL B 1 268 ? -21.625 -20.578 -27.062 1 51.91 268 VAL B CA 1
ATOM 6324 C C . VAL B 1 268 ? -20.422 -20.609 -28 1 51.91 268 VAL B C 1
ATOM 6326 O O . VAL B 1 268 ? -19.75 -19.578 -28.188 1 51.91 268 VAL B O 1
ATOM 6329 N N . LEU B 1 269 ? -20.25 -21.766 -28.688 1 54.81 269 LEU B N 1
ATOM 6330 C CA . LEU B 1 269 ? -19.062 -22.016 -29.516 1 54.81 269 LEU B CA 1
ATOM 6331 C C . LEU B 1 269 ? -19.234 -21.438 -30.906 1 54.81 269 LEU B C 1
ATOM 6333 O O . LEU B 1 269 ? -18.281 -21.391 -31.688 1 54.81 269 LEU B O 1
ATOM 6337 N N . ASP B 1 270 ? -20.469 -21.234 -31.25 1 54.28 270 ASP B N 1
ATOM 6338 C CA . ASP B 1 270 ? -20.578 -20.828 -32.656 1 54.28 270 ASP B CA 1
ATOM 6339 C C . ASP B 1 270 ? -19.547 -19.766 -33 1 54.28 270 ASP B C 1
ATOM 6341 O O . ASP B 1 270 ? -19.047 -19.734 -34.125 1 54.28 270 ASP B O 1
ATOM 6345 N N . GLY B 1 271 ? -18.969 -19.203 -31.969 1 60.47 271 GLY B N 1
ATOM 6346 C CA . GLY B 1 271 ? -18.016 -18.188 -32.344 1 60.47 271 GLY B CA 1
ATOM 6347 C C . GLY B 1 271 ? -16.578 -18.672 -32.312 1 60.47 271 GLY B C 1
ATOM 6348 O O . GLY B 1 271 ? -15.672 -18.016 -32.812 1 60.47 271 GLY B O 1
ATOM 6349 N N . ILE B 1 272 ? -16.297 -19.906 -31.766 1 69.06 272 ILE B N 1
ATOM 6350 C CA . ILE B 1 272 ? -14.891 -20.234 -31.625 1 69.06 272 ILE B CA 1
ATOM 6351 C C . ILE B 1 272 ? -14.469 -21.172 -32.75 1 69.06 272 ILE B C 1
ATOM 6353 O O . ILE B 1 272 ? -13.281 -21.312 -33.062 1 69.06 272 ILE B O 1
ATOM 6357 N N . GLY B 1 273 ? -15.344 -21.844 -33.5 1 74.06 273 GLY B N 1
ATOM 6358 C CA . GLY B 1 273 ? -15.016 -22.734 -34.594 1 74.06 273 GLY B CA 1
ATOM 6359 C C . GLY B 1 273 ? -14.477 -24.078 -34.156 1 74.06 273 GLY B C 1
ATOM 6360 O O . GLY B 1 273 ? -14.422 -24.359 -32.938 1 74.06 273 GLY B O 1
ATOM 6361 N N . ARG B 1 274 ? -14.086 -25 -35.062 1 81.25 274 ARG B N 1
ATOM 6362 C CA . ARG B 1 274 ? -13.602 -26.359 -34.844 1 81.25 274 ARG B CA 1
ATOM 6363 C C . ARG B 1 274 ? -12.203 -26.344 -34.25 1 81.25 274 ARG B C 1
ATOM 6365 O O . ARG B 1 274 ? -11.367 -25.531 -34.625 1 81.25 274 ARG B O 1
ATOM 6372 N N . ILE B 1 275 ? -11.992 -27.312 -33.25 1 89.31 275 ILE B N 1
ATOM 6373 C CA . ILE B 1 275 ? -10.664 -27.5 -32.688 1 89.31 275 ILE B CA 1
ATOM 6374 C C . ILE B 1 275 ? -9.875 -28.484 -33.562 1 89.31 275 ILE B C 1
ATOM 6376 O O . ILE B 1 275 ? -10.25 -29.656 -33.688 1 89.31 275 ILE B O 1
ATOM 6380 N N . LYS B 1 276 ? -8.875 -28.016 -34.156 1 89.38 276 LYS B N 1
ATOM 6381 C CA . LYS B 1 276 ? -8.031 -28.859 -34.969 1 89.38 276 LYS B CA 1
ATOM 6382 C C . LYS B 1 276 ? -7.176 -29.797 -34.125 1 89.38 276 LYS B C 1
ATOM 6384 O O . LYS B 1 276 ? -6.656 -29.391 -33.094 1 89.38 276 LYS B O 1
ATOM 6389 N N . PRO B 1 277 ? -7.051 -31.047 -34.594 1 90.56 277 PRO B N 1
ATOM 6390 C CA . PRO B 1 277 ? -6.176 -31.953 -33.844 1 90.56 277 PRO B CA 1
ATOM 6391 C C . PRO B 1 277 ? -4.715 -31.516 -33.875 1 90.56 277 PRO B C 1
ATOM 6393 O O . PRO B 1 277 ? -4.234 -31.016 -34.906 1 90.56 277 PRO B O 1
ATOM 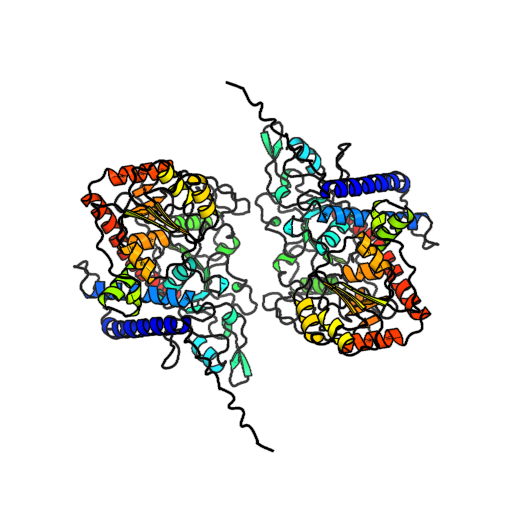6396 N N . ARG B 1 278 ? -4.125 -31.719 -32.781 1 93.81 278 ARG B N 1
ATOM 6397 C CA . ARG B 1 278 ? -2.701 -31.422 -32.688 1 93.81 278 ARG B CA 1
ATOM 6398 C C . ARG B 1 278 ? -1.869 -32.312 -33.594 1 93.81 278 ARG B C 1
ATOM 6400 O O . ARG B 1 278 ? -2.141 -33.5 -33.688 1 93.81 278 ARG B O 1
ATOM 6407 N N . ASN B 1 279 ? -0.915 -31.641 -34.375 1 94.69 279 ASN B N 1
ATOM 6408 C CA . ASN B 1 279 ? -0.024 -32.344 -35.281 1 94.69 279 ASN B CA 1
ATOM 6409 C C . ASN B 1 279 ? 1.44 -32.031 -35 1 94.69 279 ASN B C 1
ATOM 6411 O O . ASN B 1 279 ? 1.942 -30.984 -35.406 1 94.69 279 ASN B O 1
ATOM 6415 N N . PHE B 1 280 ? 2.193 -33 -34.406 1 96 280 PHE B N 1
ATOM 6416 C CA . PHE B 1 280 ? 3.568 -32.781 -33.969 1 96 280 PHE B CA 1
ATOM 6417 C C . PHE B 1 280 ? 4.52 -32.812 -35.156 1 96 280 PHE B C 1
ATOM 6419 O O . PHE B 1 280 ? 5.711 -32.531 -35 1 96 280 PHE B O 1
ATOM 6426 N N . ARG B 1 281 ? 4.055 -33.094 -36.375 1 94.56 281 ARG B N 1
ATOM 6427 C CA . ARG B 1 281 ? 4.867 -33.031 -37.594 1 94.56 281 ARG B CA 1
ATOM 6428 C C . ARG B 1 281 ? 4.898 -31.625 -38.156 1 94.56 281 ARG B C 1
ATOM 6430 O O . ARG B 1 281 ? 5.746 -31.297 -39 1 94.56 281 ARG B O 1
ATOM 6437 N N . ASP B 1 282 ? 3.941 -30.953 -37.812 1 94.25 282 ASP B N 1
ATOM 6438 C CA . ASP B 1 282 ? 3.836 -29.562 -38.188 1 94.25 282 ASP B CA 1
ATOM 6439 C C . ASP B 1 282 ? 3.82 -28.641 -36.969 1 94.25 282 ASP B C 1
ATOM 6441 O O . ASP B 1 282 ? 2.756 -28.203 -36.531 1 94.25 282 ASP B O 1
ATOM 6445 N N . ILE B 1 283 ? 4.973 -28.234 -36.562 1 95.31 283 ILE B N 1
ATOM 6446 C CA . ILE B 1 283 ? 5.145 -27.594 -35.25 1 95.31 283 ILE B CA 1
ATOM 6447 C C . ILE B 1 283 ? 4.676 -26.141 -35.312 1 95.31 283 ILE B C 1
ATOM 6449 O O . ILE B 1 283 ? 5.07 -25.406 -36.219 1 95.31 283 ILE B O 1
ATOM 6453 N N . HIS B 1 284 ? 3.838 -25.828 -34.438 1 94.88 284 HIS B N 1
ATOM 6454 C CA . HIS B 1 284 ? 3.375 -24.453 -34.219 1 94.88 284 HIS B CA 1
ATOM 6455 C C . HIS B 1 284 ? 3.549 -24.047 -32.75 1 94.88 284 HIS B C 1
ATOM 6457 O O . HIS B 1 284 ? 3.158 -24.781 -31.859 1 94.88 284 HIS B O 1
ATOM 6463 N N . PHE B 1 285 ? 4.152 -22.828 -32.594 1 97.94 285 PHE B N 1
ATOM 6464 C CA . PHE B 1 285 ? 4.445 -22.375 -31.234 1 97.94 285 PHE B CA 1
ATOM 6465 C C . PHE B 1 285 ? 3.389 -21.391 -30.766 1 97.94 285 PHE B C 1
ATOM 6467 O O . PHE B 1 285 ? 2.859 -20.609 -31.547 1 97.94 285 PHE B O 1
ATOM 6474 N N . PHE B 1 286 ? 3.109 -21.438 -29.453 1 98 286 PHE B N 1
ATOM 6475 C CA . PHE B 1 286 ? 2.156 -20.531 -28.812 1 98 286 PHE B CA 1
ATOM 6476 C C . PHE B 1 286 ? 2.748 -19.906 -27.562 1 98 286 PHE B C 1
ATOM 6478 O O . PHE B 1 286 ? 3.479 -20.578 -26.812 1 98 286 PHE B O 1
ATOM 6485 N N . HIS B 1 287 ? 2.473 -18.609 -27.328 1 98.06 287 HIS B N 1
ATOM 6486 C CA . HIS B 1 287 ? 2.842 -17.922 -26.109 1 98.06 287 HIS B CA 1
ATOM 6487 C C . HIS B 1 287 ? 1.849 -16.812 -25.766 1 98.06 287 HIS B C 1
ATOM 6489 O O . HIS B 1 287 ? 1.391 -16.094 -26.672 1 98.06 287 HIS B O 1
ATOM 6495 N N . ALA B 1 288 ? 1.48 -16.734 -24.531 1 96 288 ALA B N 1
ATOM 6496 C CA . ALA B 1 288 ? 0.642 -15.656 -24.016 1 96 288 ALA B CA 1
ATOM 6497 C C . ALA B 1 288 ? 1.132 -15.18 -22.656 1 96 288 ALA B C 1
ATOM 6499 O O . ALA B 1 288 ? 1.396 -15.992 -21.766 1 96 288 ALA B O 1
ATOM 6500 N N . ASN B 1 289 ? 1.269 -13.812 -22.484 1 94.5 289 ASN B N 1
ATOM 6501 C CA . ASN B 1 289 ? 1.801 -13.336 -21.203 1 94.5 289 ASN B CA 1
ATOM 6502 C C . ASN B 1 289 ? 0.794 -12.453 -20.469 1 94.5 289 ASN B C 1
ATOM 6504 O O . ASN B 1 289 ? 1.034 -12.039 -19.344 1 94.5 289 ASN B O 1
ATOM 6508 N N . GLY B 1 290 ? -0.385 -12.25 -21.094 1 91 290 GLY B N 1
ATOM 6509 C CA . GLY B 1 290 ? -1.263 -11.273 -20.469 1 91 290 GLY B CA 1
ATOM 6510 C C . GLY B 1 290 ? -0.573 -9.961 -20.172 1 91 290 GLY B C 1
ATOM 6511 O O . GLY B 1 290 ? 0.052 -9.359 -21.062 1 91 290 GLY B O 1
ATOM 6512 N N . HIS B 1 291 ? -0.589 -9.523 -18.906 1 89.44 291 HIS B N 1
ATOM 6513 C CA . HIS B 1 291 ? 0.051 -8.281 -18.484 1 89.44 291 HIS B CA 1
ATOM 6514 C C . HIS B 1 291 ? 1.395 -8.547 -17.828 1 89.44 291 HIS B C 1
ATOM 6516 O O . HIS B 1 291 ? 2.104 -7.613 -17.453 1 89.44 291 HIS B O 1
ATOM 6522 N N . SER B 1 292 ? 1.716 -9.766 -17.703 1 90.75 292 SER B N 1
ATOM 6523 C CA . SER B 1 292 ? 2.91 -10.133 -16.953 1 90.75 292 SER B CA 1
ATOM 6524 C C . SER B 1 292 ? 4.18 -9.734 -17.703 1 90.75 292 SER B C 1
ATOM 6526 O O . SER B 1 292 ? 4.281 -9.938 -18.906 1 90.75 292 SER B O 1
ATOM 6528 N N . THR B 1 293 ? 5.105 -9.188 -16.922 1 89.81 293 THR B N 1
ATOM 6529 C CA . THR B 1 293 ? 6.41 -8.852 -17.469 1 89.81 293 THR B CA 1
ATOM 6530 C C . THR B 1 293 ? 7.449 -9.898 -17.078 1 89.81 293 THR B C 1
ATOM 6532 O O . THR B 1 293 ? 8.633 -9.742 -17.391 1 89.81 293 THR B O 1
ATOM 6535 N N . GLN B 1 294 ? 6.977 -10.984 -16.453 1 91.69 294 GLN B N 1
ATOM 6536 C CA . GLN B 1 294 ? 7.895 -11.977 -15.914 1 91.69 294 GLN B CA 1
ATOM 6537 C C . GLN B 1 294 ? 7.988 -13.195 -16.828 1 91.69 294 GLN B C 1
ATOM 6539 O O . GLN B 1 294 ? 8.742 -14.125 -16.562 1 91.69 294 GLN B O 1
ATOM 6544 N N . LYS B 1 295 ? 7.305 -13.188 -17.984 1 96.19 295 LYS B N 1
ATOM 6545 C CA . LYS B 1 295 ? 7.184 -14.391 -18.797 1 96.19 295 LYS B CA 1
ATOM 6546 C C . LYS B 1 295 ? 8.148 -14.352 -19.984 1 96.19 295 LYS B C 1
ATOM 6548 O O . LYS B 1 295 ? 7.961 -15.078 -20.969 1 96.19 295 LYS B O 1
ATOM 6553 N N . SER B 1 296 ? 9.125 -13.492 -19.969 1 97.19 296 SER B N 1
ATOM 6554 C CA . SER B 1 296 ? 10.242 -13.398 -20.906 1 97.19 296 SER B CA 1
ATOM 6555 C C . SER B 1 296 ? 9.75 -13.273 -22.344 1 97.19 296 SER B C 1
ATOM 6557 O O . SER B 1 296 ? 10.312 -13.891 -23.25 1 97.19 296 SER B O 1
ATOM 6559 N N . THR B 1 297 ? 8.68 -12.547 -22.516 1 97.88 297 THR B N 1
ATOM 6560 C CA . THR B 1 297 ? 8.062 -12.375 -23.828 1 97.88 297 THR B CA 1
ATOM 6561 C C . THR B 1 297 ? 9 -11.625 -24.781 1 97.88 297 THR B C 1
ATOM 6563 O O . THR B 1 297 ? 9.109 -11.961 -25.953 1 97.88 297 THR B O 1
ATOM 6566 N N . ARG B 1 298 ? 9.695 -10.656 -24.297 1 97.06 298 ARG B N 1
ATOM 6567 C CA . ARG B 1 298 ? 10.648 -9.898 -25.109 1 97.06 298 ARG B CA 1
ATOM 6568 C C . ARG B 1 298 ? 11.758 -10.805 -25.641 1 97.06 298 ARG B C 1
ATOM 6570 O O . ARG B 1 298 ? 12.18 -10.664 -26.781 1 97.06 298 ARG B O 1
ATOM 6577 N N . GLN B 1 299 ? 12.18 -11.695 -24.812 1 97.94 299 GLN B N 1
ATOM 6578 C CA . GLN B 1 299 ? 13.25 -12.609 -25.203 1 97.94 299 GLN B CA 1
ATOM 6579 C C . GLN B 1 299 ? 12.773 -13.586 -26.266 1 97.94 299 GLN B C 1
ATOM 6581 O O . GLN B 1 299 ? 13.555 -14 -27.141 1 97.94 299 GLN B O 1
ATOM 6586 N N . ILE B 1 300 ? 11.5 -14.031 -26.203 1 98.5 300 ILE B N 1
ATOM 6587 C CA . ILE B 1 300 ? 10.914 -14.852 -27.266 1 98.5 300 ILE B CA 1
ATOM 6588 C C . ILE B 1 300 ? 10.969 -14.094 -28.594 1 98.5 300 ILE B C 1
ATOM 6590 O O . ILE B 1 300 ? 11.398 -14.648 -29.609 1 98.5 300 ILE B O 1
ATOM 6594 N N . LEU B 1 301 ? 10.594 -12.844 -28.531 1 97.88 301 LEU B N 1
ATOM 6595 C CA . LEU B 1 301 ? 10.609 -12.008 -29.719 1 97.88 301 LEU B CA 1
ATOM 6596 C C . LEU B 1 301 ? 12.031 -11.844 -30.25 1 97.88 301 LEU B C 1
ATOM 6598 O O . LEU B 1 301 ? 12.25 -11.867 -31.469 1 97.88 301 LEU B O 1
ATOM 6602 N N . ASP B 1 302 ? 12.961 -11.68 -29.375 1 97.62 302 ASP B N 1
ATOM 6603 C CA . ASP B 1 302 ? 14.359 -11.562 -29.766 1 97.62 302 ASP B CA 1
ATOM 6604 C C . ASP B 1 302 ? 14.805 -12.781 -30.562 1 97.62 302 ASP B C 1
ATOM 6606 O O . ASP B 1 302 ? 15.531 -12.656 -31.547 1 97.62 302 ASP B O 1
ATOM 6610 N N . CYS B 1 303 ? 14.445 -13.961 -30.125 1 98.19 303 CYS B N 1
ATOM 6611 C CA . CYS B 1 303 ? 14.797 -15.195 -30.812 1 98.19 303 CYS B CA 1
ATOM 6612 C C . CYS B 1 303 ? 14.203 -15.219 -32.219 1 98.19 303 CYS B C 1
ATOM 6614 O O . CYS B 1 303 ? 14.922 -15.414 -33.188 1 98.19 303 CYS B O 1
ATOM 6616 N N . TRP B 1 304 ? 12.898 -14.992 -32.375 1 97.81 304 TRP B N 1
ATOM 6617 C CA . TRP B 1 304 ? 12.227 -15.07 -33.656 1 97.81 304 TRP B CA 1
ATOM 6618 C C . TRP B 1 304 ? 12.734 -13.977 -34.625 1 97.81 304 TRP B C 1
ATOM 6620 O O . TRP B 1 304 ? 12.773 -14.172 -35.812 1 97.81 304 TRP B O 1
ATOM 6630 N N . ALA B 1 305 ? 13.078 -12.836 -34.031 1 96.38 305 ALA B N 1
ATOM 6631 C CA . ALA B 1 305 ? 13.609 -11.75 -34.844 1 96.38 305 ALA B CA 1
ATOM 6632 C C . ALA B 1 305 ? 14.906 -12.164 -35.531 1 96.38 305 ALA B C 1
ATOM 6634 O O . ALA B 1 305 ? 15.18 -11.734 -36.656 1 96.38 305 ALA B O 1
ATOM 6635 N N . ARG B 1 306 ? 15.633 -13.016 -34.969 1 95.25 306 ARG B N 1
ATOM 6636 C CA . ARG B 1 306 ? 16.922 -13.438 -35.5 1 95.25 306 ARG B CA 1
ATOM 6637 C C . ARG B 1 306 ? 16.781 -14.711 -36.312 1 95.25 306 ARG B C 1
ATOM 6639 O O . ARG B 1 306 ? 17.719 -15.117 -37 1 95.25 306 ARG B O 1
ATOM 6646 N N . ARG B 1 307 ? 15.602 -15.258 -36.281 1 96.69 307 ARG B N 1
ATOM 6647 C CA . ARG B 1 307 ? 15.422 -16.578 -36.875 1 96.69 307 ARG B CA 1
ATOM 6648 C C . ARG B 1 307 ? 14.164 -16.625 -37.75 1 96.69 307 ARG B C 1
ATOM 6650 O O . ARG B 1 307 ? 13.188 -17.297 -37.406 1 96.69 307 ARG B O 1
ATOM 6657 N N . PRO B 1 308 ? 14.258 -16.062 -38.906 1 95.06 308 PRO B N 1
ATOM 6658 C CA . PRO B 1 308 ? 13.086 -16.078 -39.781 1 95.06 308 PRO B CA 1
ATOM 6659 C C . PRO B 1 308 ? 12.742 -17.484 -40.281 1 95.06 308 PRO B C 1
ATOM 6661 O O . PRO B 1 308 ? 11.664 -17.703 -40.844 1 95.06 308 PRO B O 1
ATOM 6664 N N . ASP B 1 309 ? 13.625 -18.438 -40.062 1 96.25 309 ASP B N 1
ATOM 6665 C CA . ASP B 1 309 ? 13.438 -19.812 -40.5 1 96.25 309 ASP B CA 1
ATOM 6666 C C . ASP B 1 309 ? 12.57 -20.594 -39.531 1 96.25 309 ASP B C 1
ATOM 6668 O O . ASP B 1 309 ? 12.102 -21.688 -39.812 1 96.25 309 ASP B O 1
ATOM 6672 N N . LEU B 1 310 ? 12.266 -20 -38.406 1 97.62 310 LEU B N 1
ATOM 6673 C CA . LEU B 1 310 ? 11.523 -20.719 -37.375 1 97.62 310 LEU B CA 1
ATOM 6674 C C . LEU B 1 310 ? 10.055 -20.844 -37.75 1 97.62 310 LEU B C 1
ATOM 6676 O O . LEU B 1 310 ? 9.531 -20.031 -38.5 1 97.62 310 LEU B O 1
ATOM 6680 N N . PRO B 1 311 ? 9.43 -21.938 -37.188 1 97.19 311 PRO B N 1
ATOM 6681 C CA . PRO B 1 311 ? 7.992 -22.094 -37.406 1 97.19 311 PRO B CA 1
ATOM 6682 C C . PRO B 1 311 ? 7.172 -20.938 -36.875 1 97.19 311 PRO B C 1
ATOM 6684 O O . PRO B 1 311 ? 7.703 -20.078 -36.156 1 97.19 311 PRO B O 1
ATOM 6687 N N . MET B 1 312 ? 5.914 -20.984 -37.219 1 96.94 312 MET B N 1
ATOM 6688 C CA . MET B 1 312 ? 4.992 -19.906 -36.844 1 96.94 312 MET B CA 1
ATOM 6689 C C . MET B 1 312 ? 4.875 -19.812 -35.312 1 96.94 312 MET B C 1
ATOM 6691 O O . MET B 1 312 ? 4.785 -20.828 -34.625 1 96.94 312 MET B O 1
ATOM 6695 N N . LEU B 1 313 ? 4.914 -18.562 -34.812 1 97.88 313 LEU B N 1
ATOM 6696 C CA . LEU B 1 313 ? 4.648 -18.234 -33.438 1 97.88 313 LEU B CA 1
ATOM 6697 C C . LEU B 1 313 ? 3.348 -17.453 -33.281 1 97.88 313 LEU B C 1
ATOM 6699 O O . LEU B 1 313 ? 3.191 -16.391 -33.906 1 97.88 313 LEU B O 1
ATOM 6703 N N . GLU B 1 314 ? 2.422 -18.016 -32.625 1 97 314 GLU B N 1
ATOM 6704 C CA . GLU B 1 314 ? 1.229 -17.281 -32.219 1 97 314 GLU B CA 1
ATOM 6705 C C . GLU B 1 314 ? 1.425 -16.656 -30.844 1 97 314 GLU B C 1
ATOM 6707 O O . GLU B 1 314 ? 1.574 -17.359 -29.844 1 97 314 GLU B O 1
ATOM 6712 N N . LEU B 1 315 ? 1.427 -15.281 -30.75 1 97.06 315 LEU B N 1
ATOM 6713 C CA . LEU B 1 315 ? 1.776 -14.57 -29.531 1 97.06 315 LEU B CA 1
ATOM 6714 C C . LEU B 1 315 ? 0.663 -13.609 -29.125 1 97.06 315 LEU B C 1
ATOM 6716 O O . LEU B 1 315 ? 0.272 -12.734 -29.906 1 97.06 315 LEU B O 1
ATOM 6720 N N . TYR B 1 316 ? 0.11 -13.805 -27.953 1 96.38 316 TYR B N 1
ATOM 6721 C CA . TYR B 1 316 ? -0.894 -12.914 -27.375 1 96.38 316 TYR B CA 1
ATOM 6722 C C . TYR B 1 316 ? -0.322 -12.133 -26.203 1 96.38 316 TYR B C 1
ATOM 6724 O O . TYR B 1 316 ? 0.297 -12.711 -25.312 1 96.38 316 TYR B O 1
ATOM 6732 N N . SER B 1 317 ? -0.496 -10.742 -26.172 1 95.62 317 SER B N 1
ATOM 6733 C CA . SER B 1 317 ? 0.034 -9.93 -25.078 1 95.62 317 SER B CA 1
ATOM 6734 C C . SER B 1 317 ? -0.88 -8.742 -24.781 1 95.62 317 SER B C 1
ATOM 6736 O O . SER B 1 317 ? -1.562 -8.234 -25.672 1 95.62 317 SER B O 1
ATOM 6738 N N . LEU B 1 318 ? -0.932 -8.367 -23.531 1 93.19 318 LEU B N 1
ATOM 6739 C CA . LEU B 1 318 ? -1.62 -7.156 -23.094 1 93.19 318 LEU B CA 1
ATOM 6740 C C . LEU B 1 318 ? -0.644 -6.176 -22.453 1 93.19 318 LEU B C 1
ATOM 6742 O O . LEU B 1 318 ? -1.058 -5.16 -21.891 1 93.19 318 LEU B O 1
ATOM 6746 N N . ASP B 1 319 ? 0.601 -6.445 -22.5 1 93.25 319 ASP B N 1
ATOM 6747 C CA . ASP B 1 319 ? 1.66 -5.656 -21.875 1 93.25 319 ASP B CA 1
ATOM 6748 C C . ASP B 1 319 ? 2.23 -4.633 -22.859 1 93.25 319 ASP B C 1
ATOM 6750 O O . ASP B 1 319 ? 2.73 -5 -23.922 1 93.25 319 ASP B O 1
ATOM 6754 N N . TYR B 1 320 ? 2.277 -3.33 -22.531 1 91.75 320 TYR B N 1
ATOM 6755 C CA . TYR B 1 320 ? 2.766 -2.268 -23.406 1 91.75 320 TYR B CA 1
ATOM 6756 C C . TYR B 1 320 ? 4.25 -2.449 -23.703 1 91.75 320 TYR B C 1
ATOM 6758 O O . TYR B 1 320 ? 4.707 -2.137 -24.812 1 91.75 320 TYR B O 1
ATOM 6766 N N . GLY B 1 321 ? 4.914 -2.934 -22.719 1 92.94 321 GLY B N 1
ATOM 6767 C CA . GLY B 1 321 ? 6.332 -3.17 -22.938 1 92.94 321 GLY B CA 1
ATOM 6768 C C . GLY B 1 321 ? 6.609 -4.125 -24.078 1 92.94 321 GLY B C 1
ATOM 6769 O O . GLY B 1 321 ? 7.516 -3.893 -24.891 1 92.94 321 GLY B O 1
ATOM 6770 N N . THR B 1 322 ? 5.832 -5.156 -24.172 1 94.5 322 THR B N 1
ATOM 6771 C CA . THR B 1 322 ? 5.957 -6.125 -25.266 1 94.5 322 THR B CA 1
ATOM 6772 C C . THR B 1 322 ? 5.613 -5.48 -26.609 1 94.5 322 THR B C 1
ATOM 6774 O O . THR B 1 322 ? 6.316 -5.688 -27.594 1 94.5 322 THR B O 1
ATOM 6777 N N . ARG B 1 323 ? 4.52 -4.746 -26.609 1 94.94 323 ARG B N 1
ATOM 6778 C CA . ARG B 1 323 ? 4.117 -4.047 -27.828 1 94.94 323 ARG B CA 1
ATOM 6779 C C . ARG B 1 323 ? 5.234 -3.137 -28.328 1 94.94 323 ARG B C 1
ATOM 6781 O O . ARG B 1 323 ? 5.574 -3.158 -29.516 1 94.94 323 ARG B O 1
ATOM 6788 N N . ASP B 1 324 ? 5.77 -2.375 -27.438 1 95.25 324 ASP B N 1
ATOM 6789 C CA . ASP B 1 324 ? 6.816 -1.43 -27.812 1 95.25 324 ASP B CA 1
ATOM 6790 C C . ASP B 1 324 ? 8.062 -2.16 -28.312 1 95.25 324 ASP B C 1
ATOM 6792 O O . ASP B 1 324 ? 8.695 -1.725 -29.281 1 95.25 324 ASP B O 1
ATOM 6796 N N . HIS B 1 325 ? 8.422 -3.203 -27.641 1 95.75 325 HIS B N 1
ATOM 6797 C CA . HIS B 1 325 ? 9.562 -4.004 -28.062 1 95.75 325 HIS B CA 1
ATOM 6798 C C . HIS B 1 325 ? 9.344 -4.59 -29.453 1 95.75 325 HIS B C 1
ATOM 6800 O O . HIS B 1 325 ? 10.234 -4.543 -30.297 1 95.75 325 HIS B O 1
ATOM 6806 N N . TYR B 1 326 ? 8.18 -5.234 -29.75 1 96.25 326 TYR B N 1
ATOM 6807 C CA . TYR B 1 326 ? 7.816 -5.77 -31.062 1 96.25 326 TYR B CA 1
ATOM 6808 C C . TYR B 1 326 ? 7.957 -4.703 -32.125 1 96.25 326 TYR B C 1
ATOM 6810 O O . TYR B 1 326 ? 8.562 -4.949 -33.188 1 96.25 326 TYR B O 1
ATOM 6818 N N . ASN B 1 327 ? 7.414 -3.521 -31.828 1 95.38 327 ASN B N 1
ATOM 6819 C CA . ASN B 1 327 ? 7.457 -2.43 -32.812 1 95.38 327 ASN B CA 1
ATOM 6820 C C . ASN B 1 327 ? 8.891 -1.992 -33.094 1 95.38 327 ASN B C 1
ATOM 6822 O O . ASN B 1 327 ? 9.211 -1.615 -34.219 1 95.38 327 ASN B O 1
ATOM 6826 N N . GLN B 1 328 ? 9.625 -1.992 -32.031 1 95.62 328 GLN B N 1
ATOM 6827 C CA . GLN B 1 328 ? 11.016 -1.586 -32.188 1 95.62 328 GLN B CA 1
ATOM 6828 C C . GLN B 1 328 ? 11.781 -2.58 -33.062 1 95.62 328 GLN B C 1
ATOM 6830 O O . GLN B 1 328 ? 12.5 -2.184 -34 1 95.62 328 GLN B O 1
ATOM 6835 N N . ILE B 1 329 ? 11.656 -3.803 -32.781 1 94.94 329 ILE B N 1
ATOM 6836 C CA . ILE B 1 329 ? 12.461 -4.82 -33.438 1 94.94 329 ILE B CA 1
ATOM 6837 C C . ILE B 1 329 ? 11.938 -5.047 -34.875 1 94.94 329 ILE B C 1
ATOM 6839 O O . ILE B 1 329 ? 12.703 -5.402 -35.781 1 94.94 329 ILE B O 1
ATOM 6843 N N . PHE B 1 330 ? 10.695 -4.84 -35.125 1 94.12 330 PHE B N 1
ATOM 6844 C CA . PHE B 1 330 ? 10.117 -5.062 -36.438 1 94.12 330 PHE B CA 1
ATOM 6845 C C . PHE B 1 330 ? 9.625 -3.756 -37.031 1 94.12 330 PHE B C 1
ATOM 6847 O O . PHE B 1 330 ? 8.562 -3.715 -37.656 1 94.12 330 PHE B O 1
ATOM 6854 N N . GLU B 1 331 ? 10.281 -2.754 -36.719 1 89.38 331 GLU B N 1
ATOM 6855 C CA . GLU B 1 331 ? 9.922 -1.418 -37.188 1 89.38 331 GLU B CA 1
ATOM 6856 C C . GLU B 1 331 ? 9.883 -1.362 -38.719 1 89.38 331 GLU B C 1
ATOM 6858 O O . GLU B 1 331 ? 9.016 -0.704 -39.281 1 89.38 331 GLU B O 1
ATOM 6863 N N . ASN B 1 332 ? 10.766 -2.084 -39.406 1 86.81 332 ASN B N 1
ATOM 6864 C CA . ASN B 1 332 ? 10.938 -1.938 -40.844 1 86.81 332 ASN B CA 1
ATOM 6865 C C . ASN B 1 332 ? 10.117 -2.969 -41.594 1 86.81 332 ASN B C 1
ATOM 6867 O O . ASN B 1 332 ? 9.742 -2.74 -42.75 1 86.81 332 ASN B O 1
ATOM 6871 N N . ALA B 1 333 ? 9.938 -4.172 -41.094 1 84.69 333 ALA B N 1
ATOM 6872 C CA . ALA B 1 333 ? 9.219 -5.246 -41.75 1 84.69 333 ALA B CA 1
ATOM 6873 C C . ALA B 1 333 ? 8.539 -6.164 -40.75 1 84.69 333 ALA B C 1
ATOM 6875 O O . ALA B 1 333 ? 9.172 -6.656 -39.812 1 84.69 333 ALA B O 1
ATOM 6876 N N . LYS B 1 334 ? 7.32 -6.352 -41.156 1 89 334 LYS B N 1
ATOM 6877 C CA . LYS B 1 334 ? 6.594 -7.309 -40.344 1 89 334 LYS B CA 1
ATOM 6878 C C . LYS B 1 334 ? 7.102 -8.727 -40.562 1 89 334 LYS B C 1
ATOM 6880 O O . LYS B 1 334 ? 7.305 -9.141 -41.719 1 89 334 LYS B O 1
ATOM 6885 N N . PRO B 1 335 ? 7.348 -9.469 -39.5 1 93.81 335 PRO B N 1
ATOM 6886 C CA . PRO B 1 335 ? 7.816 -10.844 -39.688 1 93.81 335 PRO B CA 1
ATOM 6887 C C . PRO B 1 335 ? 6.734 -11.766 -40.25 1 93.81 335 PRO B C 1
ATOM 6889 O O . PRO B 1 335 ? 5.555 -11.602 -39.938 1 93.81 335 PRO B O 1
ATOM 6892 N N . ASN B 1 336 ? 7.094 -12.773 -40.969 1 94 336 ASN B N 1
ATOM 6893 C CA . ASN B 1 336 ? 6.156 -13.719 -41.594 1 94 336 ASN B CA 1
ATOM 6894 C C . ASN B 1 336 ? 5.867 -14.891 -40.656 1 94 336 ASN B C 1
ATOM 6896 O O . ASN B 1 336 ? 4.895 -15.617 -40.844 1 94 336 ASN B O 1
ATOM 6900 N N . ASN B 1 337 ? 6.668 -15.086 -39.719 1 96.56 337 ASN B N 1
ATOM 6901 C CA . ASN B 1 337 ? 6.543 -16.281 -38.875 1 96.56 337 ASN B CA 1
ATOM 6902 C C . ASN B 1 337 ? 6.09 -15.922 -37.469 1 96.56 337 ASN B C 1
ATOM 6904 O O . ASN B 1 337 ? 6.301 -16.688 -36.531 1 96.56 337 ASN B O 1
ATOM 6908 N N . ILE B 1 338 ? 5.504 -14.703 -37.25 1 97.25 338 ILE B N 1
ATOM 6909 C CA . ILE B 1 338 ? 4.926 -14.32 -35.969 1 97.25 338 ILE B CA 1
ATOM 6910 C C . ILE B 1 338 ? 3.52 -13.758 -36.188 1 97.25 338 ILE B C 1
ATOM 6912 O O . ILE B 1 338 ? 3.33 -12.82 -36.969 1 97.25 338 ILE B O 1
ATOM 6916 N N . ALA B 1 339 ? 2.555 -14.32 -35.625 1 96.38 339 ALA B N 1
ATOM 6917 C CA . ALA B 1 339 ? 1.233 -13.719 -35.469 1 96.38 339 ALA B CA 1
ATOM 6918 C C . ALA B 1 339 ? 1.091 -13.047 -34.125 1 96.38 339 ALA B C 1
ATOM 6920 O O . ALA B 1 339 ? 0.767 -13.695 -33.125 1 96.38 339 ALA B O 1
ATOM 6921 N N . PHE B 1 340 ? 1.324 -11.758 -34.062 1 95.75 340 PHE B N 1
ATOM 6922 C CA . PHE B 1 340 ? 1.312 -11 -32.812 1 95.75 340 PHE B CA 1
ATOM 6923 C C . PHE B 1 340 ? -0.06 -10.383 -32.562 1 95.75 340 PHE B C 1
ATOM 6925 O O . PHE B 1 340 ? -0.514 -9.539 -33.344 1 95.75 340 PHE B O 1
ATOM 6932 N N . HIS B 1 341 ? -0.727 -10.844 -31.547 1 94.75 341 HIS B N 1
ATOM 6933 C CA . HIS B 1 341 ? -2.033 -10.344 -31.141 1 94.75 341 HIS B CA 1
ATOM 6934 C C . HIS B 1 341 ? -1.921 -9.453 -29.906 1 94.75 341 HIS B C 1
ATOM 6936 O O . HIS B 1 341 ? -1.902 -9.953 -28.766 1 94.75 341 HIS B O 1
ATOM 6942 N N . TRP B 1 342 ? -1.858 -8.156 -30.062 1 91.12 342 TRP B N 1
ATOM 6943 C CA . TRP B 1 342 ? -1.734 -7.188 -28.984 1 91.12 342 TRP B CA 1
ATOM 6944 C C . TRP B 1 342 ? -3.104 -6.66 -28.562 1 91.12 342 TRP B C 1
ATOM 6946 O O . TRP B 1 342 ? -3.916 -6.285 -29.406 1 91.12 342 TRP B O 1
ATOM 6956 N N . GLY B 1 343 ? -3.363 -6.617 -27.234 1 88.69 343 GLY B N 1
ATOM 6957 C CA . GLY B 1 343 ? -4.547 -5.965 -26.688 1 88.69 343 GLY B CA 1
ATOM 6958 C C . GLY B 1 343 ? -5.801 -6.809 -26.812 1 88.69 343 GLY B C 1
ATOM 6959 O O . GLY B 1 343 ? -6.895 -6.367 -26.453 1 88.69 343 GLY B O 1
ATOM 6960 N N . GLU B 1 344 ? -5.695 -8.016 -27.422 1 84.38 344 GLU B N 1
ATOM 6961 C CA . GLU B 1 344 ? -6.844 -8.914 -27.562 1 84.38 344 GLU B CA 1
ATOM 6962 C C . GLU B 1 344 ? -7.082 -9.703 -26.281 1 84.38 344 GLU B C 1
ATOM 6964 O O . GLU B 1 344 ? -6.234 -10.5 -25.875 1 84.38 344 GLU B O 1
ATOM 6969 N N . ASP B 1 345 ? -8.156 -9.367 -25.656 1 77.56 345 ASP B N 1
ATOM 6970 C CA . ASP B 1 345 ? -8.555 -10.164 -24.5 1 77.56 345 ASP B CA 1
ATOM 6971 C C . ASP B 1 345 ? -9.336 -11.406 -24.938 1 77.56 345 ASP B C 1
ATOM 6973 O O . ASP B 1 345 ? -10.445 -11.297 -25.453 1 77.56 345 ASP B O 1
ATOM 6977 N N . ILE B 1 346 ? -8.766 -12.555 -24.797 1 80.12 346 ILE B N 1
ATOM 6978 C CA . ILE B 1 346 ? -9.367 -13.805 -25.25 1 80.12 346 ILE B CA 1
ATOM 6979 C C . ILE B 1 346 ? -10.125 -14.461 -24.109 1 80.12 346 ILE B C 1
ATOM 6981 O O . ILE B 1 346 ? -9.648 -14.484 -22.969 1 80.12 346 ILE B O 1
ATOM 6985 N N . ASP B 1 347 ? -11.359 -14.844 -24.359 1 78.75 347 ASP B N 1
ATOM 6986 C CA . ASP B 1 347 ? -12.125 -15.516 -23.312 1 78.75 347 ASP B CA 1
ATOM 6987 C C . ASP B 1 347 ? -11.594 -16.922 -23.062 1 78.75 347 ASP B C 1
ATOM 6989 O O . ASP B 1 347 ? -10.742 -17.422 -23.812 1 78.75 347 ASP B O 1
ATOM 6993 N N . VAL B 1 348 ? -12.164 -17.625 -22.125 1 83 348 VAL B N 1
ATOM 6994 C CA . VAL B 1 348 ? -11.609 -18.875 -21.609 1 83 348 VAL B CA 1
ATOM 6995 C C . VAL B 1 348 ? -11.773 -19.984 -22.656 1 83 348 VAL B C 1
ATOM 6997 O O . VAL B 1 348 ? -10.914 -20.859 -22.781 1 83 348 VAL B O 1
ATOM 7000 N N . LEU B 1 349 ? -12.844 -19.984 -23.422 1 84.19 349 LEU B N 1
ATOM 7001 C CA . LEU B 1 349 ? -13.078 -21.031 -24.406 1 84.19 349 LEU B CA 1
ATOM 7002 C C . LEU B 1 349 ? -12.125 -20.891 -25.594 1 84.19 349 LEU B C 1
ATOM 7004 O O . LEU B 1 349 ? -11.547 -21.875 -26.047 1 84.19 349 LEU B O 1
ATOM 7008 N N . ARG B 1 350 ? -12.031 -19.688 -26.047 1 87.88 350 ARG B N 1
ATOM 7009 C CA . ARG B 1 350 ? -11.078 -19.438 -27.125 1 87.88 350 ARG B CA 1
ATOM 7010 C C . ARG B 1 350 ? -9.656 -19.734 -26.688 1 87.88 350 ARG B C 1
ATOM 7012 O O . ARG B 1 350 ? -8.859 -20.297 -27.438 1 87.88 350 ARG B O 1
ATOM 7019 N N . PHE B 1 351 ? -9.375 -19.328 -25.516 1 91.62 351 PHE B N 1
ATOM 7020 C CA . PHE B 1 351 ? -8.07 -19.641 -24.953 1 91.62 351 PHE B CA 1
ATOM 7021 C C . PHE B 1 351 ? -7.828 -21.141 -24.891 1 91.62 351 PHE B C 1
ATOM 7023 O O . PHE B 1 351 ? -6.773 -21.625 -25.312 1 91.62 351 PHE B O 1
ATOM 7030 N N . GLY B 1 352 ? -8.828 -21.875 -24.422 1 92.38 352 GLY B N 1
ATOM 7031 C CA . GLY B 1 352 ? -8.75 -23.328 -24.391 1 92.38 352 GLY B CA 1
ATOM 7032 C C . GLY B 1 352 ? -8.523 -23.938 -25.766 1 92.38 352 GLY B C 1
ATOM 7033 O O . GLY B 1 352 ? -7.773 -24.906 -25.906 1 92.38 352 GLY B O 1
ATOM 7034 N N . LYS B 1 353 ? -9.188 -23.375 -26.75 1 92.06 353 LYS B N 1
ATOM 7035 C CA . LYS B 1 353 ? -9.016 -23.844 -28.125 1 92.06 353 LYS B CA 1
ATOM 7036 C C . LYS B 1 353 ? -7.582 -23.641 -28.594 1 92.06 353 LYS B C 1
ATOM 7038 O O . LYS B 1 353 ? -6.984 -24.547 -29.188 1 92.06 353 LYS B O 1
ATOM 7043 N N . LEU B 1 354 ? -7.098 -22.438 -28.344 1 93.94 354 LEU B N 1
ATOM 7044 C CA . LEU B 1 354 ? -5.73 -22.125 -28.75 1 93.94 354 LEU B CA 1
ATOM 7045 C C . LEU B 1 354 ? -4.742 -23.094 -28.109 1 93.94 354 LEU B C 1
ATOM 7047 O O . LEU B 1 354 ? -3.84 -23.594 -28.781 1 93.94 354 LEU B O 1
ATOM 7051 N N . LEU B 1 355 ? -4.938 -23.391 -26.859 1 95.94 355 LEU B N 1
ATOM 7052 C CA . LEU B 1 355 ? -4.074 -24.328 -26.156 1 95.94 355 LEU B CA 1
ATOM 7053 C C . LEU B 1 355 ? -4.219 -25.734 -26.734 1 95.94 355 LEU B C 1
ATOM 7055 O O . LEU B 1 355 ? -3.23 -26.469 -26.859 1 95.94 355 LEU B O 1
ATOM 7059 N N . ALA B 1 356 ? -5.41 -26.078 -27.062 1 93.88 356 ALA B N 1
ATOM 7060 C CA . ALA B 1 356 ? -5.703 -27.406 -27.578 1 93.88 356 ALA B CA 1
ATOM 7061 C C . ALA B 1 356 ? -5.023 -27.641 -28.922 1 93.88 356 ALA B C 1
ATOM 7063 O O . ALA B 1 356 ? -4.625 -28.75 -29.25 1 93.88 356 ALA B O 1
ATOM 7064 N N . GLU B 1 357 ? -4.895 -26.594 -29.656 1 94.69 357 GLU B N 1
ATOM 7065 C CA . GLU B 1 357 ? -4.395 -26.719 -31.031 1 94.69 357 GLU B CA 1
ATOM 7066 C C . GLU B 1 357 ? -2.881 -26.531 -31.078 1 94.69 357 GLU B C 1
ATOM 7068 O O . GLU B 1 357 ? -2.229 -26.953 -32.031 1 94.69 357 GLU B O 1
ATOM 7073 N N . ALA B 1 358 ? -2.285 -25.922 -30.141 1 96.25 358 ALA B N 1
ATOM 7074 C CA . ALA B 1 358 ? -0.852 -25.641 -30.125 1 96.25 358 ALA B CA 1
ATOM 7075 C C . ALA B 1 358 ? -0.044 -26.938 -29.969 1 96.25 358 ALA B C 1
ATOM 7077 O O . ALA B 1 358 ? -0.418 -27.828 -29.203 1 96.25 358 ALA B O 1
ATOM 7078 N N . THR B 1 359 ? 1.014 -27.016 -30.812 1 97.31 359 THR B N 1
ATOM 7079 C CA . THR B 1 359 ? 1.915 -28.156 -30.703 1 97.31 359 THR B CA 1
ATOM 7080 C C . THR B 1 359 ? 2.9 -27.953 -29.547 1 97.31 359 THR B C 1
ATOM 7082 O O . THR B 1 359 ? 3.199 -28.891 -28.812 1 97.31 359 THR B O 1
ATOM 7085 N N . ALA B 1 360 ? 3.398 -26.781 -29.484 1 98.38 360 ALA B N 1
ATOM 7086 C CA . ALA B 1 360 ? 4.367 -26.406 -28.453 1 98.38 360 ALA B CA 1
ATOM 7087 C C . ALA B 1 360 ? 4.008 -25.062 -27.828 1 98.38 360 ALA B C 1
ATOM 7089 O O . ALA B 1 360 ? 3.627 -24.125 -28.531 1 98.38 360 ALA B O 1
ATOM 7090 N N . ILE B 1 361 ? 4.039 -25 -26.531 1 98.69 361 ILE B N 1
ATOM 7091 C CA . ILE B 1 361 ? 3.729 -23.766 -25.828 1 98.69 361 ILE B CA 1
ATOM 7092 C C . ILE B 1 361 ? 4.965 -23.281 -25.078 1 98.69 361 ILE B C 1
ATOM 7094 O O . ILE B 1 361 ? 5.57 -24.031 -24.297 1 98.69 361 ILE B O 1
ATOM 7098 N N . LEU B 1 362 ? 5.359 -22.047 -25.312 1 98.81 362 LEU B N 1
ATOM 7099 C CA . LEU B 1 362 ? 6.508 -21.422 -24.672 1 98.81 362 LEU B CA 1
ATOM 7100 C C . LEU B 1 362 ? 6.102 -20.766 -23.359 1 98.81 362 LEU B C 1
ATOM 7102 O O . LEU B 1 362 ? 5.336 -19.797 -23.359 1 98.81 362 LEU B O 1
ATOM 7106 N N . CYS B 1 363 ? 6.691 -21.25 -22.25 1 98.56 363 CYS B N 1
ATOM 7107 C CA . CYS B 1 363 ? 6.383 -20.734 -20.922 1 98.56 363 CYS B CA 1
ATOM 7108 C C . CYS B 1 363 ? 7.656 -20.359 -20.172 1 98.56 363 CYS B C 1
ATOM 7110 O O . CYS B 1 363 ? 7.867 -20.797 -19.031 1 98.56 363 CYS B O 1
ATOM 7112 N N . PRO B 1 364 ? 8.461 -19.5 -20.781 1 98.25 364 PRO B N 1
ATOM 7113 C CA . PRO B 1 364 ? 9.625 -19.062 -20.016 1 98.25 364 PRO B CA 1
ATOM 7114 C C . PRO B 1 364 ? 9.281 -18 -18.969 1 98.25 364 PRO B C 1
ATOM 7116 O O . PRO B 1 364 ? 8.5 -17.094 -19.25 1 98.25 364 PRO B O 1
ATOM 7119 N N . SER B 1 365 ? 9.734 -18.188 -17.766 1 97.31 365 SER B N 1
ATOM 7120 C CA . SER B 1 365 ? 9.469 -17.219 -16.688 1 97.31 365 SER B CA 1
ATOM 7121 C C . SER B 1 365 ? 10.75 -16.844 -15.961 1 97.31 365 SER B C 1
ATOM 7123 O O . SER B 1 365 ? 11.625 -17.688 -15.758 1 97.31 365 SER B O 1
ATOM 7125 N N . LYS B 1 366 ? 10.789 -15.57 -15.586 1 96.69 366 LYS B N 1
ATOM 7126 C CA . LYS B 1 366 ? 11.875 -15.094 -14.727 1 96.69 366 LYS B CA 1
ATOM 7127 C C . LYS B 1 366 ? 11.727 -15.648 -13.312 1 96.69 366 LYS B C 1
ATOM 7129 O O . LYS B 1 366 ? 12.727 -15.961 -12.664 1 96.69 366 LYS B O 1
ATOM 7134 N N . MET B 1 367 ? 10.609 -15.719 -12.82 1 95.94 367 MET B N 1
ATOM 7135 C CA . MET B 1 367 ? 10.297 -16.281 -11.508 1 95.94 367 MET B CA 1
ATOM 7136 C C . MET B 1 367 ? 8.844 -16.719 -11.438 1 95.94 367 MET B C 1
ATOM 7138 O O . MET B 1 367 ? 7.988 -16.172 -12.125 1 95.94 367 MET B O 1
ATOM 7142 N N . GLU B 1 368 ? 8.57 -17.75 -10.617 1 95.88 368 GLU B N 1
ATOM 7143 C CA . GLU B 1 368 ? 7.23 -18.281 -10.383 1 95.88 368 GLU B CA 1
ATOM 7144 C C . GLU B 1 368 ? 7.039 -18.672 -8.922 1 95.88 368 GLU B C 1
ATOM 7146 O O . GLU B 1 368 ? 8 -19.047 -8.25 1 95.88 368 GLU B O 1
ATOM 7151 N N . GLY B 1 369 ? 5.84 -18.531 -8.492 1 95.56 369 GLY B N 1
ATOM 7152 C CA . GLY B 1 369 ? 5.473 -19.141 -7.219 1 95.56 369 GLY B CA 1
ATOM 7153 C C . GLY B 1 369 ? 5.059 -20.594 -7.352 1 95.56 369 GLY B C 1
ATOM 7154 O O . GLY B 1 369 ? 5.383 -21.422 -6.492 1 95.56 369 GLY B O 1
ATOM 7155 N N . PHE B 1 370 ? 4.344 -20.891 -8.305 1 97.12 370 PHE B N 1
ATOM 7156 C CA . PHE B 1 370 ? 3.904 -22.234 -8.695 1 97.12 370 PHE B CA 1
ATOM 7157 C C . PHE B 1 370 ? 4.008 -22.422 -10.203 1 97.12 370 PHE B C 1
ATOM 7159 O O . PHE B 1 370 ? 4.688 -23.328 -10.672 1 97.12 370 PHE B O 1
ATOM 7166 N N . GLY B 1 371 ? 3.414 -21.531 -10.922 1 97.25 371 GLY B N 1
ATOM 7167 C CA . GLY B 1 371 ? 3.457 -21.609 -12.375 1 97.25 371 GLY B CA 1
ATOM 7168 C C . GLY B 1 371 ? 2.164 -22.109 -12.984 1 97.25 371 GLY B C 1
ATOM 7169 O O . GLY B 1 371 ? 2.176 -23.047 -13.789 1 97.25 371 GLY B O 1
ATOM 7170 N N . HIS B 1 372 ? 1.102 -21.406 -12.703 1 96.94 372 HIS B N 1
ATOM 7171 C CA . HIS B 1 372 ? -0.214 -21.797 -13.188 1 96.94 372 HIS B CA 1
ATOM 7172 C C . HIS B 1 372 ? -0.235 -21.906 -14.711 1 96.94 372 HIS B C 1
ATOM 7174 O O . HIS B 1 372 ? -0.803 -22.844 -15.266 1 96.94 372 HIS B O 1
ATOM 7180 N N . TYR B 1 373 ? 0.308 -20.984 -15.445 1 95.62 373 TYR B N 1
ATOM 7181 C CA . TYR B 1 373 ? 0.201 -21.016 -16.906 1 95.62 373 TYR B CA 1
ATOM 7182 C C . TYR B 1 373 ? 1.049 -22.125 -17.484 1 95.62 373 TYR B C 1
ATOM 7184 O O . TYR B 1 373 ? 0.726 -22.672 -18.547 1 95.62 373 TYR B O 1
ATOM 7192 N N . ILE B 1 374 ? 2.131 -22.5 -16.797 1 98.31 374 ILE B N 1
ATOM 7193 C CA . ILE B 1 374 ? 2.908 -23.672 -17.188 1 98.31 374 ILE B CA 1
ATOM 7194 C C . ILE B 1 374 ? 2.072 -24.938 -16.984 1 98.31 374 ILE B C 1
ATOM 7196 O O . ILE B 1 374 ? 2.039 -25.797 -17.859 1 98.31 374 ILE B O 1
ATOM 7200 N N . ASN B 1 375 ? 1.431 -24.938 -15.836 1 98.19 375 ASN B N 1
ATOM 7201 C CA . ASN B 1 375 ? 0.619 -26.109 -15.516 1 98.19 375 ASN B CA 1
ATOM 7202 C C . ASN B 1 375 ? -0.569 -26.25 -16.469 1 98.19 375 ASN B C 1
ATOM 7204 O O . ASN B 1 375 ? -0.945 -27.359 -16.844 1 98.19 375 ASN B O 1
ATOM 7208 N N . GLN B 1 376 ? -1.163 -25.172 -16.875 1 97 376 GLN B N 1
ATOM 7209 C CA . GLN B 1 376 ? -2.24 -25.188 -17.859 1 97 376 GLN B CA 1
ATOM 7210 C C . GLN B 1 376 ? -1.731 -25.656 -19.219 1 97 376 GLN B C 1
ATOM 7212 O O . GLN B 1 376 ? -2.443 -26.344 -19.953 1 97 376 GLN B O 1
ATOM 7217 N N . ALA B 1 377 ? -0.547 -25.281 -19.547 1 98.31 377 ALA B N 1
ATOM 7218 C CA . ALA B 1 377 ? 0.069 -25.75 -20.781 1 98.31 377 ALA B CA 1
ATOM 7219 C C . ALA B 1 377 ? 0.26 -27.266 -20.75 1 98.31 377 ALA B C 1
ATOM 7221 O O . ALA B 1 377 ? -0.016 -27.953 -21.734 1 98.31 377 ALA B O 1
ATOM 7222 N N . ARG B 1 378 ? 0.718 -27.75 -19.625 1 98.06 378 ARG B N 1
ATOM 7223 C CA . ARG B 1 378 ? 0.832 -29.203 -19.469 1 98.06 378 ARG B CA 1
ATOM 7224 C C . ARG B 1 378 ? -0.524 -29.875 -19.625 1 98.06 378 ARG B C 1
ATOM 7226 O O . ARG B 1 378 ? -0.634 -30.891 -20.312 1 98.06 378 ARG B O 1
ATOM 7233 N N . ALA B 1 379 ? -1.522 -29.312 -19.031 1 96.56 379 ALA B N 1
ATOM 7234 C CA . ALA B 1 379 ? -2.879 -29.844 -19.078 1 96.56 379 ALA B CA 1
ATOM 7235 C C . ALA B 1 379 ? -3.371 -29.969 -20.531 1 96.56 379 ALA B C 1
ATOM 7237 O O . ALA B 1 379 ? -4.145 -30.875 -20.844 1 96.56 379 ALA B O 1
ATOM 7238 N N . SER B 1 380 ? -2.951 -29.141 -21.328 1 96.56 380 SER B N 1
ATOM 7239 C CA . SER B 1 380 ? -3.436 -29.078 -22.703 1 96.56 380 SER B CA 1
ATOM 7240 C C . SER B 1 380 ? -2.939 -30.266 -23.531 1 96.56 380 SER B C 1
ATOM 7242 O O . SER B 1 380 ? -3.514 -30.594 -24.562 1 96.56 380 SER B O 1
ATOM 7244 N N . GLY B 1 381 ? -1.831 -30.781 -23.141 1 96.88 381 GLY B N 1
ATOM 7245 C CA . GLY B 1 381 ? -1.219 -31.859 -23.891 1 96.88 381 GLY B CA 1
ATOM 7246 C C . GLY B 1 381 ? -0.197 -31.375 -24.906 1 96.88 381 GLY B C 1
ATOM 7247 O O . GLY B 1 381 ? 0.281 -32.156 -25.734 1 96.88 381 GLY B O 1
ATOM 7248 N N . ALA B 1 382 ? 0.094 -30.172 -24.875 1 98.12 382 ALA B N 1
ATOM 7249 C CA . ALA B 1 382 ? 1.129 -29.625 -25.75 1 98.12 382 ALA B CA 1
ATOM 7250 C C . ALA B 1 382 ? 2.521 -29.875 -25.172 1 98.12 382 ALA B C 1
ATOM 7252 O O . ALA B 1 382 ? 2.66 -30.234 -24 1 98.12 382 ALA B O 1
ATOM 7253 N N . LEU B 1 383 ? 3.52 -29.828 -26.062 1 98.62 383 LEU B N 1
ATOM 7254 C CA . LEU B 1 383 ? 4.898 -29.781 -25.578 1 98.62 383 LEU B CA 1
ATOM 7255 C C . LEU B 1 383 ? 5.191 -28.453 -24.891 1 98.62 383 LEU B C 1
ATOM 7257 O O . LEU B 1 383 ? 4.992 -27.391 -25.484 1 98.62 383 LEU B O 1
ATOM 7261 N N . VAL B 1 384 ? 5.656 -28.5 -23.672 1 98.88 384 VAL B N 1
ATOM 7262 C CA . VAL B 1 384 ? 5.867 -27.281 -22.906 1 98.88 384 VAL B CA 1
ATOM 7263 C C . VAL B 1 384 ? 7.363 -26.984 -22.812 1 98.88 384 VAL B C 1
ATOM 7265 O O . VAL B 1 384 ? 8.164 -27.859 -22.5 1 98.88 384 VAL B O 1
ATOM 7268 N N . LEU B 1 385 ? 7.77 -25.812 -23.172 1 98.81 385 LEU B N 1
ATOM 7269 C CA . LEU B 1 385 ? 9.117 -25.297 -22.969 1 98.81 385 LEU B CA 1
ATOM 7270 C C . LEU B 1 385 ? 9.133 -24.266 -21.844 1 98.81 385 LEU B C 1
ATOM 7272 O O . LEU B 1 385 ? 8.414 -23.266 -21.906 1 98.81 385 LEU B O 1
ATOM 7276 N N . THR B 1 386 ? 9.914 -24.484 -20.797 1 98.75 386 THR B N 1
ATOM 7277 C CA . THR B 1 386 ? 9.914 -23.531 -19.688 1 98.75 386 THR B CA 1
ATOM 7278 C C . THR B 1 386 ? 11.328 -23.344 -19.141 1 98.75 386 THR B C 1
ATOM 7280 O O . THR B 1 386 ? 12.266 -24 -19.594 1 98.75 386 THR B O 1
ATOM 7283 N N . THR B 1 387 ? 11.477 -22.391 -18.281 1 98.62 387 THR B N 1
ATOM 7284 C CA . THR B 1 387 ? 12.758 -21.984 -17.703 1 98.62 387 THR B CA 1
ATOM 7285 C C . THR B 1 387 ? 13.367 -23.109 -16.875 1 98.62 387 THR B C 1
ATOM 7287 O O . THR B 1 387 ? 12.68 -23.734 -16.062 1 98.62 387 THR B O 1
ATOM 7290 N N . ASN B 1 388 ? 14.641 -23.422 -17.109 1 98.44 388 ASN B N 1
ATOM 7291 C CA . ASN B 1 388 ? 15.375 -24.359 -16.266 1 98.44 388 ASN B CA 1
ATOM 7292 C C . ASN B 1 388 ? 15.812 -23.703 -14.961 1 98.44 388 ASN B C 1
ATOM 7294 O O . ASN B 1 388 ? 17 -23.5 -14.734 1 98.44 388 ASN B O 1
ATOM 7298 N N . GLY B 1 389 ? 14.953 -23.453 -14.133 1 97.38 389 GLY B N 1
ATOM 7299 C CA . GLY B 1 389 ? 15.086 -22.891 -12.805 1 97.38 389 GLY B CA 1
ATOM 7300 C C . GLY B 1 389 ? 13.914 -23.203 -11.891 1 97.38 389 GLY B C 1
ATOM 7301 O O . GLY B 1 389 ? 12.766 -23.281 -12.352 1 97.38 389 GLY B O 1
ATOM 7302 N N . THR B 1 390 ? 14.125 -23.359 -10.625 1 95.56 390 THR B N 1
ATOM 7303 C CA . THR B 1 390 ? 13.055 -23.625 -9.68 1 95.56 390 THR B CA 1
ATOM 7304 C C . THR B 1 390 ? 12.188 -22.391 -9.461 1 95.56 390 THR B C 1
ATOM 7306 O O . THR B 1 390 ? 12.703 -21.281 -9.359 1 95.56 390 THR B O 1
ATOM 7309 N N . PRO B 1 391 ? 10.828 -22.594 -9.406 1 96.88 391 PRO B N 1
ATOM 7310 C CA . PRO B 1 391 ? 10.188 -23.906 -9.352 1 96.88 391 PRO B CA 1
ATOM 7311 C C . PRO B 1 391 ? 9.672 -24.375 -10.703 1 96.88 391 PRO B C 1
ATOM 7313 O O . PRO B 1 391 ? 8.969 -25.375 -10.789 1 96.88 391 PRO B O 1
ATOM 7316 N N . MET B 1 392 ? 10.023 -23.688 -11.805 1 98 392 MET B N 1
ATOM 7317 C CA . MET B 1 392 ? 9.484 -24.031 -13.117 1 98 392 MET B CA 1
ATOM 7318 C C . MET B 1 392 ? 9.898 -25.438 -13.516 1 98 392 MET B C 1
ATOM 7320 O O . MET B 1 392 ? 9.086 -26.203 -14.039 1 98 392 MET B O 1
ATOM 7324 N N . ASN B 1 393 ? 11.109 -25.812 -13.18 1 97.94 393 ASN B N 1
ATOM 7325 C CA . ASN B 1 393 ? 11.633 -27.109 -13.594 1 97.94 393 ASN B CA 1
ATOM 7326 C C . ASN B 1 393 ? 11.156 -28.234 -12.68 1 97.94 393 ASN B C 1
ATOM 7328 O O . ASN B 1 393 ? 11.578 -29.391 -12.828 1 97.94 393 ASN B O 1
ATOM 7332 N N . GLU B 1 394 ? 10.32 -27.906 -11.695 1 96.56 394 GLU B N 1
ATOM 7333 C CA . GLU B 1 394 ? 9.609 -28.938 -10.945 1 96.56 394 GLU B CA 1
ATOM 7334 C C . GLU B 1 394 ? 8.398 -29.453 -11.719 1 96.56 394 GLU B C 1
ATOM 7336 O O . GLU B 1 394 ? 7.98 -30.609 -11.539 1 96.56 394 GLU B O 1
ATOM 7341 N N . LEU B 1 395 ? 7.824 -28.578 -12.586 1 96.56 395 LEU B N 1
ATOM 7342 C CA . LEU B 1 395 ? 6.637 -28.922 -13.359 1 96.56 395 LEU B CA 1
ATOM 7343 C C . LEU B 1 395 ? 7.02 -29.672 -14.641 1 96.56 395 LEU B C 1
ATOM 7345 O O . LEU B 1 395 ? 6.277 -30.531 -15.109 1 96.56 395 LEU B O 1
ATOM 7349 N N . VAL B 1 396 ? 8.133 -29.25 -15.188 1 97.75 396 VAL B N 1
ATOM 7350 C CA . VAL B 1 396 ? 8.578 -29.797 -16.469 1 97.75 396 VAL B CA 1
ATOM 7351 C C . VAL B 1 396 ? 10.039 -30.219 -16.375 1 97.75 396 VAL B C 1
ATOM 7353 O O . VAL B 1 396 ? 10.859 -29.531 -15.773 1 97.75 396 VAL B O 1
ATOM 7356 N N . ASP B 1 397 ? 10.359 -31.422 -16.859 1 95.69 397 ASP B N 1
ATOM 7357 C CA . ASP B 1 397 ? 11.742 -31.859 -17 1 95.69 397 ASP B CA 1
ATOM 7358 C C . ASP B 1 397 ? 12.008 -32.406 -18.391 1 95.69 397 ASP B C 1
ATOM 7360 O O . ASP B 1 397 ? 11.195 -32.219 -19.297 1 95.69 397 ASP B O 1
ATOM 7364 N N . GLU B 1 398 ? 13.094 -33 -18.578 1 93.5 398 GLU B N 1
ATOM 7365 C CA . GLU B 1 398 ? 13.531 -33.438 -19.922 1 93.5 398 GLU B CA 1
ATOM 7366 C C . GLU B 1 398 ? 12.648 -34.531 -20.469 1 93.5 398 GLU B C 1
ATOM 7368 O O . GLU B 1 398 ? 12.555 -34.719 -21.672 1 93.5 398 GLU B O 1
ATOM 7373 N N . ASP B 1 399 ? 11.961 -35.25 -19.609 1 96.25 399 ASP B N 1
ATOM 7374 C CA . ASP B 1 399 ? 11.109 -36.344 -20.031 1 96.25 399 ASP B CA 1
ATOM 7375 C C . ASP B 1 399 ? 9.711 -35.844 -20.406 1 96.25 399 ASP B C 1
ATOM 7377 O O . ASP B 1 399 ? 8.969 -36.531 -21.109 1 96.25 399 ASP B O 1
ATOM 7381 N N . SER B 1 400 ? 9.352 -34.688 -19.969 1 98.19 400 SER B N 1
ATOM 7382 C CA . SER B 1 400 ? 7.965 -34.281 -20.094 1 98.19 400 SER B CA 1
ATOM 7383 C C . SER B 1 400 ? 7.855 -33 -20.906 1 98.19 400 SER B C 1
ATOM 7385 O O . SER B 1 400 ? 6.75 -32.531 -21.203 1 98.19 400 SER B O 1
ATOM 7387 N N . GLY B 1 401 ? 8.883 -32.406 -21.281 1 98.44 401 GLY B N 1
ATOM 7388 C CA . GLY B 1 401 ? 8.945 -31.156 -22.047 1 98.44 401 GLY B CA 1
ATOM 7389 C C . GLY B 1 401 ? 10.359 -30.781 -22.453 1 98.44 401 GLY B C 1
ATOM 7390 O O . GLY B 1 401 ? 11.148 -31.625 -22.844 1 98.44 401 GLY B O 1
ATOM 7391 N N . VAL B 1 402 ? 10.609 -29.484 -22.516 1 98.56 402 VAL B N 1
ATOM 7392 C CA . VAL B 1 402 ? 11.93 -28.953 -22.859 1 98.56 402 VAL B CA 1
ATOM 7393 C C . VAL B 1 402 ? 12.297 -27.828 -21.891 1 98.56 402 VAL B C 1
ATOM 7395 O O . VAL B 1 402 ? 11.508 -26.906 -21.688 1 98.56 402 VAL B O 1
ATOM 7398 N N . LEU B 1 403 ? 13.484 -27.953 -21.297 1 98.62 403 LEU B N 1
ATOM 7399 C CA . LEU B 1 403 ? 13.961 -26.906 -20.406 1 98.62 403 LEU B CA 1
ATOM 7400 C C . LEU B 1 403 ? 14.812 -25.891 -21.156 1 98.62 403 LEU B C 1
ATOM 7402 O O . LEU B 1 403 ? 15.703 -26.25 -21.922 1 98.62 403 LEU B O 1
ATOM 7406 N N . ILE B 1 404 ? 14.477 -24.672 -20.984 1 98.75 404 ILE B N 1
ATOM 7407 C CA . ILE B 1 404 ? 15.25 -23.562 -21.547 1 98.75 404 ILE B CA 1
ATOM 7408 C C . ILE B 1 404 ? 16.344 -23.141 -20.562 1 98.75 404 ILE B C 1
ATOM 7410 O O . ILE B 1 404 ? 16.062 -22.859 -19.391 1 98.75 404 ILE B O 1
ATOM 7414 N N . LYS B 1 405 ? 17.516 -23.078 -21.031 1 98.38 405 LYS B N 1
ATOM 7415 C CA . LYS B 1 405 ? 18.609 -22.625 -20.203 1 98.38 405 LYS B CA 1
ATOM 7416 C C . LYS B 1 405 ? 18.312 -21.234 -19.609 1 98.38 405 LYS B C 1
ATOM 7418 O O . LYS B 1 405 ? 17.672 -20.422 -20.25 1 98.38 405 LYS B O 1
ATOM 7423 N N . ALA B 1 406 ? 18.766 -21.031 -18.391 1 98.38 406 ALA B N 1
ATOM 7424 C CA . ALA B 1 406 ? 18.578 -19.734 -17.719 1 98.38 406 ALA B CA 1
ATOM 7425 C C . ALA B 1 406 ? 19.688 -19.484 -16.688 1 98.38 406 ALA B C 1
ATOM 7427 O O . ALA B 1 406 ? 20.25 -20.438 -16.125 1 98.38 406 ALA B O 1
ATOM 7428 N N . ASP B 1 407 ? 20 -18.25 -16.484 1 97.88 407 ASP B N 1
ATOM 7429 C CA . ASP B 1 407 ? 21.016 -17.859 -15.508 1 97.88 407 ASP B CA 1
ATOM 7430 C C . ASP B 1 407 ? 20.375 -17.344 -14.227 1 97.88 407 ASP B C 1
ATOM 7432 O O . ASP B 1 407 ? 19.547 -16.422 -14.266 1 97.88 407 ASP B O 1
ATOM 7436 N N . PRO B 1 408 ? 20.781 -18 -13.086 1 96.44 408 PRO B N 1
ATOM 7437 C CA . PRO B 1 408 ? 20.328 -17.391 -11.844 1 96.44 408 PRO B CA 1
ATOM 7438 C C . PRO B 1 408 ? 20.812 -15.938 -11.695 1 96.44 408 PRO B C 1
ATOM 7440 O O . PRO B 1 408 ? 21.953 -15.625 -12.055 1 96.44 408 PRO B O 1
ATOM 7443 N N . ILE B 1 409 ? 19.953 -15.125 -11.32 1 94.12 409 ILE B N 1
ATOM 7444 C CA . ILE B 1 409 ? 20.344 -13.734 -11.125 1 94.12 409 ILE B CA 1
ATOM 7445 C C . ILE B 1 409 ? 20.156 -13.352 -9.656 1 94.12 409 ILE B C 1
ATOM 7447 O O . ILE B 1 409 ? 19.312 -13.93 -8.961 1 94.12 409 ILE B O 1
ATOM 7451 N N . PRO B 1 410 ? 20.984 -12.383 -9.203 1 87.12 410 PRO B N 1
ATOM 7452 C CA . PRO B 1 410 ? 20.859 -11.945 -7.809 1 87.12 410 PRO B CA 1
ATOM 7453 C C . PRO B 1 410 ? 19.531 -11.25 -7.52 1 87.12 410 PRO B C 1
ATOM 7455 O O . PRO B 1 410 ? 19.016 -10.508 -8.367 1 87.12 410 PRO B O 1
ATOM 7458 N N . SER B 1 411 ? 19.047 -11.594 -6.363 1 84.62 411 SER B N 1
ATOM 7459 C CA . SER B 1 411 ? 17.859 -10.875 -5.902 1 84.62 411 SER B CA 1
ATOM 7460 C C . SER B 1 411 ? 18.172 -9.414 -5.598 1 84.62 411 SER B C 1
ATOM 7462 O O . SER B 1 411 ? 19.328 -9.07 -5.312 1 84.62 411 SER B O 1
ATOM 7464 N N . GLU B 1 412 ? 17.234 -8.523 -5.746 1 83.38 412 GLU B N 1
ATOM 7465 C CA . GLU B 1 412 ? 17.375 -7.117 -5.398 1 83.38 412 GLU B CA 1
ATOM 7466 C C . GLU B 1 412 ? 17.297 -6.91 -3.889 1 83.38 412 GLU B C 1
ATOM 7468 O O . GLU B 1 412 ? 17.266 -5.773 -3.412 1 83.38 412 GLU B O 1
ATOM 7473 N N . GLY B 1 413 ? 17.234 -7.965 -3.217 1 90.62 413 GLY B N 1
ATOM 7474 C CA . GLY B 1 413 ? 17.297 -7.895 -1.766 1 90.62 413 GLY B CA 1
ATOM 7475 C C . GLY B 1 413 ? 15.938 -7.832 -1.107 1 90.62 413 GLY B C 1
ATOM 7476 O O . GLY B 1 413 ? 15.828 -7.555 0.089 1 90.62 413 GLY B O 1
ATOM 7477 N N . ASN B 1 414 ? 14.922 -8.133 -1.808 1 93 414 ASN B N 1
ATOM 7478 C CA . ASN B 1 414 ? 13.578 -7.996 -1.255 1 93 414 ASN B CA 1
ATOM 7479 C C . ASN B 1 414 ? 12.922 -9.352 -1.024 1 93 414 ASN B C 1
ATOM 7481 O O . ASN B 1 414 ? 11.836 -9.438 -0.438 1 93 414 ASN B O 1
ATOM 7485 N N . GLN B 1 415 ? 13.516 -10.438 -1.451 1 96.31 415 GLN B N 1
ATOM 7486 C CA . GLN B 1 415 ? 12.953 -11.773 -1.287 1 96.31 415 GLN B CA 1
ATOM 7487 C C . GLN B 1 415 ? 13.508 -12.453 -0.044 1 96.31 415 GLN B C 1
ATOM 7489 O O . GLN B 1 415 ? 14.695 -12.781 0.011 1 96.31 415 GLN B O 1
ATOM 7494 N N . LEU B 1 416 ? 12.633 -12.805 0.885 1 97.38 416 LEU B N 1
ATOM 7495 C CA . LEU B 1 416 ? 12.992 -13.312 2.205 1 97.38 416 LEU B CA 1
ATOM 7496 C C . LEU B 1 416 ? 13.836 -14.57 2.09 1 97.38 416 LEU B C 1
ATOM 7498 O O . LEU B 1 416 ? 14.758 -14.789 2.889 1 97.38 416 LEU B O 1
ATOM 7502 N N . PHE B 1 417 ? 13.586 -15.359 1.034 1 97.94 417 PHE B N 1
ATOM 7503 C CA . PHE B 1 417 ? 14.195 -16.672 0.958 1 97.94 417 PHE B CA 1
ATOM 7504 C C . PHE B 1 417 ? 15.273 -16.719 -0.12 1 97.94 417 PHE B C 1
ATOM 7506 O O . PHE B 1 417 ? 15.656 -17.797 -0.588 1 97.94 417 PHE B O 1
ATOM 7513 N N . ALA B 1 418 ? 15.688 -15.602 -0.651 1 97.12 418 ALA B N 1
ATOM 7514 C CA . ALA B 1 418 ? 16.766 -15.469 -1.626 1 97.12 418 ALA B CA 1
ATOM 7515 C C . ALA B 1 418 ? 18 -14.812 -0.999 1 97.12 418 ALA B C 1
ATOM 7517 O O . ALA B 1 418 ? 17.922 -14.289 0.114 1 97.12 418 ALA B O 1
ATOM 7518 N N . PRO B 1 419 ? 19.078 -14.883 -1.679 1 94.56 419 PRO B N 1
ATOM 7519 C CA . PRO B 1 419 ? 20.281 -14.25 -1.14 1 94.56 419 PRO B CA 1
ATOM 7520 C C . PRO B 1 419 ? 20.156 -12.734 -1.044 1 94.56 419 PRO B C 1
ATOM 7522 O O . PRO B 1 419 ? 19.375 -12.125 -1.779 1 94.56 419 PRO B O 1
ATOM 7525 N N . ASN B 1 420 ? 21 -12.18 -0.076 1 90.62 420 ASN B N 1
ATOM 7526 C CA . ASN B 1 420 ? 21.188 -10.734 0.067 1 90.62 420 ASN B CA 1
ATOM 7527 C C . ASN B 1 420 ? 19.906 -10.039 0.476 1 90.62 420 ASN B C 1
ATOM 7529 O O . ASN B 1 420 ? 19.625 -8.93 0.017 1 90.62 420 ASN B O 1
ATOM 7533 N N . PHE B 1 421 ? 19.047 -10.727 1.258 1 94.25 421 PHE B N 1
ATOM 7534 C CA . PHE B 1 421 ? 17.844 -10.102 1.786 1 94.25 421 PHE B CA 1
ATOM 7535 C C . PHE B 1 421 ? 18.188 -8.875 2.629 1 94.25 421 PHE B C 1
ATOM 7537 O O . PHE B 1 421 ? 18.984 -8.969 3.561 1 94.25 421 PHE B O 1
ATOM 7544 N N . LYS B 1 422 ? 17.578 -7.711 2.25 1 92.62 422 LYS B N 1
ATOM 7545 C CA . LYS B 1 422 ? 17.984 -6.426 2.814 1 92.62 422 LYS B CA 1
ATOM 7546 C C . LYS B 1 422 ? 17.438 -6.25 4.23 1 92.62 422 LYS B C 1
ATOM 7548 O O . LYS B 1 422 ? 17.891 -5.383 4.977 1 92.62 422 LYS B O 1
ATOM 7553 N N . TYR B 1 423 ? 16.469 -7 4.633 1 94.5 423 TYR B N 1
ATOM 7554 C CA . TYR B 1 423 ? 15.844 -6.867 5.941 1 94.5 423 TYR B CA 1
ATOM 7555 C C . TYR B 1 423 ? 16.297 -7.977 6.883 1 94.5 423 TYR B C 1
ATOM 7557 O O . TYR B 1 423 ? 17.109 -8.82 6.5 1 94.5 423 TYR B O 1
ATOM 7565 N N . LYS B 1 424 ? 15.844 -7.922 8.148 1 94.31 424 LYS B N 1
ATOM 7566 C CA . LYS B 1 424 ? 16.234 -8.906 9.148 1 94.31 424 LYS B CA 1
ATOM 7567 C C . LYS B 1 424 ? 15.594 -10.258 8.875 1 94.31 424 LYS B C 1
ATOM 7569 O O . LYS B 1 424 ? 14.531 -10.336 8.258 1 94.31 424 LYS B O 1
ATOM 7574 N N . HIS B 1 425 ? 16.297 -11.375 9.219 1 96.38 425 HIS B N 1
ATOM 7575 C CA . HIS B 1 425 ? 15.773 -12.734 9.32 1 96.38 425 HIS B CA 1
ATOM 7576 C C . HIS B 1 425 ? 15.641 -13.383 7.945 1 96.38 425 HIS B C 1
ATOM 7578 O O . HIS B 1 425 ? 14.734 -14.188 7.715 1 96.38 425 HIS B O 1
ATOM 7584 N N . GLY B 1 426 ? 16.438 -12.945 7.027 1 96.56 426 GLY B N 1
ATOM 7585 C CA . GLY B 1 426 ? 16.484 -13.641 5.75 1 96.56 426 GLY B CA 1
ATOM 7586 C C . GLY B 1 426 ? 17.062 -15.039 5.848 1 96.56 426 GLY B C 1
ATOM 7587 O O . GLY B 1 426 ? 17.828 -15.336 6.773 1 96.56 426 GLY B O 1
ATOM 7588 N N . LEU B 1 427 ? 16.641 -15.898 4.934 1 97.69 427 LEU B N 1
ATOM 7589 C CA . LEU B 1 427 ? 17.234 -17.234 4.891 1 97.69 427 LEU B CA 1
ATOM 7590 C C . LEU B 1 427 ? 18.703 -17.156 4.48 1 97.69 427 LEU B C 1
ATOM 7592 O O . LEU B 1 427 ? 19.031 -16.578 3.443 1 97.69 427 LEU B O 1
ATOM 7596 N N . MET B 1 428 ? 19.516 -17.734 5.301 1 95.69 428 MET B N 1
ATOM 7597 C CA . MET B 1 428 ? 20.953 -17.75 5.016 1 95.69 428 MET B CA 1
ATOM 7598 C C . MET B 1 428 ? 21.297 -18.875 4.047 1 95.69 428 MET B C 1
ATOM 7600 O O . MET B 1 428 ? 20.594 -19.891 3.98 1 95.69 428 MET B O 1
ATOM 7604 N N . ASN B 1 429 ? 22.359 -18.703 3.248 1 93.94 429 ASN B N 1
ATOM 7605 C CA . ASN B 1 429 ? 22.875 -19.688 2.32 1 93.94 429 ASN B CA 1
ATOM 7606 C C . ASN B 1 429 ? 21.812 -20.141 1.323 1 93.94 429 ASN B C 1
ATOM 7608 O O . ASN B 1 429 ? 21.688 -21.344 1.042 1 93.94 429 ASN B O 1
ATOM 7612 N N . SER B 1 430 ? 20.984 -19.234 0.936 1 95.25 430 SER B N 1
ATOM 7613 C CA . SER B 1 430 ? 19.922 -19.531 -0.019 1 95.25 430 SER B CA 1
ATOM 7614 C C . SER B 1 430 ? 20.375 -19.312 -1.453 1 95.25 430 SER B C 1
ATOM 7616 O O . SER B 1 430 ? 21.438 -18.719 -1.682 1 95.25 430 SER B O 1
ATOM 7618 N N . THR B 1 431 ? 19.672 -19.875 -2.357 1 95.88 431 THR B N 1
ATOM 7619 C CA . THR B 1 431 ? 19.922 -19.656 -3.779 1 95.88 431 THR B CA 1
ATOM 7620 C C . THR B 1 431 ? 18.875 -18.719 -4.375 1 95.88 431 THR B C 1
ATOM 7622 O O . THR B 1 431 ? 17.875 -18.406 -3.736 1 95.88 431 THR B O 1
ATOM 7625 N N . SER B 1 432 ? 19.188 -18.281 -5.566 1 96.06 432 SER B N 1
ATOM 7626 C CA . SER B 1 432 ? 18.344 -17.297 -6.219 1 96.06 432 SER B CA 1
ATOM 7627 C C . SER B 1 432 ? 16.953 -17.875 -6.508 1 96.06 432 SER B C 1
ATOM 7629 O O . SER B 1 432 ? 16.812 -19.078 -6.738 1 96.06 432 SER B O 1
ATOM 7631 N N . LEU B 1 433 ? 15.984 -16.984 -6.477 1 96.88 433 LEU B N 1
ATOM 7632 C CA . LEU B 1 433 ? 14.625 -17.328 -6.863 1 96.88 433 LEU B CA 1
ATOM 7633 C C . LEU B 1 433 ? 14.281 -16.75 -8.227 1 96.88 433 LEU B C 1
ATOM 7635 O O . LEU B 1 433 ? 13.164 -16.938 -8.727 1 96.88 433 LEU B O 1
ATOM 7639 N N . GLU B 1 434 ? 15.203 -16.078 -8.836 1 96.38 434 GLU B N 1
ATOM 7640 C CA . GLU B 1 434 ? 15.008 -15.422 -10.125 1 96.38 434 GLU B CA 1
ATOM 7641 C C . GLU B 1 434 ? 16.016 -15.914 -11.156 1 96.38 434 GLU B C 1
ATOM 7643 O O . GLU B 1 434 ? 17.172 -16.188 -10.828 1 96.38 434 GLU B O 1
ATOM 7648 N N . PHE B 1 435 ? 15.539 -15.945 -12.406 1 97.56 435 PHE B N 1
ATOM 7649 C CA . PHE B 1 435 ? 16.359 -16.453 -13.5 1 97.56 435 PHE B CA 1
ATOM 7650 C C . PHE B 1 435 ? 16.219 -15.57 -14.734 1 97.56 435 PHE B C 1
ATOM 7652 O O . PHE B 1 435 ? 15.125 -15.094 -15.047 1 97.56 435 PHE B O 1
ATOM 7659 N N . GLU B 1 436 ? 17.281 -15.344 -15.328 1 97 436 GLU B N 1
ATOM 7660 C CA . GLU B 1 436 ? 17.266 -14.609 -16.594 1 97 436 GLU B CA 1
ATOM 7661 C C . GLU B 1 436 ? 17.312 -15.562 -17.781 1 97 436 GLU B C 1
ATOM 7663 O O . GLU B 1 436 ? 18.219 -16.391 -17.875 1 97 436 GLU B O 1
ATOM 7668 N N . VAL B 1 437 ? 16.312 -15.469 -18.625 1 97.88 437 VAL B N 1
ATOM 7669 C CA . VAL B 1 437 ? 16.266 -16.203 -19.875 1 97.88 437 VAL B CA 1
ATOM 7670 C C . VAL B 1 437 ? 16.672 -15.297 -21.031 1 97.88 437 VAL B C 1
ATOM 7672 O O . VAL B 1 437 ? 16.125 -14.203 -21.188 1 97.88 437 VAL B O 1
ATOM 7675 N N . HIS B 1 438 ? 17.609 -15.781 -21.844 1 97.56 438 HIS B N 1
ATOM 7676 C CA . HIS B 1 438 ? 18.062 -15 -22.984 1 97.56 438 HIS B CA 1
ATOM 7677 C C . HIS B 1 438 ? 17.422 -15.484 -24.281 1 97.56 438 HIS B C 1
ATOM 7679 O O . HIS B 1 438 ? 17.031 -16.656 -24.375 1 97.56 438 HIS B O 1
ATOM 7685 N N . GLY B 1 439 ? 17.344 -14.539 -25.234 1 98.12 439 GLY B N 1
ATOM 7686 C CA . GLY B 1 439 ? 16.781 -14.898 -26.531 1 98.12 439 GLY B CA 1
ATOM 7687 C C . GLY B 1 439 ? 17.5 -16.078 -27.172 1 98.12 439 GLY B C 1
ATOM 7688 O O . GLY B 1 439 ? 16.844 -16.969 -27.734 1 98.12 439 GLY B O 1
ATOM 7689 N N . HIS B 1 440 ? 18.781 -16.062 -27.078 1 98.06 440 HIS B N 1
ATOM 7690 C CA . HIS B 1 440 ? 19.531 -17.125 -27.734 1 98.06 440 HIS B CA 1
ATOM 7691 C C . HIS B 1 440 ? 19.328 -18.453 -27.031 1 98.06 440 HIS B C 1
ATOM 7693 O O . HIS B 1 440 ? 19.375 -19.516 -27.672 1 98.06 440 HIS B O 1
ATOM 7699 N N . TYR B 1 441 ? 19.062 -18.438 -25.656 1 98.62 441 TYR B N 1
ATOM 7700 C CA . TYR B 1 441 ? 18.719 -19.656 -24.953 1 98.62 441 TYR B CA 1
ATOM 7701 C C . TYR B 1 441 ? 17.406 -20.25 -25.484 1 98.62 441 TYR B C 1
ATOM 7703 O O . TYR B 1 441 ? 17.281 -21.469 -25.625 1 98.62 441 TYR B O 1
ATOM 7711 N N . ILE B 1 442 ? 16.438 -19.406 -25.781 1 98.75 442 ILE B N 1
ATOM 7712 C CA . ILE B 1 442 ? 15.156 -19.828 -26.328 1 98.75 442 ILE B CA 1
ATOM 7713 C C . ILE B 1 442 ? 15.367 -20.438 -27.719 1 98.75 442 ILE B C 1
ATOM 7715 O O . ILE B 1 442 ? 14.844 -21.516 -28.016 1 98.75 442 ILE B O 1
ATOM 7719 N N . CYS B 1 443 ? 16.188 -19.797 -28.531 1 98.69 443 CYS B N 1
ATOM 7720 C CA . CYS B 1 443 ? 16.484 -20.297 -29.875 1 98.69 443 CYS B CA 1
ATOM 7721 C C . CYS B 1 443 ? 17.141 -21.672 -29.797 1 98.69 443 CYS B C 1
ATOM 7723 O O . CYS B 1 443 ? 16.812 -22.562 -30.594 1 98.69 443 CYS B O 1
ATOM 7725 N N . GLU B 1 444 ? 17.984 -21.797 -28.859 1 98.56 444 GLU B N 1
ATOM 7726 C CA . GLU B 1 444 ? 18.641 -23.078 -28.688 1 98.56 444 GLU B CA 1
ATOM 7727 C C . GLU B 1 444 ? 17.641 -24.172 -28.328 1 98.56 444 GLU B C 1
ATOM 7729 O O . GLU B 1 444 ? 17.719 -25.297 -28.828 1 98.56 444 GLU B O 1
ATOM 7734 N N . ALA B 1 445 ? 16.781 -23.891 -27.453 1 98.56 445 ALA B N 1
ATOM 7735 C CA . ALA B 1 445 ? 15.742 -24.844 -27.047 1 98.56 445 ALA B CA 1
ATOM 7736 C C . ALA B 1 445 ? 14.859 -25.203 -28.234 1 98.56 445 ALA B C 1
ATOM 7738 O O . ALA B 1 445 ? 14.492 -26.375 -28.406 1 98.56 445 ALA B O 1
ATOM 7739 N N . ILE B 1 446 ? 14.5 -24.266 -29.062 1 98.44 446 ILE B N 1
ATOM 7740 C CA . ILE B 1 446 ? 13.664 -24.484 -30.234 1 98.44 446 ILE B CA 1
ATOM 7741 C C . ILE B 1 446 ? 14.414 -25.375 -31.234 1 98.44 446 ILE B C 1
ATOM 7743 O O . ILE B 1 446 ? 13.828 -26.281 -31.828 1 98.44 446 ILE B O 1
ATOM 7747 N N . ASP B 1 447 ? 15.695 -25.078 -31.391 1 98.38 447 ASP B N 1
ATOM 7748 C CA . ASP B 1 447 ? 16.5 -25.922 -32.281 1 98.38 447 ASP B CA 1
ATOM 7749 C C . ASP B 1 447 ? 16.484 -27.375 -31.812 1 98.38 447 ASP B C 1
ATOM 7751 O O . ASP B 1 447 ? 16.422 -28.297 -32.625 1 98.38 447 ASP B O 1
ATOM 7755 N N . ARG B 1 448 ? 16.547 -27.547 -30.531 1 97.81 448 ARG B N 1
ATOM 7756 C CA . ARG B 1 448 ? 16.469 -28.891 -29.984 1 97.81 448 ARG B CA 1
ATOM 7757 C C . ARG B 1 448 ? 15.133 -29.531 -30.328 1 97.81 448 ARG B C 1
ATOM 7759 O O . ARG B 1 448 ? 15.078 -30.719 -30.703 1 97.81 448 ARG B O 1
ATOM 7766 N N . VAL B 1 449 ? 14.055 -28.828 -30.219 1 98 449 VAL B N 1
ATOM 7767 C CA . VAL B 1 449 ? 12.719 -29.312 -30.547 1 98 449 VAL B CA 1
ATOM 7768 C C . VAL B 1 449 ? 12.656 -29.719 -32 1 98 449 VAL B C 1
ATOM 7770 O O . VAL B 1 449 ? 12.164 -30.797 -32.344 1 98 449 VAL B O 1
ATOM 7773 N N . LEU B 1 450 ? 13.18 -28.891 -32.875 1 97.38 450 LEU B N 1
ATOM 7774 C CA . LEU B 1 450 ? 13.109 -29.109 -34.312 1 97.38 450 LEU B CA 1
ATOM 7775 C C . LEU B 1 450 ? 13.992 -30.281 -34.719 1 97.38 450 LEU B C 1
ATOM 7777 O O . LEU B 1 450 ? 13.812 -30.844 -35.781 1 97.38 450 LEU B O 1
ATOM 7781 N N . GLY B 1 451 ? 14.93 -30.562 -33.875 1 96.88 451 GLY B N 1
ATOM 7782 C CA . GLY B 1 451 ? 15.828 -31.672 -34.156 1 96.88 451 GLY B CA 1
ATOM 7783 C C . GLY B 1 451 ? 15.289 -33 -33.719 1 96.88 451 GLY B C 1
ATOM 7784 O O . GLY B 1 451 ? 15.805 -34.062 -34.125 1 96.88 451 GLY B O 1
ATOM 7785 N N . LEU B 1 452 ? 14.258 -33.094 -32.969 1 96.56 452 LEU B N 1
ATOM 7786 C CA . LEU B 1 452 ? 13.672 -34.312 -32.438 1 96.56 452 LEU B CA 1
ATOM 7787 C C . LEU B 1 452 ? 12.586 -34.844 -33.375 1 96.56 452 LEU B C 1
ATOM 7789 O O . LEU B 1 452 ? 11.875 -34.031 -34 1 96.56 452 LEU B O 1
ATOM 7793 N N . PRO B 1 453 ? 12.461 -36.156 -33.469 1 96.88 453 PRO B N 1
ATOM 7794 C CA . PRO B 1 453 ? 11.344 -36.688 -34.25 1 96.88 453 PRO B CA 1
ATOM 7795 C C . PRO B 1 453 ? 9.984 -36.375 -33.625 1 96.88 453 PRO B C 1
ATOM 7797 O O . PRO B 1 453 ? 9.875 -36.25 -32.406 1 96.88 453 PRO B O 1
ATOM 7800 N N . SER B 1 454 ? 8.992 -36.312 -34.469 1 96.81 454 SER B N 1
ATOM 7801 C CA . SER B 1 454 ? 7.652 -35.938 -34.031 1 96.81 454 SER B CA 1
ATOM 7802 C C . SER B 1 454 ? 7.125 -36.875 -32.938 1 96.81 454 SER B C 1
ATOM 7804 O O . SER B 1 454 ? 6.41 -36.438 -32.031 1 96.81 454 SER B O 1
ATOM 7806 N N . HIS B 1 455 ? 7.484 -38.125 -33 1 96.38 455 HIS B N 1
ATOM 7807 C CA . HIS B 1 455 ? 6.984 -39.094 -32 1 96.38 455 HIS B CA 1
ATOM 7808 C C . HIS B 1 455 ? 7.57 -38.812 -30.625 1 96.38 455 HIS B C 1
ATOM 7810 O O . HIS B 1 455 ? 6.914 -39.031 -29.594 1 96.38 455 HIS B O 1
ATOM 7816 N N . GLU B 1 456 ? 8.773 -38.312 -30.641 1 97.56 456 GLU B N 1
ATOM 7817 C CA . GLU B 1 456 ? 9.406 -37.969 -29.375 1 97.56 456 GLU B CA 1
ATOM 7818 C C . GLU B 1 456 ? 8.758 -36.719 -28.766 1 97.56 456 GLU B C 1
ATOM 7820 O O . GLU B 1 456 ? 8.57 -36.656 -27.547 1 97.56 456 GLU B O 1
ATOM 7825 N N . LEU B 1 457 ? 8.438 -35.781 -29.594 1 98.06 457 LEU B N 1
ATOM 7826 C CA . LEU B 1 457 ? 7.734 -34.594 -29.125 1 98.06 457 LEU B CA 1
ATOM 7827 C C . LEU B 1 457 ? 6.387 -34.969 -28.531 1 98.06 457 LEU B C 1
ATOM 7829 O O . LEU B 1 457 ? 6.039 -34.5 -27.438 1 98.06 457 LEU B O 1
ATOM 7833 N N . GLU B 1 458 ? 5.695 -35.781 -29.188 1 97.38 458 GLU B N 1
ATOM 7834 C CA . GLU B 1 458 ? 4.391 -36.219 -28.719 1 97.38 458 GLU B CA 1
ATOM 7835 C C . GLU B 1 458 ? 4.504 -37 -27.406 1 97.38 458 GLU B C 1
ATOM 7837 O O . GLU B 1 458 ? 3.674 -36.844 -26.516 1 97.38 458 GLU B O 1
ATOM 7842 N N . ARG B 1 459 ? 5.504 -37.844 -27.328 1 97.81 459 ARG B N 1
ATOM 7843 C CA . ARG B 1 459 ? 5.727 -38.625 -26.109 1 97.81 459 ARG B CA 1
ATOM 7844 C C . ARG B 1 459 ? 5.938 -37.719 -24.906 1 97.81 459 ARG B C 1
ATOM 7846 O O . ARG B 1 459 ? 5.32 -37.906 -23.859 1 97.81 459 ARG B O 1
ATOM 7853 N N . ARG B 1 460 ? 6.809 -36.75 -25.031 1 98.38 460 ARG B N 1
ATOM 7854 C CA . ARG B 1 460 ? 7.09 -35.812 -23.938 1 98.38 460 ARG B CA 1
ATOM 7855 C C . ARG B 1 460 ? 5.836 -35.031 -23.562 1 98.38 460 ARG B C 1
ATOM 7857 O O . ARG B 1 460 ? 5.562 -34.812 -22.375 1 98.38 460 ARG B O 1
ATOM 7864 N N . ALA B 1 461 ? 5.094 -34.594 -24.562 1 98.25 461 ALA B N 1
ATOM 7865 C CA . ALA B 1 461 ? 3.85 -33.844 -24.328 1 98.25 461 ALA B CA 1
ATOM 7866 C C . ALA B 1 461 ? 2.861 -34.719 -23.531 1 98.25 461 ALA B C 1
ATOM 7868 O O . ALA B 1 461 ? 2.246 -34.219 -22.578 1 98.25 461 ALA B O 1
ATOM 7869 N N . ASN B 1 462 ? 2.734 -35.969 -23.859 1 97.12 462 ASN B N 1
ATOM 7870 C CA . ASN B 1 462 ? 1.83 -36.875 -23.172 1 97.12 462 ASN B CA 1
ATOM 7871 C C . ASN B 1 462 ? 2.256 -37.125 -21.734 1 97.12 462 ASN B C 1
ATOM 7873 O O . ASN B 1 462 ? 1.414 -37.188 -20.828 1 97.12 462 ASN B O 1
ATOM 7877 N N . ILE B 1 463 ? 3.529 -37.25 -21.547 1 97.81 463 ILE B N 1
ATOM 7878 C CA . ILE B 1 463 ? 4.039 -37.438 -20.188 1 97.81 463 ILE B CA 1
ATOM 7879 C C . ILE B 1 463 ? 3.705 -36.188 -19.359 1 97.81 463 ILE B C 1
ATOM 7881 O O . ILE B 1 463 ? 3.301 -36.312 -18.203 1 97.81 463 ILE B O 1
ATOM 7885 N N . GLY B 1 464 ? 3.912 -35 -20 1 97.88 464 GLY B N 1
ATOM 7886 C CA . GLY B 1 464 ? 3.547 -33.781 -19.328 1 97.88 464 GLY B CA 1
ATOM 7887 C C . GLY B 1 464 ? 2.092 -33.75 -18.891 1 97.88 464 GLY B C 1
ATOM 7888 O O . GLY B 1 464 ? 1.781 -33.375 -17.766 1 97.88 464 GLY B O 1
ATOM 7889 N N . ARG B 1 465 ? 1.203 -34.094 -19.734 1 96.44 465 ARG B N 1
ATOM 7890 C CA . ARG B 1 465 ? -0.226 -34.125 -19.438 1 96.44 465 ARG B CA 1
ATOM 7891 C C . ARG B 1 465 ? -0.548 -35.156 -18.359 1 96.44 465 ARG B C 1
ATOM 7893 O O . ARG B 1 465 ? -1.327 -34.906 -17.438 1 96.44 465 ARG B O 1
ATOM 7900 N N . ASP B 1 466 ? 0.035 -36.375 -18.484 1 95.62 466 ASP B N 1
ATOM 7901 C CA . ASP B 1 466 ? -0.176 -37.438 -17.484 1 95.62 466 ASP B CA 1
ATOM 7902 C C . ASP B 1 466 ? 0.245 -36.969 -16.094 1 95.62 466 ASP B C 1
ATOM 7904 O O . ASP B 1 466 ? -0.451 -37.219 -15.117 1 95.62 466 ASP B O 1
ATOM 7908 N N . ARG B 1 467 ? 1.306 -36.281 -16.062 1 96.38 467 ARG B N 1
ATOM 7909 C CA . ARG B 1 467 ? 1.802 -35.812 -14.789 1 96.38 467 ARG B CA 1
ATOM 7910 C C . ARG B 1 467 ? 0.896 -34.719 -14.234 1 96.38 467 ARG B C 1
ATOM 7912 O O . ARG B 1 467 ? 0.732 -34.594 -13.016 1 96.38 467 ARG B O 1
ATOM 7919 N N . TYR B 1 468 ? 0.377 -33.875 -15.125 1 96.25 468 TYR B N 1
ATOM 7920 C CA . TYR B 1 468 ? -0.633 -32.938 -14.688 1 96.25 468 TYR B CA 1
ATOM 7921 C C . TYR B 1 468 ? -1.807 -33.656 -14.023 1 96.25 468 TYR B C 1
ATOM 7923 O O . TYR B 1 468 ? -2.266 -33.219 -12.961 1 96.25 468 TYR B O 1
ATOM 7931 N N . LEU B 1 469 ? -2.277 -34.688 -14.594 1 93.56 469 LEU B N 1
ATOM 7932 C CA . LEU B 1 469 ? -3.418 -35.438 -14.078 1 93.56 469 LEU B CA 1
ATOM 7933 C C . LEU B 1 469 ? -3.072 -36.094 -12.75 1 93.56 469 LEU B C 1
ATOM 7935 O O . LEU B 1 469 ? -3.9 -36.156 -11.836 1 93.56 469 LEU B O 1
ATOM 7939 N N . GLU B 1 470 ? -1.897 -36.594 -12.688 1 93.44 470 GLU B N 1
ATOM 7940 C CA . GLU B 1 470 ? -1.44 -37.188 -11.43 1 93.44 470 GLU B CA 1
ATOM 7941 C C . GLU B 1 470 ? -1.342 -36.125 -10.336 1 93.44 470 GLU B C 1
ATOM 7943 O O . GLU B 1 470 ? -1.603 -36.406 -9.164 1 93.44 470 GLU B O 1
ATOM 7948 N N . GLN B 1 471 ? -0.963 -34.969 -10.703 1 95.12 471 GLN B N 1
ATOM 7949 C CA . GLN B 1 471 ? -0.815 -33.844 -9.766 1 95.12 471 GLN B CA 1
ATOM 7950 C C . GLN B 1 471 ? -2.162 -33.438 -9.172 1 95.12 471 GLN B C 1
ATOM 7952 O O . GLN B 1 471 ? -2.25 -33.125 -7.988 1 95.12 471 GLN B O 1
ATOM 7957 N N . ILE B 1 472 ? -3.18 -33.438 -9.961 1 94.38 472 ILE B N 1
ATOM 7958 C CA . ILE B 1 472 ? -4.508 -33.094 -9.453 1 94.38 472 ILE B CA 1
ATOM 7959 C C . ILE B 1 472 ? -4.934 -34.156 -8.43 1 94.38 472 ILE B C 1
ATOM 7961 O O . ILE B 1 472 ? -5.52 -33.812 -7.398 1 94.38 472 ILE B O 1
ATOM 7965 N N . LYS B 1 473 ? -4.672 -35.406 -8.742 1 92.69 473 LYS B N 1
ATOM 7966 C CA . LYS B 1 473 ? -5 -36.5 -7.82 1 92.69 473 LYS B CA 1
ATOM 7967 C C . LYS B 1 473 ? -4.215 -36.344 -6.516 1 92.69 473 LYS B C 1
ATOM 7969 O O . LYS B 1 473 ? -4.766 -36.562 -5.434 1 92.69 473 LYS B O 1
ATOM 7974 N N . PHE B 1 474 ? -3.002 -36.031 -6.695 1 95.12 474 PHE B N 1
ATOM 7975 C CA . PHE B 1 474 ? -2.154 -35.812 -5.527 1 95.12 474 PHE B CA 1
ATOM 7976 C C . PHE B 1 474 ? -2.688 -34.688 -4.664 1 95.12 474 PHE B C 1
ATOM 7978 O O . PHE B 1 474 ? -2.814 -34.844 -3.447 1 95.12 474 PHE B O 1
ATOM 7985 N N . PHE B 1 475 ? -2.975 -33.625 -5.324 1 96.81 475 PHE B N 1
ATOM 7986 C CA . PHE B 1 475 ? -3.479 -32.438 -4.617 1 96.81 475 PHE B CA 1
ATOM 7987 C C . PHE B 1 475 ? -4.77 -32.781 -3.879 1 96.81 475 PHE B C 1
ATOM 7989 O O . PHE B 1 475 ? -4.938 -32.406 -2.715 1 96.81 475 PHE B O 1
ATOM 7996 N N . ARG B 1 476 ? -5.66 -33.438 -4.531 1 94.44 476 ARG B N 1
ATOM 7997 C CA . ARG B 1 476 ? -6.914 -33.844 -3.908 1 94.44 476 ARG B CA 1
ATOM 7998 C C . ARG B 1 476 ? -6.652 -34.656 -2.65 1 94.44 476 ARG B C 1
ATOM 8000 O O . ARG B 1 476 ? -7.262 -34.406 -1.605 1 94.44 476 ARG B O 1
ATOM 8007 N N . ARG B 1 477 ? -5.816 -35.594 -2.758 1 95.44 477 ARG B N 1
ATOM 8008 C CA . ARG B 1 477 ? -5.484 -36.438 -1.615 1 95.44 477 ARG B CA 1
ATOM 8009 C C . ARG B 1 477 ? -4.887 -35.625 -0.479 1 95.44 477 ARG B C 1
ATOM 8011 O O . ARG B 1 477 ? -5.262 -35.812 0.683 1 95.44 477 ARG B O 1
ATOM 8018 N N . LYS B 1 478 ? -4.016 -34.719 -0.773 1 97.44 478 LYS B N 1
ATOM 8019 C CA . LYS B 1 478 ? -3.354 -33.906 0.247 1 97.44 478 LYS B CA 1
ATOM 8020 C C . LYS B 1 478 ? -4.344 -32.969 0.927 1 97.44 478 LYS B C 1
ATOM 8022 O O . LYS B 1 478 ? -4.234 -32.719 2.129 1 97.44 478 LYS B O 1
ATOM 8027 N N . MET B 1 479 ? -5.25 -32.438 0.149 1 97.19 479 MET B N 1
ATOM 8028 C CA . MET B 1 479 ? -6.277 -31.578 0.747 1 97.19 479 MET B CA 1
ATOM 8029 C C . MET B 1 479 ? -7.152 -32.375 1.704 1 97.19 479 MET B C 1
ATOM 8031 O O . MET B 1 479 ? -7.535 -31.891 2.766 1 97.19 479 MET B O 1
ATOM 8035 N N . THR B 1 480 ? -7.43 -33.594 1.333 1 95.25 480 THR B N 1
ATOM 8036 C CA . THR B 1 480 ? -8.18 -34.469 2.227 1 95.25 480 THR B CA 1
ATOM 8037 C C . THR B 1 480 ? -7.398 -34.75 3.514 1 95.25 480 THR B C 1
ATOM 8039 O O . THR B 1 480 ? -7.957 -34.656 4.609 1 95.25 480 THR B O 1
ATOM 8042 N N . GLU B 1 481 ? -6.164 -35 3.35 1 97.25 481 GLU B N 1
ATOM 8043 C CA . GLU B 1 481 ? -5.309 -35.188 4.52 1 97.25 481 GLU B CA 1
ATOM 8044 C C . GLU B 1 481 ? -5.27 -33.938 5.379 1 97.25 481 GLU B C 1
ATOM 8046 O O . GLU B 1 481 ? -5.25 -34.031 6.609 1 97.25 481 GLU B O 1
ATOM 8051 N N . PHE B 1 482 ? -5.188 -32.875 4.734 1 97.94 482 PHE B N 1
ATOM 8052 C CA . PHE B 1 482 ? -5.109 -31.594 5.453 1 97.94 482 PHE B CA 1
ATOM 8053 C C . PHE B 1 482 ? -6.379 -31.359 6.262 1 97.94 482 PHE B C 1
ATOM 8055 O O . PHE B 1 482 ? -6.312 -30.906 7.41 1 97.94 482 PHE B O 1
ATOM 8062 N N . ILE B 1 483 ? -7.543 -31.625 5.699 1 96.12 483 ILE B N 1
ATOM 8063 C CA . ILE B 1 483 ? -8.797 -31.531 6.441 1 96.12 483 ILE B CA 1
ATOM 8064 C C . ILE B 1 483 ? -8.734 -32.438 7.668 1 96.12 483 ILE B C 1
ATOM 8066 O O . ILE B 1 483 ? -9.141 -32.031 8.766 1 96.12 483 ILE B O 1
ATOM 8070 N N . GLY B 1 484 ? -8.273 -33.656 7.43 1 95.62 484 GLY B N 1
ATOM 8071 C CA . GLY B 1 484 ? -8.102 -34.562 8.555 1 95.62 484 GLY B CA 1
ATOM 8072 C C . GLY B 1 484 ? -7.211 -34 9.641 1 95.62 484 GLY B C 1
ATOM 8073 O O . GLY B 1 484 ? -7.496 -34.188 10.828 1 95.62 484 GLY B O 1
ATOM 8074 N N . GLU B 1 485 ? -6.152 -33.344 9.227 1 95.94 485 GLU B N 1
ATOM 8075 C CA . GLU B 1 485 ? -5.227 -32.719 10.172 1 95.94 485 GLU B CA 1
ATOM 8076 C C . GLU B 1 485 ? -5.898 -31.594 10.938 1 95.94 485 GLU B C 1
ATOM 8078 O O . GLU B 1 485 ? -5.746 -31.484 12.156 1 95.94 485 GLU B O 1
ATOM 8083 N N . LEU B 1 486 ? -6.617 -30.766 10.258 1 94.75 486 LEU B N 1
ATOM 8084 C CA . LEU B 1 486 ? -7.285 -29.609 10.859 1 94.75 486 LEU B CA 1
ATOM 8085 C C . LEU B 1 486 ? -8.352 -30.062 11.852 1 94.75 486 LEU B C 1
ATOM 8087 O O . LEU B 1 486 ? -8.57 -29.406 12.875 1 94.75 486 LEU B O 1
ATOM 8091 N N . THR B 1 487 ? -8.992 -31.203 11.57 1 92.69 487 THR B N 1
ATOM 8092 C CA . THR B 1 487 ? -10.086 -31.688 12.406 1 92.69 487 THR B CA 1
ATOM 8093 C C . THR B 1 487 ? -9.586 -32.688 13.445 1 92.69 487 THR B C 1
ATOM 8095 O O . THR B 1 487 ? -10.367 -33.219 14.234 1 92.69 487 THR B O 1
ATOM 8098 N N . GLY B 1 488 ? -8.375 -33.031 13.43 1 92.25 488 GLY B N 1
ATOM 8099 C CA . GLY B 1 488 ? -7.785 -33.938 14.391 1 92.25 488 GLY B CA 1
ATOM 8100 C C . GLY B 1 488 ? -8.062 -35.406 14.07 1 92.25 488 GLY B C 1
ATOM 8101 O O . GLY B 1 488 ? -7.914 -36.281 14.93 1 92.25 488 GLY B O 1
ATOM 8102 N N . GLN B 1 489 ? -8.492 -35.719 12.852 1 93.19 489 GLN B N 1
ATOM 8103 C CA . GLN B 1 489 ? -8.859 -37.062 12.469 1 93.19 489 GLN B CA 1
ATOM 8104 C C . GLN B 1 489 ? -7.656 -37.844 11.938 1 93.19 489 GLN B C 1
ATOM 8106 O O . GLN B 1 489 ? -7.605 -39.062 12.039 1 93.19 489 GLN B O 1
ATOM 8111 N N . SER B 1 490 ? -6.754 -37.156 11.305 1 93.62 490 SER B N 1
ATOM 8112 C CA . SER B 1 490 ? -5.547 -37.75 10.75 1 93.62 490 SER B CA 1
ATOM 8113 C C . SER B 1 490 ? -4.395 -36.75 10.734 1 93.62 490 SER B C 1
ATOM 8115 O O . SER B 1 490 ? -4.555 -35.594 11.141 1 93.62 490 SER B O 1
ATOM 8117 N N . THR B 1 491 ? -3.236 -37.25 10.391 1 94.5 491 THR B N 1
ATOM 8118 C CA . THR B 1 491 ? -2.055 -36.406 10.305 1 94.5 491 THR B CA 1
ATOM 8119 C C . THR B 1 491 ? -1.61 -36.25 8.852 1 94.5 491 THR B C 1
ATOM 8121 O O . THR B 1 491 ? -1.562 -37.219 8.102 1 94.5 491 THR B O 1
ATOM 8124 N N . PHE B 1 492 ? -1.439 -35.062 8.469 1 97.19 492 PHE B N 1
ATOM 8125 C CA . PHE B 1 492 ? -0.909 -34.75 7.148 1 97.19 492 PHE B CA 1
ATOM 8126 C C . PHE B 1 492 ? 0.534 -35.25 7.023 1 97.19 492 PHE B C 1
ATOM 8128 O O . PHE B 1 492 ? 1.357 -34.969 7.902 1 97.19 492 PHE B O 1
ATOM 8135 N N . LYS B 1 493 ? 0.881 -35.938 5.973 1 96 493 LYS B N 1
ATOM 8136 C CA . LYS B 1 493 ? 2.232 -36.438 5.746 1 96 493 LYS B CA 1
ATOM 8137 C C . LYS B 1 493 ? 2.855 -35.812 4.512 1 96 493 LYS B C 1
ATOM 8139 O O . LYS B 1 493 ? 2.311 -35.906 3.408 1 96 493 LYS B O 1
ATOM 8144 N N . ASN B 1 494 ? 3.959 -35.156 4.727 1 96.5 494 ASN B N 1
ATOM 8145 C CA . ASN B 1 494 ? 4.703 -34.594 3.604 1 96.5 494 ASN B CA 1
ATOM 8146 C C . ASN B 1 494 ? 5.359 -35.688 2.77 1 96.5 494 ASN B C 1
ATOM 8148 O O . ASN B 1 494 ? 6.098 -36.531 3.301 1 96.5 494 ASN B O 1
ATOM 8152 N N . GLU B 1 495 ? 5.105 -35.844 1.469 1 93.62 495 GLU B N 1
ATOM 8153 C CA . GLU B 1 495 ? 5.66 -36.812 0.533 1 93.62 495 GLU B CA 1
ATOM 8154 C C . GLU B 1 495 ? 6.543 -36.125 -0.511 1 93.62 495 GLU B C 1
ATOM 8156 O O . GLU B 1 495 ? 6.066 -35.75 -1.589 1 93.62 495 GLU B O 1
ATOM 8161 N N . LEU B 1 496 ? 7.773 -35.875 -0.134 1 87.56 496 LEU B N 1
ATOM 8162 C CA . LEU B 1 496 ? 8.727 -35.281 -1.062 1 87.56 496 LEU B CA 1
ATOM 8163 C C . LEU B 1 496 ? 9.539 -36.344 -1.768 1 87.56 496 LEU B C 1
ATOM 8165 O O . LEU B 1 496 ? 9.969 -37.312 -1.141 1 87.56 496 LEU B O 1
ATOM 8169 N N . ALA B 1 497 ? 9.102 -36.969 -2.887 1 68.75 497 ALA B N 1
ATOM 8170 C CA . ALA B 1 497 ? 9.898 -38.031 -3.514 1 68.75 497 ALA B CA 1
ATOM 8171 C C . ALA B 1 497 ? 11.375 -37.875 -3.162 1 68.75 497 ALA B C 1
ATOM 8173 O O . ALA B 1 497 ? 11.883 -36.75 -3.031 1 68.75 497 ALA B O 1
ATOM 8174 N N . GLU B 1 498 ? 11.914 -38.781 -2.418 1 53.97 498 GLU B N 1
ATOM 8175 C CA . GLU B 1 498 ? 13.328 -38.844 -2.059 1 53.97 498 GLU B CA 1
ATOM 8176 C C . GLU B 1 498 ? 14.219 -38.375 -3.207 1 53.97 498 GLU B C 1
ATOM 8178 O O . GLU B 1 498 ? 14.023 -38.781 -4.355 1 53.97 498 GLU B O 1
ATOM 8183 N N . GLU B 1 499 ? 14.516 -37.156 -3.316 1 47.81 499 GLU B N 1
ATOM 8184 C CA . GLU B 1 499 ? 15.547 -36.719 -4.258 1 47.81 499 GLU B CA 1
ATOM 8185 C C . GLU B 1 499 ? 16.625 -37.781 -4.402 1 47.81 499 GLU B C 1
ATOM 8187 O O . GLU B 1 499 ? 16.969 -38.469 -3.436 1 47.81 499 GLU B O 1
ATOM 8192 N N . GLU B 1 500 ? 16.766 -38.375 -5.605 1 38.22 500 GLU B N 1
ATOM 8193 C CA . GLU B 1 500 ? 18.016 -39.094 -5.859 1 38.22 500 GLU B CA 1
ATOM 8194 C C . GLU B 1 500 ? 19.203 -38.375 -5.195 1 38.22 500 GLU B C 1
ATOM 8196 O O . GLU B 1 500 ? 19.406 -37.188 -5.406 1 38.22 500 GLU B O 1
ATOM 8201 N N . GLU B 1 501 ? 19.516 -38.656 -3.951 1 35.66 501 GLU B N 1
ATOM 8202 C CA . GLU B 1 501 ? 20.844 -38.312 -3.453 1 35.66 501 GLU B CA 1
ATOM 8203 C C . GLU B 1 501 ? 21.859 -38.219 -4.59 1 35.66 501 GLU B C 1
ATOM 8205 O O . GLU B 1 501 ? 21.859 -39.062 -5.488 1 35.66 501 GLU B O 1
ATOM 8210 N N . ASP B 1 502 ? 22.312 -37.062 -4.996 1 33.16 502 ASP B N 1
ATOM 8211 C CA . ASP B 1 502 ? 23.531 -37.031 -5.809 1 33.16 502 ASP B CA 1
ATOM 8212 C C . ASP B 1 502 ? 24.391 -38.281 -5.543 1 33.16 502 ASP B C 1
ATOM 8214 O O . ASP B 1 502 ? 24.984 -38.406 -4.473 1 33.16 502 ASP B O 1
ATOM 8218 N N . ARG B 1 503 ? 23.984 -39.5 -5.887 1 25.75 503 ARG B N 1
ATOM 8219 C CA . ARG B 1 503 ? 25.125 -40.312 -6.301 1 25.75 503 ARG B CA 1
ATOM 8220 C C . ARG B 1 503 ? 25.781 -39.75 -7.551 1 25.75 503 ARG B C 1
ATOM 8222 O O . ARG B 1 503 ? 25.109 -39.25 -8.453 1 25.75 503 ARG B O 1
#

pLDDT: mean 85.19, std 21.9, range [20.62, 98.88]

Nearest PDB structures (foldseek):
  8jjq-assembly3_B  TM=6.975E-01  e=1.235E-07  Variovorax paradoxus
  8rz3-assembly2_B  TM=6.423E-01  e=8.744E-08  Variovorax paradoxus
  8jjt-assembly2_A  TM=6.545E-01  e=2.462E-07  Variovorax paradoxus
  8jjt-assembly1_C  TM=6.327E-01  e=3.282E-07  Variovorax paradoxus
  8k5u-assembly2_B  TM=6.377E-01  e=2.755E-06  Ramlibacter sp.

Radius of gyration: 34.1 Å; Cα contacts (8 Å, |Δi|>4): 1781; chains: 2; bounding box: 99×98×99 Å

Solvent-accessible surface area (backbone atoms only — not comparable to full-atom values): 53775 Å² total; per-residue (Å²): 132,86,76,76,76,77,78,75,76,75,76,75,76,74,77,64,74,52,68,66,57,55,50,49,50,52,50,47,50,50,46,52,51,48,46,57,52,40,70,68,63,60,68,78,70,70,82,73,78,72,85,59,75,79,44,74,62,54,51,51,50,50,50,48,51,39,50,50,42,44,47,44,32,51,46,36,61,68,45,33,63,31,29,40,37,53,64,65,51,78,56,89,84,61,61,41,61,49,57,86,86,54,58,46,66,61,52,50,58,58,58,44,61,61,42,77,28,36,29,59,47,33,41,92,59,45,42,74,70,48,22,38,56,51,37,50,44,19,63,50,50,47,10,29,34,34,20,61,60,58,72,67,46,77,33,51,49,98,85,66,47,76,40,40,47,46,71,51,36,46,68,42,28,35,35,34,43,61,72,66,51,87,56,52,84,48,24,52,70,44,51,89,80,34,44,33,31,34,41,58,43,67,63,41,56,76,48,54,61,65,65,66,56,68,19,43,32,34,47,17,40,34,72,64,49,36,54,52,53,52,51,34,36,73,72,75,52,54,92,56,66,47,45,77,38,55,42,46,58,67,57,48,36,44,24,60,49,26,52,49,40,58,75,65,63,39,74,83,42,76,76,64,65,85,78,55,78,60,42,58,83,61,59,33,37,32,36,71,42,49,68,54,82,43,39,46,60,61,28,54,49,50,25,50,73,75,33,80,84,49,61,43,32,43,35,40,34,57,29,65,68,50,54,52,49,53,48,61,77,38,63,89,53,80,64,88,37,51,49,78,39,72,70,64,83,72,54,63,50,54,46,7,40,54,42,39,40,27,30,27,36,57,46,36,44,30,55,49,55,63,42,58,70,52,48,30,40,20,51,36,44,15,25,35,32,28,26,49,44,70,46,47,43,75,79,39,42,78,70,22,27,40,60,21,58,46,43,77,37,83,54,92,18,44,24,36,59,15,36,70,32,50,37,56,81,38,32,74,95,39,56,58,51,37,33,48,63,47,23,67,35,50,43,50,42,50,51,53,56,72,69,48,56,41,69,57,48,48,49,16,4,46,44,23,21,53,49,43,56,50,35,44,54,48,25,44,53,42,34,48,30,43,52,26,36,76,70,69,75,42,75,61,73,72,78,70,76,77,68,78,65,89,119,133,84,76,78,79,78,78,77,80,76,77,77,76,75,79,66,77,53,69,65,57,56,51,49,51,51,50,48,50,48,49,53,50,49,46,58,52,41,69,66,61,60,68,77,70,69,80,74,79,70,84,57,74,79,45,75,61,56,51,50,51,48,51,50,51,38,50,49,42,42,46,44,32,53,45,36,61,68,46,32,63,30,28,39,37,52,62,67,64,58,69,93,88,71,36,50,60,50,55,85,86,54,59,44,65,61,50,50,60,55,59,44,61,60,42,78,28,36,29,59,47,34,42,91,57,44,41,74,70,48,21,38,57,50,35,51,44,18,64,49,49,45,10,30,34,35,21,60,60,59,72,68,45,76,35,50,50,98,86,67,46,79,41,40,48,47,72,51,36,48,67,43,29,35,35,33,45,60,70,68,50,86,58,52,83,49,25,54,68,46,50,90,81,34,43,32,30,35,40,59,43,67,63,41,55,75,48,54,60,65,64,65,55,68,20,41,31,36,47,16,41,32,70,64,50,35,53,52,52,53,50,34,35,72,71,75,52,54,90,57,65,47,45,78,38,55,41,45,59,66,56,47,35,44,26,59,49,26,53,49,40,58,74,65,63,40,73,84,39,74,77,63,67,84,78,55,78,61,43,59,84,60,60,32,39,32,37,70,42,48,69,54,84,43,40,46,59,61,26,54,51,52,26,50,72,75,34,77,84,46,62,44,33,42,37,39,33,57,30,65,68,50,53,52,48,53,47,62,78,37,63,88,50,80,66,89,38,53,50,77,40,73,70,66,84,72,53,62,50,53,46,7,38,53,44,40,40,29,30,28,36,56,45,37,43,29,55,48,56,62,41,57,71,52,47,29,38,19,52,34,44,15,25,36,33,28,26,50,44,69,45,47,43,76,79,39,40,78,69,21,28,41,60,21,57,47,43,74,38,83,56,94,18,44,23,38,59,16,36,72,30,49,37,54,82,38,34,74,96,38,56,57,50,35,31,47,62,46,23,66,34,50,43,51,40,49,52,53,56,72,69,48,55,39,68,57,50,48,49,16,3,48,44,22,22,52,49,42,55,50,34,45,54,48,26,44,52,42,34,48,31,42,51,24,36,76,71,69,76,41,75,62,74,72,77,69,76,78,68,79,65,88,119

Foldseek 3Di:
DPPPPPPPPPPPPPPPPPVLVVLVVVLVVLVVVLVVVCVVLVPPPPVPVPPPDCPVNNVSVLLSVQSQLVSQLSCCQSVLQWKAFLPFLPDDPDTRTHHPPDALASVLVRLLPAALAEEERASVNRDNVVSQVRSQCRNLLRYMYHHPVQQVDWGQDPVRDTDGSCNSHVAREYEDEAPPCVCSCVDPSNDQNHAYEYEYLLQDLAHDPCVLLRHQEYEAQFPLSQVLSVLLCVVPHRPNNHYYADQHGAGHALLSVLVVCVVVVPPVCVPQDDQDAADLVQAEEEEEQEQDPFQCLLLQLVQCLVCLPAAAYEYEYAHVVNVVSQCVSQVPHDRPRYDYHYPDDDDSNNVSSVLLHHQEYEGEGFADSRRRVQLNSLQSLHAYEYAPAPPSVVLADPQQHFYQYWAADADPQRRQRDPNNPDPSRRPPHHGRGTHGHSVSVNVRSVVSVVDDSVSRSRNSNVSNVVSSVSSVSSSVQSVQVSCCSVVNHHRDHDDPPPPPPD/DPPPPPPPPPPPPPPPPPVLVVLLQVLQVLVVVLVVLCVVLVPPPPPPVPPPDCPVNNVSVLLSVQSQLVSQLSCCQSVLQWKAFLPQFDDDRRTGTHHPPDALASVLVRLLPAALAEEARASVNRDNVVSQVRSQCRNLLRYMYHHPVQQVDWGQDPVRDTDGSCNRHVAREYEDEAPPCVCSCVDPSNDQNHAYEYEYLLQDLAHDPCVLLRHQEYEAQFPQSLVLSVLLCVVPHRPNNHYYADQHGAGHALLSVLVVCVVVVPPVCVPQDDQDAEDLVQAEEEEEQEQDPFQCLLLQLVQCLVCLPAAAYEYEYAHVVNVVSQCVSQVPHDRPRYDYHYPDDDDSNNVSSVLLHHQEYEGEGFADSRRRVQLNSLQSLHAYEYAPAPPSVVLADPQQHFYQYWAADADPQRRQRDPNNPDPSRRPPHHGRGTHGHSVSVNVRSVVSVPDDSVSRSRSSVVSNVVSSVSSVSSSVQSVQVSCCSVVNHHRDHDDPPPPPPD

Sequence (1006 aa):
MNEQNPYREHNVACYGLRPSRLILLSVLATCALVQLILFGAYNDYGFDLNLRAPSKYDHNLLLSDLLLMNTFNDVCLEAKDAVISFKMNGTDENPLLLEENMDHATLIQHLSDCHDVDIFLPKDLRSHGYCEDGMAYVQFLRARALPHWVFDIQLRNEDDEILTYFDLCPKTPLILMNHYWRGVPEMAKFPDEKPIILMPNIEMHELRAEHYWRVDYVLCKTKDCYRRVDAWYKQEGNPRKSRVLYTQHTSSDPTTLAKYHWKKHTPVLDGIGRIKPRNFRDIHFFHANGHSTQKSTRQILDCWARRPDLPMLELYSLDYGTRDHYNQIFENAKPNNIAFHWGEDIDVLRFGKLLAEATAILCPSKMEGFGHYINQARASGALVLTTNGTPMNELVDEDSGVLIKADPIPSEGNQLFAPNFKYKHGLMNSTSLEFEVHGHYICEAIDRVLGLPSHELERRANIGRDRYLEQIKFFRRKMTEFIGELTGQSTFKNELAEEEEDRMNEQNPYREHNVACYGLRPSRLILLSVLATCALVQLILFGAYNDYGFDLNLRAPSKYDHNLLLSDLLLMNTFNDVCLEAKDAVISFKMNGTDENPLLLEENMDHATLIQHLSDCHDVDIFLPKDLRSHGYCEDGMAYVQFLRARALPHWVFDIQLRNEDDEILTYFDLCPKTPLILMNHYWRGVPEMAKFPDEKPIILMPNIEMHELRAEHYWRVDYVLCKTKDCYRRVDAWYKQEGNPRKSRVLYTQHTSSDPTTLAKYHWKKHTPVLDGIGRIKPRNFRDIHFFHANGHSTQKSTRQILDCWARRPDLPMLELYSLDYGTRDHYNQIFENAKPNNIAFHWGEDIDVLRFGKLLAEATAILCPSKMEGFGHYINQARASGALVLTTNGTPMNELVDEDSGVLIKADPIPSEGNQLFAPNFKYKHGLMNSTSLEFEVHGHYICEAIDRVLGLPSHELERRANIGRDRYLEQIKFFRRKMTEFIGELTGQSTFKNELAEEEEDR

Secondary structure (DSSP, 8-state):
------------------HHHHHHHHHHHHHHHHHHHHHHHSS--------SS--HHHHHHHHHHHHHHHHHHHHHHH-TTSEEESS--S-SS--SEE-TTS-HHHHHHHHTS--S-EEE--GGG-SHHHHHHHHHHHHHTT-EEE-THHHH--EE-TT--EE-HHHHSTT--EEEETTTTTTGGGBTTS-TT--EEEE--TT-SS--HHHHHT-SEEEESSHHHHHHHHHHHHHH--TT-PEEEE-------HHHHHHHHHHTT-GGGGGT---PPP-TTS--EEEEEET-SSS-HHHHHHHHHH-TTSPPEEEEE--HHHHHHHHHHTSS---TTEEEEES----HHHHHHHHHH-SEEEE--S--SS-HHHHHHHHHT-EEEEESSTTHHHH--TTTSEEEP-EEE---S--TTSTT-SBTTPPTT---SEEEPPHHHHHHHHHHHHHS-HHHHHHHHHHHHHHHHHHHHHHHHHHHHHHHHHTTSS-------------/------------------HHHHHHHHHHHHHHHHHHHHHHHSS--------SS--HHHHHHHHHHHHHHHHHHHHHHH-TTSEEESS--SSSS--SEE-TTS-HHHHHHHHTS--S-EEE--GGG-SHHHHHHHHHHHHHTT-EEE-THHHH--EE-TT--EE-HHHHSTTS-EEEETTTTTTGGGBTTS-TT--EEEE--TT-SS--HHHHHT-SEEEESSHHHHHHHHHHHHHH--TT-PEEEE-------HHHHHHHHHHTT-GGGGGT---PPP-TTS--EEEEEET-SSS-HHHHHHHHHH-TTSPPEEEEE--HHHHHHHHHHTSS---TTEEEEES----HHHHHHHHHH-SEEEE--S--SS-HHHHHHHHHT-EEEEESSTTHHHH--TTTSEEEP-EEE---S--TTSTT-SBTTPPTT---SEEEPPHHHHHHHHHHHHHS-HHHHHHHHHHHHHHHHHHHHHHHHHHHHHHHHHTTSS-------------